Protein AF-A0A1T4QZP9-F1 (afdb_monomer_lite)

Structure (mmCIF, N/CA/C/O backbone):
data_AF-A0A1T4QZP9-F1
#
_entry.id   AF-A0A1T4QZP9-F1
#
loop_
_atom_site.group_PDB
_atom_site.id
_atom_site.type_symbol
_atom_site.label_atom_id
_atom_site.label_alt_id
_atom_site.label_comp_id
_atom_site.label_asym_id
_atom_site.label_entity_id
_atom_site.label_seq_id
_atom_site.pdbx_PDB_ins_code
_atom_site.Cartn_x
_atom_site.Cartn_y
_atom_site.Cartn_z
_atom_site.occupancy
_atom_site.B_iso_or_equiv
_atom_site.auth_seq_id
_atom_site.auth_comp_id
_atom_site.auth_asym_id
_atom_site.auth_atom_id
_atom_site.pdbx_PDB_model_num
ATOM 1 N N . MET A 1 1 ? 28.366 9.845 19.440 1.00 30.00 1 MET A N 1
ATOM 2 C CA . MET A 1 1 ? 28.923 10.412 20.700 1.00 30.00 1 MET A CA 1
ATOM 3 C C . MET A 1 1 ? 29.789 11.625 20.358 1.00 30.00 1 MET A C 1
ATOM 5 O O . MET A 1 1 ? 30.406 11.600 19.303 1.00 30.00 1 MET A O 1
ATOM 9 N N . LYS A 1 2 ? 29.820 12.690 21.176 1.00 25.25 2 LYS A N 1
ATOM 10 C CA . LYS A 1 2 ? 30.724 13.847 20.979 1.00 25.25 2 LYS A CA 1
ATOM 11 C C . LYS A 1 2 ? 31.938 13.694 21.901 1.00 25.25 2 LYS A C 1
ATOM 13 O O . LYS A 1 2 ? 31.745 13.529 23.100 1.00 25.25 2 LYS A O 1
ATOM 18 N N . PHE A 1 3 ? 33.148 13.769 21.352 1.00 37.59 3 PHE A N 1
ATOM 19 C CA . PHE A 1 3 ? 34.405 13.719 22.106 1.00 37.59 3 PHE A CA 1
ATOM 20 C C . PHE A 1 3 ? 35.144 15.056 21.985 1.00 37.59 3 PHE A C 1
ATOM 22 O O . PHE A 1 3 ? 35.124 15.668 20.915 1.00 37.59 3 PHE A O 1
ATOM 29 N N . THR A 1 4 ? 35.808 15.480 23.060 1.00 36.03 4 THR A N 1
ATOM 30 C CA . THR A 1 4 ? 36.657 16.679 23.091 1.00 36.03 4 THR A CA 1
ATOM 31 C C . THR A 1 4 ? 38.056 16.274 23.546 1.00 36.03 4 THR A C 1
ATOM 33 O O . THR A 1 4 ? 38.202 15.655 24.599 1.00 36.03 4 THR A O 1
ATOM 36 N N . PHE A 1 5 ? 39.081 16.622 22.766 1.00 43.81 5 PHE A N 1
ATOM 37 C CA . PHE A 1 5 ? 40.483 16.328 23.083 1.00 43.81 5 PHE A CA 1
ATOM 38 C C . PHE A 1 5 ? 41.294 17.615 23.193 1.00 43.81 5 PHE A C 1
ATOM 40 O O . PHE A 1 5 ? 41.140 18.512 22.360 1.00 43.81 5 PHE A O 1
ATOM 47 N N . ILE A 1 6 ? 42.195 17.675 24.178 1.00 41.03 6 ILE A N 1
ATOM 48 C CA . ILE A 1 6 ? 43.145 18.778 24.347 1.00 41.03 6 ILE A CA 1
ATOM 49 C C . ILE A 1 6 ? 44.561 18.254 24.090 1.00 41.03 6 ILE A C 1
ATOM 51 O O . ILE A 1 6 ? 45.059 17.392 24.820 1.00 41.03 6 ILE A O 1
ATOM 55 N N . LEU A 1 7 ? 45.221 18.785 23.056 1.00 44.62 7 LEU A N 1
ATOM 56 C CA . LEU A 1 7 ? 46.591 18.410 22.686 1.00 44.62 7 LEU A CA 1
ATOM 57 C C . LEU A 1 7 ? 47.590 19.503 23.072 1.00 44.62 7 LEU A C 1
ATOM 59 O O . LEU A 1 7 ? 47.402 20.684 22.763 1.00 44.62 7 LEU A O 1
ATOM 63 N N . LYS A 1 8 ? 48.679 19.091 23.727 1.00 43.25 8 LYS A N 1
ATOM 64 C CA . LYS A 1 8 ? 49.787 19.957 24.147 1.00 43.25 8 LYS A CA 1
ATOM 65 C C . LYS A 1 8 ? 51.042 19.651 23.328 1.00 43.25 8 LYS A C 1
ATOM 67 O O . LYS A 1 8 ? 51.515 18.516 23.353 1.00 43.25 8 LYS A O 1
ATOM 72 N N . TYR A 1 9 ? 51.615 20.662 22.669 1.00 52.97 9 TYR A N 1
ATOM 73 C CA . TYR A 1 9 ? 52.835 20.530 21.855 1.00 52.97 9 TYR A CA 1
ATOM 74 C C . TYR A 1 9 ? 53.938 21.506 22.276 1.00 52.97 9 TYR A C 1
ATOM 76 O O . TYR A 1 9 ? 53.657 22.619 22.720 1.00 52.97 9 TYR A O 1
ATOM 84 N N . ASN A 1 10 ? 55.195 21.112 22.039 1.00 39.41 10 ASN A N 1
ATOM 85 C CA . ASN A 1 10 ? 56.384 21.918 22.349 1.00 39.41 10 ASN A CA 1
ATOM 86 C C . ASN A 1 10 ? 57.017 22.642 21.133 1.00 39.41 10 ASN A C 1
ATOM 88 O O . ASN A 1 10 ? 57.978 23.384 21.331 1.00 39.41 10 ASN A O 1
ATOM 92 N N . ASN A 1 11 ? 56.552 22.448 19.884 1.00 43.94 11 ASN A N 1
ATOM 93 C CA . ASN A 1 11 ? 57.203 23.036 18.694 1.00 43.94 11 ASN A CA 1
ATOM 94 C C . ASN A 1 11 ? 56.241 23.289 17.503 1.00 43.94 11 ASN A C 1
ATOM 96 O O . ASN A 1 11 ? 55.438 22.423 17.163 1.00 43.94 11 ASN A O 1
ATOM 100 N N . GLU A 1 12 ? 56.353 24.446 16.832 1.00 44.28 12 GLU A N 1
ATOM 101 C CA . GLU A 1 12 ? 55.441 24.906 15.758 1.00 44.28 12 GLU A CA 1
ATOM 102 C C . GLU A 1 12 ? 55.559 24.117 14.438 1.00 44.28 12 GLU A C 1
ATOM 104 O O . GLU A 1 12 ? 54.608 24.078 13.657 1.00 44.28 12 GLU A O 1
ATOM 109 N N . LYS A 1 13 ? 56.678 23.416 14.204 1.00 40.84 13 LYS A N 1
ATOM 110 C CA . LYS A 1 13 ? 56.911 22.629 12.975 1.00 40.84 13 LYS A CA 1
ATOM 111 C C . LYS A 1 13 ? 55.920 21.463 12.799 1.00 40.84 13 LYS A C 1
ATOM 113 O O . LYS A 1 13 ? 55.527 21.150 11.683 1.00 40.84 13 LYS A O 1
ATOM 118 N N . MET A 1 14 ? 55.454 20.879 13.901 1.00 42.94 14 MET A N 1
ATOM 119 C CA . MET A 1 14 ? 54.585 19.694 13.900 1.00 42.94 14 MET A CA 1
ATOM 120 C C . MET A 1 14 ? 53.123 20.020 13.543 1.00 42.94 14 MET A C 1
ATOM 122 O O . MET A 1 14 ? 52.430 19.199 12.952 1.00 42.94 14 MET A O 1
ATOM 126 N N . LEU A 1 15 ? 52.668 21.244 13.843 1.00 44.72 15 LEU A N 1
ATOM 127 C CA . LEU A 1 15 ? 51.338 21.738 13.458 1.00 44.72 15 LEU A CA 1
ATOM 128 C C . LEU A 1 15 ? 51.234 21.924 11.932 1.00 44.72 15 LEU A C 1
ATOM 130 O O . LEU A 1 15 ? 50.183 21.705 11.337 1.00 44.72 15 LEU A O 1
ATOM 134 N N . SER A 1 16 ? 52.350 22.307 11.302 1.00 45.66 16 SER A N 1
ATOM 135 C CA . SER A 1 16 ? 52.508 22.366 9.845 1.00 45.66 16 SER A CA 1
ATOM 136 C C . SER A 1 16 ? 52.437 20.968 9.224 1.00 45.66 16 SER A C 1
ATOM 138 O O . SER A 1 16 ? 51.720 20.773 8.247 1.00 45.66 16 SER A O 1
ATOM 140 N N . ASP A 1 17 ? 53.117 19.984 9.815 1.00 44.75 17 ASP A N 1
ATOM 141 C CA . ASP A 1 17 ? 53.111 18.604 9.313 1.00 44.75 17 ASP A CA 1
ATOM 142 C C . ASP A 1 17 ? 51.717 17.955 9.440 1.00 44.75 17 ASP A C 1
ATOM 144 O O . ASP A 1 17 ? 51.280 17.260 8.524 1.00 44.75 17 ASP A O 1
ATOM 148 N N . PHE A 1 18 ? 50.965 18.269 10.505 1.00 45.31 18 PHE A N 1
ATOM 149 C CA . PHE A 1 18 ? 49.565 17.848 10.672 1.00 45.31 18 PHE A CA 1
ATOM 150 C C . PHE A 1 18 ? 48.606 18.490 9.657 1.00 45.31 18 PHE A C 1
ATOM 152 O O . PHE A 1 18 ? 47.695 17.821 9.180 1.00 45.31 18 PHE A O 1
ATOM 159 N N . ARG A 1 19 ? 48.814 19.765 9.296 1.00 45.56 19 ARG A N 1
ATOM 160 C CA . ARG A 1 19 ? 48.024 20.454 8.254 1.00 45.56 19 ARG A CA 1
ATOM 161 C C . ARG A 1 19 ? 48.354 19.979 6.835 1.00 45.56 19 ARG A C 1
ATOM 163 O O . ARG A 1 19 ? 47.490 20.033 5.969 1.00 45.56 19 ARG A O 1
ATOM 170 N N . ASN A 1 20 ? 49.590 19.536 6.597 1.00 38.97 20 ASN A N 1
ATOM 171 C CA . ASN A 1 20 ? 50.077 19.140 5.271 1.00 38.97 20 ASN A CA 1
ATOM 172 C C . ASN A 1 20 ? 49.918 17.639 4.966 1.00 38.97 20 ASN A C 1
ATOM 174 O O . ASN A 1 20 ? 50.031 17.234 3.807 1.00 38.97 20 ASN A O 1
ATOM 178 N N . ALA A 1 21 ? 49.658 16.798 5.969 1.00 38.16 21 ALA A N 1
ATOM 179 C CA . ALA A 1 21 ? 49.334 15.393 5.758 1.00 38.16 21 ALA A CA 1
ATOM 180 C C . ALA A 1 21 ? 47.937 15.270 5.111 1.00 38.16 21 ALA A C 1
ATOM 182 O O . ALA A 1 21 ? 46.921 15.482 5.764 1.00 38.16 21 ALA A O 1
ATOM 183 N N . ARG A 1 22 ? 47.897 14.933 3.812 1.00 39.53 22 ARG A N 1
ATOM 184 C CA . ARG A 1 22 ? 46.711 14.773 2.931 1.00 39.53 22 ARG A CA 1
ATOM 185 C C . ARG A 1 22 ? 45.705 13.665 3.350 1.00 39.53 22 ARG A C 1
ATOM 187 O O . ARG A 1 22 ? 45.201 12.951 2.492 1.00 39.53 22 ARG A O 1
ATOM 194 N N . ILE A 1 23 ? 45.444 13.459 4.642 1.00 39.28 23 ILE A N 1
ATOM 195 C CA . ILE A 1 23 ? 44.655 12.321 5.166 1.00 39.28 23 ILE A CA 1
ATOM 196 C C . ILE A 1 23 ? 43.405 12.778 5.951 1.00 39.28 23 ILE A C 1
ATOM 198 O O . ILE A 1 23 ? 42.608 11.950 6.372 1.00 39.28 23 ILE A O 1
ATOM 202 N N . PHE A 1 24 ? 43.174 14.082 6.127 1.00 46.53 24 PHE A N 1
ATOM 203 C CA . PHE A 1 24 ? 42.178 14.578 7.087 1.00 46.53 24 PHE A CA 1
ATOM 204 C C . PHE A 1 24 ? 41.057 15.409 6.435 1.00 46.53 24 PHE A C 1
ATOM 206 O O . PHE A 1 24 ? 41.025 16.630 6.569 1.00 46.53 24 PHE A O 1
ATOM 213 N N . GLU A 1 25 ? 40.122 14.749 5.745 1.00 35.91 25 GLU A N 1
ATOM 214 C CA . GLU A 1 25 ? 38.778 15.304 5.500 1.00 35.91 25 GLU A CA 1
ATOM 215 C C . GLU A 1 25 ? 37.919 15.094 6.771 1.00 35.91 25 GLU A C 1
ATOM 217 O O . GLU A 1 25 ? 37.977 14.025 7.372 1.00 35.91 25 GLU A O 1
ATOM 222 N N . GLY A 1 26 ? 37.161 16.109 7.219 1.00 39.47 26 GLY A N 1
ATOM 223 C CA . GLY A 1 26 ? 36.187 15.982 8.327 1.00 39.47 26 GLY A CA 1
ATOM 224 C C . GLY A 1 26 ? 36.623 16.445 9.732 1.00 39.47 26 GLY A C 1
ATOM 225 O O . GLY A 1 26 ? 35.900 16.214 10.700 1.00 39.47 26 GLY A O 1
ATOM 226 N N . VAL A 1 27 ? 37.774 17.112 9.884 1.00 37.97 27 VAL A N 1
ATOM 227 C CA . VAL A 1 27 ? 38.247 17.636 11.186 1.00 37.97 27 VAL A CA 1
ATOM 228 C C . VAL A 1 27 ? 38.077 19.160 11.261 1.00 37.97 27 VAL A C 1
ATOM 230 O O . VAL A 1 27 ? 38.725 19.890 10.512 1.00 37.97 27 VAL A O 1
ATOM 233 N N . GLU A 1 28 ? 37.255 19.658 12.193 1.00 37.22 28 GLU A N 1
ATOM 234 C CA . GLU A 1 28 ? 37.176 21.092 12.523 1.00 37.22 28 GLU A CA 1
ATOM 235 C C . GLU A 1 28 ? 38.193 21.455 13.619 1.00 37.22 28 GLU A C 1
ATOM 237 O O . GLU A 1 28 ? 38.141 20.947 14.742 1.00 37.22 28 GLU A O 1
ATOM 242 N N . PHE A 1 29 ? 39.106 22.383 13.315 1.00 41.03 29 PHE A N 1
ATOM 243 C CA . PHE A 1 29 ? 39.988 23.002 14.308 1.00 41.03 29 PHE A CA 1
ATOM 244 C C . PHE A 1 29 ? 39.337 24.285 14.834 1.00 41.03 29 PHE A C 1
ATOM 246 O O . PHE A 1 29 ? 39.237 25.269 14.100 1.00 41.03 29 PHE A O 1
ATOM 253 N N . LEU A 1 30 ? 38.924 24.303 16.103 1.00 37.25 30 LEU A N 1
ATOM 254 C CA . LEU A 1 30 ? 38.419 25.519 16.743 1.00 37.25 30 LEU A CA 1
ATOM 255 C C . LEU A 1 30 ? 39.582 26.328 17.364 1.00 37.25 30 LEU A C 1
ATOM 257 O O . LEU A 1 30 ? 40.586 25.790 17.826 1.00 37.25 30 LEU A O 1
ATOM 261 N N . ILE A 1 31 ? 39.450 27.651 17.271 1.00 38.72 31 ILE A N 1
ATOM 262 C CA . ILE A 1 31 ? 40.393 28.745 17.601 1.00 38.72 31 ILE A CA 1
ATOM 263 C C . ILE A 1 31 ? 40.988 28.631 19.037 1.00 38.72 31 ILE A C 1
ATOM 265 O O . ILE A 1 31 ? 40.370 27.995 19.888 1.00 38.72 31 ILE A O 1
ATOM 269 N N . PRO A 1 32 ? 42.168 29.232 19.354 1.00 37.06 32 PRO A N 1
ATOM 270 C CA . PRO A 1 32 ? 42.857 29.050 20.638 1.00 37.06 32 PRO A CA 1
ATOM 271 C C . PRO A 1 32 ? 42.007 29.471 21.839 1.00 37.06 32 PRO A C 1
ATOM 273 O O . PRO A 1 32 ? 41.399 30.542 21.827 1.00 37.06 32 PRO A O 1
ATOM 276 N N . CYS A 1 33 ? 42.024 28.655 22.894 1.00 32.62 33 CYS A N 1
ATOM 277 C CA . CYS A 1 33 ? 41.293 28.922 24.127 1.00 32.62 33 CYS A CA 1
ATOM 278 C C . CYS A 1 33 ? 41.774 30.240 24.765 1.00 32.62 33 CYS A C 1
ATOM 280 O O . CYS A 1 33 ? 42.958 30.408 25.074 1.00 32.62 33 CYS A O 1
ATOM 282 N N . ALA A 1 34 ? 40.857 31.193 24.925 1.00 33.62 34 ALA A N 1
ATOM 283 C CA . ALA A 1 34 ? 41.124 32.517 25.466 1.00 33.62 34 ALA A CA 1
ATOM 284 C C . ALA A 1 34 ? 41.190 32.491 27.003 1.00 33.62 34 ALA A C 1
ATOM 286 O O . ALA A 1 34 ? 40.300 32.999 27.672 1.00 33.62 34 ALA A O 1
ATOM 287 N N . GLU A 1 35 ? 42.268 31.947 27.568 1.00 31.62 35 GLU A N 1
ATOM 288 C CA . GLU A 1 35 ? 42.693 32.265 28.938 1.00 31.62 35 GLU A CA 1
ATOM 289 C C . GLU A 1 35 ? 44.207 32.507 28.992 1.00 31.62 35 GLU A C 1
ATOM 291 O O . GLU A 1 35 ? 45.012 31.697 29.451 1.00 31.62 35 GLU A O 1
ATOM 296 N N . GLU A 1 36 ? 44.614 33.696 28.545 1.00 39.34 36 GLU A N 1
ATOM 297 C CA . GLU A 1 36 ? 45.896 34.285 28.923 1.00 39.34 36 GLU A CA 1
ATOM 298 C C . GLU A 1 36 ? 45.878 34.670 30.409 1.00 39.34 36 GLU A C 1
ATOM 300 O O . GLU A 1 36 ? 45.674 35.835 30.752 1.00 39.34 36 GLU A O 1
ATOM 305 N N . LYS A 1 37 ? 46.155 33.732 31.322 1.00 26.25 37 LYS A N 1
ATOM 306 C CA . LYS A 1 37 ? 46.695 34.098 32.642 1.00 26.25 37 LYS A CA 1
ATOM 307 C C . LYS A 1 37 ? 47.835 33.180 33.091 1.00 26.25 37 LYS A C 1
ATOM 309 O O . LYS A 1 37 ? 47.636 32.150 33.715 1.00 26.25 37 LYS A O 1
ATOM 314 N N . ARG A 1 38 ? 49.039 33.739 32.898 1.00 28.62 38 ARG A N 1
ATOM 315 C CA . ARG A 1 38 ? 50.295 33.569 33.661 1.00 28.62 38 ARG A CA 1
ATOM 316 C C . ARG A 1 38 ? 51.180 32.351 33.335 1.00 28.62 38 ARG A C 1
ATOM 318 O O . ARG A 1 38 ? 51.063 31.287 33.919 1.00 28.62 38 ARG A O 1
ATOM 325 N N . ASN A 1 39 ? 52.201 32.635 32.515 1.00 38.09 39 ASN A N 1
ATOM 326 C CA . ASN A 1 39 ? 53.564 32.081 32.566 1.00 38.09 39 ASN A CA 1
ATOM 327 C C . ASN A 1 39 ? 53.725 30.548 32.632 1.00 38.09 39 ASN A C 1
ATOM 329 O O . ASN A 1 39 ? 54.263 30.048 33.611 1.00 38.09 39 ASN A O 1
ATOM 333 N N . VAL A 1 40 ? 53.438 29.823 31.539 1.00 31.83 40 VAL A N 1
ATOM 334 C CA . VAL A 1 40 ? 54.192 28.606 31.152 1.00 31.83 40 VAL A CA 1
ATOM 335 C C . VAL A 1 40 ? 54.164 28.438 29.618 1.00 31.83 40 VAL A C 1
ATOM 337 O O . VAL A 1 40 ? 53.142 28.660 28.985 1.00 31.83 40 VAL A O 1
ATOM 340 N N . LYS A 1 41 ? 55.297 28.026 29.034 1.00 34.56 41 LYS A N 1
ATOM 341 C CA . LYS A 1 41 ? 55.661 27.809 27.611 1.00 34.56 41 LYS A CA 1
ATOM 342 C C . LYS A 1 41 ? 54.760 26.900 26.722 1.00 34.56 41 LYS A C 1
ATOM 344 O O . LYS A 1 41 ? 55.257 26.387 25.727 1.00 34.56 41 LYS A O 1
ATOM 349 N N . ASN A 1 42 ? 53.475 26.684 27.011 1.00 37.19 42 ASN A N 1
ATOM 350 C CA . ASN A 1 42 ? 52.665 25.654 26.330 1.00 37.19 42 ASN A CA 1
ATOM 351 C C . ASN A 1 42 ? 51.395 26.229 25.664 1.00 37.19 42 ASN A C 1
ATOM 353 O O . ASN A 1 42 ? 50.656 26.961 26.315 1.00 37.19 42 ASN A O 1
ATOM 357 N N . LYS A 1 43 ? 51.126 25.872 24.395 1.00 41.59 43 LYS A N 1
ATOM 358 C CA . LYS A 1 43 ? 49.866 26.173 23.673 1.00 41.59 43 LYS A CA 1
ATOM 359 C C . LYS A 1 43 ? 48.952 24.932 23.683 1.00 41.59 43 LYS A C 1
ATOM 361 O O . LYS A 1 43 ? 49.454 23.821 23.510 1.00 41.59 43 LYS A O 1
ATOM 366 N N . PHE A 1 44 ? 47.643 25.130 23.855 1.00 41.75 44 PHE A N 1
ATOM 367 C CA . PHE A 1 44 ? 46.612 24.080 23.885 1.00 41.75 44 PHE A CA 1
ATOM 368 C C . PHE A 1 44 ? 45.610 24.288 22.737 1.00 41.75 44 PHE A C 1
ATOM 370 O O . PHE A 1 44 ? 45.231 25.430 22.474 1.00 41.75 44 PHE A O 1
ATOM 377 N N . TYR A 1 45 ? 45.180 23.210 22.073 1.00 43.16 45 TYR A N 1
ATOM 378 C CA . TYR A 1 45 ? 44.150 23.245 21.021 1.00 43.16 45 TYR A CA 1
ATOM 379 C C . TYR A 1 45 ? 43.042 22.228 21.306 1.00 43.16 45 TYR A C 1
ATOM 381 O O . TYR A 1 45 ? 43.341 21.106 21.720 1.00 43.16 45 TYR A O 1
ATOM 389 N N . GLU A 1 46 ? 41.791 22.630 21.064 1.00 42.19 46 GLU A N 1
ATOM 390 C CA . GLU A 1 46 ? 40.595 21.785 21.163 1.00 42.19 46 GLU A CA 1
ATOM 391 C C . GLU A 1 46 ? 40.266 21.195 19.783 1.00 42.19 46 GLU A C 1
ATOM 393 O O . GLU A 1 46 ? 40.174 21.929 18.796 1.00 42.19 46 GLU A O 1
ATOM 398 N N . ILE A 1 47 ? 40.094 19.873 19.703 1.00 43.66 47 ILE A N 1
ATOM 399 C CA . ILE A 1 47 ? 39.694 19.187 18.464 1.00 43.66 47 ILE A CA 1
ATOM 400 C C . ILE A 1 47 ? 38.299 18.590 18.641 1.00 43.66 47 ILE A C 1
ATOM 402 O O . ILE A 1 47 ? 38.071 17.825 19.583 1.00 43.66 47 ILE A O 1
ATOM 406 N N . LYS A 1 48 ? 37.391 18.902 17.704 1.00 41.34 48 LYS A N 1
ATOM 407 C CA . LYS A 1 48 ? 36.081 18.251 17.568 1.00 41.34 48 LYS A CA 1
ATOM 408 C C . LYS A 1 48 ? 36.086 17.291 16.385 1.00 41.34 48 LYS A C 1
ATOM 410 O O . LYS A 1 48 ? 36.534 17.634 15.295 1.00 41.34 48 LYS A O 1
ATOM 415 N N . TYR A 1 49 ? 35.568 16.090 16.617 1.00 41.81 49 TYR A N 1
ATOM 416 C CA . TYR A 1 49 ? 35.514 15.015 15.631 1.00 41.81 49 TYR A CA 1
ATOM 417 C C . TYR A 1 49 ? 34.081 14.787 15.134 1.00 41.81 49 TYR A C 1
ATOM 419 O O . TYR A 1 49 ? 33.153 14.757 15.949 1.00 41.81 49 TYR A O 1
ATOM 427 N N . VAL A 1 50 ? 33.906 14.635 13.815 1.00 38.84 50 VAL A N 1
ATOM 428 C CA . VAL A 1 50 ? 32.603 14.442 13.157 1.00 38.84 50 VAL A CA 1
ATOM 429 C C . VAL A 1 50 ? 32.733 13.434 12.000 1.00 38.84 50 VAL A C 1
ATOM 431 O O . VAL A 1 50 ? 32.744 13.842 10.851 1.00 38.84 50 VAL A O 1
ATOM 434 N N . GLU A 1 51 ? 32.873 12.131 12.287 1.00 35.28 51 GLU A N 1
ATOM 435 C CA . GLU A 1 51 ? 32.376 11.002 11.455 1.00 35.28 51 GLU A CA 1
ATOM 436 C C . GLU A 1 51 ? 32.682 9.637 12.110 1.00 35.28 51 GLU A C 1
ATOM 438 O O . GLU A 1 51 ? 33.603 9.528 12.901 1.00 35.28 51 GLU A O 1
ATOM 443 N N . GLU A 1 52 ? 31.906 8.582 11.838 1.00 40.75 52 GLU A N 1
ATOM 444 C CA . GLU A 1 52 ? 31.890 7.349 12.658 1.00 40.75 52 GLU A CA 1
ATOM 445 C C . GLU A 1 52 ? 32.928 6.259 12.300 1.00 40.75 52 GLU A C 1
ATOM 447 O O . GLU A 1 52 ? 32.967 5.239 12.981 1.00 40.75 52 GLU A O 1
ATOM 452 N N . ASN A 1 53 ? 33.804 6.442 11.301 1.00 38.69 53 ASN A N 1
ATOM 453 C CA . ASN A 1 53 ? 34.573 5.316 10.729 1.00 38.69 53 ASN A CA 1
ATOM 454 C C . ASN A 1 53 ? 36.115 5.401 10.765 1.00 38.69 53 ASN A C 1
ATOM 456 O O . ASN A 1 53 ? 36.781 4.608 10.102 1.00 38.69 53 ASN A O 1
ATOM 460 N N . LEU A 1 54 ? 36.723 6.281 11.567 1.00 39.53 54 LEU A N 1
ATOM 461 C CA . LEU A 1 54 ? 38.179 6.272 11.802 1.00 39.53 54 LEU A CA 1
ATOM 462 C C . LEU A 1 54 ? 38.483 6.295 13.307 1.00 39.53 54 LEU A C 1
ATOM 464 O O . LEU A 1 54 ? 38.087 7.211 14.025 1.00 39.53 54 LEU A O 1
ATOM 468 N N . SER A 1 55 ? 39.197 5.280 13.808 1.00 48.78 55 SER A N 1
ATOM 469 C CA . SER A 1 55 ? 39.553 5.219 15.230 1.00 48.78 55 SER A CA 1
ATOM 470 C C . SER A 1 55 ? 40.605 6.284 15.569 1.00 48.78 55 SER A C 1
ATOM 472 O O . SER A 1 55 ? 41.632 6.412 14.900 1.00 48.78 55 SER A O 1
ATOM 474 N N . LEU A 1 56 ? 40.389 7.023 16.664 1.00 45.38 56 LEU A N 1
ATOM 475 C CA . LEU A 1 56 ? 41.362 7.946 17.279 1.00 45.38 56 LEU A CA 1
ATOM 476 C C . LEU A 1 56 ? 42.762 7.303 17.440 1.00 45.38 56 LEU A C 1
ATOM 478 O O . LEU A 1 56 ? 43.795 7.972 17.426 1.00 45.38 56 LEU A O 1
ATOM 482 N N . LEU A 1 57 ? 42.779 5.976 17.558 1.00 48.75 57 LEU A N 1
ATOM 483 C CA . LEU A 1 57 ? 43.941 5.114 17.692 1.00 48.75 57 LEU A CA 1
ATOM 484 C C . LEU A 1 57 ? 44.870 5.149 16.466 1.00 48.75 57 LEU A C 1
ATOM 486 O O . LEU A 1 57 ? 46.091 5.211 16.627 1.00 48.75 57 LEU A O 1
ATOM 490 N N . GLU A 1 58 ? 44.326 5.164 15.243 1.00 48.50 58 GLU A N 1
ATOM 491 C CA . GLU A 1 58 ? 45.141 5.319 14.028 1.00 48.50 58 GLU A CA 1
ATOM 492 C C . GLU A 1 58 ? 45.778 6.711 13.934 1.00 48.50 58 GLU A C 1
ATOM 494 O O . GLU A 1 58 ? 46.887 6.863 13.411 1.00 48.50 58 GLU A O 1
ATOM 499 N N . LEU A 1 59 ? 45.086 7.715 14.476 1.00 47.88 59 LEU A N 1
ATOM 500 C CA . LEU A 1 59 ? 45.500 9.116 14.486 1.00 47.88 59 LEU A CA 1
ATOM 501 C C . LEU A 1 59 ? 46.713 9.331 15.408 1.00 47.88 59 LEU A C 1
ATOM 503 O O . LEU A 1 59 ? 47.668 10.019 15.043 1.00 47.88 59 LEU A O 1
ATOM 507 N N . LEU A 1 60 ? 46.722 8.670 16.571 1.00 49.03 60 LEU A N 1
ATOM 508 C CA . LEU A 1 60 ? 47.836 8.700 17.524 1.00 49.03 60 LEU A CA 1
ATOM 509 C C . LEU A 1 60 ? 49.041 7.878 17.031 1.00 49.03 60 LEU A C 1
ATOM 511 O O . LEU A 1 60 ? 50.171 8.370 17.098 1.00 49.03 60 LEU A O 1
ATOM 515 N N . LYS A 1 61 ? 48.811 6.685 16.452 1.00 48.53 61 LYS A N 1
ATOM 516 C CA . LYS A 1 61 ? 49.862 5.786 15.923 1.00 48.53 61 LYS A CA 1
ATOM 517 C C . LYS A 1 61 ? 50.690 6.413 14.779 1.00 48.53 61 LYS A C 1
ATOM 519 O O . LYS A 1 61 ? 51.863 6.076 14.638 1.00 48.53 61 LYS A O 1
ATOM 524 N N . LYS A 1 62 ? 50.126 7.333 13.981 1.00 44.22 62 LYS A N 1
ATOM 525 C CA . LYS A 1 62 ? 50.799 7.967 12.820 1.00 44.22 62 LYS A CA 1
ATOM 526 C C . LYS A 1 62 ? 51.516 9.293 13.136 1.00 44.22 62 LYS A C 1
ATOM 528 O O . LYS A 1 62 ? 52.161 9.859 12.256 1.00 44.22 62 LYS A O 1
ATOM 533 N N . SER A 1 63 ? 51.434 9.792 14.372 1.00 46.53 63 SER A N 1
ATOM 534 C CA . SER A 1 63 ? 52.016 11.084 14.762 1.00 46.53 63 SER A CA 1
ATOM 535 C C . SER A 1 63 ? 53.446 10.948 15.308 1.00 46.53 63 SER A C 1
ATOM 537 O O . SER A 1 63 ? 53.701 10.289 16.316 1.00 46.53 63 SER A O 1
ATOM 539 N N . THR A 1 64 ? 54.416 11.593 14.655 1.00 41.91 64 THR A N 1
ATOM 540 C CA . THR A 1 64 ? 55.826 11.584 15.081 1.00 41.91 64 THR A CA 1
ATOM 541 C C . THR A 1 64 ? 56.168 12.859 15.857 1.00 41.91 64 THR A C 1
ATOM 543 O O . THR A 1 64 ? 56.564 13.865 15.270 1.00 41.91 64 THR A O 1
ATOM 546 N N . GLY A 1 65 ? 56.009 12.823 17.186 1.00 45.47 65 GLY A N 1
ATOM 547 C CA . GLY A 1 65 ? 56.364 13.926 18.086 1.00 45.47 65 GLY A CA 1
ATOM 548 C C . GLY A 1 65 ? 56.127 13.653 19.579 1.00 45.47 65 GLY A C 1
ATOM 549 O O . GLY A 1 65 ? 55.516 12.645 19.941 1.00 45.47 65 GLY A O 1
ATOM 550 N N . ASP A 1 66 ? 56.625 14.547 20.442 1.00 43.84 66 ASP A N 1
ATOM 551 C CA . ASP A 1 66 ? 56.299 14.583 21.877 1.00 43.84 66 ASP A CA 1
ATOM 552 C C . ASP A 1 66 ? 55.067 15.466 22.096 1.00 43.84 66 ASP A C 1
ATOM 554 O O . ASP A 1 66 ? 55.109 16.682 21.877 1.00 43.84 66 ASP A O 1
ATOM 558 N N . TYR A 1 67 ? 53.971 14.842 22.514 1.00 45.28 67 TYR A N 1
ATOM 559 C CA . TYR A 1 67 ? 52.704 15.492 22.829 1.00 45.28 67 TYR A CA 1
ATOM 560 C C . TYR A 1 67 ? 52.109 14.890 24.101 1.00 45.28 67 TYR A C 1
ATOM 562 O O . TYR A 1 67 ? 52.433 13.765 24.477 1.00 45.28 67 TYR A O 1
ATOM 570 N N . THR A 1 68 ? 51.241 15.651 24.764 1.00 42.44 68 THR A N 1
ATOM 571 C CA . THR A 1 68 ? 50.457 15.181 25.914 1.00 42.44 68 THR A CA 1
ATOM 572 C C . THR A 1 68 ? 48.978 15.288 25.570 1.00 42.44 68 THR A C 1
ATOM 574 O O . THR A 1 68 ? 48.530 16.354 25.139 1.00 42.44 68 THR A O 1
ATOM 577 N N . VAL A 1 69 ? 48.243 14.191 25.752 1.00 43.78 69 VAL A N 1
ATOM 578 C CA . VAL A 1 69 ? 46.783 14.134 25.592 1.00 43.78 69 VAL A CA 1
ATOM 579 C C . VAL A 1 69 ? 46.145 14.343 26.962 1.00 43.78 69 VAL A C 1
ATOM 581 O O . VAL A 1 69 ? 46.463 13.603 27.890 1.00 43.78 69 VAL A O 1
ATOM 584 N N . ILE A 1 70 ? 45.272 15.343 27.090 1.00 43.56 70 ILE A N 1
ATOM 585 C CA . ILE A 1 70 ? 44.497 15.604 28.311 1.00 43.56 70 ILE A CA 1
ATOM 586 C C . ILE A 1 70 ? 43.026 15.282 28.019 1.00 43.56 70 ILE A C 1
ATOM 588 O O . ILE A 1 70 ? 42.475 15.763 27.026 1.00 43.56 70 ILE A O 1
ATOM 592 N N . ILE A 1 71 ? 42.413 14.457 28.873 1.00 42.59 71 ILE A N 1
ATOM 593 C CA . ILE A 1 71 ? 41.012 14.020 28.783 1.00 42.59 71 ILE A CA 1
ATOM 594 C C . ILE A 1 71 ? 40.257 14.652 29.956 1.00 42.59 71 ILE A C 1
ATOM 596 O O . ILE A 1 71 ? 40.622 14.420 31.104 1.00 42.59 71 ILE A O 1
ATOM 600 N N . ASP A 1 72 ? 39.238 15.462 29.667 1.00 34.34 72 ASP A N 1
ATOM 601 C CA . ASP A 1 72 ? 38.593 16.348 30.655 1.00 34.34 72 ASP A CA 1
ATOM 602 C C . ASP A 1 72 ? 37.261 15.797 31.217 1.00 34.34 72 ASP A C 1
ATOM 604 O O . ASP A 1 72 ? 36.501 16.520 31.849 1.00 34.34 72 ASP A O 1
ATOM 608 N N . ASN A 1 73 ? 36.947 14.512 30.992 1.00 35.34 73 ASN A N 1
ATOM 609 C CA . ASN A 1 73 ? 35.763 13.837 31.550 1.00 35.34 73 ASN A CA 1
ATOM 610 C C . ASN A 1 73 ? 36.075 12.382 31.955 1.00 35.34 73 ASN A C 1
ATOM 612 O O . ASN A 1 73 ? 36.952 11.772 31.340 1.00 35.34 73 ASN A O 1
ATOM 616 N N . PRO A 1 74 ? 35.355 11.797 32.937 1.00 33.22 74 PRO A N 1
ATOM 617 C CA . PRO A 1 74 ? 35.499 10.388 33.295 1.00 33.22 74 PRO A CA 1
ATOM 618 C C . PRO A 1 74 ? 35.042 9.505 32.126 1.00 33.22 74 PRO A C 1
ATOM 620 O O . PRO A 1 74 ? 33.897 9.575 31.681 1.00 33.22 74 PRO A O 1
ATOM 623 N N . VAL A 1 75 ? 35.956 8.693 31.597 1.00 36.00 75 VAL A N 1
ATOM 624 C CA . VAL A 1 75 ? 35.701 7.784 30.471 1.00 36.00 75 VAL A CA 1
ATOM 625 C C . VAL A 1 75 ? 35.628 6.353 30.998 1.00 36.00 75 VAL A C 1
ATOM 627 O O . VAL A 1 75 ? 36.553 5.901 31.666 1.00 36.00 75 VAL A O 1
ATOM 630 N N . ARG A 1 76 ? 34.561 5.615 30.664 1.00 32.91 76 ARG A N 1
ATOM 631 C CA . ARG A 1 76 ? 34.560 4.146 30.754 1.00 32.91 76 ARG A CA 1
ATOM 632 C C . ARG A 1 76 ? 35.285 3.586 29.532 1.00 32.91 76 ARG A C 1
ATOM 634 O O . ARG A 1 76 ? 34.845 3.818 28.407 1.00 32.91 76 ARG A O 1
ATOM 641 N N . PHE A 1 77 ? 36.383 2.871 29.750 1.00 36.66 77 PHE A N 1
ATOM 642 C CA . PHE A 1 77 ? 37.112 2.181 28.686 1.00 36.66 77 PHE A CA 1
ATOM 643 C C . PHE A 1 77 ? 36.448 0.828 28.378 1.00 36.66 77 PHE A C 1
ATOM 645 O O . PHE A 1 77 ? 36.014 0.131 29.293 1.00 36.66 77 PHE A O 1
ATOM 652 N N . THR A 1 78 ? 36.332 0.466 27.098 1.00 33.88 78 THR A N 1
ATOM 653 C CA . THR A 1 78 ? 35.895 -0.872 26.656 1.00 33.88 78 THR A CA 1
ATOM 654 C C . THR A 1 78 ? 37.071 -1.860 26.676 1.00 33.88 78 THR A C 1
ATOM 656 O O . THR A 1 78 ? 38.227 -1.433 26.647 1.00 33.88 78 THR A O 1
ATOM 659 N N . SER A 1 79 ? 36.789 -3.170 26.705 1.00 34.38 79 SER A N 1
ATOM 660 C CA . SER A 1 79 ? 37.782 -4.268 26.731 1.00 34.38 79 SER A CA 1
ATOM 661 C C . SER A 1 79 ? 38.900 -4.104 25.696 1.00 34.38 79 SER A C 1
ATOM 663 O O . SER A 1 79 ? 40.080 -4.208 26.021 1.00 34.38 79 SER A O 1
ATOM 665 N N . ASP A 1 80 ? 38.528 -3.722 24.475 1.00 36.03 80 ASP A N 1
ATOM 666 C CA . ASP A 1 80 ? 39.445 -3.604 23.336 1.00 36.03 80 ASP A CA 1
ATOM 667 C C . ASP A 1 80 ? 40.463 -2.459 23.512 1.00 36.03 80 ASP A C 1
ATOM 669 O O . ASP A 1 80 ? 41.535 -2.460 22.908 1.00 36.03 80 ASP A O 1
ATOM 673 N N . PHE A 1 81 ? 40.154 -1.473 24.365 1.00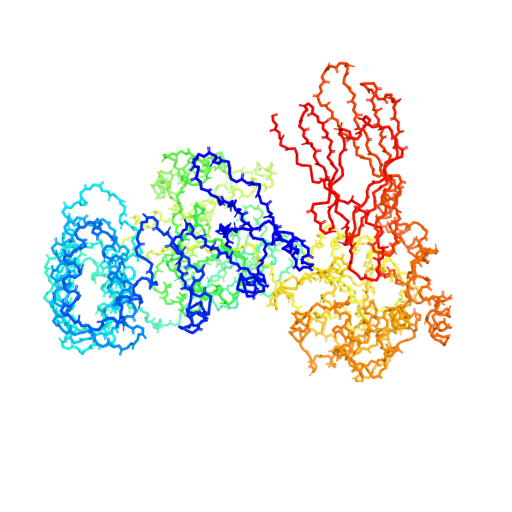 38.47 81 PHE A N 1
ATOM 674 C CA . PHE A 1 81 ? 41.038 -0.344 24.660 1.00 38.47 81 PHE A CA 1
ATOM 675 C C . PHE A 1 81 ? 42.140 -0.710 25.669 1.00 38.47 81 PHE A C 1
ATOM 677 O O . PHE A 1 81 ? 43.221 -0.123 25.639 1.00 38.47 81 PHE A O 1
ATOM 684 N N . VAL A 1 82 ? 41.882 -1.676 26.557 1.00 38.12 82 VAL A N 1
ATOM 685 C CA . VAL A 1 82 ? 42.808 -2.101 27.622 1.00 38.12 82 VAL A CA 1
ATOM 686 C C . VAL A 1 82 ? 43.824 -3.117 27.091 1.00 38.12 82 VAL A C 1
ATOM 688 O O . VAL A 1 82 ? 45.014 -3.000 27.389 1.00 38.12 82 VAL A O 1
ATOM 691 N N . ASP A 1 83 ? 43.394 -4.035 26.223 1.00 38.84 83 ASP A N 1
ATOM 692 C CA . ASP A 1 83 ? 44.268 -5.056 25.628 1.00 38.84 83 ASP A CA 1
ATOM 693 C C . ASP A 1 83 ? 45.340 -4.460 24.689 1.00 38.84 83 ASP A C 1
ATOM 695 O O . ASP A 1 83 ? 46.481 -4.936 24.645 1.00 38.84 83 ASP A O 1
ATOM 699 N N . GLU A 1 84 ? 45.034 -3.365 23.977 1.00 39.34 84 GLU A N 1
ATOM 700 C CA . GLU A 1 84 ? 45.987 -2.685 23.081 1.00 39.34 84 GLU A CA 1
ATOM 701 C C . GLU A 1 84 ? 46.978 -1.740 23.799 1.00 39.34 84 GLU A C 1
ATOM 703 O O . GLU A 1 84 ? 47.996 -1.355 23.213 1.00 39.34 84 GLU A O 1
ATOM 708 N N . PHE A 1 85 ? 46.753 -1.425 25.082 1.00 39.50 85 PHE A N 1
ATOM 709 C CA . PHE A 1 85 ? 47.690 -0.705 25.964 1.00 39.50 85 PHE A CA 1
ATOM 710 C C . PHE A 1 85 ? 48.471 -1.664 26.880 1.00 39.50 85 PHE A C 1
ATOM 712 O O . PHE A 1 85 ? 48.797 -1.358 28.026 1.00 39.50 85 PHE A O 1
ATOM 719 N N . SER A 1 86 ? 48.835 -2.826 26.336 1.00 39.34 86 SER A N 1
ATOM 720 C CA . SER A 1 86 ? 49.726 -3.792 26.978 1.00 39.34 86 SER A CA 1
ATOM 721 C C . SER A 1 86 ? 51.045 -3.143 27.475 1.00 39.34 86 SER A C 1
ATOM 723 O O . SER A 1 86 ? 51.560 -2.216 26.828 1.00 39.34 86 SER A O 1
ATOM 725 N N . PRO A 1 87 ? 51.642 -3.628 28.592 1.00 34.09 87 PRO A N 1
ATOM 726 C CA . PRO A 1 87 ? 52.721 -2.971 29.355 1.00 34.09 87 PRO A CA 1
ATOM 727 C C . PRO A 1 87 ? 54.028 -2.672 28.599 1.00 34.09 87 PRO A C 1
ATOM 729 O O . PRO A 1 87 ? 54.941 -2.064 29.159 1.00 34.09 87 PRO A O 1
ATOM 732 N N . SER A 1 88 ? 54.155 -3.112 27.346 1.00 38.00 88 SER A N 1
ATOM 733 C CA . SER A 1 88 ? 55.323 -2.896 26.489 1.00 38.00 88 SER A CA 1
ATOM 734 C C . SER A 1 88 ? 55.173 -1.755 25.472 1.00 38.00 88 SER A C 1
ATOM 736 O O . SER A 1 88 ? 56.117 -1.501 24.722 1.00 38.00 88 SER A O 1
ATOM 738 N N . SER A 1 89 ? 54.026 -1.067 25.391 1.00 41.38 89 SER A N 1
ATOM 739 C CA . SER A 1 89 ? 53.841 0.006 24.402 1.00 41.38 89 SER A CA 1
ATOM 740 C C . SER A 1 89 ? 54.498 1.326 24.846 1.00 41.38 89 SER A C 1
ATOM 742 O O . SER A 1 89 ? 54.275 1.830 25.945 1.00 41.38 89 SER A O 1
ATOM 744 N N . SER A 1 90 ? 55.279 1.957 23.962 1.00 42.34 90 SER A N 1
ATOM 745 C CA . SER A 1 90 ? 55.861 3.295 24.188 1.00 42.34 90 SER A CA 1
ATOM 746 C C . SER A 1 90 ? 54.819 4.426 24.209 1.00 42.34 90 SER A C 1
ATOM 748 O O . SER A 1 90 ? 55.184 5.597 24.301 1.00 42.34 90 SER A O 1
ATOM 750 N N . LEU A 1 91 ? 53.536 4.090 24.036 1.00 39.69 91 LEU A N 1
ATOM 751 C CA . LEU A 1 91 ? 52.408 5.018 24.011 1.00 39.69 91 LEU A CA 1
ATOM 752 C C . LEU A 1 91 ? 51.952 5.387 25.431 1.00 39.69 91 LEU A C 1
ATOM 754 O O . LEU A 1 91 ? 51.563 6.527 25.670 1.00 39.69 91 LEU A O 1
ATOM 758 N N . LEU A 1 92 ? 52.053 4.443 26.373 1.00 41.66 92 LEU A N 1
ATOM 759 C CA . LEU A 1 92 ? 51.565 4.577 27.751 1.00 41.66 92 LEU A CA 1
ATOM 760 C C . LEU A 1 92 ? 52.318 5.666 28.537 1.00 41.66 92 LEU A C 1
ATOM 762 O O . LEU A 1 92 ? 51.734 6.359 29.359 1.00 41.66 92 LEU A O 1
ATOM 766 N N . SER A 1 93 ? 53.595 5.901 28.213 1.00 43.31 93 SER A N 1
ATOM 767 C CA . SER A 1 93 ? 54.409 6.966 28.822 1.00 43.31 93 SER A CA 1
ATOM 768 C C . SER A 1 93 ? 54.084 8.380 28.321 1.00 43.31 93 SER A C 1
ATOM 770 O O . SER A 1 93 ? 54.569 9.353 28.899 1.00 43.31 93 SER A O 1
ATOM 772 N N . LYS A 1 94 ? 53.291 8.514 27.249 1.00 41.31 94 LYS A N 1
ATOM 773 C CA . LYS A 1 94 ? 52.921 9.805 26.640 1.00 41.31 94 LYS A CA 1
ATOM 774 C C . LYS A 1 94 ? 51.535 10.308 27.065 1.00 41.31 94 LYS A C 1
ATOM 776 O O . LYS A 1 94 ? 51.165 11.436 26.734 1.00 41.31 94 LYS A O 1
ATOM 781 N N . VAL A 1 95 ? 50.781 9.504 27.817 1.00 39.19 95 VAL A N 1
ATOM 782 C CA . VAL A 1 95 ? 49.462 9.854 28.358 1.00 39.19 95 VAL A CA 1
ATOM 783 C C . VAL A 1 95 ? 49.627 10.283 29.819 1.00 39.19 95 VAL A C 1
ATOM 785 O O . VAL A 1 95 ? 50.066 9.498 30.649 1.00 39.19 95 VAL A O 1
ATOM 788 N N . LEU A 1 96 ? 49.289 11.535 30.140 1.00 39.06 96 LEU A N 1
ATOM 789 C CA . LEU A 1 96 ? 49.184 12.018 31.521 1.00 39.06 96 LEU A CA 1
ATOM 790 C C . LEU A 1 96 ? 47.722 12.369 31.784 1.00 39.06 96 LEU A C 1
ATOM 792 O O . LEU A 1 96 ? 47.238 13.390 31.296 1.00 39.06 96 LEU A O 1
ATOM 796 N N . SER A 1 97 ? 47.024 11.551 32.571 1.00 40.41 97 SER A N 1
ATOM 797 C CA . SER A 1 97 ? 45.718 11.924 33.110 1.00 40.41 97 SER A CA 1
ATOM 798 C C . SER A 1 97 ? 45.917 12.777 34.358 1.00 40.41 97 SER A C 1
ATOM 800 O O . SER A 1 97 ? 46.036 12.269 35.467 1.00 40.41 97 SER A O 1
ATOM 802 N N . THR A 1 98 ? 45.939 14.098 34.208 1.00 34.34 98 THR A N 1
ATOM 803 C CA . THR A 1 98 ? 45.679 14.978 35.354 1.00 34.34 98 THR A CA 1
ATOM 804 C C . THR A 1 98 ? 44.172 15.136 35.502 1.00 34.34 98 THR A C 1
ATOM 806 O O . THR A 1 98 ? 43.614 16.168 35.136 1.00 34.34 98 THR A O 1
ATOM 809 N N . SER A 1 99 ? 43.514 14.098 36.016 1.00 33.59 99 SER A N 1
ATOM 810 C CA . SER A 1 99 ? 42.217 14.268 36.664 1.00 33.59 99 SER A CA 1
ATOM 811 C C . SER A 1 99 ? 42.469 15.118 37.908 1.00 33.59 99 SER A C 1
ATOM 813 O O . SER A 1 99 ? 43.246 14.741 38.781 1.00 33.59 99 SER A O 1
ATOM 815 N N . LYS A 1 100 ? 41.870 16.308 37.989 1.00 33.03 100 LYS A N 1
ATOM 816 C CA . LYS A 1 100 ? 41.972 17.147 39.194 1.00 33.03 100 LYS A CA 1
ATOM 817 C C . LYS A 1 100 ? 41.147 16.603 40.374 1.00 33.03 100 LYS A C 1
ATOM 819 O O . LYS A 1 100 ? 41.144 17.261 41.410 1.00 33.03 100 LYS A O 1
ATOM 824 N N . LYS A 1 101 ? 40.454 15.462 40.228 1.00 32.78 101 LYS A N 1
ATOM 825 C CA . LYS A 1 101 ? 39.558 14.866 41.236 1.00 32.78 101 LYS A CA 1
ATOM 826 C C . LYS A 1 101 ? 39.395 13.345 41.048 1.00 32.78 101 LYS A C 1
ATOM 828 O O . LYS A 1 101 ? 38.395 12.899 40.495 1.00 32.78 101 LYS A O 1
ATOM 833 N N . GLY A 1 102 ? 40.394 12.561 41.456 1.00 38.81 102 GLY A N 1
ATOM 834 C CA . GLY A 1 102 ? 40.285 11.096 41.559 1.00 38.81 102 GLY A CA 1
ATOM 835 C C . GLY A 1 102 ? 41.400 10.318 40.851 1.00 38.81 102 GLY A C 1
ATOM 836 O O . GLY A 1 102 ? 41.911 10.768 39.820 1.00 38.81 102 GLY A O 1
ATOM 837 N N . LEU A 1 103 ? 41.765 9.161 41.427 1.00 35.72 103 LEU A N 1
ATOM 838 C CA . LEU A 1 103 ? 42.708 8.194 40.846 1.00 35.72 103 LEU A CA 1
ATOM 839 C C . LEU A 1 103 ? 42.200 7.694 39.487 1.00 35.72 103 LEU A C 1
ATOM 841 O O . LEU A 1 103 ? 41.017 7.407 39.325 1.00 35.72 103 LEU A O 1
ATOM 845 N N . SER A 1 104 ? 43.107 7.534 38.523 1.00 44.25 104 SER A N 1
ATOM 846 C CA . SER A 1 104 ? 42.822 6.789 37.295 1.00 44.25 104 SER A CA 1
ATOM 847 C C . SER A 1 104 ? 43.143 5.300 37.486 1.00 44.25 104 SER A C 1
ATOM 849 O O . SER A 1 104 ? 44.033 4.952 38.259 1.00 44.25 104 SER A O 1
ATOM 851 N N . LEU A 1 105 ? 42.498 4.409 36.723 1.00 37.09 105 LEU A N 1
ATOM 852 C CA . LEU A 1 105 ? 42.815 2.966 36.667 1.00 37.09 105 LEU A CA 1
ATOM 853 C C . LEU A 1 105 ? 44.315 2.674 36.418 1.00 37.09 105 LEU A C 1
ATOM 855 O O . LEU A 1 105 ? 44.829 1.625 36.809 1.00 37.09 105 LEU A O 1
ATOM 859 N N . LEU A 1 106 ? 45.035 3.621 35.806 1.00 36.50 106 LEU A N 1
ATOM 860 C CA . LEU A 1 106 ? 46.480 3.565 35.577 1.00 36.50 106 LEU A CA 1
ATOM 861 C C . LEU A 1 106 ? 47.291 3.687 36.881 1.00 36.50 106 LEU A C 1
ATOM 863 O O . LEU A 1 106 ? 48.311 3.017 37.041 1.00 36.50 106 LEU A O 1
ATOM 867 N N . ASP A 1 107 ? 46.829 4.512 37.822 1.00 41.81 107 ASP A N 1
ATOM 868 C CA . ASP A 1 107 ? 47.458 4.715 39.131 1.00 41.81 107 ASP A CA 1
ATOM 869 C C . ASP A 1 107 ? 47.283 3.466 40.015 1.00 41.81 107 ASP A C 1
ATOM 871 O O . ASP A 1 107 ? 48.213 3.037 40.705 1.00 41.81 107 ASP A O 1
ATOM 875 N N . THR A 1 108 ? 46.126 2.805 39.900 1.00 43.09 108 THR A N 1
ATOM 876 C CA . THR A 1 108 ? 45.809 1.518 40.541 1.00 43.09 108 THR A CA 1
ATOM 877 C C . THR A 1 108 ? 46.705 0.385 40.020 1.00 43.09 108 THR A C 1
ATOM 879 O O . THR A 1 108 ? 47.197 -0.432 40.801 1.00 43.09 108 THR A O 1
ATOM 882 N N . ALA A 1 109 ? 47.012 0.378 38.717 1.00 39.91 109 ALA A N 1
ATOM 883 C CA . ALA A 1 109 ? 47.912 -0.597 38.097 1.00 39.91 109 ALA A CA 1
ATOM 884 C C . ALA A 1 109 ? 49.389 -0.417 38.514 1.00 39.91 109 ALA A C 1
ATOM 886 O O . ALA A 1 109 ? 50.122 -1.400 38.653 1.00 39.91 109 ALA A O 1
ATOM 887 N N . VAL A 1 110 ? 49.836 0.821 38.764 1.00 39.38 110 VAL A N 1
ATOM 888 C CA . VAL A 1 110 ? 51.188 1.113 39.283 1.00 39.38 110 VAL A CA 1
ATOM 889 C C . VAL A 1 110 ? 51.334 0.672 40.746 1.00 39.38 110 VAL A C 1
ATOM 891 O O . VAL A 1 110 ? 52.369 0.112 41.114 1.00 39.38 110 VAL A O 1
ATOM 894 N N . LEU A 1 111 ? 50.296 0.856 41.570 1.00 41.53 111 LEU A N 1
ATOM 895 C CA . LEU A 1 111 ? 50.275 0.456 42.986 1.00 41.53 111 LEU A CA 1
ATOM 896 C C . LEU A 1 111 ? 50.340 -1.068 43.196 1.00 41.53 111 LEU A C 1
ATOM 898 O O . LEU A 1 111 ? 50.865 -1.525 44.211 1.00 41.53 111 LEU A O 1
ATOM 902 N N . TRP A 1 112 ? 49.872 -1.856 42.226 1.00 41.78 112 TRP A N 1
ATOM 903 C CA . TRP A 1 112 ? 49.861 -3.324 42.261 1.00 41.78 112 TRP A CA 1
ATOM 904 C C . TRP A 1 112 ? 51.259 -3.967 42.144 1.00 41.78 112 TRP A C 1
ATOM 906 O O . TRP A 1 112 ? 51.461 -5.111 42.552 1.00 41.78 112 TRP A O 1
ATOM 916 N N . LYS A 1 113 ? 52.265 -3.234 41.640 1.00 39.47 113 LYS A N 1
ATOM 917 C CA . LYS A 1 113 ? 53.616 -3.771 41.385 1.00 39.47 113 LYS A CA 1
ATOM 918 C C . LYS A 1 113 ? 54.488 -3.942 42.643 1.00 39.47 113 LYS A C 1
ATOM 920 O O . LYS A 1 113 ? 55.410 -4.754 42.620 1.00 39.47 113 LYS A O 1
ATOM 925 N N . ASP A 1 114 ? 54.201 -3.234 43.739 1.00 37.81 114 ASP A N 1
ATOM 926 C CA . ASP A 1 114 ? 55.087 -3.176 44.923 1.00 37.81 114 ASP A CA 1
ATOM 927 C C . ASP A 1 114 ? 54.825 -4.262 45.994 1.00 37.81 114 ASP A C 1
ATOM 929 O O . ASP A 1 114 ? 55.468 -4.261 47.043 1.00 37.81 114 ASP A O 1
ATOM 933 N N . GLY A 1 115 ? 53.919 -5.211 45.728 1.00 42.66 115 GLY A N 1
ATOM 934 C CA . GLY A 1 115 ? 53.882 -6.551 46.335 1.00 42.66 115 GLY A CA 1
ATOM 935 C C . GLY A 1 115 ? 54.179 -6.671 47.840 1.00 42.66 115 GLY A C 1
ATOM 936 O O . GLY A 1 115 ? 55.209 -7.224 48.223 1.00 42.66 115 GLY A O 1
ATOM 937 N N . GLY A 1 116 ? 53.247 -6.252 48.704 1.00 34.53 116 GLY A N 1
ATOM 938 C CA . GLY A 1 116 ? 53.268 -6.605 50.130 1.00 34.53 116 GLY A CA 1
ATOM 939 C C . GLY A 1 116 ? 52.076 -6.054 50.916 1.00 34.53 116 GLY A C 1
ATOM 940 O O . GLY A 1 116 ? 51.902 -4.842 50.998 1.00 34.53 116 GLY A O 1
ATOM 941 N N . THR A 1 117 ? 51.279 -6.931 51.537 1.00 35.38 117 THR A N 1
ATOM 942 C CA . THR A 1 117 ? 50.072 -6.617 52.338 1.00 35.38 117 THR A CA 1
ATOM 943 C C . THR A 1 117 ? 50.308 -5.601 53.462 1.00 35.38 117 THR A C 1
ATOM 945 O O . THR A 1 117 ? 49.410 -4.831 53.792 1.00 35.38 117 THR A O 1
ATOM 948 N N . THR A 1 118 ? 51.519 -5.527 54.017 1.00 33.91 118 THR A N 1
ATOM 949 C CA . THR A 1 118 ? 51.878 -4.548 55.059 1.00 33.91 118 THR A CA 1
ATOM 950 C C . THR A 1 118 ? 52.071 -3.133 54.500 1.00 33.91 118 THR A C 1
ATOM 952 O O . THR A 1 118 ? 51.762 -2.160 55.177 1.00 33.91 118 THR A O 1
ATOM 955 N N . THR A 1 119 ? 52.514 -2.999 53.246 1.00 36.62 119 THR A N 1
ATOM 956 C CA . THR A 1 119 ? 52.713 -1.706 52.568 1.00 36.62 119 THR A CA 1
ATOM 957 C C . THR A 1 119 ? 51.380 -1.055 52.178 1.00 36.62 119 THR A C 1
ATOM 959 O O . THR A 1 119 ? 51.299 0.169 52.079 1.00 36.62 119 THR A O 1
ATOM 962 N N . TYR A 1 120 ? 50.328 -1.865 51.995 1.00 39.66 120 TYR A N 1
ATOM 963 C CA . TYR A 1 120 ? 48.969 -1.410 51.679 1.00 39.66 120 TYR A CA 1
ATOM 964 C C . TYR A 1 120 ? 48.312 -0.685 52.853 1.00 39.66 120 TYR A C 1
ATOM 966 O O . TYR A 1 120 ? 47.800 0.417 52.672 1.00 39.66 120 TYR A O 1
ATOM 974 N N . LYS A 1 121 ? 48.393 -1.251 54.063 1.00 36.44 121 LYS A N 1
ATOM 975 C CA . LYS A 1 121 ? 47.783 -0.654 55.259 1.00 36.44 121 LYS A CA 1
ATOM 976 C C . LYS A 1 121 ? 48.399 0.713 55.588 1.00 36.44 121 LYS A C 1
ATOM 978 O O . LYS A 1 121 ? 47.680 1.684 55.766 1.00 36.44 121 LYS A O 1
ATOM 983 N N . THR A 1 122 ? 49.728 0.823 55.515 1.00 35.16 122 THR A N 1
ATOM 984 C CA . THR A 1 122 ? 50.452 2.074 55.808 1.00 35.16 122 THR A CA 1
ATOM 985 C C . THR A 1 122 ? 50.298 3.146 54.720 1.00 35.16 122 THR A C 1
ATOM 987 O O . THR A 1 122 ? 50.480 4.326 55.005 1.00 35.16 122 THR A O 1
ATOM 990 N N . LYS A 1 123 ? 49.986 2.786 53.465 1.00 38.75 123 LYS A N 1
ATOM 991 C CA . LYS A 1 123 ? 49.693 3.780 52.413 1.00 38.75 123 LYS A CA 1
ATOM 992 C C . LYS A 1 123 ? 48.237 4.248 52.463 1.00 38.75 123 LYS A C 1
ATOM 994 O O . LYS A 1 123 ? 48.029 5.437 52.285 1.00 38.75 123 LYS A O 1
ATOM 999 N N . ILE A 1 124 ? 47.276 3.371 52.774 1.00 41.62 124 ILE A N 1
ATOM 1000 C CA . ILE A 1 124 ? 45.863 3.738 52.996 1.00 41.62 124 ILE A CA 1
ATOM 1001 C C . ILE A 1 124 ? 45.717 4.656 54.222 1.00 41.62 124 ILE A C 1
ATOM 1003 O O . ILE A 1 124 ? 45.056 5.682 54.128 1.00 41.62 124 ILE A O 1
ATOM 1007 N N . GLU A 1 125 ? 46.431 4.374 55.317 1.00 39.31 125 GLU A N 1
ATOM 1008 C CA . GLU A 1 125 ? 46.469 5.239 56.512 1.00 39.31 125 GLU A CA 1
ATOM 1009 C C . GLU A 1 125 ? 47.090 6.630 56.240 1.00 39.31 125 GLU A C 1
ATOM 1011 O O . GLU A 1 125 ? 46.816 7.577 56.964 1.00 39.31 125 GLU A O 1
ATOM 1016 N N . ASN A 1 126 ? 47.901 6.793 55.184 1.00 36.22 126 ASN A N 1
ATOM 1017 C CA . ASN A 1 126 ? 48.452 8.097 54.780 1.00 36.22 126 ASN A CA 1
ATOM 1018 C C . ASN A 1 126 ? 47.553 8.866 53.787 1.00 36.22 126 ASN A C 1
ATOM 1020 O O . ASN A 1 126 ? 47.930 9.954 53.355 1.00 36.22 126 ASN A O 1
ATOM 1024 N N . TYR A 1 127 ? 46.391 8.321 53.412 1.00 42.28 127 TYR A N 1
ATOM 1025 C CA . TYR A 1 127 ? 45.440 8.930 52.473 1.00 42.28 127 TYR A CA 1
ATOM 1026 C C . TYR A 1 127 ? 44.187 9.506 53.158 1.00 42.28 127 TYR A C 1
ATOM 1028 O O . TYR A 1 127 ? 43.168 9.705 52.502 1.00 42.28 127 TYR A O 1
ATOM 1036 N N . GLU A 1 128 ? 44.286 9.880 54.439 1.00 36.50 128 GLU A N 1
ATOM 1037 C CA . GLU A 1 128 ? 43.258 10.652 55.169 1.00 36.50 128 GLU A CA 1
ATOM 1038 C C . GLU A 1 128 ? 42.939 12.034 54.541 1.00 36.50 128 GLU A C 1
ATOM 1040 O O . GLU A 1 128 ? 42.016 12.713 54.984 1.00 36.50 128 GLU A O 1
ATOM 1045 N N . GLU A 1 129 ? 43.658 12.465 53.494 1.00 39.00 129 GLU A N 1
ATOM 1046 C CA . GLU A 1 129 ? 43.398 13.724 52.772 1.00 39.00 129 GLU A CA 1
ATOM 1047 C C . GLU A 1 129 ? 42.554 13.582 51.481 1.00 39.00 129 GLU A C 1
ATOM 1049 O O . GLU A 1 129 ? 42.203 14.603 50.886 1.00 39.00 129 GLU A O 1
ATOM 1054 N N . LEU A 1 130 ? 42.196 12.368 51.034 1.00 41.72 130 LEU A N 1
ATOM 1055 C CA . LEU A 1 130 ? 41.246 12.164 49.923 1.00 41.72 130 LEU A CA 1
ATOM 1056 C C . LEU A 1 130 ? 39.820 11.993 50.466 1.00 41.72 130 LEU A C 1
ATOM 1058 O O . LEU A 1 130 ? 39.608 11.331 51.480 1.00 41.72 130 LEU A O 1
ATOM 1062 N N . GLY A 1 131 ? 38.826 12.589 49.804 1.00 42.91 131 GLY A N 1
ATOM 1063 C CA . GLY A 1 131 ? 37.435 12.493 50.245 1.00 42.91 131 GLY A CA 1
ATOM 1064 C C . GLY A 1 131 ? 36.936 11.042 50.234 1.00 42.91 131 GLY A C 1
ATOM 1065 O O . GLY A 1 131 ? 37.247 10.279 49.321 1.00 42.91 131 GLY A O 1
ATOM 1066 N N . LYS A 1 132 ? 36.124 10.659 51.231 1.00 42.75 132 LYS A N 1
ATOM 1067 C CA . LYS A 1 132 ? 35.579 9.292 51.404 1.00 42.75 132 LYS A CA 1
ATOM 1068 C C . LYS A 1 132 ? 34.881 8.727 50.149 1.00 42.75 132 LYS A C 1
ATOM 1070 O O . LYS A 1 132 ? 34.907 7.523 49.922 1.00 42.75 132 LYS A O 1
ATOM 1075 N N . GLU A 1 133 ? 34.297 9.583 49.311 1.00 42.56 133 GLU A N 1
ATOM 1076 C CA . GLU A 1 133 ? 33.625 9.208 48.055 1.00 42.56 133 GLU A CA 1
ATOM 1077 C C . GLU A 1 133 ? 34.616 8.689 46.990 1.00 42.56 133 GLU A C 1
ATOM 1079 O O . GLU A 1 133 ? 34.349 7.720 46.280 1.00 42.56 133 GLU A O 1
ATOM 1084 N N . GLU A 1 134 ? 35.811 9.280 46.937 1.00 43.97 134 GLU A N 1
ATOM 1085 C CA . GLU A 1 134 ? 36.884 8.912 46.006 1.00 43.97 134 GLU A CA 1
ATOM 1086 C C . GLU A 1 134 ? 37.599 7.626 46.456 1.00 43.97 134 GLU A C 1
ATOM 1088 O O . GLU A 1 134 ? 38.043 6.838 45.619 1.00 43.97 134 GLU A O 1
ATOM 1093 N N . PHE A 1 135 ? 37.635 7.364 47.768 1.00 44.34 135 PHE A N 1
ATOM 1094 C CA . PHE A 1 135 ? 38.101 6.096 48.337 1.00 44.34 135 PHE A CA 1
ATOM 1095 C C . PHE A 1 135 ? 37.191 4.920 47.942 1.00 44.34 135 PHE A C 1
ATOM 1097 O O . PHE A 1 135 ? 37.675 3.856 47.557 1.00 44.34 135 PHE A O 1
ATOM 1104 N N . LEU A 1 136 ? 35.870 5.118 47.964 1.00 45.31 136 LEU A N 1
ATOM 1105 C CA . LEU A 1 136 ? 34.890 4.079 47.628 1.00 45.31 136 LEU A CA 1
ATOM 1106 C C . LEU A 1 136 ? 34.849 3.748 46.129 1.00 45.31 136 LEU A C 1
ATOM 1108 O O . LEU A 1 136 ? 34.720 2.578 45.770 1.00 45.31 136 LEU A O 1
ATOM 1112 N N . LEU A 1 137 ? 35.024 4.742 45.253 1.00 44.94 137 LEU A N 1
ATOM 1113 C CA . LEU A 1 137 ? 35.178 4.520 43.808 1.00 44.94 137 LEU A CA 1
ATOM 1114 C C . LEU A 1 137 ? 36.446 3.714 43.492 1.00 44.94 137 LEU A C 1
ATOM 1116 O O . LEU A 1 137 ? 36.385 2.744 42.738 1.00 44.94 137 LEU A O 1
ATOM 1120 N N . ALA A 1 138 ? 37.567 4.040 44.142 1.00 44.91 138 ALA A N 1
ATOM 1121 C CA . ALA A 1 138 ? 38.806 3.277 44.005 1.00 44.91 138 ALA A CA 1
ATOM 1122 C C . ALA A 1 138 ? 38.660 1.824 44.501 1.00 44.91 138 ALA A C 1
ATOM 1124 O O . ALA A 1 138 ? 39.235 0.909 43.909 1.00 44.91 138 ALA A O 1
ATOM 1125 N N . MET A 1 139 ? 37.863 1.597 45.551 1.00 46.66 139 MET A N 1
ATOM 1126 C CA . MET A 1 139 ? 37.547 0.257 46.052 1.00 46.66 139 MET A CA 1
ATOM 1127 C C . MET A 1 139 ? 36.636 -0.534 45.103 1.00 46.66 139 MET A C 1
ATOM 1129 O O . MET A 1 139 ? 36.895 -1.713 44.872 1.00 46.66 139 MET A O 1
ATOM 1133 N N . SER A 1 140 ? 35.618 0.101 44.514 1.00 44.22 140 SER A N 1
ATOM 1134 C CA . SER A 1 140 ? 34.742 -0.516 43.505 1.00 44.22 140 SER A CA 1
ATOM 1135 C C . SER A 1 140 ? 35.535 -0.978 42.279 1.00 44.22 140 SER A C 1
ATOM 1137 O O . SER A 1 140 ? 35.382 -2.116 41.837 1.00 44.22 140 SER A O 1
ATOM 1139 N N . ASP A 1 141 ? 36.428 -0.129 41.766 1.00 43.72 141 ASP A N 1
ATOM 1140 C CA . ASP A 1 141 ? 37.266 -0.464 40.611 1.00 43.72 141 ASP A CA 1
ATOM 1141 C C . ASP A 1 141 ? 38.292 -1.567 40.945 1.00 43.72 141 ASP A C 1
ATOM 1143 O O . ASP A 1 141 ? 38.612 -2.405 40.100 1.00 43.72 141 ASP A O 1
ATOM 1147 N N . PHE A 1 142 ? 38.774 -1.624 42.193 1.00 43.44 142 PHE A N 1
ATOM 1148 C CA . PHE A 1 142 ? 39.665 -2.683 42.682 1.00 43.44 142 PHE A CA 1
ATOM 1149 C C . PHE A 1 142 ? 38.976 -4.059 42.761 1.00 43.44 142 PHE A C 1
ATOM 1151 O O . PHE A 1 142 ? 39.595 -5.078 42.431 1.00 43.44 142 PHE A O 1
ATOM 1158 N N . PHE A 1 143 ? 37.703 -4.102 43.170 1.00 45.00 143 PHE A N 1
ATOM 1159 C CA . PHE A 1 143 ? 36.908 -5.334 43.207 1.00 45.00 143 PHE A CA 1
ATOM 1160 C C . PHE A 1 143 ? 36.568 -5.841 41.803 1.00 45.00 143 PHE A C 1
ATOM 1162 O O . PHE A 1 143 ? 36.836 -7.010 41.518 1.00 45.00 143 PHE A O 1
ATOM 1169 N N . ALA A 1 144 ? 36.116 -4.956 40.909 1.00 41.34 144 ALA A N 1
ATOM 1170 C CA . ALA A 1 144 ? 35.820 -5.299 39.516 1.00 41.34 144 ALA A CA 1
ATOM 1171 C C . ALA A 1 144 ? 37.059 -5.834 38.768 1.00 41.34 144 ALA A C 1
ATOM 1173 O O . ALA A 1 144 ? 36.983 -6.800 38.007 1.00 41.34 144 ALA A O 1
ATOM 1174 N N . PHE A 1 145 ? 38.242 -5.260 39.029 1.00 38.66 145 PHE A N 1
ATOM 1175 C CA . PHE A 1 145 ? 39.498 -5.728 38.432 1.00 38.66 145 PHE A CA 1
ATOM 1176 C C . PHE A 1 145 ? 39.976 -7.077 39.008 1.00 38.66 145 PHE A C 1
ATOM 1178 O O . PHE A 1 145 ? 40.533 -7.901 38.282 1.00 38.66 145 PHE A O 1
ATOM 1185 N N . SER A 1 146 ? 39.740 -7.337 40.300 1.00 40.06 146 SER A N 1
ATOM 1186 C CA . SER A 1 146 ? 40.107 -8.610 40.947 1.00 40.06 146 SER A CA 1
ATOM 1187 C C . SER A 1 146 ? 39.214 -9.780 40.509 1.00 40.06 146 SER A C 1
ATOM 1189 O O . SER A 1 146 ? 39.720 -10.894 40.353 1.00 40.06 146 SER A O 1
ATOM 1191 N N . ALA A 1 147 ? 37.924 -9.514 40.266 1.00 39.06 147 ALA A N 1
ATOM 1192 C CA . ALA A 1 147 ? 36.973 -10.458 39.674 1.00 39.06 147 ALA A CA 1
ATOM 1193 C C . ALA A 1 147 ? 37.387 -10.843 38.239 1.00 39.06 147 ALA A C 1
ATOM 1195 O O . ALA A 1 147 ? 37.473 -12.022 37.896 1.00 39.06 147 ALA A O 1
ATOM 1196 N N . TYR A 1 148 ? 37.801 -9.860 37.430 1.00 37.00 148 TYR A N 1
ATOM 1197 C CA . TYR A 1 148 ? 38.254 -10.085 36.052 1.00 37.00 148 TYR A CA 1
ATOM 1198 C C . TYR A 1 148 ? 39.532 -10.952 35.939 1.00 37.00 148 TYR A C 1
ATOM 1200 O O . TYR A 1 148 ? 39.647 -11.770 35.027 1.00 37.00 148 TYR A O 1
ATOM 1208 N N . GLU A 1 149 ? 40.487 -10.831 36.874 1.00 33.75 149 GLU A N 1
ATOM 1209 C CA . GLU A 1 149 ? 41.722 -11.649 36.919 1.00 33.75 149 GLU A CA 1
ATOM 1210 C C . GLU A 1 149 ? 41.548 -13.028 37.597 1.00 33.75 149 GLU A C 1
ATOM 1212 O O . GLU A 1 149 ? 42.511 -13.801 37.663 1.00 33.75 149 GLU A O 1
ATOM 1217 N N . ASN A 1 150 ? 40.348 -13.374 38.086 1.00 32.38 150 ASN A N 1
ATOM 1218 C CA . ASN A 1 150 ? 40.042 -14.668 38.716 1.00 32.38 150 ASN A CA 1
ATOM 1219 C C . ASN A 1 150 ? 40.951 -15.014 39.925 1.00 32.38 150 ASN A C 1
ATOM 1221 O O . ASN A 1 150 ? 41.341 -16.170 40.133 1.00 32.38 150 ASN A O 1
ATOM 1225 N N . LYS A 1 151 ? 41.338 -14.019 40.740 1.00 38.31 151 LYS A N 1
ATOM 1226 C CA . LYS A 1 151 ? 42.177 -14.231 41.938 1.00 38.31 151 LYS A CA 1
ATOM 1227 C C . LYS A 1 151 ? 41.429 -13.908 43.229 1.00 38.31 151 LYS A C 1
ATOM 1229 O O . LYS A 1 151 ? 40.938 -12.806 43.431 1.00 38.31 151 LYS A O 1
ATOM 1234 N N . ILE A 1 152 ? 41.429 -14.883 44.141 1.00 40.62 152 ILE A N 1
ATOM 1235 C CA . ILE A 1 152 ? 40.764 -14.830 45.449 1.00 40.62 152 ILE A CA 1
ATOM 1236 C C . ILE A 1 152 ? 41.380 -13.724 46.318 1.00 40.62 152 ILE A C 1
ATOM 1238 O O . ILE A 1 152 ? 42.547 -13.805 46.714 1.00 40.62 152 ILE A O 1
ATOM 1242 N N . ILE A 1 153 ? 40.574 -12.722 46.670 1.00 43.62 153 ILE A N 1
ATOM 1243 C CA . ILE A 1 153 ? 40.912 -11.746 47.709 1.00 43.62 153 ILE A CA 1
ATOM 1244 C C . ILE A 1 153 ? 40.970 -12.485 49.053 1.00 43.62 153 ILE A C 1
ATOM 1246 O O . ILE A 1 153 ? 40.043 -13.197 49.438 1.00 43.62 153 ILE A O 1
ATOM 1250 N N . GLY A 1 154 ? 42.080 -12.346 49.780 1.00 38.69 154 GLY A N 1
ATOM 1251 C CA . GLY A 1 154 ? 42.268 -13.012 51.070 1.00 38.69 154 GLY A CA 1
ATOM 1252 C C . GLY A 1 154 ? 41.207 -12.598 52.100 1.00 38.69 154 GLY A C 1
ATOM 1253 O O . GLY A 1 154 ? 40.929 -11.412 52.275 1.00 38.69 154 GLY A O 1
ATOM 1254 N N . LYS A 1 155 ? 40.659 -13.586 52.821 1.00 36.34 155 LYS A N 1
ATOM 1255 C CA . LYS A 1 155 ? 39.536 -13.465 53.776 1.00 36.34 155 LYS A CA 1
ATOM 1256 C C . LYS A 1 155 ? 39.717 -12.368 54.839 1.00 36.34 155 LYS A C 1
ATOM 1258 O O . LYS A 1 155 ? 38.736 -11.780 55.285 1.00 36.34 155 LYS A O 1
ATOM 1263 N N . ASP A 1 156 ? 40.959 -12.075 55.215 1.00 40.94 156 ASP A N 1
ATOM 1264 C CA . ASP A 1 156 ? 41.288 -11.064 56.225 1.00 40.94 156 ASP A CA 1
ATOM 1265 C C . ASP A 1 156 ? 41.275 -9.633 55.669 1.00 40.94 156 ASP A C 1
ATOM 1267 O O . ASP A 1 156 ? 40.893 -8.707 56.380 1.00 40.94 156 ASP A O 1
ATOM 1271 N N . LEU A 1 157 ? 41.622 -9.443 54.390 1.00 41.44 157 LEU A N 1
ATOM 1272 C CA . LEU A 1 157 ? 41.568 -8.132 53.738 1.00 41.44 157 LEU A CA 1
ATOM 1273 C C . LEU A 1 157 ? 40.110 -7.708 53.507 1.00 41.44 157 LEU A C 1
ATOM 1275 O O . LEU A 1 157 ? 39.754 -6.560 53.749 1.00 41.44 157 LEU A O 1
ATOM 1279 N N . LEU A 1 158 ? 39.252 -8.660 53.127 1.00 43.44 158 LEU A N 1
ATOM 1280 C CA . LEU A 1 158 ? 37.828 -8.419 52.885 1.00 43.44 158 LEU A CA 1
ATOM 1281 C C . LEU A 1 158 ? 37.068 -8.040 54.167 1.00 43.44 158 LEU A C 1
ATOM 1283 O O . LEU A 1 158 ? 36.226 -7.150 54.146 1.00 43.44 158 LEU A O 1
ATOM 1287 N N . LYS A 1 159 ? 37.400 -8.665 55.306 1.00 42.62 159 LYS A N 1
ATOM 1288 C CA . LYS A 1 159 ? 36.806 -8.325 56.611 1.00 42.62 159 LYS A CA 1
ATOM 1289 C C . LYS A 1 159 ? 37.152 -6.912 57.072 1.00 42.62 159 LYS A C 1
ATOM 1291 O O . LYS A 1 159 ? 36.291 -6.230 57.615 1.00 42.62 159 LYS A O 1
ATOM 1296 N N . VAL A 1 160 ? 38.392 -6.476 56.846 1.00 44.53 160 VAL A N 1
ATOM 1297 C CA . VAL A 1 160 ? 38.822 -5.105 57.161 1.00 44.53 160 VAL A CA 1
ATOM 1298 C C . VAL A 1 160 ? 38.081 -4.099 56.276 1.00 44.53 160 VAL A C 1
ATOM 1300 O O . VAL A 1 160 ? 37.574 -3.107 56.783 1.00 44.53 160 VAL A O 1
ATOM 1303 N N . LEU A 1 161 ? 37.933 -4.400 54.983 1.00 44.81 161 LEU A N 1
ATOM 1304 C CA . LEU A 1 161 ? 37.229 -3.540 54.028 1.00 44.81 161 LEU A CA 1
ATOM 1305 C C . LEU A 1 161 ? 35.728 -3.411 54.327 1.00 44.81 161 LEU A C 1
ATOM 1307 O O . LEU A 1 161 ? 35.196 -2.307 54.297 1.00 44.81 161 LEU A O 1
ATOM 1311 N N . ILE A 1 162 ? 35.052 -4.510 54.677 1.00 45.00 162 ILE A N 1
ATOM 1312 C CA . ILE A 1 162 ? 33.625 -4.493 55.042 1.00 45.00 162 ILE A CA 1
ATOM 1313 C C . ILE A 1 162 ? 33.403 -3.719 56.351 1.00 45.00 162 ILE A C 1
ATOM 1315 O O . ILE A 1 162 ? 32.449 -2.952 56.449 1.00 45.00 162 ILE A O 1
ATOM 1319 N N . SER A 1 163 ? 34.294 -3.863 57.337 1.00 44.34 163 SER A N 1
ATOM 1320 C CA . SER A 1 163 ? 34.225 -3.115 58.603 1.00 44.34 163 SER A CA 1
ATOM 1321 C C . SER A 1 163 ? 34.329 -1.599 58.387 1.00 44.34 163 SER A C 1
ATOM 1323 O O . SER A 1 163 ? 33.493 -0.855 58.887 1.00 44.34 163 SER A O 1
ATOM 1325 N N . GLU A 1 164 ? 35.309 -1.151 57.599 1.00 44.94 164 GLU A N 1
ATOM 1326 C CA . GLU A 1 164 ? 35.531 0.269 57.268 1.00 44.94 164 GLU A CA 1
ATOM 1327 C C . GLU A 1 164 ? 34.382 0.861 56.429 1.00 44.94 164 GLU A C 1
ATOM 1329 O O . GLU A 1 164 ? 33.967 2.003 56.635 1.00 44.94 164 GLU A O 1
ATOM 1334 N N . MET A 1 165 ? 33.812 0.071 55.508 1.00 43.28 165 MET A N 1
ATOM 1335 C CA . MET A 1 165 ? 32.633 0.476 54.734 1.00 43.28 165 MET A CA 1
ATOM 1336 C C . MET A 1 165 ? 31.396 0.624 55.619 1.00 43.28 165 MET A C 1
ATOM 1338 O O . MET A 1 165 ? 30.653 1.585 55.454 1.00 43.28 165 MET A O 1
ATOM 1342 N N . THR A 1 166 ? 31.188 -0.282 56.576 1.00 41.38 166 THR A N 1
ATOM 1343 C CA . THR A 1 166 ? 30.014 -0.249 57.465 1.00 41.38 166 THR A CA 1
ATOM 1344 C C . THR A 1 166 ? 30.034 0.979 58.384 1.00 41.38 166 THR A C 1
ATOM 1346 O O . THR A 1 166 ? 28.991 1.589 58.585 1.00 41.38 166 THR A O 1
ATOM 1349 N N . GLU A 1 167 ? 31.210 1.406 58.861 1.00 41.94 167 GLU A N 1
ATOM 1350 C CA . GLU A 1 167 ? 31.364 2.660 59.626 1.00 41.94 167 GLU A CA 1
ATOM 1351 C C . GLU A 1 167 ? 31.265 3.929 58.753 1.00 41.94 167 GLU A C 1
ATOM 1353 O O . GLU A 1 167 ? 30.951 5.005 59.255 1.00 41.94 167 GLU A O 1
ATOM 1358 N N . SER A 1 168 ? 31.496 3.825 57.440 1.00 40.34 168 SER A N 1
ATOM 1359 C CA . SER A 1 168 ? 31.463 4.966 56.507 1.00 40.34 168 SER A CA 1
ATOM 1360 C C . SER A 1 168 ? 30.112 5.172 55.805 1.00 40.34 168 SER A C 1
ATOM 1362 O O . SER A 1 168 ? 29.906 6.208 55.173 1.00 40.34 168 SER A O 1
ATOM 1364 N N . ILE A 1 169 ? 29.198 4.199 55.891 1.00 40.69 169 ILE A N 1
ATOM 1365 C CA . ILE A 1 169 ? 27.902 4.184 55.190 1.00 40.69 169 ILE A CA 1
ATOM 1366 C C . ILE A 1 169 ? 26.860 5.131 55.810 1.00 40.69 169 ILE A C 1
ATOM 1368 O O . ILE A 1 169 ? 25.940 5.539 55.103 1.00 40.69 169 ILE A O 1
ATOM 1372 N N . GLU A 1 170 ? 27.031 5.573 57.062 1.00 39.47 170 GLU A N 1
ATOM 1373 C CA . GLU A 1 170 ? 26.117 6.522 57.730 1.00 39.47 170 GLU A CA 1
ATOM 1374 C C . GLU A 1 170 ? 26.030 7.915 57.051 1.00 39.47 170 GLU A C 1
ATOM 1376 O O . GLU A 1 170 ? 25.217 8.737 57.462 1.00 39.47 170 GLU A O 1
ATOM 1381 N N . GLU A 1 171 ? 26.818 8.206 56.004 1.00 39.75 171 GLU A N 1
ATOM 1382 C CA . GLU A 1 171 ? 26.860 9.523 55.334 1.00 39.75 171 GLU A CA 1
ATOM 1383 C C . GLU A 1 171 ? 26.635 9.482 53.796 1.00 39.75 171 GLU A C 1
ATOM 1385 O O . GLU A 1 171 ? 26.812 10.499 53.123 1.00 39.75 171 GLU A O 1
ATOM 1390 N N . ILE A 1 172 ? 26.235 8.343 53.200 1.00 39.25 172 ILE A N 1
ATOM 1391 C CA . ILE A 1 172 ? 26.196 8.150 51.727 1.00 39.25 172 ILE A CA 1
ATOM 1392 C C . ILE A 1 172 ? 24.770 8.222 51.143 1.00 39.25 172 ILE A C 1
ATOM 1394 O O . ILE A 1 172 ? 23.884 7.462 51.525 1.00 39.25 172 ILE A O 1
ATOM 1398 N N . ASN A 1 173 ? 24.566 9.070 50.123 1.00 37.03 173 ASN A N 1
ATOM 1399 C CA . ASN A 1 173 ? 23.268 9.277 49.453 1.00 37.03 173 ASN A CA 1
ATOM 1400 C C . ASN A 1 173 ? 23.081 8.543 48.099 1.00 37.03 173 ASN A C 1
ATOM 1402 O O . ASN A 1 173 ? 21.967 8.547 47.568 1.00 37.03 173 ASN A O 1
ATOM 1406 N N . ASP A 1 174 ? 24.102 7.889 47.527 1.00 40.75 174 ASP A N 1
ATOM 1407 C CA . ASP A 1 174 ? 24.031 7.327 46.163 1.00 40.75 174 ASP A CA 1
ATOM 1408 C C . ASP A 1 174 ? 23.758 5.802 46.120 1.00 40.75 174 ASP A C 1
ATOM 1410 O O . ASP A 1 174 ? 24.531 4.986 46.620 1.00 40.75 174 ASP A O 1
ATOM 1414 N N . CYS A 1 175 ? 22.636 5.414 45.498 1.00 39.19 175 CYS A N 1
ATOM 1415 C CA . CYS A 1 175 ? 22.178 4.026 45.320 1.00 39.19 175 CYS A CA 1
ATOM 1416 C C . CYS A 1 175 ? 22.957 3.241 44.250 1.00 39.19 175 CYS A C 1
ATOM 1418 O O . CYS A 1 175 ? 22.905 2.010 44.245 1.00 39.19 175 CYS A O 1
ATOM 1420 N N . TYR A 1 176 ? 23.634 3.917 43.319 1.00 38.66 176 TYR A N 1
ATOM 1421 C CA . TYR A 1 176 ? 24.219 3.256 42.149 1.00 38.66 176 TYR A CA 1
ATOM 1422 C C . TYR A 1 176 ? 25.448 2.405 42.508 1.00 38.66 176 TYR A C 1
ATOM 1424 O O . TYR A 1 176 ? 25.565 1.260 42.068 1.00 38.66 176 TYR A O 1
ATOM 1432 N N . SER A 1 177 ? 26.319 2.926 43.374 1.00 40.03 177 SER A N 1
ATOM 1433 C CA . SER A 1 177 ? 27.555 2.256 43.805 1.00 40.03 177 SER A CA 1
ATOM 1434 C C . SER A 1 177 ? 27.289 1.029 44.687 1.00 40.03 177 SER A C 1
ATOM 1436 O O . SER A 1 177 ? 28.003 0.033 44.599 1.00 40.03 177 SER A O 1
ATOM 1438 N N . PHE A 1 178 ? 26.217 1.058 45.486 1.00 44.22 178 PHE A N 1
ATOM 1439 C CA . PHE A 1 178 ? 25.799 -0.076 46.316 1.00 44.22 178 PHE A CA 1
ATOM 1440 C C . PHE A 1 178 ? 25.229 -1.232 45.475 1.00 44.22 178 PHE A C 1
ATOM 1442 O O . PHE A 1 178 ? 25.554 -2.392 45.718 1.00 44.22 178 PHE A O 1
ATOM 1449 N N . ASN A 1 179 ? 24.448 -0.922 44.433 1.00 43.47 179 ASN A N 1
ATOM 1450 C CA . ASN A 1 179 ? 23.883 -1.926 43.523 1.00 43.47 179 ASN A CA 1
ATOM 1451 C C . ASN A 1 179 ? 24.946 -2.632 42.670 1.00 43.47 179 ASN A C 1
ATOM 1453 O O . ASN A 1 179 ? 24.815 -3.824 42.395 1.00 43.47 179 ASN A O 1
ATOM 1457 N N . LEU A 1 180 ? 26.004 -1.922 42.263 1.00 42.75 180 LEU A N 1
ATOM 1458 C CA . LEU A 1 180 ? 27.106 -2.525 41.509 1.00 42.75 180 LEU A CA 1
ATOM 1459 C C . LEU A 1 180 ? 27.905 -3.505 42.385 1.00 42.75 180 LEU A C 1
ATOM 1461 O O . LEU A 1 180 ? 28.196 -4.618 41.953 1.00 42.75 180 LEU A O 1
ATOM 1465 N N . LEU A 1 181 ? 28.153 -3.131 43.645 1.00 44.03 181 LEU A N 1
ATOM 1466 C CA . LEU A 1 181 ? 28.802 -3.988 44.638 1.00 44.03 181 LEU A CA 1
ATOM 1467 C C . LEU A 1 181 ? 27.965 -5.241 44.944 1.00 44.03 181 LEU A C 1
ATOM 1469 O O . LEU A 1 181 ? 28.516 -6.338 45.023 1.00 44.03 181 LEU A O 1
ATOM 1473 N N . LEU A 1 182 ? 26.639 -5.098 45.074 1.00 46.78 182 LEU A N 1
ATOM 1474 C CA . LEU A 1 182 ? 25.719 -6.220 45.291 1.00 46.78 182 LEU A CA 1
ATOM 1475 C C . LEU A 1 182 ? 25.785 -7.222 44.135 1.00 46.78 182 LEU A C 1
ATOM 1477 O O . LEU A 1 182 ? 25.915 -8.424 44.357 1.00 46.78 182 LEU A O 1
ATOM 1481 N N . LYS A 1 183 ? 25.727 -6.706 42.903 1.00 42.78 183 LYS A N 1
ATOM 1482 C CA . LYS A 1 183 ? 25.712 -7.505 41.679 1.00 42.78 183 LYS A CA 1
ATOM 1483 C C . LYS A 1 183 ? 27.001 -8.305 41.506 1.00 42.78 183 LYS A C 1
ATOM 1485 O O . LYS A 1 183 ? 26.929 -9.487 41.194 1.00 42.78 183 LYS A O 1
ATOM 1490 N N . GLU A 1 184 ? 28.162 -7.694 41.738 1.00 43.06 184 GLU A N 1
ATOM 1491 C CA . GLU A 1 184 ? 29.449 -8.378 41.545 1.00 43.06 184 GLU A CA 1
ATOM 1492 C C . GLU A 1 184 ? 29.841 -9.280 42.725 1.00 43.06 184 GLU A C 1
ATOM 1494 O O . GLU A 1 184 ? 30.453 -10.324 42.519 1.00 43.06 184 GLU A O 1
ATOM 1499 N N . THR A 1 185 ? 29.420 -8.964 43.956 1.00 44.94 185 THR A N 1
ATOM 1500 C CA . THR A 1 185 ? 29.756 -9.790 45.134 1.00 44.94 185 THR A CA 1
ATOM 1501 C C . THR A 1 185 ? 28.881 -11.046 45.244 1.00 44.94 185 THR A C 1
ATOM 1503 O O . THR A 1 185 ? 29.376 -12.101 45.644 1.00 44.94 185 THR A O 1
ATOM 1506 N N . LEU A 1 186 ? 27.593 -10.965 44.878 1.00 45.34 186 LEU A N 1
ATOM 1507 C CA . LEU A 1 186 ? 26.648 -12.090 44.977 1.00 45.34 186 LEU A CA 1
ATOM 1508 C C . LEU A 1 186 ? 26.844 -13.149 43.881 1.00 45.34 186 LEU A C 1
ATOM 1510 O O . LEU A 1 186 ? 26.529 -14.315 44.109 1.00 45.34 186 LEU A O 1
ATOM 1514 N N . LEU A 1 187 ? 27.371 -12.768 42.712 1.00 42.25 187 LEU A N 1
ATOM 1515 C CA . LEU A 1 187 ? 27.528 -13.679 41.572 1.00 42.25 187 LEU A CA 1
ATOM 1516 C C . LEU A 1 187 ? 28.768 -14.588 41.662 1.00 42.25 187 LEU A C 1
ATOM 1518 O O . LEU A 1 187 ? 28.787 -15.620 40.995 1.00 42.25 187 LEU A O 1
ATOM 1522 N N . GLU A 1 188 ? 29.779 -14.259 42.479 1.00 40.31 188 GLU A N 1
ATOM 1523 C CA . GLU A 1 188 ? 31.071 -14.973 42.455 1.00 40.31 188 GLU A CA 1
ATOM 1524 C C . GLU A 1 188 ? 31.446 -15.745 43.738 1.00 40.31 188 GLU A C 1
ATOM 1526 O O . GLU A 1 188 ? 32.432 -16.483 43.725 1.00 40.31 188 GLU A O 1
ATOM 1531 N N . ASN A 1 189 ? 30.690 -15.651 44.846 1.00 43.69 189 ASN A N 1
ATOM 1532 C CA . ASN A 1 189 ? 31.000 -16.393 46.086 1.00 43.69 189 ASN A CA 1
ATOM 1533 C C . ASN A 1 189 ? 29.754 -16.874 46.876 1.00 43.69 189 ASN A C 1
ATOM 1535 O O . ASN A 1 189 ? 29.369 -16.243 47.862 1.00 43.69 189 ASN A O 1
ATOM 1539 N N . PRO A 1 190 ? 29.171 -18.045 46.541 1.00 43.50 190 PRO A N 1
ATOM 1540 C CA . PRO A 1 190 ? 27.975 -18.584 47.208 1.00 43.50 190 PRO A CA 1
ATOM 1541 C C . PRO A 1 190 ? 28.187 -19.069 48.658 1.00 43.50 190 PRO A C 1
ATOM 1543 O O . PRO A 1 190 ? 27.227 -19.365 49.348 1.00 43.50 190 PRO A O 1
ATOM 1546 N N . SER A 1 191 ? 29.418 -19.135 49.182 1.00 40.62 191 SER A N 1
ATOM 1547 C CA . SER A 1 191 ? 29.706 -19.673 50.530 1.00 40.62 191 SER A CA 1
ATOM 1548 C C . SER A 1 191 ? 29.681 -18.647 51.684 1.00 40.62 191 SER A C 1
ATOM 1550 O O . SER A 1 191 ? 30.193 -18.930 52.770 1.00 40.62 191 SER A O 1
ATOM 1552 N N . PHE A 1 192 ? 29.167 -17.435 51.463 1.00 50.91 192 PHE A N 1
ATOM 1553 C CA . PHE A 1 192 ? 29.185 -16.317 52.424 1.00 50.91 192 PHE A CA 1
ATOM 1554 C C . PHE A 1 192 ? 27.755 -15.833 52.748 1.00 50.91 192 PHE A C 1
ATOM 1556 O O . PHE A 1 192 ? 27.377 -14.706 52.453 1.00 50.91 192 PHE A O 1
ATOM 1563 N N . GLU A 1 193 ? 26.935 -16.702 53.343 1.00 51.09 193 GLU A N 1
ATOM 1564 C CA . GLU A 1 193 ? 25.470 -16.607 53.204 1.00 51.09 193 GLU A CA 1
ATOM 1565 C C . GLU A 1 193 ? 24.701 -15.749 54.230 1.00 51.09 193 GLU A C 1
ATOM 1567 O O . GLU A 1 193 ? 23.570 -15.388 53.943 1.00 51.09 193 GLU A O 1
ATOM 1572 N N . ILE A 1 194 ? 25.227 -15.385 55.413 1.00 43.84 194 ILE A N 1
ATOM 1573 C CA . ILE A 1 194 ? 24.360 -14.803 56.478 1.00 43.84 194 ILE A CA 1
ATOM 1574 C C . ILE A 1 194 ? 24.838 -13.445 57.021 1.00 43.84 194 ILE A C 1
ATOM 1576 O O . ILE A 1 194 ? 24.027 -12.542 57.224 1.00 43.84 194 ILE A O 1
ATOM 1580 N N . GLU A 1 195 ? 26.138 -13.238 57.241 1.00 42.44 195 GLU A N 1
ATOM 1581 C CA . GLU A 1 195 ? 26.645 -11.948 57.757 1.00 42.44 195 GLU A CA 1
ATOM 1582 C C . GLU A 1 195 ? 26.595 -10.827 56.703 1.00 42.44 195 GLU A C 1
ATOM 1584 O O . GLU A 1 195 ? 26.306 -9.682 57.045 1.00 42.44 195 GLU A O 1
ATOM 1589 N N . PHE A 1 196 ? 26.796 -11.151 55.421 1.00 46.25 196 PHE A N 1
ATOM 1590 C CA . PHE A 1 196 ? 26.744 -10.178 54.324 1.00 46.25 196 PHE A CA 1
ATOM 1591 C C . PHE A 1 196 ? 25.312 -9.683 54.059 1.00 46.25 196 PHE A C 1
ATOM 1593 O O . PHE A 1 196 ? 25.083 -8.478 53.986 1.00 46.25 196 PHE A O 1
ATOM 1600 N N . LEU A 1 197 ? 24.331 -10.595 54.017 1.00 48.38 197 LEU A N 1
ATOM 1601 C CA . LEU A 1 197 ? 22.911 -10.250 53.867 1.00 48.38 197 LEU A CA 1
ATOM 1602 C C . LEU A 1 197 ? 22.392 -9.421 55.050 1.00 48.38 197 LEU A C 1
ATOM 1604 O O . LEU A 1 197 ? 21.671 -8.451 54.838 1.00 48.38 197 LEU A O 1
ATOM 1608 N N . ASN A 1 198 ? 22.822 -9.716 56.282 1.00 46.41 198 ASN A N 1
ATOM 1609 C CA . ASN A 1 198 ? 22.509 -8.865 57.435 1.00 46.41 198 ASN A CA 1
ATOM 1610 C C . ASN A 1 198 ? 23.066 -7.438 57.280 1.00 46.41 198 ASN A C 1
ATOM 1612 O O . ASN A 1 198 ? 22.378 -6.483 57.639 1.00 46.41 198 ASN A O 1
ATOM 1616 N N . GLY A 1 199 ? 24.255 -7.274 56.690 1.00 44.66 199 GLY A N 1
ATOM 1617 C CA . GLY A 1 199 ? 24.802 -5.964 56.322 1.00 44.66 199 GLY A CA 1
ATOM 1618 C C . GLY A 1 199 ? 23.956 -5.244 55.267 1.00 44.66 199 GLY A C 1
ATOM 1619 O O . GLY A 1 199 ? 23.603 -4.084 55.460 1.00 44.66 199 GLY A O 1
ATOM 1620 N N . VAL A 1 200 ? 23.543 -5.941 54.201 1.00 49.06 200 VAL A N 1
ATOM 1621 C CA . VAL A 1 200 ? 22.690 -5.376 53.136 1.00 49.06 200 VAL A CA 1
ATOM 1622 C C . VAL A 1 200 ? 21.334 -4.912 53.675 1.00 49.06 200 VAL A C 1
ATOM 1624 O O . VAL A 1 200 ? 20.892 -3.804 53.371 1.00 49.06 200 VAL A O 1
ATOM 1627 N N . PHE A 1 201 ? 20.688 -5.716 54.520 1.00 49.44 201 PHE A N 1
ATOM 1628 C CA . PHE A 1 201 ? 19.401 -5.354 55.115 1.00 49.44 201 PHE A CA 1
ATOM 1629 C C . PHE A 1 201 ? 19.515 -4.227 56.152 1.00 49.44 201 PHE A C 1
ATOM 1631 O O . PHE A 1 201 ? 18.597 -3.420 56.255 1.00 49.44 201 PHE A O 1
ATOM 1638 N N . SER A 1 202 ? 20.655 -4.092 56.840 1.00 44.06 202 SER A N 1
ATOM 1639 C CA . SER A 1 202 ? 20.907 -2.961 57.753 1.00 44.06 202 SER A CA 1
ATOM 1640 C C . SER A 1 202 ? 20.969 -1.615 57.010 1.00 44.06 202 SER A C 1
ATOM 1642 O O . SER A 1 202 ? 20.511 -0.597 57.525 1.00 44.06 202 SER A O 1
ATOM 1644 N N . VAL A 1 203 ? 21.465 -1.610 55.766 1.00 43.03 203 VAL A N 1
ATOM 1645 C CA . VAL A 1 203 ? 21.487 -0.423 54.887 1.00 43.03 203 VAL A CA 1
ATOM 1646 C C . VAL A 1 203 ? 20.081 -0.050 54.396 1.00 43.03 203 VAL A C 1
ATOM 1648 O O . VAL A 1 203 ? 19.749 1.132 54.286 1.00 43.03 203 VAL A O 1
ATOM 1651 N N . ILE A 1 204 ? 19.231 -1.051 54.141 1.00 45.84 204 ILE A N 1
ATOM 1652 C CA . ILE A 1 204 ? 17.822 -0.858 53.760 1.00 45.84 204 ILE A CA 1
ATOM 1653 C C . ILE A 1 204 ? 17.015 -0.286 54.939 1.00 45.84 204 ILE A C 1
ATOM 1655 O O . ILE A 1 204 ? 16.246 0.658 54.747 1.00 45.84 204 ILE A O 1
ATOM 1659 N N . ASP A 1 205 ? 17.239 -0.792 56.157 1.00 42.38 205 ASP A N 1
ATOM 1660 C CA . ASP A 1 205 ? 16.615 -0.277 57.385 1.00 42.38 205 ASP A CA 1
ATOM 1661 C C . ASP A 1 205 ? 17.040 1.176 57.690 1.00 42.38 205 ASP A C 1
ATOM 1663 O O . ASP A 1 205 ? 16.207 1.990 58.101 1.00 42.38 205 ASP A O 1
ATOM 1667 N N . TRP A 1 206 ? 18.302 1.542 57.423 1.00 40.25 206 TRP A N 1
ATOM 1668 C CA . TRP A 1 206 ? 18.821 2.904 57.617 1.00 40.25 206 TRP A CA 1
ATOM 1669 C C . TRP A 1 206 ? 18.167 3.939 56.683 1.00 40.25 206 TRP A C 1
ATOM 1671 O O . TRP A 1 206 ? 17.731 4.995 57.149 1.00 40.25 206 TRP A O 1
ATOM 1681 N N . LYS A 1 207 ? 17.971 3.628 55.389 1.00 42.88 207 LYS A N 1
ATOM 1682 C CA . LYS A 1 207 ? 17.329 4.561 54.434 1.00 42.88 207 LYS A CA 1
ATOM 1683 C C . LYS A 1 207 ? 15.900 4.960 54.819 1.00 42.88 207 LYS A C 1
ATOM 1685 O O . LYS A 1 207 ? 15.439 6.022 54.408 1.00 42.88 207 LYS A O 1
ATOM 1690 N N . LYS A 1 208 ? 15.193 4.169 55.630 1.00 43.66 208 LYS A N 1
ATOM 1691 C CA . LYS A 1 208 ? 13.824 4.489 56.064 1.00 43.66 208 LYS A CA 1
ATOM 1692 C C . LYS A 1 208 ? 13.768 5.553 57.169 1.00 43.66 208 LYS A C 1
ATOM 1694 O O . LYS A 1 208 ? 12.733 6.200 57.313 1.00 43.66 208 LYS A O 1
ATOM 1699 N N . GLN A 1 209 ? 14.853 5.773 57.921 1.00 43.12 209 GLN A N 1
ATOM 1700 C CA . GLN A 1 209 ? 14.884 6.825 58.948 1.00 43.12 209 GLN A CA 1
ATOM 1701 C C . GLN A 1 209 ? 15.039 8.239 58.359 1.00 43.12 209 GLN A C 1
ATOM 1703 O O . GLN A 1 209 ? 14.572 9.188 58.985 1.00 43.12 209 GLN A O 1
ATOM 1708 N N . ASP A 1 210 ? 15.591 8.383 57.147 1.00 37.38 210 ASP A N 1
ATOM 1709 C CA . ASP A 1 210 ? 15.826 9.691 56.498 1.00 37.38 210 ASP A CA 1
ATOM 1710 C C . ASP A 1 210 ? 14.764 10.057 55.425 1.00 37.38 210 ASP A C 1
ATOM 1712 O O . ASP A 1 210 ? 14.607 11.209 55.022 1.00 37.38 210 ASP A O 1
ATOM 1716 N N . LEU A 1 211 ? 13.950 9.092 54.976 1.00 42.38 211 LEU A N 1
ATOM 1717 C CA . LEU A 1 211 ? 13.003 9.238 53.853 1.00 42.38 211 LEU A CA 1
ATOM 1718 C C . LEU A 1 211 ? 11.540 9.492 54.264 1.00 42.38 211 LEU A C 1
ATOM 1720 O O . LEU A 1 211 ? 10.603 9.035 53.614 1.00 42.38 211 LEU A O 1
ATOM 1724 N N . LEU A 1 212 ? 11.326 10.320 55.288 1.00 35.41 212 LEU A N 1
ATOM 1725 C CA . LEU A 1 212 ? 10.022 10.954 55.554 1.00 35.41 212 LEU A CA 1
ATOM 1726 C C . LEU A 1 212 ? 9.739 12.170 54.637 1.00 35.41 212 LEU A C 1
ATOM 1728 O O . LEU A 1 212 ? 8.758 12.877 54.857 1.00 35.41 212 LEU A O 1
ATOM 1732 N N . LEU A 1 213 ? 10.577 12.441 53.620 1.00 34.41 213 LEU A N 1
ATOM 1733 C CA . LEU A 1 213 ? 10.581 13.730 52.907 1.00 34.41 213 LEU A CA 1
ATOM 1734 C C . LEU A 1 213 ? 10.501 13.724 51.366 1.00 34.41 213 LEU A C 1
ATOM 1736 O O . LEU A 1 213 ? 10.484 14.815 50.805 1.00 34.41 213 LEU A O 1
ATOM 1740 N N . THR A 1 214 ? 10.395 12.602 50.636 1.00 32.06 214 THR A N 1
ATOM 1741 C CA . THR A 1 214 ? 10.177 12.683 49.165 1.00 32.06 214 THR A CA 1
ATOM 1742 C C . THR A 1 214 ? 9.392 11.517 48.539 1.00 32.06 214 THR A C 1
ATOM 1744 O O . THR A 1 214 ? 9.792 10.361 48.613 1.00 32.06 214 THR A O 1
ATOM 1747 N N . GLU A 1 215 ? 8.319 11.856 47.811 1.00 34.81 215 GLU A N 1
ATOM 1748 C CA . GLU A 1 215 ? 7.419 10.998 47.005 1.00 34.81 215 GLU A CA 1
ATOM 1749 C C . GLU A 1 215 ? 8.069 10.397 45.729 1.00 34.81 215 GLU A C 1
ATOM 1751 O O . GLU A 1 215 ? 7.419 10.235 44.701 1.00 34.81 215 GLU A O 1
ATOM 1756 N N . ARG A 1 216 ? 9.373 10.087 45.723 1.00 37.28 216 ARG A N 1
ATOM 1757 C CA . ARG A 1 216 ? 10.107 9.683 44.497 1.00 37.28 216 ARG A CA 1
ATOM 1758 C C . ARG A 1 216 ? 10.587 8.230 44.457 1.00 37.28 216 ARG A C 1
ATOM 1760 O O . ARG A 1 216 ? 11.570 7.930 43.786 1.00 37.28 216 ARG A O 1
ATOM 1767 N N . LEU A 1 217 ? 9.893 7.315 45.130 1.00 40.28 217 LEU A N 1
ATOM 1768 C CA . LEU A 1 217 ? 10.202 5.876 45.069 1.00 40.28 217 LEU A CA 1
ATOM 1769 C C . LEU A 1 217 ? 9.112 5.012 44.417 1.00 40.28 217 LEU A C 1
ATOM 1771 O O . LEU A 1 217 ? 9.242 3.792 44.422 1.00 40.28 217 LEU A O 1
ATOM 1775 N N . GLU A 1 218 ? 8.094 5.604 43.784 1.00 42.38 218 GLU A N 1
ATOM 1776 C CA . GLU A 1 218 ? 7.094 4.824 43.031 1.00 42.38 218 GLU A CA 1
ATOM 1777 C C . GLU A 1 218 ? 7.634 4.231 41.711 1.00 42.38 218 GLU A C 1
ATOM 1779 O O . GLU A 1 218 ? 7.014 3.340 41.137 1.00 42.38 218 GLU A O 1
ATOM 1784 N N . GLU A 1 219 ? 8.834 4.618 41.261 1.00 50.34 219 GLU A N 1
ATOM 1785 C CA . GLU A 1 219 ? 9.451 4.104 40.028 1.00 50.34 219 GLU A CA 1
ATOM 1786 C C . GLU A 1 219 ? 10.943 3.781 40.223 1.00 50.34 219 GLU A C 1
ATOM 1788 O O . GLU A 1 219 ? 11.845 4.473 39.751 1.00 50.34 219 GLU A O 1
ATOM 1793 N N . GLY A 1 220 ? 11.234 2.714 40.964 1.00 41.50 220 GLY A N 1
ATOM 1794 C CA . GLY A 1 220 ? 12.603 2.290 41.241 1.00 41.50 220 GLY A CA 1
ATOM 1795 C C . GLY A 1 220 ? 13.087 1.156 40.341 1.00 41.50 220 GLY A C 1
ATOM 1796 O O . GLY A 1 220 ? 12.850 -0.006 40.654 1.00 41.50 220 GLY A O 1
ATOM 1797 N N . ARG A 1 221 ? 13.860 1.469 39.291 1.00 41.59 221 ARG A N 1
ATOM 1798 C CA . ARG A 1 221 ? 14.648 0.496 38.494 1.00 41.59 221 ARG A CA 1
ATOM 1799 C C . ARG A 1 221 ? 15.493 -0.448 39.381 1.00 41.59 221 ARG A C 1
ATOM 1801 O O . ARG A 1 221 ? 15.654 -1.615 39.056 1.00 41.59 221 ARG A O 1
ATOM 1808 N N . TRP A 1 222 ? 15.896 0.034 40.561 1.00 45.88 222 TRP A N 1
ATOM 1809 C CA . TRP A 1 222 ? 16.609 -0.727 41.591 1.00 45.88 222 TRP A CA 1
ATOM 1810 C C . TRP A 1 222 ? 15.857 -1.968 42.101 1.00 45.88 222 TRP A C 1
ATOM 1812 O O . TRP A 1 222 ? 16.502 -2.962 42.405 1.00 45.88 222 TRP A O 1
ATOM 1822 N N . PHE A 1 223 ? 14.521 -1.932 42.201 1.00 47.47 223 PHE A N 1
ATOM 1823 C CA . PHE A 1 223 ? 13.742 -3.073 42.695 1.00 47.47 223 PHE A CA 1
ATOM 1824 C C . PHE A 1 223 ? 13.740 -4.209 41.669 1.00 47.47 223 PHE A C 1
ATOM 1826 O O . PHE A 1 223 ? 13.882 -5.368 42.030 1.00 47.47 223 PHE A O 1
ATOM 1833 N N . TYR A 1 224 ? 13.653 -3.871 40.382 1.00 50.53 224 TYR A N 1
ATOM 1834 C CA . TYR A 1 224 ? 13.758 -4.844 39.296 1.00 50.53 224 TYR A CA 1
ATOM 1835 C C . TYR A 1 224 ? 15.163 -5.440 39.202 1.00 50.53 224 TYR A C 1
ATOM 1837 O O . TYR A 1 224 ? 15.294 -6.654 39.102 1.00 50.53 224 TYR A O 1
ATOM 1845 N N . ASP A 1 225 ? 16.201 -4.608 39.330 1.00 47.91 225 ASP A N 1
ATOM 1846 C CA . ASP A 1 225 ? 17.592 -5.076 39.363 1.00 47.91 225 ASP A CA 1
ATOM 1847 C C . ASP A 1 225 ? 17.866 -5.969 40.597 1.00 47.91 225 ASP A C 1
ATOM 1849 O O . ASP A 1 225 ? 18.651 -6.917 40.527 1.00 47.91 225 ASP A O 1
ATOM 1853 N N . PHE A 1 226 ? 17.203 -5.694 41.729 1.00 50.16 226 PHE A N 1
ATOM 1854 C CA . PHE A 1 226 ? 17.255 -6.509 42.946 1.00 50.16 226 PHE A CA 1
ATOM 1855 C C . PHE A 1 226 ? 16.572 -7.870 42.756 1.00 50.16 226 PHE A C 1
ATOM 1857 O O . PHE A 1 226 ? 17.173 -8.886 43.094 1.00 50.16 226 PHE A O 1
ATOM 1864 N N . ILE A 1 227 ? 15.371 -7.910 42.164 1.00 51.62 227 ILE A N 1
ATOM 1865 C CA . ILE A 1 227 ? 14.666 -9.163 41.845 1.00 51.62 227 ILE A CA 1
ATOM 1866 C C . ILE A 1 227 ? 15.471 -10.006 40.843 1.00 51.62 227 ILE A C 1
ATOM 1868 O O . ILE A 1 227 ? 15.705 -11.178 41.107 1.00 51.62 227 ILE A O 1
ATOM 1872 N N . GLU A 1 228 ? 16.006 -9.408 39.773 1.00 51.00 228 GLU A N 1
ATOM 1873 C CA . GLU A 1 228 ? 16.849 -10.118 38.793 1.00 51.00 228 GLU A CA 1
ATOM 1874 C C . GLU A 1 228 ? 18.133 -10.691 39.435 1.00 51.00 228 GLU A C 1
ATOM 1876 O O . GLU A 1 228 ? 18.656 -11.735 39.035 1.00 51.00 228 GLU A O 1
ATOM 1881 N N . SER A 1 229 ? 18.668 -10.006 40.450 1.00 51.06 229 SER A N 1
ATOM 1882 C CA . SER A 1 229 ? 19.835 -10.482 41.201 1.00 51.06 229 SER A CA 1
ATOM 1883 C C . SER A 1 229 ? 19.475 -11.621 42.161 1.00 51.06 229 SER A C 1
ATOM 1885 O O . SER A 1 229 ? 20.267 -12.550 42.311 1.00 51.06 229 SER A O 1
ATOM 1887 N N . LEU A 1 230 ? 18.282 -11.586 42.769 1.00 51.53 230 LEU A N 1
ATOM 1888 C CA . LEU A 1 230 ? 17.756 -12.687 43.579 1.00 51.53 230 LEU A CA 1
ATOM 1889 C C . LEU A 1 230 ? 17.474 -13.929 42.722 1.00 51.53 230 LEU A C 1
ATOM 1891 O O . LEU A 1 230 ? 17.881 -15.017 43.116 1.00 51.53 230 LEU A O 1
ATOM 1895 N N . GLU A 1 231 ? 16.886 -13.775 41.532 1.00 52.56 231 GLU A N 1
ATOM 1896 C CA . GLU A 1 231 ? 16.657 -14.869 40.570 1.00 52.56 231 GLU A CA 1
ATOM 1897 C C . GLU A 1 231 ? 17.952 -15.630 40.256 1.00 52.56 231 GLU A C 1
ATOM 1899 O O . GLU A 1 231 ? 18.009 -16.858 40.305 1.00 52.56 231 GLU A O 1
ATOM 1904 N N . LYS A 1 232 ? 19.038 -14.899 39.989 1.00 51.41 232 LYS A N 1
ATOM 1905 C CA . LYS A 1 232 ? 20.353 -15.499 39.716 1.00 51.41 232 LYS A CA 1
ATOM 1906 C C . LYS A 1 232 ? 20.996 -16.124 40.951 1.00 51.41 232 LYS A C 1
ATOM 1908 O O . LYS A 1 232 ? 21.779 -17.063 40.811 1.00 51.41 232 LYS A O 1
ATOM 1913 N N . PHE A 1 233 ? 20.707 -15.595 42.137 1.00 50.62 233 PHE A N 1
ATOM 1914 C CA . PHE A 1 233 ? 21.214 -16.127 43.395 1.00 50.62 233 PHE A CA 1
ATOM 1915 C C . PHE A 1 233 ? 20.552 -17.470 43.725 1.00 50.62 233 PHE A C 1
ATOM 1917 O O . PHE A 1 233 ? 21.266 -18.461 43.853 1.00 50.62 233 PHE A O 1
ATOM 1924 N N . PHE A 1 234 ? 19.217 -17.532 43.779 1.00 50.66 234 PHE A N 1
ATOM 1925 C CA . PHE A 1 234 ? 18.474 -18.745 44.154 1.00 50.66 234 PHE A CA 1
ATOM 1926 C C . PHE A 1 234 ? 18.652 -19.905 43.166 1.00 50.66 234 PHE A C 1
ATOM 1928 O O . PHE A 1 234 ? 18.746 -21.050 43.600 1.00 50.66 234 PHE A O 1
ATOM 1935 N N . ALA A 1 235 ? 18.893 -19.614 41.882 1.00 51.97 235 ALA A N 1
ATOM 1936 C CA . ALA A 1 235 ? 19.272 -20.620 40.888 1.00 51.97 235 ALA A CA 1
ATOM 1937 C C . ALA A 1 235 ? 20.559 -21.415 41.230 1.00 51.97 235 ALA A C 1
ATOM 1939 O O . ALA A 1 235 ? 20.837 -22.430 40.588 1.00 51.97 235 ALA A O 1
ATOM 1940 N N . ASN A 1 236 ? 21.364 -20.962 42.203 1.00 46.00 236 ASN A N 1
ATOM 1941 C CA . ASN A 1 236 ? 22.672 -21.527 42.548 1.00 46.00 236 ASN A CA 1
ATOM 1942 C C . ASN A 1 236 ? 22.802 -22.031 44.007 1.00 46.00 236 ASN A C 1
ATOM 1944 O O . ASN A 1 236 ? 23.905 -22.426 44.398 1.00 46.00 236 ASN A O 1
ATOM 1948 N N . VAL A 1 237 ? 21.728 -22.042 44.811 1.00 44.97 237 VAL A N 1
ATOM 1949 C CA . VAL A 1 237 ? 21.750 -22.448 46.240 1.00 44.97 237 VAL A CA 1
ATOM 1950 C C . VAL A 1 237 ? 20.844 -23.664 46.495 1.00 44.97 237 VAL A C 1
ATOM 1952 O O . VAL A 1 237 ? 19.931 -23.939 45.727 1.00 44.97 237 VAL A O 1
ATOM 1955 N N . THR A 1 238 ? 21.102 -24.437 47.556 1.00 48.25 238 THR A N 1
ATOM 1956 C CA . THR A 1 238 ? 20.330 -25.649 47.911 1.00 48.25 238 THR A CA 1
ATOM 1957 C C . THR A 1 238 ? 19.022 -25.341 48.660 1.00 48.25 238 THR A C 1
ATOM 1959 O O . THR A 1 238 ? 19.025 -24.483 49.542 1.00 48.25 238 THR A O 1
ATOM 1962 N N . ASP A 1 239 ? 17.969 -26.136 48.433 1.00 48.81 239 ASP A N 1
ATOM 1963 C CA . ASP A 1 239 ? 16.588 -25.982 48.950 1.00 48.81 239 ASP A CA 1
ATOM 1964 C C . ASP A 1 239 ? 16.436 -25.644 50.456 1.00 48.81 239 ASP A C 1
ATOM 1966 O O . ASP A 1 239 ? 15.568 -24.855 50.849 1.00 48.81 239 ASP A O 1
ATOM 1970 N N . GLU A 1 240 ? 17.283 -26.207 51.329 1.00 42.06 240 GLU A N 1
ATOM 1971 C CA . GLU A 1 240 ? 17.238 -25.956 52.784 1.00 42.06 240 GLU A CA 1
ATOM 1972 C C . GLU A 1 240 ? 17.686 -24.534 53.167 1.00 42.06 240 GLU A C 1
ATOM 1974 O O . GLU A 1 240 ? 17.150 -23.943 54.108 1.00 42.06 240 GLU A O 1
ATOM 1979 N N . VAL A 1 241 ? 18.637 -23.959 52.426 1.00 43.06 241 VAL A N 1
ATOM 1980 C CA . VAL A 1 241 ? 19.126 -22.583 52.623 1.00 43.06 241 VAL A CA 1
ATOM 1981 C C . VAL A 1 241 ? 18.123 -21.582 52.042 1.00 43.06 241 VAL A C 1
ATOM 1983 O O . VAL A 1 241 ? 17.834 -20.557 52.667 1.00 43.06 241 VAL A O 1
ATOM 1986 N N . SER A 1 242 ? 17.505 -21.928 50.908 1.00 50.41 242 SER A N 1
ATOM 1987 C CA . SER A 1 242 ? 16.497 -21.111 50.225 1.00 50.41 242 SER A CA 1
ATOM 1988 C C . SER A 1 242 ? 15.281 -20.825 51.114 1.00 50.41 242 SER A C 1
ATOM 1990 O O . SER A 1 242 ? 14.839 -19.683 51.222 1.00 50.41 242 SER A O 1
ATOM 1992 N N . SER A 1 243 ? 14.809 -21.829 51.858 1.00 46.91 243 SER A N 1
ATOM 1993 C CA . SER A 1 243 ? 13.626 -21.722 52.727 1.00 46.91 243 SER A CA 1
ATOM 1994 C C . SER A 1 243 ? 13.821 -20.780 53.929 1.00 46.91 243 SER A C 1
ATOM 1996 O O . SER A 1 243 ? 12.917 -20.028 54.302 1.00 46.91 243 SER A O 1
ATOM 1998 N N . GLY A 1 244 ? 15.011 -20.782 54.544 1.00 46.34 244 GLY A N 1
ATOM 1999 C CA . GLY A 1 244 ? 15.333 -19.899 55.673 1.00 46.34 244 GLY A CA 1
ATOM 2000 C C . GLY A 1 244 ? 15.482 -18.429 55.265 1.00 46.34 244 GLY A C 1
ATOM 2001 O O . GLY A 1 244 ? 15.066 -17.533 56.002 1.00 46.34 244 GLY A O 1
ATOM 2002 N N . ILE A 1 245 ? 16.029 -18.189 54.071 1.00 49.38 245 ILE A N 1
ATOM 2003 C CA . ILE A 1 245 ? 16.220 -16.855 53.490 1.00 49.38 245 ILE A CA 1
ATOM 2004 C C . ILE A 1 245 ? 14.878 -16.272 53.026 1.00 49.38 245 ILE A C 1
ATOM 2006 O O . ILE A 1 245 ? 14.575 -15.120 53.338 1.00 49.38 245 ILE A O 1
ATOM 2010 N N . VAL A 1 246 ? 14.041 -17.079 52.366 1.00 52.00 246 VAL A N 1
ATOM 2011 C CA . VAL A 1 246 ? 12.691 -16.701 51.915 1.00 52.00 246 VAL A CA 1
ATOM 2012 C C . VAL A 1 246 ? 11.802 -16.266 53.082 1.00 52.00 246 VAL A C 1
ATOM 2014 O O . VAL A 1 246 ? 11.171 -15.213 53.011 1.00 52.00 246 VAL A O 1
ATOM 2017 N N . ASN A 1 247 ? 11.803 -17.007 54.193 1.00 51.16 247 ASN A N 1
ATOM 2018 C CA . ASN A 1 247 ? 10.996 -16.650 55.364 1.00 51.16 247 ASN A CA 1
ATOM 2019 C C . ASN A 1 247 ? 11.444 -15.330 56.015 1.00 51.16 247 ASN A C 1
ATOM 2021 O O . ASN A 1 247 ? 10.603 -14.548 56.456 1.00 51.16 247 ASN A O 1
ATOM 2025 N N . GLN A 1 248 ? 12.749 -15.030 56.037 1.00 48.75 248 GLN A N 1
ATOM 2026 C CA . GLN A 1 248 ? 13.233 -13.724 56.505 1.00 48.75 248 GLN A CA 1
ATOM 2027 C C . GLN A 1 248 ? 12.900 -12.586 55.528 1.00 48.75 248 GLN A C 1
ATOM 2029 O O . GLN A 1 248 ? 12.585 -11.482 55.975 1.00 48.75 248 GLN A O 1
ATOM 2034 N N . LEU A 1 249 ? 12.931 -12.854 54.219 1.00 51.47 249 LEU A N 1
ATOM 2035 C CA . LEU A 1 249 ? 12.548 -11.908 53.166 1.00 51.47 249 LEU A CA 1
ATOM 2036 C C . LEU A 1 249 ? 11.065 -11.541 53.250 1.00 51.47 249 LEU A C 1
ATOM 2038 O O . LEU A 1 249 ? 10.739 -10.358 53.252 1.00 51.47 249 LEU A O 1
ATOM 2042 N N . LEU A 1 250 ? 10.179 -12.529 53.399 1.00 51.16 250 LEU A N 1
ATOM 2043 C CA . LEU A 1 250 ? 8.736 -12.311 53.538 1.00 51.16 250 LEU A CA 1
ATOM 2044 C C . LEU A 1 250 ? 8.382 -11.585 54.844 1.00 51.16 250 LEU A C 1
ATOM 2046 O O . LEU A 1 250 ? 7.595 -10.640 54.821 1.00 51.16 250 LEU A O 1
ATOM 2050 N N . TRP A 1 251 ? 9.013 -11.958 55.967 1.00 47.88 251 TRP A N 1
ATOM 2051 C CA . TRP A 1 251 ? 8.785 -11.310 57.266 1.00 47.88 251 TRP A CA 1
ATOM 2052 C C . TRP A 1 251 ? 9.197 -9.828 57.271 1.00 47.88 251 TRP A C 1
ATOM 2054 O O . TRP A 1 251 ? 8.552 -9.008 57.921 1.00 47.88 251 TRP A O 1
ATOM 2064 N N . ARG A 1 252 ? 10.252 -9.458 56.528 1.00 45.75 252 ARG A N 1
ATOM 2065 C CA . ARG A 1 252 ? 10.733 -8.066 56.426 1.00 45.75 252 ARG A CA 1
ATOM 2066 C C . ARG A 1 252 ? 10.091 -7.271 55.276 1.00 45.75 252 ARG A C 1
ATOM 2068 O O . ARG A 1 252 ? 10.011 -6.047 55.374 1.00 45.75 252 ARG A O 1
ATOM 2075 N N . ALA A 1 253 ? 9.589 -7.929 54.224 1.00 49.47 253 ALA A N 1
ATOM 2076 C CA . ALA A 1 253 ? 8.896 -7.295 53.094 1.00 49.47 253 ALA A CA 1
ATOM 2077 C C . ALA A 1 253 ? 7.548 -6.668 53.490 1.00 49.47 253 ALA A C 1
ATOM 2079 O O . ALA A 1 253 ? 7.247 -5.562 53.035 1.00 49.47 253 ALA A O 1
ATOM 2080 N N . ASP A 1 254 ? 6.800 -7.307 54.401 1.00 43.25 254 ASP A N 1
ATOM 2081 C CA . ASP A 1 254 ? 5.544 -6.788 54.985 1.00 43.25 254 ASP A CA 1
ATOM 2082 C C . ASP A 1 254 ? 5.737 -5.408 55.655 1.00 43.25 254 ASP A C 1
ATOM 2084 O O . ASP A 1 254 ? 4.826 -4.585 55.705 1.00 43.25 254 ASP A O 1
ATOM 2088 N N . TRP A 1 255 ? 6.962 -5.100 56.097 1.00 38.25 255 TRP A N 1
ATOM 2089 C CA . TRP A 1 255 ? 7.311 -3.832 56.740 1.00 38.25 255 TRP A CA 1
ATOM 2090 C C . TRP A 1 255 ? 7.914 -2.771 55.805 1.00 38.25 255 TRP A C 1
ATOM 2092 O O . TRP A 1 255 ? 8.001 -1.606 56.210 1.00 38.25 255 TRP A O 1
ATOM 2102 N N . ALA A 1 256 ? 8.351 -3.112 54.587 1.00 40.38 256 ALA A N 1
ATOM 2103 C CA . ALA A 1 256 ? 9.217 -2.242 53.773 1.00 40.38 256 ALA A CA 1
ATOM 2104 C C . ALA A 1 256 ? 8.791 -2.041 52.304 1.00 40.38 256 ALA A C 1
ATOM 2106 O O . ALA A 1 256 ? 9.370 -1.184 51.637 1.00 40.38 256 ALA A O 1
ATOM 2107 N N . MET A 1 257 ? 7.802 -2.782 51.793 1.00 50.78 257 MET A N 1
ATOM 2108 C CA . MET A 1 257 ? 7.438 -2.791 50.368 1.00 50.78 257 MET A CA 1
ATOM 2109 C C . MET A 1 257 ? 5.986 -2.355 50.114 1.00 50.78 257 MET A C 1
ATOM 2111 O O . MET A 1 257 ? 5.110 -2.521 50.959 1.00 50.78 257 MET A O 1
ATOM 2115 N N . THR A 1 258 ? 5.711 -1.788 48.933 1.00 50.50 258 THR A N 1
ATOM 2116 C CA . THR A 1 258 ? 4.334 -1.476 48.499 1.00 50.50 258 THR A CA 1
ATOM 2117 C C . THR A 1 258 ? 3.569 -2.755 48.122 1.00 50.50 258 THR A C 1
ATOM 2119 O O . THR A 1 258 ? 4.203 -3.734 47.722 1.00 50.50 258 THR A O 1
ATOM 2122 N N . PRO A 1 259 ? 2.219 -2.768 48.139 1.00 47.84 259 PRO A N 1
ATOM 2123 C CA . PRO A 1 259 ? 1.434 -3.952 47.762 1.00 47.84 259 PRO A CA 1
ATOM 2124 C C . PRO A 1 259 ? 1.809 -4.546 46.391 1.00 47.84 259 PRO A C 1
ATOM 2126 O O . PRO A 1 259 ? 1.881 -5.760 46.250 1.00 47.84 259 PRO A O 1
ATOM 2129 N N . LYS A 1 260 ? 2.149 -3.696 45.411 1.00 49.19 260 LYS A N 1
ATOM 2130 C CA . LYS A 1 260 ? 2.561 -4.091 44.050 1.00 49.19 260 LYS A CA 1
ATOM 2131 C C . LYS A 1 260 ? 3.970 -4.704 43.987 1.00 49.19 260 LYS A C 1
ATOM 2133 O O . LYS A 1 260 ? 4.262 -5.518 43.117 1.00 49.19 260 LYS A O 1
ATOM 2138 N N . GLN A 1 261 ? 4.865 -4.309 44.893 1.00 52.22 261 GLN A N 1
ATOM 2139 C CA . GLN A 1 261 ? 6.201 -4.908 45.031 1.00 52.22 261 GLN A CA 1
ATOM 2140 C C . GLN A 1 261 ? 6.134 -6.243 45.776 1.00 52.22 261 GLN A C 1
ATOM 2142 O O . GLN A 1 261 ? 6.822 -7.186 45.398 1.00 52.22 261 GLN A O 1
ATOM 2147 N N . ILE A 1 262 ? 5.259 -6.333 46.782 1.00 51.03 262 ILE A N 1
ATOM 2148 C CA . ILE A 1 262 ? 4.961 -7.576 47.498 1.00 51.03 262 ILE A CA 1
ATOM 2149 C C . ILE A 1 262 ? 4.346 -8.602 46.535 1.00 51.03 262 ILE A C 1
ATOM 2151 O O . ILE A 1 262 ? 4.782 -9.745 46.524 1.00 51.03 262 ILE A O 1
ATOM 2155 N N . GLU A 1 263 ? 3.417 -8.191 45.666 1.00 51.25 263 GLU A N 1
ATOM 2156 C CA . GLU A 1 263 ? 2.830 -9.044 44.620 1.00 51.25 263 GLU A CA 1
ATOM 2157 C C . GLU A 1 263 ? 3.901 -9.666 43.704 1.00 51.25 263 GLU A C 1
ATOM 2159 O O . GLU A 1 263 ? 3.897 -10.875 43.487 1.00 51.25 263 GLU A O 1
ATOM 2164 N N . LYS A 1 264 ? 4.882 -8.877 43.244 1.00 53.00 264 LYS A N 1
ATOM 2165 C CA . LYS A 1 264 ? 5.994 -9.381 42.414 1.00 53.00 264 LYS A CA 1
ATOM 2166 C C . LYS A 1 264 ? 6.957 -10.293 43.172 1.00 53.00 264 LYS A C 1
ATOM 2168 O O . LYS A 1 264 ? 7.416 -11.284 42.613 1.00 53.00 264 LYS A O 1
ATOM 2173 N N . LEU A 1 265 ? 7.253 -9.978 44.434 1.00 50.66 265 LEU A N 1
ATOM 2174 C CA . LEU A 1 265 ? 8.094 -10.825 45.281 1.00 50.66 265 LEU A CA 1
ATOM 2175 C C . LEU A 1 265 ? 7.413 -12.174 45.570 1.00 50.66 265 LEU A C 1
ATOM 2177 O O . LEU A 1 265 ? 8.077 -13.203 45.580 1.00 50.66 265 LEU A O 1
ATOM 2181 N N . LEU A 1 266 ? 6.093 -12.182 45.774 1.00 49.72 266 LEU A N 1
ATOM 2182 C CA . LEU A 1 266 ? 5.325 -13.394 46.064 1.00 49.72 266 LEU A CA 1
ATOM 2183 C C . LEU A 1 266 ? 5.231 -14.340 44.863 1.00 49.72 266 LEU A C 1
ATOM 2185 O O . LEU A 1 266 ? 5.337 -15.544 45.067 1.00 49.72 266 LEU A O 1
ATOM 2189 N N . VAL A 1 267 ? 5.093 -13.812 43.639 1.00 50.59 267 VAL A N 1
ATOM 2190 C CA . VAL A 1 267 ? 5.151 -14.613 42.398 1.00 50.59 267 VAL A CA 1
ATOM 2191 C C . VAL A 1 267 ? 6.497 -15.335 42.274 1.00 50.59 267 VAL A C 1
ATOM 2193 O O . VAL A 1 267 ? 6.530 -16.518 41.960 1.00 50.59 267 VAL A O 1
ATOM 2196 N N . PHE A 1 268 ? 7.598 -14.649 42.593 1.00 52.09 268 PHE A N 1
ATOM 2197 C CA . PHE A 1 268 ? 8.941 -15.236 42.584 1.00 52.09 268 PHE A CA 1
ATOM 2198 C C . PHE A 1 268 ? 9.115 -16.324 43.658 1.00 52.09 268 PHE A C 1
ATOM 2200 O O . PHE A 1 268 ? 9.647 -17.397 43.393 1.00 52.09 268 PHE A O 1
ATOM 2207 N N . VAL A 1 269 ? 8.631 -16.071 44.875 1.00 49.84 269 VAL A N 1
ATOM 2208 C CA . VAL A 1 269 ? 8.779 -17.003 46.002 1.00 49.84 269 VAL A CA 1
ATOM 2209 C C . VAL A 1 269 ? 7.912 -18.263 45.846 1.00 49.84 269 VAL A C 1
ATOM 2211 O O . VAL A 1 269 ? 8.321 -19.336 46.291 1.00 49.84 269 VAL A O 1
ATOM 2214 N N . SER A 1 270 ? 6.733 -18.165 45.218 1.00 46.59 270 SER A N 1
ATOM 2215 C CA . SER A 1 270 ? 5.816 -19.304 45.054 1.00 46.59 270 SER A CA 1
ATOM 2216 C C . SER A 1 270 ? 6.279 -20.359 44.048 1.00 46.59 270 SER A C 1
ATOM 2218 O O . SER A 1 270 ? 5.802 -21.491 44.120 1.00 46.59 270 SER A O 1
ATOM 2220 N N . ASP A 1 271 ? 7.190 -20.006 43.137 1.00 44.91 271 ASP A N 1
ATOM 2221 C CA . ASP A 1 271 ? 7.710 -20.928 42.121 1.00 44.91 271 ASP A CA 1
ATOM 2222 C C . ASP A 1 271 ? 8.876 -21.796 42.637 1.00 44.91 271 ASP A C 1
ATOM 2224 O O . ASP A 1 271 ? 9.117 -22.867 42.076 1.00 44.91 271 ASP A O 1
ATOM 2228 N N . GLU A 1 272 ? 9.566 -21.398 43.719 1.00 45.34 272 GLU A N 1
ATOM 2229 C CA . GLU A 1 272 ? 10.804 -22.068 44.162 1.00 45.34 272 GLU A CA 1
ATOM 2230 C C . GLU A 1 272 ? 10.767 -22.734 45.558 1.00 45.34 272 GLU A C 1
ATOM 2232 O O . GLU A 1 272 ? 11.640 -23.555 45.838 1.00 45.34 272 GLU A O 1
ATOM 2237 N N . VAL A 1 273 ? 9.784 -22.471 46.441 1.00 40.47 273 VAL A N 1
ATOM 2238 C CA . VAL A 1 273 ? 9.735 -23.085 47.796 1.00 40.47 273 VAL A CA 1
ATOM 2239 C C . VAL A 1 273 ? 8.298 -23.359 48.289 1.00 40.47 273 VAL A C 1
ATOM 2241 O O . VAL A 1 273 ? 7.413 -22.516 48.151 1.00 40.47 273 VAL A O 1
ATOM 2244 N N . GLU A 1 274 ? 8.056 -24.507 48.949 1.00 41.03 274 GLU A N 1
ATOM 2245 C CA . GLU A 1 274 ? 6.835 -24.743 49.748 1.00 41.03 274 GLU A CA 1
ATOM 2246 C C . GLU A 1 274 ? 6.762 -23.732 50.910 1.00 41.03 274 GLU A C 1
ATOM 2248 O O . GLU A 1 274 ? 7.454 -23.853 51.924 1.00 41.03 274 GLU A O 1
ATOM 2253 N N . VAL A 1 275 ? 5.913 -22.714 50.767 1.00 41.22 275 VAL A N 1
ATOM 2254 C CA . VAL A 1 275 ? 5.686 -21.701 51.804 1.00 41.22 275 VAL A CA 1
ATOM 2255 C C . VAL A 1 275 ? 4.953 -22.345 52.988 1.00 41.22 275 VAL A C 1
ATOM 2257 O O . VAL A 1 275 ? 3.771 -22.679 52.900 1.00 41.22 275 VAL A O 1
ATOM 2260 N N . ASN A 1 276 ? 5.645 -22.530 54.115 1.00 40.62 276 ASN A N 1
ATOM 2261 C CA . ASN A 1 276 ? 5.018 -22.986 55.356 1.00 40.62 276 ASN A CA 1
ATOM 2262 C C . ASN A 1 276 ? 4.123 -21.880 55.949 1.00 40.62 276 ASN A C 1
ATOM 2264 O O . ASN A 1 276 ? 4.508 -20.715 55.993 1.00 40.62 276 ASN A O 1
ATOM 2268 N N . ASN A 1 277 ? 2.940 -22.271 56.438 1.00 40.59 277 ASN A N 1
ATOM 2269 C CA . ASN A 1 277 ? 1.815 -21.423 56.884 1.00 40.59 277 ASN A CA 1
ATOM 2270 C C . ASN A 1 277 ? 2.059 -20.540 58.136 1.00 40.59 277 ASN A C 1
ATOM 2272 O O . ASN A 1 277 ? 1.116 -20.228 58.860 1.00 40.59 277 ASN A O 1
ATOM 2276 N N . GLU A 1 278 ? 3.287 -20.120 58.421 1.00 39.72 278 GLU A N 1
ATOM 2277 C CA . GLU A 1 278 ? 3.596 -19.191 59.517 1.00 39.72 278 GLU A CA 1
ATOM 2278 C C . GLU A 1 278 ? 3.909 -17.787 58.972 1.00 39.72 278 GLU A C 1
ATOM 2280 O O . GLU A 1 278 ? 4.982 -17.233 59.196 1.00 39.72 278 GLU A O 1
ATOM 2285 N N . ILE A 1 279 ? 2.960 -17.199 58.236 1.00 41.56 279 ILE A N 1
ATOM 2286 C CA . ILE A 1 279 ? 2.990 -15.773 57.870 1.00 41.56 279 ILE A CA 1
ATOM 2287 C C . ILE A 1 279 ? 2.127 -15.004 58.894 1.00 41.56 279 ILE A C 1
ATOM 2289 O O . ILE A 1 279 ? 1.042 -15.484 59.226 1.00 41.56 279 ILE A O 1
ATOM 2293 N N . PRO A 1 280 ? 2.566 -13.851 59.442 1.00 37.75 280 PRO A N 1
ATOM 2294 C CA . PRO A 1 280 ? 1.795 -13.116 60.449 1.00 37.75 280 PRO A CA 1
ATOM 2295 C C . PRO A 1 280 ? 0.464 -12.570 59.902 1.00 37.75 280 PRO A C 1
ATOM 2297 O O . PRO A 1 280 ? 0.424 -12.045 58.792 1.00 37.75 280 PRO A O 1
ATOM 2300 N N . ASP A 1 281 ? -0.597 -12.631 60.717 1.00 41.09 281 ASP A N 1
ATOM 2301 C CA . ASP A 1 281 ? -1.926 -12.042 60.463 1.00 41.09 281 ASP A CA 1
ATOM 2302 C C . ASP A 1 281 ? -1.821 -10.547 60.086 1.00 41.09 281 ASP A C 1
ATOM 2304 O O . ASP A 1 281 ? -1.685 -9.671 60.946 1.00 41.09 281 ASP A O 1
ATOM 2308 N N . SER A 1 282 ? -1.903 -10.243 58.790 1.00 43.84 282 SER A N 1
ATOM 2309 C CA . SER A 1 282 ? -1.869 -8.889 58.226 1.00 43.84 282 SER A CA 1
ATOM 2310 C C . SER A 1 282 ? -2.984 -8.749 57.177 1.00 43.84 282 SER A C 1
ATOM 2312 O O . SER A 1 282 ? -3.072 -9.515 56.218 1.00 43.84 282 SER A O 1
ATOM 2314 N N . GLN A 1 283 ? -3.869 -7.757 57.366 1.00 40.28 283 GLN A N 1
ATOM 2315 C CA . GLN A 1 283 ? -5.121 -7.552 56.606 1.00 40.28 283 GLN A CA 1
ATOM 2316 C C . GLN A 1 283 ? -4.951 -7.420 55.077 1.00 40.28 283 GLN A C 1
ATOM 2318 O O . GLN A 1 283 ? -5.922 -7.619 54.345 1.00 40.28 283 GLN A O 1
ATOM 2323 N N . ASN A 1 284 ? -3.753 -7.081 54.589 1.00 39.19 284 ASN A N 1
ATOM 2324 C CA . ASN A 1 284 ? -3.476 -6.874 53.163 1.00 39.19 284 ASN A CA 1
ATOM 2325 C C . ASN A 1 284 ? -3.083 -8.172 52.433 1.00 39.19 284 ASN A C 1
ATOM 2327 O O . ASN A 1 284 ? -3.341 -8.306 51.237 1.00 39.19 284 ASN A O 1
ATOM 2331 N N . VAL A 1 285 ? -2.514 -9.148 53.145 1.00 39.97 285 VAL A N 1
ATOM 2332 C CA . VAL A 1 285 ? -2.051 -10.422 52.569 1.00 39.97 285 VAL A CA 1
ATOM 2333 C C . VAL A 1 285 ? -3.235 -11.359 52.291 1.00 39.97 285 VAL A C 1
ATOM 2335 O O . VAL A 1 285 ? -3.289 -11.996 51.240 1.00 39.97 285 VAL A O 1
ATOM 2338 N N . ASP A 1 286 ? -4.267 -11.337 53.139 1.00 41.69 286 ASP A N 1
ATOM 2339 C CA . ASP A 1 286 ? -5.496 -12.129 52.959 1.00 41.69 286 ASP A CA 1
ATOM 2340 C C . ASP A 1 286 ? -6.331 -11.732 51.727 1.00 41.69 286 ASP A C 1
ATOM 2342 O O . ASP A 1 286 ? -7.049 -12.563 51.159 1.00 41.69 286 ASP A O 1
ATOM 2346 N N . GLN A 1 287 ? -6.275 -10.464 51.296 1.00 41.00 287 GLN A N 1
ATOM 2347 C CA . GLN A 1 287 ? -6.920 -10.025 50.050 1.00 41.00 287 GLN A CA 1
ATOM 2348 C C . GLN A 1 287 ? -6.123 -10.454 48.815 1.00 41.00 287 GLN A C 1
ATOM 2350 O O . GLN A 1 287 ? -6.731 -10.874 47.833 1.00 41.00 287 GLN A O 1
ATOM 2355 N N . LEU A 1 288 ? -4.790 -10.424 48.876 1.00 36.75 288 LEU A N 1
ATOM 2356 C CA . LEU A 1 288 ? -3.909 -10.869 47.791 1.00 36.75 288 LEU A CA 1
ATOM 2357 C C . LEU A 1 288 ? -3.973 -12.394 47.589 1.00 36.75 288 LEU A C 1
ATOM 2359 O O . LEU A 1 288 ? -4.104 -12.858 46.456 1.00 36.75 288 LEU A O 1
ATOM 2363 N N . ILE A 1 289 ? -4.027 -13.179 48.672 1.00 41.16 289 ILE A N 1
ATOM 2364 C CA . ILE A 1 289 ? -4.204 -14.645 48.625 1.00 41.16 289 ILE A CA 1
ATOM 2365 C C . ILE A 1 289 ? -5.539 -15.050 47.968 1.00 41.16 289 ILE A C 1
ATOM 2367 O O . ILE A 1 289 ? -5.629 -16.115 47.360 1.00 41.16 289 ILE A O 1
ATOM 2371 N N . LYS A 1 290 ? -6.577 -14.202 48.017 1.00 39.94 290 LYS A N 1
ATOM 2372 C CA . LYS A 1 290 ? -7.853 -14.457 47.317 1.00 39.94 290 LYS A CA 1
ATOM 2373 C C . LYS A 1 290 ? -7.781 -14.258 45.801 1.00 39.94 290 LYS A C 1
ATOM 2375 O O . LYS A 1 290 ? -8.613 -14.829 45.100 1.00 39.94 290 LYS A O 1
ATOM 2380 N N . ILE A 1 291 ? -6.828 -13.469 45.304 1.00 35.69 291 ILE A N 1
ATOM 2381 C CA . ILE A 1 291 ? -6.682 -13.124 43.878 1.00 35.69 291 ILE A CA 1
ATOM 2382 C C . ILE A 1 291 ? -5.651 -14.051 43.196 1.00 35.69 291 ILE A C 1
ATOM 2384 O O . ILE A 1 291 ? -5.811 -14.405 42.027 1.00 35.69 291 ILE A O 1
ATOM 2388 N N . LEU A 1 292 ? -4.657 -14.542 43.951 1.00 33.88 292 LEU A N 1
ATOM 2389 C CA . LEU A 1 292 ? -3.584 -15.440 43.491 1.00 33.88 292 LEU A CA 1
ATOM 2390 C C . LEU A 1 292 ? -4.039 -16.691 42.695 1.00 33.88 292 LEU A C 1
ATOM 2392 O O . LEU A 1 292 ? -3.423 -16.993 41.671 1.00 33.88 292 LEU A O 1
ATOM 2396 N N . PRO A 1 293 ? -5.098 -17.435 43.085 1.00 34.78 293 PRO A N 1
ATOM 2397 C CA . PRO A 1 293 ? -5.485 -18.666 42.388 1.00 34.78 293 PRO A CA 1
ATOM 2398 C C . PRO A 1 293 ? -6.003 -18.453 40.959 1.00 34.78 293 PRO A C 1
ATOM 2400 O O . PRO A 1 293 ? -5.999 -19.407 40.178 1.00 34.78 293 PRO A O 1
ATOM 2403 N N . ASN A 1 294 ? -6.451 -17.235 40.635 1.00 35.28 294 ASN A N 1
ATOM 2404 C CA . ASN A 1 294 ? -6.934 -16.867 39.303 1.00 35.28 294 ASN A CA 1
ATOM 2405 C C . ASN A 1 294 ? -5.799 -16.353 38.404 1.00 35.28 294 ASN A C 1
ATOM 2407 O O . ASN A 1 294 ? -5.871 -16.522 37.195 1.00 35.28 294 ASN A O 1
ATOM 2411 N N . TYR A 1 295 ? -4.733 -15.794 38.987 1.00 33.41 295 TYR A N 1
ATOM 2412 C CA . TYR A 1 295 ? -3.564 -15.295 38.251 1.00 33.41 295 TYR A CA 1
ATOM 2413 C C . TYR A 1 295 ? -2.554 -16.407 37.908 1.00 33.41 295 TYR A C 1
ATOM 2415 O O . TYR A 1 295 ? -1.919 -16.372 36.860 1.00 33.41 295 TYR A O 1
ATOM 2423 N N . LEU A 1 296 ? -2.435 -17.433 38.764 1.00 31.59 296 LEU A N 1
ATOM 2424 C CA . LEU A 1 296 ? -1.477 -18.544 38.616 1.00 31.59 296 LEU A CA 1
ATOM 2425 C C . LEU A 1 296 ? -2.014 -19.747 37.821 1.00 31.59 296 LEU A C 1
ATOM 2427 O O . LEU A 1 296 ? -1.332 -20.761 37.670 1.00 31.59 296 LEU A O 1
ATOM 2431 N N . LYS A 1 297 ? -3.238 -19.670 37.294 1.00 33.06 297 LYS A N 1
ATOM 2432 C CA . LYS A 1 297 ? -3.791 -20.706 36.418 1.00 33.06 297 LYS A CA 1
ATOM 2433 C C . LYS A 1 297 ? -3.913 -20.178 34.997 1.00 33.06 297 LYS A C 1
ATOM 2435 O O . LYS A 1 297 ? -5.013 -19.917 34.528 1.00 33.06 297 LYS A O 1
ATOM 2440 N N . ALA A 1 298 ? -2.807 -20.229 34.255 1.00 34.62 298 ALA A N 1
ATOM 2441 C CA . ALA A 1 298 ? -2.879 -20.615 32.847 1.00 34.62 298 ALA A CA 1
ATOM 2442 C C . ALA A 1 298 ? -3.371 -22.075 32.779 1.00 34.62 298 ALA A C 1
ATOM 2444 O O . ALA A 1 298 ? -2.631 -23.013 32.479 1.00 34.62 298 ALA A O 1
ATOM 2445 N N . LYS A 1 299 ? -4.630 -22.313 33.161 1.00 37.62 299 LYS A N 1
ATOM 2446 C CA . LYS A 1 299 ? -5.302 -23.544 32.783 1.00 37.62 299 LYS A CA 1
ATOM 2447 C C . LYS A 1 299 ? -5.467 -23.443 31.274 1.00 37.62 299 LYS A C 1
ATOM 2449 O O . LYS A 1 299 ? -6.047 -22.481 30.784 1.00 37.62 299 LYS A O 1
ATOM 2454 N N . LYS A 1 300 ? -5.018 -24.465 30.538 1.00 40.16 300 LYS A N 1
ATOM 2455 C CA . LYS A 1 300 ? -5.642 -24.746 29.241 1.00 40.16 300 LYS A CA 1
ATOM 2456 C C . LYS A 1 300 ? -7.152 -24.717 29.480 1.00 40.16 300 LYS A C 1
ATOM 2458 O O . LYS A 1 300 ? -7.581 -25.430 30.397 1.00 40.16 300 LYS A O 1
ATOM 2463 N N . PRO A 1 301 ? -7.920 -23.906 28.737 1.00 45.53 301 PRO A N 1
ATOM 2464 C CA . PRO A 1 301 ? -9.346 -23.798 28.981 1.00 45.53 301 PRO A CA 1
ATOM 2465 C C . PRO A 1 301 ? -9.933 -25.215 28.930 1.00 45.53 301 PRO A C 1
ATOM 2467 O O . PRO A 1 301 ? -9.597 -26.009 28.046 1.00 45.53 301 PRO A O 1
ATOM 2470 N N . GLU A 1 302 ? -10.725 -25.587 29.944 1.00 45.06 302 GLU A N 1
ATOM 2471 C CA . GLU A 1 302 ? -11.242 -26.962 30.103 1.00 45.06 302 GLU A CA 1
ATOM 2472 C C . GLU A 1 302 ? -12.143 -27.376 28.919 1.00 45.06 302 GLU A C 1
ATOM 2474 O O . GLU A 1 302 ? -12.402 -28.563 28.703 1.00 45.06 302 GLU A O 1
ATOM 2479 N N . LYS A 1 303 ? -12.571 -26.390 28.121 1.00 60.00 303 LYS A N 1
ATOM 2480 C CA . LYS A 1 303 ? -13.330 -26.497 26.878 1.00 60.00 303 LYS A CA 1
ATOM 2481 C C . LYS A 1 303 ? -12.761 -25.500 25.860 1.00 60.00 303 LYS A C 1
ATOM 2483 O O . LYS A 1 303 ? -12.269 -24.445 26.234 1.00 60.00 303 LYS A O 1
ATOM 2488 N N . GLU A 1 304 ? -12.843 -25.809 24.568 1.00 75.44 304 GLU A N 1
ATOM 2489 C CA . GLU A 1 304 ? -12.529 -24.824 23.527 1.00 75.44 304 GLU A CA 1
ATOM 2490 C C . GLU A 1 304 ? -13.491 -23.622 23.623 1.00 75.44 304 GLU A C 1
ATOM 2492 O O . GLU A 1 304 ? -14.709 -23.811 23.664 1.00 75.44 304 GLU A O 1
ATOM 2497 N N . LEU A 1 305 ? -12.933 -22.409 23.701 1.00 85.19 305 LEU A N 1
ATOM 2498 C CA . LEU A 1 305 ? -13.673 -21.156 23.861 1.00 85.19 305 LEU A CA 1
ATOM 2499 C C . LEU A 1 305 ? -14.400 -20.796 22.552 1.00 85.19 305 LEU A C 1
ATOM 2501 O O . LEU A 1 305 ? -13.753 -20.583 21.526 1.00 85.19 305 LEU A O 1
ATOM 2505 N N . ASP A 1 306 ? -15.734 -20.710 22.576 1.00 93.62 306 ASP A N 1
ATOM 2506 C CA . ASP A 1 306 ? -16.539 -20.254 21.431 1.00 93.62 306 ASP A CA 1
ATOM 2507 C C . ASP A 1 306 ? -16.594 -18.718 21.398 1.00 93.62 306 ASP A C 1
ATOM 2509 O O . ASP A 1 306 ? -17.555 -18.085 21.843 1.00 93.62 306 ASP A O 1
ATOM 2513 N N . LEU A 1 307 ? -15.496 -18.126 20.923 1.00 95.06 307 LEU A N 1
ATOM 2514 C CA . LEU A 1 307 ? -15.254 -16.687 20.868 1.00 95.06 307 LEU A CA 1
ATOM 2515 C C . LEU A 1 307 ? -15.257 -16.182 19.421 1.00 95.06 307 LEU A C 1
ATOM 2517 O O . LEU A 1 307 ? -14.519 -16.685 18.571 1.00 95.06 307 LEU A O 1
ATOM 2521 N N . LYS A 1 308 ? -16.023 -15.117 19.160 1.00 97.75 308 LYS A N 1
ATOM 2522 C CA . LYS A 1 308 ? -16.005 -14.400 17.877 1.00 97.75 308 LYS A CA 1
ATOM 2523 C C . LYS A 1 308 ? -15.751 -12.912 18.077 1.00 97.75 308 LYS A C 1
ATOM 2525 O O . LYS A 1 308 ? -16.616 -12.191 18.571 1.00 97.75 308 LYS A O 1
ATOM 2530 N N . ILE A 1 309 ? -14.577 -12.448 17.658 1.00 98.31 309 ILE A N 1
ATOM 2531 C CA . ILE A 1 309 ? -14.196 -11.034 17.656 1.00 98.31 309 ILE A CA 1
ATOM 2532 C C . ILE A 1 309 ? -14.308 -10.495 16.231 1.00 98.31 309 ILE A C 1
ATOM 2534 O O . ILE A 1 309 ? -13.530 -10.863 15.353 1.00 98.31 309 ILE A O 1
ATOM 2538 N N . TYR A 1 310 ? -15.255 -9.593 15.998 1.00 98.38 310 TYR A N 1
ATOM 2539 C CA . TYR A 1 310 ? -15.464 -8.959 14.703 1.00 98.38 310 TYR A CA 1
ATOM 2540 C C . TYR A 1 310 ? -14.556 -7.741 14.548 1.00 98.38 310 TYR A C 1
ATOM 2542 O O . TYR A 1 310 ? -14.628 -6.789 15.328 1.00 98.38 310 TYR A O 1
ATOM 2550 N N . VAL A 1 311 ? -13.711 -7.753 13.519 1.00 98.06 311 VAL A N 1
ATOM 2551 C CA . VAL A 1 311 ? -12.802 -6.646 13.198 1.00 98.06 311 VAL A CA 1
ATOM 2552 C C . VAL A 1 311 ? -13.446 -5.786 12.110 1.00 98.06 311 VAL A C 1
ATOM 2554 O O . VAL A 1 311 ? -13.486 -6.176 10.944 1.00 98.06 311 VAL A O 1
ATOM 2557 N N . SER A 1 312 ? -13.971 -4.620 12.494 1.00 97.31 312 SER A N 1
ATOM 2558 C CA . SER A 1 312 ? -14.763 -3.748 11.611 1.00 97.31 312 SER A CA 1
ATOM 2559 C C . SER A 1 312 ? -13.891 -2.957 10.630 1.00 97.31 312 SER A C 1
ATOM 2561 O O . SER A 1 312 ? -13.010 -2.197 11.049 1.00 97.31 312 SER A O 1
ATOM 2563 N N . MET A 1 313 ? -14.156 -3.103 9.326 1.00 95.38 313 MET A N 1
ATOM 2564 C CA . MET A 1 313 ? -13.348 -2.562 8.225 1.00 95.38 313 MET A CA 1
ATOM 2565 C C . MET A 1 313 ? -14.183 -1.717 7.252 1.00 95.38 313 MET A C 1
ATOM 2567 O O . MET A 1 313 ? -15.069 -2.232 6.576 1.00 95.38 313 MET A O 1
ATOM 2571 N N . HIS A 1 314 ? -13.858 -0.429 7.107 1.00 90.81 314 HIS A N 1
ATOM 2572 C CA . HIS A 1 314 ? -14.432 0.446 6.064 1.00 90.81 314 HIS A CA 1
ATOM 2573 C C . HIS A 1 314 ? -13.496 0.628 4.854 1.00 90.81 314 HIS A C 1
ATOM 2575 O O . HIS A 1 314 ? -13.863 1.241 3.855 1.00 90.81 314 HIS A O 1
ATOM 2581 N N . LYS A 1 315 ? -12.268 0.108 4.947 1.00 89.50 315 LYS A N 1
ATOM 2582 C CA . LYS A 1 315 ? -11.273 0.063 3.872 1.00 89.50 315 LYS A CA 1
ATOM 2583 C C . LYS A 1 315 ? -10.529 -1.277 3.916 1.00 89.50 315 LYS A C 1
ATOM 2585 O O . LYS A 1 315 ? -10.489 -1.887 4.988 1.00 89.50 315 LYS A O 1
ATOM 2590 N N . PRO A 1 316 ? -9.914 -1.734 2.809 1.00 89.12 316 PRO A N 1
ATOM 2591 C CA . PRO A 1 316 ? -9.079 -2.931 2.827 1.00 89.12 316 PRO A CA 1
ATOM 2592 C C . PRO A 1 316 ? -8.001 -2.811 3.905 1.00 89.12 316 PRO A C 1
ATOM 2594 O O . PRO A 1 316 ? -7.332 -1.782 4.015 1.00 89.12 316 PRO A O 1
ATOM 2597 N N . SER A 1 317 ? -7.866 -3.830 4.747 1.00 91.94 317 SER A N 1
ATOM 2598 C CA . SER A 1 317 ? -6.921 -3.835 5.863 1.00 91.94 317 SER A CA 1
ATOM 2599 C C . SER A 1 317 ? -6.440 -5.247 6.163 1.00 91.94 317 SER A C 1
ATOM 2601 O O . SER A 1 317 ? -7.180 -6.211 5.979 1.00 91.94 317 SER A O 1
ATOM 2603 N N . PHE A 1 318 ? -5.194 -5.364 6.602 1.00 91.50 318 PHE A N 1
ATOM 2604 C CA . PHE A 1 318 ? -4.626 -6.606 7.092 1.00 91.50 318 PHE A CA 1
ATOM 2605 C C . PHE A 1 318 ? -5.239 -6.955 8.449 1.00 91.50 318 PHE A C 1
ATOM 2607 O O . PHE A 1 318 ? -5.185 -6.157 9.385 1.00 91.50 318 PHE A O 1
ATOM 2614 N N . VAL A 1 319 ? -5.783 -8.164 8.548 1.00 93.44 319 VAL A N 1
ATOM 2615 C CA . VAL A 1 319 ? -6.193 -8.794 9.805 1.00 93.44 319 VAL A CA 1
ATOM 2616 C C . VAL A 1 319 ? -5.384 -10.085 9.917 1.00 93.44 319 VAL A C 1
ATOM 2618 O O . VAL A 1 319 ? -5.346 -10.841 8.943 1.00 93.44 319 VAL A O 1
ATOM 2621 N N . PRO A 1 320 ? -4.674 -10.319 11.034 1.00 92.06 320 PRO A N 1
ATOM 2622 C CA . PRO A 1 320 ? -3.824 -11.492 11.168 1.00 92.06 320 PRO A CA 1
ATOM 2623 C C . PRO A 1 320 ? -4.662 -12.770 11.213 1.00 92.06 320 PRO A C 1
ATOM 2625 O O . PRO A 1 320 ? -5.767 -12.775 11.756 1.00 92.06 320 PRO A O 1
ATOM 2628 N N . GLU A 1 321 ? -4.120 -13.858 10.664 1.00 91.75 321 GLU A N 1
ATOM 2629 C CA . GLU A 1 321 ? -4.743 -15.177 10.771 1.00 91.75 321 GLU A CA 1
ATOM 2630 C C . GLU A 1 321 ? -4.816 -15.592 12.244 1.00 91.75 321 GLU A C 1
ATOM 2632 O O . GLU A 1 321 ? -3.794 -15.765 12.910 1.00 91.75 321 GLU A O 1
ATOM 2637 N N . ASN A 1 322 ? -6.039 -15.687 12.756 1.00 94.00 322 ASN A N 1
ATOM 2638 C CA . ASN A 1 322 ? -6.359 -16.076 14.122 1.00 94.00 322 ASN A CA 1
ATOM 2639 C C . ASN A 1 322 ? -7.819 -16.543 14.135 1.00 94.00 322 ASN A C 1
ATOM 2641 O O . ASN A 1 322 ? -8.697 -15.815 13.670 1.00 94.00 322 ASN A O 1
ATOM 2645 N N . LYS A 1 323 ? -8.093 -17.738 14.664 1.00 94.88 323 LYS A N 1
ATOM 2646 C CA . LYS A 1 323 ? -9.430 -18.356 14.623 1.00 94.88 323 LYS A CA 1
ATOM 2647 C C . LYS A 1 323 ? -10.530 -17.564 15.343 1.00 94.88 323 LYS A C 1
ATOM 2649 O O . LYS A 1 323 ? -11.710 -17.808 15.092 1.00 94.88 323 LYS A O 1
ATOM 2654 N N . TYR A 1 324 ? -10.162 -16.635 16.226 1.00 96.44 324 TYR A N 1
ATOM 2655 C CA . TYR A 1 324 ? -11.102 -15.772 16.940 1.00 96.44 324 TYR A CA 1
ATOM 2656 C C . TYR A 1 324 ? -11.361 -14.438 16.233 1.00 96.44 324 TYR A C 1
ATOM 2658 O O . TYR A 1 324 ? -12.306 -13.748 16.609 1.00 96.44 324 TYR A O 1
ATOM 2666 N N . LEU A 1 325 ? -10.554 -14.054 15.234 1.00 97.38 325 LEU A N 1
ATOM 2667 C CA . LEU A 1 325 ? -10.680 -12.774 14.534 1.00 97.38 325 LEU A CA 1
ATOM 2668 C C . LEU A 1 325 ? -11.445 -12.936 13.218 1.00 97.38 325 LEU A C 1
ATOM 2670 O O . LEU A 1 325 ? -10.990 -13.587 12.280 1.00 97.38 325 LEU A O 1
ATOM 2674 N N . TYR A 1 326 ? -12.595 -12.275 13.130 1.00 97.75 326 TYR A N 1
ATOM 2675 C CA . TYR A 1 326 ? -13.497 -12.311 11.985 1.00 97.75 326 TYR A CA 1
ATOM 2676 C C . TYR A 1 326 ? -13.522 -10.932 11.313 1.00 97.75 326 TYR A C 1
ATOM 2678 O O . TYR A 1 326 ? -14.224 -10.032 11.785 1.00 97.75 326 TYR A O 1
ATOM 2686 N N . PRO A 1 327 ? -12.758 -10.709 10.227 1.00 97.56 327 PRO A N 1
ATOM 2687 C CA . PRO A 1 327 ? -12.825 -9.452 9.492 1.00 97.56 327 PRO A CA 1
ATOM 2688 C C . PRO A 1 327 ? -14.216 -9.270 8.875 1.00 97.56 327 PRO A C 1
ATOM 2690 O O . PRO A 1 327 ? -14.736 -10.183 8.229 1.00 97.56 327 PRO A O 1
ATOM 2693 N N . ILE A 1 328 ? -14.806 -8.087 9.046 1.00 98.06 328 ILE A N 1
ATOM 2694 C CA . ILE A 1 328 ? -16.122 -7.743 8.499 1.00 98.06 328 ILE A CA 1
ATOM 2695 C C . ILE A 1 328 ? -16.087 -6.373 7.822 1.00 98.06 328 ILE A C 1
ATOM 2697 O O . ILE A 1 328 ? -15.665 -5.374 8.410 1.00 98.06 328 ILE A O 1
ATOM 2701 N N . GLN A 1 329 ? -16.537 -6.326 6.570 1.00 97.81 329 GLN A N 1
ATOM 2702 C CA . GLN A 1 329 ? -16.754 -5.074 5.859 1.00 97.81 329 GLN A CA 1
ATOM 2703 C C . GLN A 1 329 ? -18.043 -4.421 6.362 1.00 97.81 329 GLN A C 1
ATOM 2705 O O . GLN A 1 329 ? -19.109 -5.039 6.343 1.00 97.81 329 GLN A O 1
ATOM 2710 N N . VAL A 1 330 ? -17.930 -3.166 6.795 1.00 97.19 330 VAL A N 1
ATOM 2711 C CA . VAL A 1 330 ? -19.068 -2.349 7.231 1.00 97.19 330 VAL A CA 1
ATOM 2712 C C . VAL A 1 330 ? -19.564 -1.461 6.092 1.00 97.19 330 VAL A C 1
ATOM 2714 O O . VAL A 1 330 ? -18.774 -1.026 5.253 1.00 97.19 330 VAL A O 1
ATOM 2717 N N . GLY A 1 331 ? -20.868 -1.189 6.050 1.00 97.00 331 GLY A N 1
ATOM 2718 C CA . GLY A 1 331 ? -21.487 -0.409 4.978 1.00 97.00 331 GLY A CA 1
ATOM 2719 C C . GLY A 1 331 ? -21.421 -1.091 3.617 1.00 97.00 331 GLY A C 1
ATOM 2720 O O . GLY A 1 331 ? -21.367 -0.412 2.592 1.00 97.00 331 GLY A O 1
ATOM 2721 N N . THR A 1 332 ? -21.407 -2.427 3.590 1.00 96.56 332 THR A N 1
ATOM 2722 C CA . THR A 1 332 ? -21.307 -3.208 2.352 1.00 96.56 332 THR A CA 1
ATOM 2723 C C . THR A 1 332 ? -22.432 -2.886 1.366 1.00 96.56 332 THR A C 1
ATOM 2725 O O . THR A 1 332 ? -22.194 -2.895 0.161 1.00 96.56 332 THR A O 1
ATOM 2728 N N . GLU A 1 333 ? -23.634 -2.558 1.850 1.00 97.44 333 GLU A N 1
ATOM 2729 C CA . GLU A 1 333 ? -24.790 -2.224 1.004 1.00 97.44 333 GLU A CA 1
ATOM 2730 C C . GLU A 1 333 ? -24.567 -0.971 0.144 1.00 97.44 333 GLU A C 1
ATOM 2732 O O . GLU A 1 333 ? -25.084 -0.866 -0.964 1.00 97.44 333 GLU A O 1
ATOM 2737 N N . ILE A 1 334 ? -23.764 -0.026 0.638 1.00 95.25 334 ILE A N 1
ATOM 2738 C CA . ILE A 1 334 ? -23.485 1.261 -0.017 1.00 95.25 334 ILE A CA 1
ATOM 2739 C C . ILE A 1 334 ? -22.052 1.357 -0.560 1.00 95.25 334 ILE A C 1
ATOM 2741 O O . ILE A 1 334 ? -21.644 2.419 -1.034 1.00 95.25 334 ILE A O 1
ATOM 2745 N N . ALA A 1 335 ? -21.273 0.277 -0.467 1.00 92.75 335 ALA A N 1
ATOM 2746 C CA . ALA A 1 335 ? -19.884 0.243 -0.902 1.00 92.75 335 ALA A CA 1
ATOM 2747 C C . ALA A 1 335 ? -19.772 0.022 -2.418 1.00 92.75 335 ALA A C 1
ATOM 2749 O O . ALA A 1 335 ? -20.438 -0.839 -2.988 1.00 92.75 335 ALA A O 1
ATOM 2750 N N . GLU A 1 336 ? -18.854 0.740 -3.073 1.00 86.69 336 GLU A N 1
ATOM 2751 C CA . GLU A 1 336 ? -18.570 0.547 -4.506 1.00 86.69 336 GLU A CA 1
ATOM 2752 C C . GLU A 1 336 ? -17.923 -0.818 -4.798 1.00 86.69 336 GLU A C 1
ATOM 2754 O O . GLU A 1 336 ? -18.084 -1.374 -5.885 1.00 86.69 336 GLU A O 1
ATOM 2759 N N . LYS A 1 337 ? -17.179 -1.369 -3.828 1.00 87.44 337 LYS A N 1
ATOM 2760 C CA . LYS A 1 337 ? -16.439 -2.626 -3.965 1.00 87.44 337 LYS A CA 1
ATOM 2761 C C . LYS A 1 337 ? -16.505 -3.457 -2.685 1.00 87.44 337 LYS A C 1
ATOM 2763 O O . LYS A 1 337 ? -16.349 -2.935 -1.581 1.00 87.44 337 LYS A O 1
ATOM 2768 N N . LYS A 1 338 ? -16.673 -4.770 -2.856 1.00 92.31 338 LYS A N 1
ATOM 2769 C CA . LYS A 1 338 ? -16.576 -5.760 -1.777 1.00 92.31 338 LYS A CA 1
ATOM 2770 C C . LYS A 1 338 ? -15.130 -6.212 -1.571 1.00 92.31 338 LYS A C 1
ATOM 2772 O O . LYS A 1 338 ? -14.395 -6.378 -2.545 1.00 92.31 338 LYS A O 1
ATOM 2777 N N . PHE A 1 339 ? -14.716 -6.387 -0.320 1.00 90.25 339 PHE A N 1
ATOM 2778 C CA . PHE A 1 339 ? -13.381 -6.879 0.022 1.00 90.25 339 PHE A CA 1
ATOM 2779 C C . PHE A 1 339 ? -13.338 -8.410 -0.033 1.00 90.25 339 PHE A C 1
ATOM 2781 O O . PHE A 1 339 ? -14.234 -9.085 0.459 1.00 90.25 339 PHE A O 1
ATOM 2788 N N . ASP A 1 340 ? -12.279 -8.979 -0.605 1.00 85.00 340 ASP A N 1
ATOM 2789 C CA . ASP A 1 340 ? -12.176 -10.432 -0.752 1.00 85.00 340 ASP A CA 1
ATOM 2790 C C . ASP A 1 340 ? -11.814 -11.130 0.565 1.00 85.00 340 ASP A C 1
ATOM 2792 O O . ASP A 1 340 ? -10.793 -10.810 1.182 1.00 85.00 340 ASP A O 1
ATOM 2796 N N . GLY A 1 341 ? -12.568 -12.177 0.914 1.00 86.56 341 GLY A N 1
ATOM 2797 C CA . GLY A 1 341 ? -12.259 -13.061 2.045 1.00 86.56 341 GLY A CA 1
ATOM 2798 C C . GLY A 1 341 ? -12.656 -12.511 3.416 1.00 86.56 341 GLY A C 1
ATOM 2799 O O . GLY A 1 341 ? -12.073 -12.924 4.412 1.00 86.56 341 GLY A O 1
ATOM 2800 N N . VAL A 1 342 ? -13.622 -11.590 3.469 1.00 94.25 342 VAL A N 1
ATOM 2801 C CA . VAL A 1 342 ? -14.178 -11.040 4.717 1.00 94.25 342 VAL A CA 1
ATOM 2802 C C . VAL A 1 342 ? -15.689 -11.274 4.792 1.00 94.25 342 VAL A C 1
ATOM 2804 O O . VAL A 1 342 ? -16.330 -11.575 3.782 1.00 94.25 342 VAL A O 1
ATOM 2807 N N . LEU A 1 343 ? -16.262 -11.136 5.988 1.00 97.00 343 LEU A N 1
ATOM 2808 C CA . LEU A 1 343 ? -17.711 -11.114 6.187 1.00 97.00 343 LEU A CA 1
ATOM 2809 C C . LEU A 1 343 ? -18.316 -9.800 5.677 1.00 97.00 343 LEU A C 1
ATOM 2811 O O . LEU A 1 343 ? -17.638 -8.775 5.604 1.00 97.00 343 LEU A O 1
ATOM 2815 N N . TYR A 1 344 ? -19.613 -9.823 5.373 1.00 97.81 344 TYR A N 1
ATOM 2816 C CA . TYR A 1 344 ? -20.357 -8.655 4.907 1.00 97.81 344 TYR A CA 1
ATOM 2817 C C . TYR A 1 344 ? -21.537 -8.370 5.825 1.00 97.81 344 TYR A C 1
ATOM 2819 O O . TYR A 1 344 ? -22.414 -9.222 6.003 1.00 97.81 344 TYR A O 1
ATOM 2827 N N . ASP A 1 345 ? -21.594 -7.143 6.332 1.00 97.88 345 ASP A N 1
ATOM 2828 C CA . ASP A 1 345 ? -22.671 -6.678 7.203 1.00 97.88 345 ASP A CA 1
ATOM 2829 C C . ASP A 1 345 ? -24.029 -6.523 6.497 1.00 97.88 345 ASP A C 1
ATOM 2831 O O . ASP A 1 345 ? -25.017 -6.271 7.170 1.00 97.88 345 ASP A O 1
ATOM 2835 N N . ASN A 1 346 ? -24.117 -6.688 5.169 1.00 97.75 346 ASN A N 1
ATOM 2836 C CA . ASN A 1 346 ? -25.363 -6.577 4.395 1.00 97.75 346 ASN A CA 1
ATOM 2837 C C . ASN A 1 346 ? -26.062 -7.920 4.112 1.00 97.75 346 ASN A C 1
ATOM 2839 O O . ASN A 1 346 ? -26.830 -8.058 3.158 1.00 97.75 346 ASN A O 1
ATOM 2843 N N . THR A 1 347 ? -25.769 -8.943 4.911 1.00 96.44 347 THR A N 1
ATOM 2844 C CA . THR A 1 347 ? -26.386 -10.273 4.794 1.00 96.44 347 THR A CA 1
ATOM 2845 C C . THR A 1 347 ? -27.341 -10.532 5.959 1.00 96.44 347 THR A C 1
ATOM 2847 O O . THR A 1 347 ? -27.187 -9.942 7.020 1.00 96.44 347 THR A O 1
ATOM 2850 N N . GLY A 1 348 ? -28.341 -11.403 5.785 1.00 97.06 348 GLY A N 1
ATOM 2851 C CA . GLY A 1 348 ? -29.312 -11.695 6.850 1.00 97.06 348 GLY A CA 1
ATOM 2852 C C . GLY A 1 348 ? -30.078 -10.452 7.331 1.00 97.06 348 GLY A C 1
ATOM 2853 O O . GLY A 1 348 ? -30.365 -9.554 6.538 1.00 97.06 348 GLY A O 1
ATOM 2854 N N . GLU A 1 349 ? -30.423 -10.399 8.619 1.00 98.06 349 GLU A N 1
ATOM 2855 C CA . GLU A 1 349 ? -31.026 -9.203 9.228 1.00 98.06 349 GLU A CA 1
ATOM 2856 C C . GLU A 1 349 ? -29.934 -8.166 9.507 1.00 98.06 349 GLU A C 1
ATOM 2858 O O . GLU A 1 349 ? -28.961 -8.452 10.205 1.00 98.06 349 GLU A O 1
ATOM 2863 N N . ASN A 1 350 ? -30.061 -6.969 8.934 1.00 98.38 350 ASN A N 1
ATOM 2864 C CA . ASN A 1 350 ? -28.991 -5.981 8.962 1.00 98.38 350 ASN A CA 1
ATOM 2865 C C . ASN A 1 350 ? -29.482 -4.532 8.860 1.00 98.38 350 ASN A C 1
ATOM 2867 O O . ASN A 1 350 ? -30.663 -4.282 8.635 1.00 98.38 350 ASN A O 1
ATOM 2871 N N . ILE A 1 351 ? -28.536 -3.608 9.045 1.00 98.12 351 ILE A N 1
ATOM 2872 C CA . ILE A 1 351 ? -28.692 -2.153 8.890 1.00 98.12 351 ILE A CA 1
ATOM 2873 C C . ILE A 1 351 ? -27.503 -1.557 8.110 1.00 98.12 351 ILE A C 1
ATOM 2875 O O . ILE A 1 351 ? -27.046 -0.449 8.401 1.00 98.12 351 ILE A O 1
ATOM 2879 N N . SER A 1 352 ? -26.928 -2.317 7.173 1.00 97.94 352 SER A N 1
ATOM 2880 C CA . SER A 1 352 ? -25.706 -1.932 6.446 1.00 97.94 352 SER A CA 1
ATOM 2881 C C . SER A 1 352 ? -25.878 -0.620 5.668 1.00 97.94 352 SER A C 1
ATOM 2883 O O . SER A 1 352 ? -24.978 0.221 5.621 1.00 97.94 352 SER A O 1
ATOM 2885 N N . GLU A 1 353 ? -27.080 -0.364 5.150 1.00 97.25 353 GLU A N 1
ATOM 2886 C CA . GLU A 1 353 ? -27.459 0.881 4.482 1.00 97.25 353 GLU A CA 1
ATOM 2887 C C . GLU A 1 353 ? -27.353 2.114 5.393 1.00 97.25 353 GLU A C 1
ATOM 2889 O O . GLU A 1 353 ? -27.143 3.233 4.916 1.00 97.25 353 GLU A O 1
ATOM 2894 N N . LYS A 1 354 ? -27.438 1.915 6.716 1.00 96.38 354 LYS A N 1
ATOM 2895 C CA . LYS A 1 354 ? -27.329 2.975 7.725 1.00 96.38 354 LYS A CA 1
ATOM 2896 C C . LYS A 1 354 ? -25.893 3.251 8.175 1.00 96.38 354 LYS A C 1
ATOM 2898 O O . LYS A 1 354 ? -25.689 4.087 9.058 1.00 96.38 354 LYS A O 1
ATOM 2903 N N . ASN A 1 355 ? -24.882 2.613 7.577 1.00 96.69 355 ASN A N 1
ATOM 2904 C CA . ASN A 1 355 ? -23.482 2.742 7.996 1.00 96.69 355 ASN A CA 1
ATOM 2905 C C . ASN A 1 355 ? -22.970 4.191 8.031 1.00 96.69 355 ASN A C 1
ATOM 2907 O O . ASN A 1 355 ? -22.239 4.546 8.946 1.00 96.69 355 ASN A O 1
ATOM 2911 N N . LYS A 1 356 ? -23.429 5.069 7.128 1.00 94.00 356 LYS A N 1
ATOM 2912 C CA . LYS A 1 356 ? -23.062 6.500 7.163 1.00 94.00 356 LYS A CA 1
ATOM 2913 C C . LYS A 1 356 ? -23.459 7.216 8.465 1.00 94.00 356 LYS A C 1
ATOM 2915 O O . LYS A 1 356 ? -22.892 8.264 8.757 1.00 94.00 356 LYS A O 1
ATOM 2920 N N . ARG A 1 357 ? -24.437 6.681 9.206 1.00 93.69 357 ARG A N 1
ATOM 2921 C CA . ARG A 1 357 ? -24.907 7.212 10.494 1.00 93.69 357 ARG A CA 1
ATOM 2922 C C . ARG A 1 357 ? -24.417 6.385 11.676 1.00 93.69 357 ARG A C 1
ATOM 2924 O O . ARG A 1 357 ? -24.004 6.958 12.675 1.00 93.69 357 ARG A O 1
ATOM 2931 N N . TYR A 1 358 ? -24.481 5.056 11.563 1.00 95.75 358 TYR A N 1
ATOM 2932 C CA . TYR A 1 358 ? -24.191 4.098 12.641 1.00 95.75 358 TYR A CA 1
ATOM 2933 C C . TYR A 1 358 ? -22.730 3.614 12.675 1.00 95.75 358 TYR A C 1
ATOM 2935 O O . TYR A 1 358 ? -22.328 2.956 13.632 1.00 95.75 358 TYR A O 1
ATOM 2943 N N . ASN A 1 359 ? -21.929 3.927 11.654 1.00 94.44 359 ASN A N 1
ATOM 2944 C CA . ASN A 1 359 ? -20.542 3.488 11.488 1.00 94.44 359 ASN A CA 1
ATOM 2945 C C . ASN A 1 359 ? -20.362 1.975 11.791 1.00 94.44 359 ASN A C 1
ATOM 2947 O O . ASN A 1 359 ? -21.152 1.137 11.341 1.00 94.44 359 ASN A O 1
ATOM 2951 N N . GLU A 1 360 ? -19.338 1.605 12.567 1.00 94.25 360 GLU A N 1
ATOM 2952 C CA . GLU A 1 360 ? -18.997 0.227 12.939 1.00 94.25 360 GLU A CA 1
ATOM 2953 C C . GLU A 1 360 ? -20.118 -0.523 13.684 1.00 94.25 360 GLU A C 1
ATOM 2955 O O . GLU A 1 360 ? -20.120 -1.753 13.693 1.00 94.25 360 GLU A O 1
ATOM 2960 N N . MET A 1 361 ? -21.127 0.167 14.234 1.00 96.06 361 MET A N 1
ATOM 2961 C CA . MET A 1 361 ? -22.266 -0.507 14.874 1.00 96.06 361 MET A CA 1
ATOM 2962 C C . MET A 1 361 ? -23.099 -1.347 13.903 1.00 96.06 361 MET A C 1
ATOM 2964 O O . MET A 1 361 ? -23.846 -2.219 14.331 1.00 96.06 361 MET A O 1
ATOM 2968 N N . THR A 1 362 ? -22.970 -1.123 12.597 1.00 97.94 362 THR A N 1
ATOM 2969 C CA . THR A 1 362 ? -23.602 -1.974 11.576 1.00 97.94 362 THR A CA 1
ATOM 2970 C C . THR A 1 362 ? -23.104 -3.424 11.634 1.00 97.94 362 THR A C 1
ATOM 2972 O O . THR A 1 362 ? -23.924 -4.342 11.605 1.00 97.94 362 THR A O 1
ATOM 2975 N N . ALA A 1 363 ? -21.801 -3.646 11.855 1.00 97.81 363 ALA A N 1
ATOM 2976 C CA . ALA A 1 363 ? -21.256 -4.979 12.131 1.00 97.81 363 ALA A CA 1
ATOM 2977 C C . ALA A 1 363 ? -21.765 -5.546 13.464 1.00 97.81 363 ALA A C 1
ATOM 2979 O O . ALA A 1 363 ? -22.089 -6.730 13.546 1.00 97.81 363 ALA A O 1
ATOM 2980 N N . GLN A 1 364 ? -21.874 -4.704 14.497 1.00 97.94 364 GLN A N 1
ATOM 2981 C CA . GLN A 1 364 ? -22.397 -5.107 15.806 1.00 97.94 364 GLN A CA 1
ATOM 2982 C C . GLN A 1 364 ? -23.851 -5.574 15.732 1.00 97.94 364 GLN A C 1
ATOM 2984 O O . GLN A 1 364 ? -24.184 -6.639 16.252 1.00 97.94 364 GLN A O 1
ATOM 2989 N N . TYR A 1 365 ? -24.700 -4.825 15.028 1.00 98.44 365 TYR A N 1
ATOM 2990 C CA . TYR A 1 365 ? -26.087 -5.204 14.782 1.00 98.44 365 TYR A CA 1
ATOM 2991 C C . TYR A 1 365 ? -26.172 -6.515 14.002 1.00 98.44 365 TYR A C 1
ATOM 2993 O O . TYR A 1 365 ? -26.923 -7.415 14.371 1.00 98.44 365 TYR A O 1
ATOM 3001 N N . TRP A 1 366 ? -25.375 -6.638 12.938 1.00 98.56 366 TRP A N 1
ATOM 3002 C CA . TRP A 1 366 ? -25.339 -7.841 12.119 1.00 98.56 366 TRP A CA 1
ATOM 3003 C C . TRP A 1 366 ? -24.967 -9.076 12.951 1.00 98.56 366 TRP A C 1
ATOM 3005 O O . TRP A 1 366 ? -25.681 -10.076 12.923 1.00 98.56 366 TRP A O 1
ATOM 3015 N N . ALA A 1 367 ? -23.912 -9.003 13.760 1.00 98.12 367 ALA A N 1
ATOM 3016 C CA . ALA A 1 367 ? -23.525 -10.105 14.636 1.00 98.12 367 ALA A CA 1
ATOM 3017 C C . ALA A 1 367 ? -24.612 -10.423 15.680 1.00 98.12 367 ALA A C 1
ATOM 3019 O O . ALA A 1 367 ? -24.913 -11.591 15.913 1.00 98.12 367 ALA A O 1
ATOM 3020 N N . TRP A 1 368 ? -25.257 -9.404 16.260 1.00 98.19 368 TRP A N 1
ATOM 3021 C CA . TRP A 1 368 ? -26.362 -9.591 17.208 1.00 98.19 368 TRP A CA 1
ATOM 3022 C C . TRP A 1 368 ? -27.534 -10.380 16.615 1.00 98.19 368 TRP A C 1
ATOM 3024 O O . TRP A 1 368 ? -28.126 -11.217 17.296 1.00 98.19 368 TRP A O 1
ATOM 3034 N N . LYS A 1 369 ? -27.868 -10.147 15.343 1.00 98.19 369 LYS A N 1
ATOM 3035 C CA . LYS A 1 369 ? -29.014 -10.800 14.698 1.00 98.19 369 LYS A CA 1
ATOM 3036 C C . LYS A 1 369 ? -28.692 -12.136 14.043 1.00 98.19 369 LYS A C 1
ATOM 3038 O O . LYS A 1 369 ? -29.571 -12.992 13.961 1.00 98.19 369 LYS A O 1
ATOM 3043 N N . ASN A 1 370 ? -27.462 -12.321 13.572 1.00 97.75 370 ASN A N 1
ATOM 3044 C CA . ASN A 1 370 ? -27.136 -13.434 12.681 1.00 97.75 370 ASN A CA 1
ATOM 3045 C C . ASN A 1 370 ? -26.208 -14.480 13.311 1.00 97.75 370 ASN A C 1
ATOM 3047 O O . ASN A 1 370 ? -26.209 -15.629 12.867 1.00 97.75 370 ASN A O 1
ATOM 3051 N N . GLU A 1 371 ? -25.448 -14.127 14.349 1.00 96.56 371 GLU A N 1
ATOM 3052 C CA . GLU A 1 371 ? -24.346 -14.955 14.837 1.00 96.56 371 GLU A CA 1
ATOM 3053 C C . GLU A 1 371 ? -24.613 -15.595 16.198 1.00 96.56 371 GLU A C 1
ATOM 3055 O O . GLU A 1 371 ? -25.313 -15.063 17.061 1.00 96.56 371 GLU A O 1
ATOM 3060 N N . LYS A 1 372 ? -24.020 -16.775 16.397 1.00 95.06 372 LYS A N 1
ATOM 3061 C CA . LYS A 1 372 ? -24.088 -17.546 17.645 1.00 95.06 372 LYS A CA 1
ATOM 3062 C C . LYS A 1 372 ? -22.671 -17.818 18.135 1.00 95.06 372 LYS A C 1
ATOM 3064 O O . LYS A 1 372 ? -21.898 -18.420 17.392 1.00 95.06 372 LYS A O 1
ATOM 3069 N N . ALA A 1 373 ? -22.377 -17.358 19.345 1.00 95.12 373 ALA A N 1
ATOM 3070 C CA . ALA A 1 373 ? -21.136 -17.586 20.075 1.00 95.12 373 ALA A CA 1
ATOM 3071 C C . ALA A 1 373 ? -21.421 -17.570 21.589 1.00 95.12 373 ALA A C 1
ATOM 3073 O O . ALA A 1 373 ? -22.478 -17.078 22.004 1.00 95.12 373 ALA A O 1
ATOM 3074 N N . ASP A 1 374 ? -20.492 -18.083 22.396 1.00 94.50 374 ASP A N 1
ATOM 3075 C CA . ASP A 1 374 ? -20.518 -17.924 23.857 1.00 94.50 374 ASP A CA 1
ATOM 3076 C C . ASP A 1 374 ? -19.959 -16.536 24.246 1.00 94.50 374 ASP A C 1
ATOM 3078 O O . ASP A 1 374 ? -20.502 -15.878 25.134 1.00 94.50 374 ASP A O 1
ATOM 3082 N N . TYR A 1 375 ? -18.962 -16.036 23.500 1.00 96.38 375 TYR A N 1
ATOM 3083 C CA . TYR A 1 375 ? -18.389 -14.694 23.649 1.00 96.38 375 TYR A CA 1
ATOM 3084 C C . TYR A 1 375 ? -18.393 -13.909 22.335 1.00 96.38 375 TYR A C 1
ATOM 3086 O O . TYR A 1 375 ? -18.016 -14.416 21.273 1.00 96.38 375 TYR A O 1
ATOM 3094 N N . TYR A 1 376 ? -18.743 -12.628 22.426 1.00 98.19 376 TYR A N 1
ATOM 3095 C CA . TYR A 1 376 ? -18.769 -11.689 21.307 1.00 98.19 376 TYR A CA 1
ATOM 3096 C C . TYR A 1 376 ? -17.807 -10.540 21.569 1.00 98.19 376 TYR A C 1
ATOM 3098 O O . TYR A 1 376 ? -17.871 -9.910 22.622 1.00 98.19 376 TYR A O 1
ATOM 3106 N N . GLY A 1 377 ? -16.953 -10.222 20.600 1.00 97.69 377 GLY A N 1
ATOM 3107 C CA . GLY A 1 377 ? -16.052 -9.078 20.676 1.00 97.69 377 GLY A CA 1
ATOM 3108 C C . GLY A 1 377 ? -16.089 -8.192 19.441 1.00 97.69 377 GLY A C 1
ATOM 3109 O O . GLY A 1 377 ? -16.426 -8.646 18.350 1.00 97.69 377 GLY A O 1
ATOM 3110 N N . PHE A 1 378 ? -15.720 -6.924 19.612 1.00 97.75 378 PHE A N 1
ATOM 3111 C CA . PHE A 1 378 ? -15.660 -5.940 18.528 1.00 97.75 378 PHE A CA 1
ATOM 3112 C C . PHE A 1 378 ? -14.371 -5.153 18.602 1.00 97.75 378 PHE A C 1
ATOM 3114 O O . PHE A 1 378 ? -14.113 -4.475 19.592 1.00 97.75 378 PHE A O 1
ATOM 3121 N N . TRP A 1 379 ? -13.571 -5.237 17.543 1.00 97.38 379 TRP A N 1
ATOM 3122 C CA . TRP A 1 379 ? -12.352 -4.457 17.363 1.00 97.38 379 TRP A CA 1
ATOM 3123 C C . TRP A 1 379 ? -12.485 -3.562 16.135 1.00 97.38 379 TRP A C 1
ATOM 3125 O O . TRP A 1 379 ? -13.230 -3.847 15.193 1.00 97.38 379 TRP A O 1
ATOM 3135 N N . HIS A 1 380 ? -11.703 -2.488 16.104 1.00 95.44 380 HIS A N 1
ATOM 3136 C CA . HIS A 1 380 ? -11.522 -1.724 14.876 1.00 95.44 380 HIS A CA 1
ATOM 3137 C C . HIS A 1 380 ? -10.386 -2.326 14.050 1.00 95.44 380 HIS A C 1
ATOM 3139 O O . HIS A 1 380 ? -9.406 -2.819 14.605 1.00 95.44 380 HIS A O 1
ATOM 3145 N N . TYR A 1 381 ? -10.424 -2.158 12.725 1.00 94.81 381 TYR A N 1
ATOM 3146 C CA . TYR A 1 381 ? -9.351 -2.614 11.826 1.00 94.81 381 TYR A CA 1
ATOM 3147 C C . TYR A 1 381 ? -7.933 -2.146 12.208 1.00 94.81 381 TYR A C 1
ATOM 3149 O O . TYR A 1 381 ? -6.957 -2.776 11.813 1.00 94.81 381 TYR A O 1
ATOM 3157 N N . ARG A 1 382 ? -7.809 -1.057 12.981 1.00 95.38 382 ARG A N 1
ATOM 3158 C CA . ARG A 1 382 ? -6.531 -0.487 13.433 1.00 95.38 382 ARG A CA 1
ATOM 3159 C C . ARG A 1 382 ? -6.348 -0.413 14.952 1.00 95.38 382 ARG A C 1
ATOM 3161 O O . ARG A 1 382 ? -5.392 0.226 15.377 1.00 95.38 382 ARG A O 1
ATOM 3168 N N . ARG A 1 383 ? -7.250 -0.977 15.767 1.00 95.94 383 ARG A N 1
ATOM 3169 C CA . ARG A 1 383 ? -7.156 -0.947 17.243 1.00 95.94 383 ARG A CA 1
ATOM 3170 C C . ARG A 1 383 ? -7.479 -2.307 17.844 1.00 95.94 383 ARG A C 1
ATOM 3172 O O . ARG A 1 383 ? -8.562 -2.825 17.598 1.00 95.94 383 ARG A O 1
ATOM 3179 N N . TYR A 1 384 ? -6.510 -2.890 18.542 1.00 96.62 384 TYR A N 1
ATOM 3180 C CA . TYR A 1 384 ? -6.542 -4.277 19.020 1.00 96.62 384 TYR A CA 1
ATOM 3181 C C . TYR A 1 384 ? -6.280 -4.280 20.531 1.00 96.62 384 TYR A C 1
ATOM 3183 O O . TYR A 1 384 ? -5.492 -3.456 21.004 1.00 96.62 384 TYR A O 1
ATOM 3191 N N . PHE A 1 385 ? -6.911 -5.188 21.281 1.00 95.81 385 PHE A N 1
ATOM 3192 C CA . PHE A 1 385 ? -6.544 -5.387 22.687 1.00 95.81 385 PHE A CA 1
ATOM 3193 C C . PHE A 1 385 ? -5.129 -5.954 22.800 1.00 95.81 385 PHE A C 1
ATOM 3195 O O . PHE A 1 385 ? -4.692 -6.743 21.962 1.00 95.81 385 PHE A O 1
ATOM 3202 N N . VAL A 1 386 ? -4.427 -5.539 23.849 1.00 93.25 386 VAL A N 1
ATOM 3203 C CA . VAL A 1 386 ? -3.115 -6.052 24.231 1.00 93.25 386 VAL A CA 1
ATOM 3204 C C . VAL A 1 386 ? -3.301 -6.960 25.438 1.00 93.25 386 VAL A C 1
ATOM 3206 O O . VAL A 1 386 ? -3.706 -6.491 26.494 1.00 93.25 386 VAL A O 1
ATOM 3209 N N . PHE A 1 387 ? -2.971 -8.240 25.285 1.00 88.50 387 PHE A N 1
ATOM 3210 C CA . PHE A 1 387 ? -3.089 -9.257 26.338 1.00 88.50 387 PHE A CA 1
ATOM 3211 C C . PHE A 1 387 ? -1.806 -9.373 27.181 1.00 88.50 387 PHE A C 1
ATOM 3213 O O . PHE A 1 387 ? -1.700 -10.209 28.067 1.00 88.50 387 PHE A O 1
ATOM 3220 N N . ASN A 1 388 ? -0.820 -8.509 26.925 1.00 80.06 388 ASN A N 1
ATOM 3221 C CA . ASN A 1 388 ? 0.352 -8.316 27.773 1.00 80.06 388 ASN A CA 1
ATOM 3222 C C . ASN A 1 388 ? 0.202 -7.010 28.580 1.00 80.06 388 ASN A C 1
ATOM 3224 O O . ASN A 1 388 ? 0.522 -5.923 28.085 1.00 80.06 388 ASN A O 1
ATOM 3228 N N . HIS A 1 389 ? -0.298 -7.128 29.813 1.00 61.12 389 HIS A N 1
ATOM 3229 C CA . HIS A 1 389 ? -0.701 -6.011 30.681 1.00 61.12 389 HIS A CA 1
ATOM 3230 C C . HIS A 1 389 ? 0.415 -5.016 31.053 1.00 61.12 389 HIS A C 1
ATOM 3232 O O . HIS A 1 389 ? 0.116 -3.914 31.505 1.00 61.12 389 HIS A O 1
ATOM 3238 N N . ASP A 1 390 ? 1.690 -5.352 30.848 1.00 61.59 390 ASP A N 1
ATOM 3239 C CA . ASP A 1 390 ? 2.818 -4.512 31.274 1.00 61.59 390 ASP A CA 1
ATOM 3240 C C . ASP A 1 390 ? 3.178 -3.383 30.288 1.00 61.59 390 ASP A C 1
ATOM 3242 O O . ASP A 1 390 ? 4.124 -2.626 30.526 1.00 61.59 390 ASP A O 1
ATOM 3246 N N . THR A 1 391 ? 2.460 -3.240 29.166 1.00 65.38 391 THR A N 1
ATOM 3247 C CA . THR A 1 391 ? 2.793 -2.210 28.168 1.00 65.38 391 THR A CA 1
ATOM 3248 C C . THR A 1 391 ? 2.118 -0.869 28.487 1.00 65.38 391 THR A C 1
ATOM 3250 O O . THR A 1 391 ? 0.900 -0.764 28.351 1.00 65.38 391 THR A O 1
ATOM 3253 N N . PRO A 1 392 ? 2.869 0.198 28.825 1.00 71.31 392 PRO A N 1
ATOM 3254 C CA . PRO A 1 392 ? 2.272 1.483 29.174 1.00 71.31 392 PRO A CA 1
ATOM 3255 C C . PRO A 1 392 ? 1.616 2.159 27.961 1.00 71.31 392 PRO A C 1
ATOM 3257 O O . PRO A 1 392 ? 2.215 2.271 26.887 1.00 71.31 392 PRO A O 1
ATOM 3260 N N . THR A 1 393 ? 0.396 2.668 28.144 1.00 78.88 393 THR A N 1
ATOM 3261 C CA . THR A 1 393 ? -0.302 3.493 27.148 1.00 78.88 393 THR A CA 1
ATOM 3262 C C . THR A 1 393 ? 0.259 4.915 27.092 1.00 78.88 393 THR A C 1
ATOM 3264 O O . THR A 1 393 ? 0.769 5.444 28.079 1.00 78.88 393 THR A O 1
ATOM 3267 N N . THR A 1 394 ? 0.107 5.586 25.950 1.00 82.12 394 THR A N 1
ATOM 3268 C CA . THR A 1 394 ? 0.407 7.024 25.836 1.00 82.12 394 THR A CA 1
ATOM 3269 C C . THR A 1 394 ? -0.645 7.890 26.537 1.00 82.12 394 THR A C 1
ATOM 3271 O O . THR A 1 394 ? -1.686 7.402 26.972 1.00 82.12 394 THR A O 1
ATOM 3274 N N . ILE A 1 395 ? -0.429 9.213 26.554 1.00 75.69 395 ILE A N 1
ATOM 3275 C CA . ILE A 1 395 ? -1.426 10.194 27.022 1.00 75.69 395 ILE A CA 1
ATOM 3276 C C . ILE A 1 395 ? -2.773 10.102 26.287 1.00 75.69 395 ILE A C 1
ATOM 3278 O O . ILE A 1 395 ? -3.755 10.637 26.777 1.00 75.69 395 ILE A O 1
ATOM 3282 N N . TRP A 1 396 ? -2.836 9.430 25.134 1.00 76.25 396 TRP A N 1
ATOM 3283 C CA . TRP A 1 396 ? -4.053 9.223 24.343 1.00 76.25 396 TRP A CA 1
ATOM 3284 C C . TRP A 1 396 ? -4.767 7.899 24.655 1.00 76.25 396 TRP A C 1
ATOM 3286 O O . TRP A 1 396 ? -5.679 7.520 23.929 1.00 76.25 396 TRP A O 1
ATOM 3296 N N . GLY A 1 397 ? -4.329 7.160 25.683 1.00 80.06 397 GLY A N 1
ATOM 3297 C CA . GLY A 1 397 ? -4.957 5.895 26.096 1.00 80.06 397 GLY A CA 1
ATOM 3298 C C . GLY A 1 397 ? -4.702 4.726 25.146 1.00 80.06 397 GLY A C 1
ATOM 3299 O O . GLY A 1 397 ? -5.358 3.696 25.240 1.00 80.06 397 GLY A O 1
ATOM 3300 N N . VAL A 1 398 ? -3.752 4.878 24.219 1.00 89.44 398 VAL A N 1
ATOM 3301 C CA . VAL A 1 398 ? -3.372 3.841 23.253 1.00 89.44 398 VAL A CA 1
ATOM 3302 C C . VAL A 1 398 ? -1.859 3.692 23.167 1.00 89.44 398 VAL A C 1
ATOM 3304 O O . VAL A 1 398 ? -1.105 4.626 23.461 1.00 89.44 398 VAL A O 1
ATOM 3307 N N . ILE A 1 399 ? -1.413 2.524 22.717 1.00 91.94 399 ILE A N 1
ATOM 3308 C CA . ILE A 1 399 ? -0.021 2.221 22.386 1.00 91.94 399 ILE A CA 1
ATOM 3309 C C . ILE A 1 399 ? 0.145 2.398 20.869 1.00 91.94 399 ILE A C 1
ATOM 3311 O O . ILE A 1 399 ? -0.424 1.612 20.115 1.00 91.94 399 ILE A O 1
ATOM 3315 N N . PRO A 1 400 ? 0.872 3.415 20.376 1.00 91.00 400 PRO A N 1
ATOM 3316 C CA . PRO A 1 400 ? 1.113 3.559 18.949 1.00 91.00 400 PRO A CA 1
ATOM 3317 C C . PRO A 1 400 ? 2.113 2.500 18.483 1.00 91.00 400 PRO A C 1
ATOM 3319 O O . PRO A 1 400 ? 3.198 2.364 19.049 1.00 91.00 400 PRO A O 1
ATOM 3322 N N . ASP A 1 401 ? 1.771 1.788 17.419 1.00 90.44 401 ASP A N 1
ATOM 3323 C CA . ASP A 1 401 ? 2.707 0.932 16.697 1.00 90.44 401 ASP A CA 1
ATOM 3324 C C . ASP A 1 401 ? 2.455 1.076 15.187 1.00 90.44 401 ASP A C 1
ATOM 3326 O O . ASP A 1 401 ? 1.427 1.594 14.743 1.00 90.44 401 ASP A O 1
ATOM 3330 N N . THR A 1 402 ? 3.438 0.709 14.373 1.00 84.06 402 THR A N 1
ATOM 3331 C CA . THR A 1 402 ? 3.403 1.013 12.942 1.00 84.06 402 THR A CA 1
ATOM 3332 C C . THR A 1 402 ? 2.587 -0.017 12.185 1.00 84.06 402 THR A C 1
ATOM 3334 O O . THR A 1 402 ? 1.655 0.348 11.480 1.00 84.06 402 THR A O 1
ATOM 3337 N N . LYS A 1 403 ? 2.915 -1.304 12.332 1.00 83.50 403 LYS A N 1
ATOM 3338 C CA . LYS A 1 403 ? 2.381 -2.359 11.468 1.00 83.50 403 LYS A CA 1
ATOM 3339 C C . LYS A 1 403 ? 2.155 -3.652 12.229 1.00 83.50 403 LYS A C 1
ATOM 3341 O O . LYS A 1 403 ? 2.968 -4.044 13.068 1.00 83.50 403 LYS A O 1
ATOM 3346 N N . ILE A 1 404 ? 1.090 -4.352 11.862 1.00 88.62 404 ILE A N 1
ATOM 3347 C CA . ILE A 1 404 ? 0.786 -5.680 12.385 1.00 88.62 404 ILE A CA 1
ATOM 3348 C C . ILE A 1 404 ? 1.789 -6.671 11.777 1.00 88.62 404 ILE A C 1
ATOM 3350 O O . ILE A 1 404 ? 1.773 -6.946 10.580 1.00 88.62 404 ILE A O 1
ATOM 3354 N N . THR A 1 405 ? 2.688 -7.197 12.606 1.00 83.19 405 THR A N 1
ATOM 3355 C CA . THR A 1 405 ? 3.679 -8.219 12.230 1.00 83.19 405 THR A CA 1
ATOM 3356 C C . THR A 1 405 ? 3.635 -9.364 13.231 1.00 83.19 405 THR A C 1
ATOM 3358 O O . THR A 1 405 ? 3.224 -9.158 14.370 1.00 83.19 405 THR A O 1
ATOM 3361 N N . GLN A 1 406 ? 4.135 -10.549 12.870 1.00 81.69 406 GLN A N 1
ATOM 3362 C CA . GLN A 1 406 ? 4.219 -11.677 13.812 1.00 81.69 406 GLN A CA 1
ATOM 3363 C C . GLN A 1 406 ? 5.010 -11.328 15.087 1.00 81.69 406 GLN A C 1
ATOM 3365 O O . GLN A 1 406 ? 4.632 -11.710 16.192 1.00 81.69 406 GLN A O 1
ATOM 3370 N N . LYS A 1 407 ? 6.069 -10.514 14.958 1.00 82.12 407 LYS A N 1
ATOM 3371 C CA . LYS A 1 407 ? 6.828 -9.992 16.104 1.00 82.12 407 LYS A CA 1
ATOM 3372 C C . LYS A 1 407 ? 5.969 -9.093 16.998 1.00 82.12 407 LYS A C 1
ATOM 3374 O O . LYS A 1 407 ? 6.068 -9.187 18.218 1.00 82.12 407 LYS A O 1
ATOM 3379 N N . ALA A 1 408 ? 5.151 -8.225 16.404 1.00 87.69 408 ALA A N 1
ATOM 3380 C CA . ALA A 1 408 ? 4.277 -7.326 17.148 1.00 87.69 408 ALA A CA 1
ATOM 3381 C C . ALA A 1 408 ? 3.115 -8.083 17.816 1.00 87.69 408 ALA A C 1
ATOM 3383 O O . ALA A 1 408 ? 2.840 -7.845 18.985 1.00 87.69 408 ALA A O 1
ATOM 3384 N N . LEU A 1 409 ? 2.500 -9.055 17.132 1.00 91.19 409 LEU A N 1
ATOM 3385 C CA . LEU A 1 409 ? 1.465 -9.917 17.716 1.00 91.19 409 LEU A CA 1
ATOM 3386 C C . LEU A 1 409 ? 1.988 -10.662 18.945 1.00 91.19 409 LEU A C 1
ATOM 3388 O O . LEU A 1 409 ? 1.350 -10.622 19.991 1.00 91.19 409 LEU A O 1
ATOM 3392 N N . LYS A 1 410 ? 3.196 -11.236 18.857 1.00 87.94 410 LYS A N 1
ATOM 3393 C CA . LYS A 1 410 ? 3.861 -11.880 19.996 1.00 87.94 410 LYS A CA 1
ATOM 3394 C C . LYS A 1 410 ? 4.183 -10.901 21.131 1.00 87.94 410 LYS A C 1
ATOM 3396 O O . LYS A 1 410 ? 3.996 -11.234 22.290 1.00 87.94 410 LYS A O 1
ATOM 3401 N N . LYS A 1 411 ? 4.664 -9.690 20.817 1.00 88.12 411 LYS A N 1
ATOM 3402 C CA . LYS A 1 411 ? 4.945 -8.635 21.815 1.00 88.12 411 LYS A CA 1
ATOM 3403 C C . LYS A 1 411 ? 3.704 -8.290 22.649 1.00 88.12 411 LYS A C 1
ATOM 3405 O O . LYS A 1 411 ? 3.834 -8.023 23.840 1.00 88.12 411 LYS A O 1
ATOM 3410 N N . TYR A 1 412 ? 2.533 -8.279 22.015 1.00 93.44 412 TYR A N 1
ATOM 3411 C CA . TYR A 1 412 ? 1.259 -7.895 22.624 1.00 93.44 412 TYR A CA 1
ATOM 3412 C C . TYR A 1 412 ? 0.401 -9.078 23.090 1.00 93.44 412 TYR A C 1
ATOM 3414 O O . TYR A 1 412 ? -0.748 -8.868 23.478 1.00 93.44 412 TYR A O 1
ATOM 3422 N N . SER A 1 413 ? 0.942 -10.296 23.033 1.00 92.44 413 SER A N 1
ATOM 3423 C CA . SER A 1 413 ? 0.244 -11.541 23.366 1.00 92.44 413 SER A CA 1
ATOM 3424 C C . SER A 1 413 ? -1.075 -11.750 22.605 1.00 92.44 413 SER A C 1
ATOM 3426 O O . SER A 1 413 ? -2.048 -12.300 23.113 1.00 92.44 413 SER A O 1
ATOM 3428 N N . ILE A 1 414 ? -1.129 -11.299 21.347 1.00 93.62 414 ILE A N 1
ATOM 3429 C CA . ILE A 1 414 ? -2.284 -11.475 20.454 1.00 93.62 414 ILE A CA 1
ATOM 3430 C C . ILE A 1 414 ? -2.121 -12.810 19.713 1.00 93.62 414 ILE A C 1
ATOM 3432 O O . ILE A 1 414 ? -1.949 -12.858 18.492 1.00 93.62 414 ILE A O 1
ATOM 3436 N N . THR A 1 415 ? -2.117 -13.905 20.470 1.00 90.62 415 THR A N 1
ATOM 3437 C CA . THR A 1 415 ? -2.104 -15.279 19.953 1.00 90.62 415 THR A CA 1
ATOM 3438 C C . THR A 1 415 ? -3.343 -16.029 20.427 1.00 90.62 415 THR A C 1
ATOM 3440 O O . THR A 1 415 ? -3.952 -15.665 21.428 1.00 90.62 415 THR A O 1
ATOM 3443 N N . GLU A 1 416 ? -3.746 -17.079 19.710 1.00 91.56 416 GLU A N 1
ATOM 3444 C CA . GLU A 1 416 ? -4.956 -17.836 20.055 1.00 91.56 416 GLU A CA 1
ATOM 3445 C C . GLU A 1 416 ? -4.911 -18.402 21.486 1.00 91.56 416 GLU A C 1
ATOM 3447 O O . GLU A 1 416 ? -5.912 -18.377 22.196 1.00 91.56 416 GLU A O 1
ATOM 3452 N N . GLU A 1 417 ? -3.755 -18.896 21.930 1.00 87.81 417 GLU A N 1
ATOM 3453 C CA . GLU A 1 417 ? -3.608 -19.491 23.262 1.00 87.81 417 GLU A CA 1
ATOM 3454 C C . GLU A 1 417 ? -3.672 -18.434 24.373 1.00 87.81 417 GLU A C 1
ATOM 3456 O O . GLU A 1 417 ? -4.445 -18.591 25.318 1.00 87.81 417 GLU A O 1
ATOM 3461 N N . GLU A 1 418 ? -2.930 -17.332 24.230 1.00 88.06 418 GLU A N 1
ATOM 3462 C CA . GLU A 1 418 ? -2.890 -16.247 25.222 1.00 88.06 418 GLU A CA 1
ATOM 3463 C C . GLU A 1 418 ? -4.233 -15.515 25.314 1.00 88.06 418 GLU A C 1
ATOM 3465 O O . GLU A 1 418 ? -4.729 -15.272 26.414 1.00 88.06 418 GLU A O 1
ATOM 3470 N N . MET A 1 419 ? -4.866 -15.235 24.168 1.00 91.75 419 MET A N 1
ATOM 3471 C CA . MET A 1 419 ? -6.200 -14.635 24.127 1.00 91.75 419 MET A CA 1
ATOM 3472 C C . MET A 1 419 ? -7.214 -15.525 24.842 1.00 91.75 419 MET A C 1
ATOM 3474 O O . MET A 1 419 ? -7.926 -15.052 25.720 1.00 91.75 419 MET A O 1
ATOM 3478 N N . ALA A 1 420 ? -7.275 -16.816 24.505 1.00 89.94 420 ALA A N 1
ATOM 3479 C CA . ALA A 1 420 ? -8.245 -17.719 25.117 1.00 89.94 420 ALA A CA 1
ATOM 3480 C C . ALA A 1 420 ? -8.023 -17.868 26.627 1.00 89.94 420 ALA A C 1
ATOM 3482 O O . ALA A 1 420 ? -8.986 -17.802 27.382 1.00 89.94 420 ALA A O 1
ATOM 3483 N N . SER A 1 421 ? -6.769 -18.022 27.065 1.00 84.56 421 SER A N 1
ATOM 3484 C CA . SER A 1 421 ? -6.436 -18.170 28.486 1.00 84.56 421 SER A CA 1
ATOM 3485 C C . SER A 1 421 ? -6.765 -16.929 29.312 1.00 84.56 421 SER A C 1
ATOM 3487 O O . SER A 1 421 ? -7.029 -17.068 30.501 1.00 84.56 421 SER A O 1
ATOM 3489 N N . MET A 1 422 ? -6.690 -15.735 28.722 1.00 85.62 422 MET A N 1
ATOM 3490 C CA . MET A 1 422 ? -6.979 -14.487 29.428 1.00 85.62 422 MET A CA 1
ATOM 3491 C C . MET A 1 422 ? -8.459 -14.107 29.373 1.00 85.62 422 MET A C 1
ATOM 3493 O O . MET A 1 422 ? -8.943 -13.450 30.284 1.00 85.62 422 MET A O 1
ATOM 3497 N N . ILE A 1 423 ? -9.172 -14.487 28.309 1.00 89.75 423 ILE A N 1
ATOM 3498 C CA . ILE A 1 423 ? -10.605 -14.195 28.160 1.00 89.75 423 ILE A CA 1
ATOM 3499 C C . ILE A 1 423 ? -11.451 -15.155 29.004 1.00 89.75 423 ILE A C 1
ATOM 3501 O O . ILE A 1 423 ? -12.464 -14.736 29.562 1.00 89.75 423 ILE A O 1
ATOM 3505 N N . ASP A 1 424 ? -11.042 -16.423 29.105 1.00 85.38 424 ASP A N 1
ATOM 3506 C CA . ASP A 1 424 ? -11.757 -17.435 29.886 1.00 85.38 424 ASP A CA 1
ATOM 3507 C C . ASP A 1 424 ? -11.888 -17.002 31.360 1.00 85.38 424 ASP A C 1
ATOM 3509 O O . ASP A 1 424 ? -10.897 -16.757 32.049 1.00 85.38 424 ASP A O 1
ATOM 3513 N N . GLY A 1 425 ? -13.130 -16.888 31.839 1.00 83.50 425 GLY A N 1
ATOM 3514 C CA . GLY A 1 425 ? -13.455 -16.483 33.210 1.00 83.50 425 GLY A CA 1
ATOM 3515 C C . GLY A 1 425 ? -13.808 -15.004 33.419 1.00 83.50 425 GLY A C 1
ATOM 3516 O O . GLY A 1 425 ? -14.150 -14.643 34.550 1.00 83.50 425 GLY A O 1
ATOM 3517 N N . PHE A 1 426 ? -13.772 -14.164 32.378 1.00 90.81 426 PHE A N 1
ATOM 3518 C CA . PHE A 1 426 ? -14.228 -12.770 32.446 1.00 90.81 426 PHE A CA 1
ATOM 3519 C C . PHE A 1 426 ? -15.536 -12.555 31.691 1.00 90.81 426 PHE A C 1
ATOM 3521 O O . PHE A 1 426 ? -15.610 -12.803 30.494 1.00 90.81 426 PHE A O 1
ATOM 3528 N N . ASP A 1 427 ? -16.542 -11.995 32.363 1.00 93.50 427 ASP A N 1
ATOM 3529 C CA . ASP A 1 427 ? -17.849 -11.721 31.759 1.00 93.50 427 ASP A CA 1
ATOM 3530 C C . ASP A 1 427 ? -17.797 -10.528 30.782 1.00 93.50 427 ASP A C 1
ATOM 3532 O O . ASP A 1 427 ? -18.538 -10.461 29.795 1.00 93.50 427 ASP A O 1
ATOM 3536 N N . LEU A 1 428 ? -16.930 -9.552 31.082 1.00 95.06 428 LEU A N 1
ATOM 3537 C CA . LEU A 1 428 ? -16.801 -8.291 30.356 1.00 95.06 428 LEU A CA 1
ATOM 3538 C C . LEU A 1 428 ? -15.337 -7.856 30.277 1.00 95.06 428 LEU A C 1
ATOM 3540 O O . LEU A 1 428 ? -14.667 -7.686 31.292 1.00 95.06 428 LEU A O 1
ATOM 3544 N N . ILE A 1 429 ? -14.865 -7.593 29.064 1.00 95.62 429 ILE A N 1
ATOM 3545 C CA . ILE A 1 429 ? -13.535 -7.052 28.795 1.00 95.62 429 ILE A CA 1
ATOM 3546 C C . ILE A 1 429 ? -13.679 -5.732 28.052 1.00 95.62 429 ILE A C 1
ATOM 3548 O O . ILE A 1 429 ? -14.372 -5.659 27.033 1.00 95.62 429 ILE A O 1
ATOM 3552 N N . LEU A 1 430 ? -13.013 -4.696 28.551 1.00 95.06 430 LEU A N 1
ATOM 3553 C CA . LEU A 1 430 ? -13.072 -3.337 28.026 1.00 95.06 430 LEU A CA 1
ATOM 3554 C C . LEU A 1 430 ? -11.673 -2.753 27.807 1.00 95.06 430 LEU A C 1
ATOM 3556 O O . LEU A 1 430 ? -10.688 -3.253 28.350 1.00 95.06 430 LEU A O 1
ATOM 3560 N N . PRO A 1 431 ? -11.562 -1.669 27.028 1.00 93.62 431 PRO A N 1
ATOM 3561 C CA . PRO A 1 431 ? -10.366 -0.846 27.005 1.00 93.62 431 PRO A CA 1
ATOM 3562 C C . PRO A 1 431 ? -10.066 -0.269 28.387 1.00 93.62 431 PRO A C 1
ATOM 3564 O O . PRO A 1 431 ? -10.976 0.057 29.153 1.00 93.62 431 PRO A O 1
ATOM 3567 N N . GLU A 1 432 ? -8.784 -0.083 28.688 1.00 90.50 432 GLU A N 1
ATOM 3568 C CA . GLU A 1 432 ? -8.380 0.727 29.831 1.00 90.50 432 GLU A CA 1
ATOM 3569 C C . GLU A 1 432 ? -9.040 2.108 29.798 1.00 90.50 432 GLU A C 1
ATOM 3571 O O . GLU A 1 432 ? -9.148 2.772 28.764 1.00 90.50 432 GLU A O 1
ATOM 3576 N N . TYR A 1 433 ? -9.482 2.543 30.975 1.00 88.50 433 TYR A N 1
ATOM 3577 C CA . TYR A 1 433 ? -10.179 3.805 31.143 1.00 88.50 433 TYR A CA 1
ATOM 3578 C C . TYR A 1 433 ? -9.214 4.960 30.902 1.00 88.50 433 TYR A C 1
ATOM 3580 O O . TYR A 1 433 ? -8.304 5.216 31.700 1.00 88.50 433 TYR A O 1
ATOM 3588 N N . TRP A 1 434 ? -9.449 5.700 29.826 1.00 87.12 434 TRP A N 1
ATOM 3589 C CA . TRP A 1 434 ? -8.650 6.867 29.507 1.00 87.12 434 TRP A CA 1
ATOM 3590 C C . TRP A 1 434 ? -9.094 8.067 30.335 1.00 87.12 434 TRP A C 1
ATOM 3592 O O . TRP A 1 434 ? -10.282 8.284 30.572 1.00 87.12 434 TRP A O 1
ATOM 3602 N N . ASN A 1 435 ? -8.121 8.860 30.780 1.00 85.94 435 ASN A N 1
ATOM 3603 C CA . ASN A 1 435 ? -8.384 10.064 31.551 1.00 85.94 435 ASN A CA 1
ATOM 3604 C C . ASN A 1 435 ? -8.567 11.269 30.622 1.00 85.94 435 ASN A C 1
ATOM 3606 O O . ASN A 1 435 ? -7.635 11.682 29.930 1.00 85.94 435 ASN A O 1
ATOM 3610 N N . ILE A 1 436 ? -9.757 11.862 30.685 1.00 83.06 436 ILE A N 1
ATOM 3611 C CA . ILE A 1 436 ? -10.205 12.942 29.803 1.00 83.06 436 ILE A CA 1
ATOM 3612 C C . ILE A 1 436 ? -9.361 14.207 29.912 1.00 83.06 436 ILE A C 1
ATOM 3614 O O . ILE A 1 436 ? -9.251 14.951 28.940 1.00 83.06 436 ILE A O 1
ATOM 3618 N N . LYS A 1 437 ? -8.668 14.424 31.037 1.00 75.44 437 LYS A N 1
ATOM 3619 C CA . LYS A 1 437 ? -7.763 15.575 31.207 1.00 75.44 437 LYS A CA 1
ATOM 3620 C C . LYS A 1 437 ? -6.654 15.649 30.146 1.00 75.44 437 LYS A C 1
ATOM 3622 O O . LYS A 1 437 ? -6.037 16.695 29.959 1.00 75.44 437 LYS A O 1
ATOM 3627 N N . TYR A 1 438 ? -6.364 14.535 29.470 1.00 72.31 438 TYR A N 1
ATOM 3628 C CA . TYR A 1 438 ? -5.378 14.467 28.392 1.00 72.31 438 TYR A CA 1
ATOM 3629 C C . TYR A 1 438 ? -5.979 14.713 26.994 1.00 72.31 438 TYR A C 1
ATOM 3631 O O . TYR A 1 438 ? -5.238 14.787 26.017 1.00 72.31 438 TYR A O 1
ATOM 3639 N N . GLY A 1 439 ? -7.300 14.886 26.895 1.00 59.81 439 GLY A N 1
ATOM 3640 C CA . GLY A 1 439 ? -8.091 14.950 25.663 1.00 59.81 439 GLY A CA 1
ATOM 3641 C C . GLY A 1 439 ? -8.131 16.259 24.899 1.00 59.81 439 GLY A C 1
ATOM 3642 O O . GLY A 1 439 ? -8.844 16.352 23.908 1.00 59.81 439 GLY A O 1
ATOM 3643 N N . GLY A 1 440 ? -7.376 17.267 25.329 1.00 53.69 440 GLY A N 1
ATOM 3644 C CA . GLY A 1 440 ? -7.371 18.596 24.707 1.00 53.69 440 GLY A CA 1
ATOM 3645 C C . GLY A 1 440 ? -8.104 19.657 25.527 1.00 53.69 440 GLY A C 1
ATOM 3646 O O . GLY A 1 440 ? -7.721 20.827 25.461 1.00 53.69 440 GLY A O 1
ATOM 3647 N N . ASP A 1 441 ? -9.031 19.251 26.395 1.00 52.88 441 ASP A N 1
ATOM 3648 C CA . ASP A 1 441 ? -9.618 20.108 27.423 1.00 52.88 441 ASP A CA 1
ATOM 3649 C C . ASP A 1 441 ? -8.632 20.221 28.593 1.00 52.88 441 ASP A C 1
ATOM 3651 O O . ASP A 1 441 ? -8.621 19.413 29.519 1.00 52.88 441 ASP A O 1
ATOM 3655 N N . LYS A 1 442 ? -7.719 21.199 28.518 1.00 52.66 442 LYS A N 1
ATOM 3656 C CA . LYS A 1 442 ? -6.678 21.467 29.532 1.00 52.66 442 LYS A CA 1
ATOM 3657 C C . LYS A 1 442 ? -7.267 22.038 30.834 1.00 52.66 442 LYS A C 1
ATOM 3659 O O . LYS A 1 442 ? -6.911 23.144 31.239 1.00 52.66 442 LYS A O 1
ATOM 3664 N N . VAL A 1 443 ? -8.176 21.311 31.475 1.00 56.91 443 VAL A N 1
ATOM 3665 C CA . VAL A 1 443 ? -8.810 21.690 32.741 1.00 56.91 443 VAL A CA 1
ATOM 3666 C C . VAL A 1 443 ? -8.648 20.531 33.724 1.00 56.91 443 VAL A C 1
ATOM 3668 O O . VAL A 1 443 ? -8.999 19.398 33.409 1.00 56.91 443 VAL A O 1
ATOM 3671 N N . GLU A 1 444 ? -8.100 20.803 34.914 1.00 54.44 444 GLU A N 1
ATOM 3672 C CA . GLU A 1 444 ? -7.816 19.781 35.943 1.00 54.44 444 GLU A CA 1
ATOM 3673 C C . GLU A 1 444 ? -9.076 19.051 36.454 1.00 54.44 444 GLU A C 1
ATOM 3675 O O . GLU A 1 444 ? -8.964 17.951 36.990 1.00 54.44 444 GLU A O 1
ATOM 3680 N N . GLU A 1 445 ? -10.265 19.622 36.228 1.00 59.28 445 GLU A N 1
ATOM 3681 C CA . GLU A 1 445 ? -11.573 19.109 36.666 1.00 59.28 445 GLU A CA 1
ATOM 3682 C C . GLU A 1 445 ? -12.497 18.690 35.499 1.00 59.28 445 GLU A C 1
ATOM 3684 O O . GLU A 1 445 ? -13.714 18.632 35.669 1.00 59.28 445 GLU A O 1
ATOM 3689 N N . ALA A 1 446 ? -11.956 18.425 34.301 1.00 74.31 446 ALA A N 1
ATOM 3690 C CA . ALA A 1 446 ? -12.778 18.095 33.133 1.00 74.31 446 ALA A CA 1
ATOM 3691 C C . ALA A 1 446 ? -13.598 16.800 33.325 1.00 74.31 446 ALA A C 1
ATOM 3693 O O . ALA A 1 446 ? -13.032 15.734 33.590 1.00 74.31 446 ALA A O 1
ATOM 3694 N N . THR A 1 447 ? -14.922 16.878 33.157 1.00 89.25 447 THR A N 1
ATOM 3695 C CA . THR A 1 447 ? -15.823 15.711 33.210 1.00 89.25 447 THR A CA 1
ATOM 3696 C C . THR A 1 447 ? -16.087 15.122 31.822 1.00 89.25 447 THR A C 1
ATOM 3698 O O . THR A 1 447 ? -15.949 15.804 30.803 1.00 89.25 447 THR A O 1
ATOM 3701 N N . VAL A 1 448 ? -16.535 13.863 31.773 1.00 89.94 448 VAL A N 1
ATOM 3702 C CA . VAL A 1 448 ? -17.032 13.203 30.550 1.00 89.94 448 VAL A CA 1
ATOM 3703 C C . VAL A 1 448 ? -18.091 14.059 29.855 1.00 89.94 448 VAL A C 1
ATOM 3705 O O . VAL A 1 448 ? -18.046 14.228 28.640 1.00 89.94 448 VAL A O 1
ATOM 3708 N N . GLU A 1 449 ? -19.010 14.671 30.606 1.00 91.25 449 GLU A N 1
ATOM 3709 C CA . GLU A 1 449 ? -20.027 15.558 30.035 1.00 91.25 449 GLU A CA 1
ATOM 3710 C C . GLU A 1 449 ? -19.431 16.770 29.310 1.00 91.25 449 GLU A C 1
ATOM 3712 O O . GLU A 1 449 ? -19.902 17.141 28.233 1.00 91.25 449 GLU A O 1
ATOM 3717 N N . GLN A 1 450 ? -18.406 17.402 29.881 1.00 88.56 450 GLN A N 1
ATOM 3718 C CA . GLN A 1 450 ? -17.745 18.547 29.252 1.00 88.56 450 GLN A CA 1
ATOM 3719 C C . GLN A 1 450 ? -17.020 18.121 27.977 1.00 88.56 450 GLN A C 1
ATOM 3721 O O . GLN A 1 450 ? -17.187 18.757 26.936 1.00 88.56 450 GLN A O 1
ATOM 3726 N N . HIS A 1 451 ? -16.307 16.998 28.041 1.00 87.75 451 HIS A N 1
ATOM 3727 C CA . HIS A 1 451 ? -15.623 16.420 26.892 1.00 87.75 451 HIS A CA 1
ATOM 3728 C C . HIS A 1 451 ? -16.593 16.064 25.758 1.00 87.75 451 HIS A C 1
ATOM 3730 O O . HIS A 1 451 ? -16.349 16.395 24.594 1.00 87.75 451 HIS A O 1
ATOM 3736 N N . TRP A 1 452 ? -17.731 15.445 26.078 1.00 90.19 452 TRP A N 1
ATOM 3737 C CA . TRP A 1 452 ? -18.757 15.126 25.088 1.00 90.19 452 TRP A CA 1
ATOM 3738 C C . TRP A 1 452 ? -19.387 16.387 24.495 1.00 90.19 452 TRP A C 1
ATOM 3740 O O . TRP A 1 452 ? -19.548 16.450 23.284 1.00 90.19 452 TRP A O 1
ATOM 3750 N N . ASN A 1 453 ? -19.680 17.418 25.292 1.00 88.62 453 ASN A N 1
ATOM 3751 C CA . ASN A 1 453 ? -20.206 18.690 24.777 1.00 88.62 453 ASN A CA 1
ATOM 3752 C C . ASN A 1 453 ? -19.222 19.437 23.862 1.00 88.62 453 ASN A C 1
ATOM 3754 O O . ASN A 1 453 ? -19.656 20.214 23.013 1.00 88.62 453 ASN A O 1
ATOM 3758 N N . HIS A 1 454 ? -17.912 19.235 24.035 1.00 85.62 454 HIS A N 1
ATOM 3759 C CA . HIS A 1 454 ? -16.898 19.836 23.168 1.00 85.62 454 HIS A CA 1
ATOM 3760 C C . HIS A 1 454 ? -16.785 19.122 21.813 1.00 85.62 454 HIS A C 1
ATOM 3762 O O . HIS A 1 454 ? -16.535 19.764 20.794 1.00 85.62 454 HIS A O 1
ATOM 3768 N N . ASN A 1 455 ? -16.968 17.798 21.799 1.00 85.00 455 ASN A N 1
ATOM 3769 C CA . ASN A 1 455 ? -16.664 16.953 20.639 1.00 85.00 455 ASN A CA 1
ATOM 3770 C C . ASN A 1 455 ? -17.901 16.411 19.908 1.00 85.00 455 ASN A C 1
ATOM 3772 O O . ASN A 1 455 ? -17.783 15.944 18.777 1.00 85.00 455 ASN A O 1
ATOM 3776 N N . LEU A 1 456 ? -19.079 16.464 20.528 1.00 87.50 456 LEU A N 1
ATOM 3777 C CA . LEU A 1 456 ? -20.356 16.049 19.950 1.00 87.50 456 LEU A CA 1
ATOM 3778 C C . LEU A 1 456 ? -21.268 17.260 19.753 1.00 87.50 456 LEU A C 1
ATOM 3780 O O . LEU A 1 456 ? -21.070 18.312 20.357 1.00 87.50 456 LEU A O 1
ATOM 3784 N N . ASN A 1 457 ? -22.302 17.104 18.927 1.00 88.62 457 ASN A N 1
ATOM 3785 C CA . ASN A 1 457 ? -23.346 18.111 18.803 1.00 88.62 457 ASN A CA 1
ATOM 3786 C C . ASN A 1 457 ? -24.154 18.154 20.116 1.00 88.62 457 ASN A C 1
ATOM 3788 O O . ASN A 1 457 ? -24.804 17.157 20.452 1.00 88.62 457 ASN A O 1
ATOM 3792 N N . PRO A 1 458 ? -24.160 19.279 20.859 1.00 89.62 458 PRO A N 1
ATOM 3793 C CA . PRO A 1 458 ? -24.826 19.343 22.159 1.00 89.62 458 PRO A CA 1
ATOM 3794 C C . PRO A 1 458 ? -26.331 19.059 22.086 1.00 89.62 458 PRO A C 1
ATOM 3796 O O . PRO A 1 458 ? -26.888 18.480 23.013 1.00 89.62 458 PRO A O 1
ATOM 3799 N N . ALA A 1 459 ? -26.996 19.418 20.981 1.00 91.69 459 ALA A N 1
ATOM 3800 C CA . ALA A 1 459 ? -28.426 19.155 20.811 1.00 91.69 459 ALA A CA 1
ATOM 3801 C C . ALA A 1 459 ? -28.730 17.647 20.762 1.00 91.69 459 ALA A C 1
ATOM 3803 O O . ALA A 1 459 ? -29.679 17.186 21.398 1.00 91.69 459 ALA A O 1
ATOM 3804 N N . ASP A 1 460 ? -27.890 16.875 20.073 1.00 94.12 460 ASP A N 1
ATOM 3805 C CA . ASP A 1 460 ? -28.041 15.422 19.940 1.00 94.12 460 ASP A CA 1
ATOM 3806 C C . ASP A 1 460 ? -27.774 14.723 21.276 1.00 94.12 460 ASP A C 1
ATOM 3808 O O . ASP A 1 460 ? -28.456 13.763 21.639 1.00 94.12 460 ASP A O 1
ATOM 3812 N N . LEU A 1 461 ? -26.811 15.239 22.044 1.00 94.00 461 LEU A N 1
ATOM 3813 C CA . LEU A 1 461 ? -26.516 14.743 23.383 1.00 94.00 461 LEU A CA 1
ATOM 3814 C C . LEU A 1 461 ? -27.681 14.993 24.354 1.00 94.00 461 LEU A C 1
ATOM 3816 O O . LEU A 1 461 ? -28.022 14.113 25.144 1.00 94.00 461 LEU A O 1
ATOM 3820 N N . GLU A 1 462 ? -28.334 16.154 24.286 1.00 96.06 462 GLU A N 1
ATOM 3821 C CA . GLU A 1 462 ? -29.535 16.422 25.086 1.00 96.06 462 GLU A CA 1
ATOM 3822 C C . GLU A 1 462 ? -30.703 15.506 24.694 1.00 96.06 462 GLU A C 1
ATOM 3824 O O . GLU A 1 462 ? -31.426 15.013 25.566 1.00 96.06 462 GLU A O 1
ATOM 3829 N N . ILE A 1 463 ? -30.853 15.195 23.400 1.00 97.00 463 ILE A N 1
ATOM 3830 C CA . ILE A 1 463 ? -31.809 14.181 22.934 1.00 97.00 463 ILE A CA 1
ATOM 3831 C C . ILE A 1 463 ? -31.474 12.815 23.544 1.00 97.00 463 ILE A C 1
ATOM 3833 O O . ILE A 1 463 ? -32.371 12.168 24.089 1.00 97.00 463 ILE A O 1
ATOM 3837 N N . LEU A 1 464 ? -30.205 12.389 23.518 1.00 97.62 464 LEU A N 1
ATOM 3838 C CA . LEU A 1 464 ? -29.766 11.130 24.126 1.00 97.62 464 LEU A CA 1
ATOM 3839 C C . LEU A 1 464 ? -30.118 11.068 25.620 1.00 97.62 464 LEU A C 1
ATOM 3841 O O . LEU A 1 464 ? -30.745 10.102 26.064 1.00 97.62 464 LEU A O 1
ATOM 3845 N N . LYS A 1 465 ? -29.750 12.101 26.391 1.00 97.81 465 LYS A N 1
ATOM 3846 C CA . LYS A 1 465 ? -30.035 12.176 27.834 1.00 97.81 465 LYS A CA 1
ATOM 3847 C C . LYS A 1 465 ? -31.530 12.050 28.102 1.00 97.81 465 LYS A C 1
ATOM 3849 O O . LYS A 1 465 ? -31.939 11.242 28.935 1.00 97.81 465 LYS A O 1
ATOM 3854 N N . LYS A 1 466 ? -32.347 12.797 27.354 1.00 97.94 466 LYS A N 1
ATOM 3855 C CA . LYS A 1 466 ? -33.805 12.770 27.478 1.00 97.94 466 LYS A CA 1
ATOM 3856 C C . LYS A 1 466 ? -34.384 11.394 27.148 1.00 97.94 466 LYS A C 1
ATOM 3858 O O . LYS A 1 466 ? -35.206 10.886 27.905 1.00 97.94 466 LYS A O 1
ATOM 3863 N N . VAL A 1 467 ? -33.940 10.769 26.055 1.00 98.44 467 VAL A N 1
ATOM 3864 C CA . VAL A 1 467 ? -34.381 9.421 25.662 1.00 98.44 467 VAL A CA 1
ATOM 3865 C C . VAL A 1 467 ? -34.078 8.411 26.768 1.00 98.44 467 VAL A C 1
ATOM 3867 O O . VAL A 1 467 ? -34.966 7.641 27.137 1.00 98.44 467 VAL A O 1
ATOM 3870 N N . ILE A 1 468 ? -32.869 8.431 27.336 1.00 98.31 468 ILE A N 1
ATOM 3871 C CA . ILE A 1 468 ? -32.502 7.523 28.429 1.00 98.31 468 ILE A CA 1
ATOM 3872 C C . ILE A 1 468 ? -33.368 7.789 29.667 1.00 98.31 468 ILE A C 1
ATOM 3874 O O . ILE A 1 468 ? -33.963 6.859 30.202 1.00 98.31 468 ILE A O 1
ATOM 3878 N N . GLN A 1 469 ? -33.506 9.045 30.092 1.00 97.62 469 GLN A N 1
ATOM 3879 C CA . GLN A 1 469 ? -34.264 9.399 31.297 1.00 97.62 469 GLN A CA 1
ATOM 3880 C C . GLN A 1 469 ? -35.761 9.066 31.191 1.00 97.62 469 GLN A C 1
ATOM 3882 O O . GLN A 1 469 ? -36.364 8.622 32.168 1.00 97.62 469 GLN A O 1
ATOM 3887 N N . GLU A 1 470 ? -36.370 9.268 30.020 1.00 97.56 470 GLU A N 1
ATOM 3888 C CA . GLU A 1 470 ? -37.811 9.070 29.824 1.00 97.56 470 GLU A CA 1
ATOM 3889 C C . GLU A 1 470 ? -38.175 7.623 29.467 1.00 97.56 470 GLU A C 1
ATOM 3891 O O . GLU A 1 470 ? -39.193 7.114 29.941 1.00 97.56 470 GLU A O 1
ATOM 3896 N N . LYS A 1 471 ? -37.376 6.958 28.622 1.00 97.75 471 LYS A N 1
ATOM 3897 C CA . LYS A 1 471 ? -37.710 5.634 28.064 1.00 97.75 471 LYS A CA 1
ATOM 3898 C C . LYS A 1 471 ? -36.917 4.486 28.674 1.00 97.75 471 LYS A C 1
ATOM 3900 O O . LYS A 1 471 ? -37.416 3.365 28.695 1.00 97.75 471 LYS A O 1
ATOM 3905 N N . TYR A 1 472 ? -35.732 4.764 29.212 1.00 97.44 472 TYR A N 1
ATOM 3906 C CA . TYR A 1 472 ? -34.845 3.774 29.828 1.00 97.44 472 TYR A CA 1
ATOM 3907 C C . TYR A 1 472 ? -34.450 4.190 31.258 1.00 97.44 472 TYR A C 1
ATOM 3909 O O . TYR A 1 472 ? -33.262 4.203 31.590 1.00 97.44 472 TYR A O 1
ATOM 3917 N N . PRO A 1 473 ? -35.414 4.520 32.147 1.00 96.81 473 PRO A N 1
ATOM 3918 C CA . PRO A 1 473 ? -35.133 5.183 33.422 1.00 96.81 473 PRO A CA 1
ATOM 3919 C C . PRO A 1 473 ? -34.197 4.391 34.347 1.00 96.81 473 PRO A C 1
ATOM 3921 O O . PRO A 1 473 ? -33.485 5.004 35.142 1.00 96.81 473 PRO A O 1
ATOM 3924 N N . ALA A 1 474 ? -34.141 3.059 34.209 1.00 96.19 474 ALA A N 1
ATOM 3925 C CA . ALA A 1 474 ? -33.202 2.188 34.923 1.00 96.19 474 ALA A CA 1
ATOM 3926 C C . ALA A 1 474 ? -31.719 2.541 34.674 1.00 96.19 474 ALA A C 1
ATOM 3928 O O . ALA A 1 474 ? -30.888 2.309 35.546 1.00 96.19 474 ALA A O 1
ATOM 3929 N N . PHE A 1 475 ? -31.395 3.156 33.532 1.00 97.44 475 PHE A N 1
ATOM 3930 C CA . PHE A 1 475 ? -30.042 3.581 33.162 1.00 97.44 475 PHE A CA 1
ATOM 3931 C C . PHE A 1 475 ? -29.731 5.030 33.567 1.00 97.44 475 PHE A C 1
ATOM 3933 O O . PHE A 1 475 ? -28.625 5.507 33.329 1.00 97.44 475 PHE A O 1
ATOM 3940 N N . SER A 1 476 ? -30.669 5.755 34.189 1.00 96.25 476 SER A N 1
ATOM 3941 C CA . SER A 1 476 ? -30.479 7.184 34.497 1.00 96.25 476 SER A CA 1
ATOM 3942 C C . SER A 1 476 ? -29.360 7.426 35.509 1.00 96.25 476 SER A C 1
ATOM 3944 O O . SER A 1 476 ? -28.628 8.408 35.397 1.00 96.25 476 SER A O 1
ATOM 3946 N N . LEU A 1 477 ? -29.214 6.534 36.495 1.00 95.94 477 LEU A N 1
ATOM 3947 C CA . LEU A 1 477 ? -28.124 6.612 37.468 1.00 95.94 477 LEU A CA 1
ATOM 3948 C C . LEU A 1 477 ? -26.772 6.396 36.778 1.00 95.94 477 LEU A C 1
ATOM 3950 O O . LEU A 1 477 ? -25.883 7.235 36.906 1.00 95.94 477 LEU A O 1
ATOM 3954 N N . ALA A 1 478 ? -26.672 5.344 35.965 1.00 96.81 478 ALA A N 1
ATOM 3955 C CA . ALA A 1 478 ? -25.483 5.023 35.188 1.00 96.81 478 ALA A CA 1
ATOM 3956 C C . ALA A 1 478 ? -25.095 6.133 34.193 1.00 96.81 478 ALA A C 1
ATOM 3958 O O . ALA A 1 478 ? -23.917 6.462 34.058 1.00 96.81 478 ALA A O 1
ATOM 3959 N N . LEU A 1 479 ? -26.077 6.772 33.543 1.00 97.06 479 LEU A N 1
ATOM 3960 C CA . LEU A 1 479 ? -25.862 7.950 32.699 1.00 97.06 479 LEU A CA 1
ATOM 3961 C C . LEU A 1 479 ? -25.219 9.091 33.501 1.00 97.06 479 LEU A C 1
ATOM 3963 O O . LEU A 1 479 ? -24.193 9.626 33.091 1.00 97.06 479 LEU A O 1
ATOM 3967 N N . ASN A 1 480 ? -25.783 9.440 34.659 1.00 96.12 480 ASN A N 1
ATOM 3968 C CA . ASN A 1 480 ? -25.264 10.527 35.496 1.00 96.12 480 ASN A CA 1
ATOM 3969 C C . ASN A 1 480 ? -23.866 10.221 36.062 1.00 96.12 480 ASN A C 1
ATOM 3971 O O . ASN A 1 480 ? -23.041 11.123 36.209 1.00 96.12 480 ASN A O 1
ATOM 3975 N N . GLN A 1 481 ? -23.578 8.955 36.364 1.00 95.31 481 GLN A N 1
ATOM 3976 C CA . GLN A 1 481 ? -22.242 8.521 36.778 1.00 95.31 481 GLN A CA 1
ATOM 3977 C C . GLN A 1 481 ? -21.231 8.618 35.645 1.00 95.31 481 GLN A C 1
ATOM 3979 O O . GLN A 1 481 ? -20.133 9.125 35.853 1.00 95.31 481 GLN A O 1
ATOM 3984 N N . THR A 1 482 ? -21.628 8.198 34.444 1.00 95.06 482 THR A N 1
ATOM 3985 C CA . THR A 1 482 ? -20.784 8.307 33.253 1.00 95.06 482 THR A CA 1
ATOM 3986 C C . THR A 1 482 ? -20.441 9.771 33.010 1.00 95.06 482 THR A C 1
ATOM 3988 O O . THR A 1 482 ? -19.273 10.125 32.979 1.00 95.06 482 THR A O 1
ATOM 3991 N N . LEU A 1 483 ? -21.450 10.645 32.951 1.00 94.00 483 LEU A N 1
ATOM 3992 C CA . LEU A 1 483 ? -21.289 12.076 32.682 1.00 94.00 483 LEU A CA 1
ATOM 3993 C C . LEU A 1 483 ? -20.450 12.819 33.735 1.00 94.00 483 LEU A C 1
ATOM 3995 O O . LEU A 1 483 ? -19.733 13.757 33.386 1.00 94.00 483 LEU A O 1
ATOM 3999 N N . SER A 1 484 ? -20.520 12.406 35.004 1.00 93.62 484 SER A N 1
ATOM 4000 C CA . SER A 1 484 ? -19.753 13.023 36.098 1.00 93.62 484 SER A CA 1
ATOM 4001 C C . SER A 1 484 ? -18.352 12.430 36.298 1.00 93.62 484 SER A C 1
ATOM 4003 O O . SER A 1 484 ? -17.554 12.993 37.047 1.00 93.62 484 SER A O 1
ATOM 4005 N N . SER A 1 485 ? -18.024 11.326 35.619 1.00 92.50 485 SER A N 1
ATOM 4006 C CA . SER A 1 485 ? -16.697 10.711 35.669 1.00 92.50 485 SER A CA 1
ATOM 4007 C C . SER A 1 485 ? -15.624 11.601 35.022 1.00 92.50 485 SER A C 1
ATOM 4009 O O . SER A 1 485 ? -15.908 12.473 34.203 1.00 92.50 485 SER A O 1
ATOM 4011 N N . THR A 1 486 ? -14.361 11.350 35.374 1.00 89.75 486 THR A N 1
ATOM 4012 C CA . THR A 1 486 ? -13.163 11.929 34.727 1.00 89.75 486 THR A CA 1
ATOM 4013 C C . THR A 1 486 ? -12.472 10.938 33.784 1.00 89.75 486 THR A C 1
ATOM 4015 O O . THR A 1 486 ? -11.447 11.246 33.169 1.00 89.75 486 THR A O 1
ATOM 4018 N N . LYS A 1 487 ? -13.015 9.720 33.687 1.00 88.50 487 LYS A N 1
ATOM 4019 C CA . LYS A 1 487 ? -12.501 8.646 32.844 1.00 88.50 487 LYS A CA 1
ATOM 4020 C C . LYS A 1 487 ? -13.632 7.895 32.157 1.00 88.50 487 LYS A C 1
ATOM 4022 O O . LYS A 1 487 ? -14.683 7.679 32.758 1.00 88.50 487 LYS A O 1
ATOM 4027 N N . GLU A 1 488 ? -13.376 7.418 30.951 1.00 87.69 488 GLU A N 1
ATOM 4028 C CA . GLU A 1 488 ? -14.295 6.557 30.204 1.00 87.69 488 GLU A CA 1
ATOM 4029 C C . GLU A 1 488 ? -13.501 5.503 29.410 1.00 87.69 488 GLU A C 1
ATOM 4031 O O . GLU A 1 488 ? -12.353 5.765 29.024 1.00 87.69 488 GLU A O 1
ATOM 4036 N N . PRO A 1 489 ? -14.066 4.305 29.179 1.00 87.31 489 PRO A N 1
ATOM 4037 C CA . PRO A 1 489 ? -13.522 3.388 28.192 1.00 87.31 489 PRO A CA 1
ATOM 4038 C C . PRO A 1 489 ? -13.798 3.988 26.809 1.00 87.31 489 PRO A C 1
ATOM 4040 O O . PRO A 1 489 ? -14.951 4.172 26.419 1.00 87.31 489 PRO A O 1
ATOM 4043 N N . PHE A 1 490 ? -12.742 4.353 26.084 1.00 76.50 490 PHE A N 1
ATOM 4044 C CA . PHE A 1 490 ? -12.890 4.844 24.714 1.00 76.50 490 PHE A CA 1
ATOM 4045 C C . PHE A 1 490 ? -13.125 3.693 23.751 1.00 76.50 490 PHE A C 1
ATOM 4047 O O . PHE A 1 490 ? -12.639 2.594 23.990 1.00 76.50 490 PHE A O 1
ATOM 4054 N N . PHE A 1 491 ? -13.761 4.006 22.617 1.00 85.19 491 PHE A N 1
ATOM 4055 C CA . PHE A 1 491 ? -14.085 3.085 21.523 1.00 85.19 491 PHE A CA 1
ATOM 4056 C C . PHE A 1 491 ? -15.314 2.206 21.801 1.00 85.19 491 PHE A C 1
ATOM 4058 O O . PHE A 1 491 ? -15.567 1.792 22.927 1.00 85.19 491 PHE A O 1
ATOM 4065 N N . ASN A 1 492 ? -16.050 1.831 20.751 1.00 88.69 492 ASN A N 1
ATOM 4066 C CA . ASN A 1 492 ? -17.033 0.741 20.806 1.00 88.69 492 ASN A CA 1
ATOM 4067 C C . ASN A 1 492 ? -16.336 -0.632 20.748 1.00 88.69 492 ASN A C 1
ATOM 4069 O O . ASN A 1 492 ? -16.722 -1.504 19.970 1.00 88.69 492 ASN A O 1
ATOM 4073 N N . MET A 1 493 ? -15.285 -0.806 21.555 1.00 95.75 493 MET A N 1
ATOM 4074 C CA . MET A 1 493 ? -14.537 -2.051 21.676 1.00 95.75 493 MET A CA 1
ATOM 4075 C C . MET A 1 493 ? -14.865 -2.744 22.990 1.00 95.75 493 MET A C 1
ATOM 4077 O O . MET A 1 493 ? -14.854 -2.119 24.045 1.00 95.75 493 MET A O 1
ATOM 4081 N N . PHE A 1 494 ? -15.130 -4.043 22.927 1.00 97.38 494 PHE A N 1
ATOM 4082 C CA . PHE A 1 494 ? -15.402 -4.881 24.091 1.00 97.38 494 PHE A CA 1
ATOM 4083 C C . PHE A 1 494 ? -15.260 -6.358 23.722 1.00 97.38 494 PHE A C 1
ATOM 4085 O O . PHE A 1 494 ? -15.242 -6.702 22.536 1.00 97.38 494 PHE A O 1
ATOM 4092 N N . ILE A 1 495 ? -15.191 -7.224 24.731 1.00 98.00 495 ILE A N 1
ATOM 4093 C CA . ILE A 1 495 ? -15.544 -8.646 24.637 1.00 98.00 495 ILE A CA 1
ATOM 4094 C C . ILE A 1 495 ? -16.562 -8.909 25.746 1.00 98.00 495 ILE A C 1
ATOM 4096 O O . ILE A 1 495 ? -16.342 -8.513 26.885 1.00 98.00 495 ILE A O 1
ATOM 4100 N N . MET A 1 496 ? -17.698 -9.506 25.410 1.00 97.31 496 MET A N 1
ATOM 4101 C CA . MET A 1 496 ? -18.799 -9.762 26.335 1.00 97.31 496 MET A CA 1
ATOM 4102 C C . MET A 1 496 ? -19.254 -11.208 26.215 1.00 97.31 496 MET A C 1
ATOM 4104 O O . MET A 1 496 ? -19.349 -11.741 25.104 1.00 97.31 496 MET A O 1
ATOM 4108 N N . GLU A 1 497 ? -19.625 -11.803 27.342 1.00 95.50 497 GLU A N 1
ATOM 4109 C CA . GLU A 1 497 ? -20.452 -13.006 27.334 1.00 95.50 497 GLU A CA 1
ATOM 4110 C C . GLU A 1 497 ? -21.785 -12.751 26.634 1.00 95.50 497 GLU A C 1
ATOM 4112 O O . GLU A 1 497 ? -22.333 -11.643 26.642 1.00 95.50 497 GLU A O 1
ATOM 4117 N N . LYS A 1 498 ? -22.324 -13.802 26.023 1.00 95.88 498 LYS A N 1
ATOM 4118 C CA . LYS A 1 498 ? -23.549 -13.776 25.226 1.00 95.88 498 LYS A CA 1
ATOM 4119 C C . LYS A 1 498 ? -24.716 -13.053 25.899 1.00 95.88 498 LYS A C 1
ATOM 4121 O O . LYS A 1 498 ? -25.409 -12.275 25.243 1.00 95.88 498 LYS A O 1
ATOM 4126 N N . GLU A 1 499 ? -24.981 -13.315 27.173 1.00 95.06 499 GLU A N 1
ATOM 4127 C CA . GLU A 1 499 ? -26.093 -12.710 27.907 1.00 95.06 499 GLU A CA 1
ATOM 4128 C C . GLU A 1 499 ? -25.904 -11.195 28.044 1.00 95.06 499 GLU A C 1
ATOM 4130 O O . GLU A 1 499 ? -26.835 -10.436 27.770 1.00 95.06 499 GLU A O 1
ATOM 4135 N N . LEU A 1 500 ? -24.690 -10.751 28.390 1.00 96.38 500 LEU A N 1
ATOM 4136 C CA . LEU A 1 500 ? -24.343 -9.330 28.472 1.00 96.38 500 LEU A CA 1
ATOM 4137 C C . LEU A 1 500 ? -24.372 -8.659 27.104 1.00 96.38 500 LEU A C 1
ATOM 4139 O O . LEU A 1 500 ? -24.900 -7.559 26.982 1.00 96.38 500 LEU A O 1
ATOM 4143 N N . PHE A 1 501 ? -23.862 -9.331 26.073 1.00 97.88 501 PHE A N 1
ATOM 4144 C CA . PHE A 1 501 ? -23.900 -8.833 24.705 1.00 97.88 501 PHE A CA 1
ATOM 4145 C C . PHE A 1 501 ? -25.341 -8.602 24.235 1.00 97.88 501 PHE A C 1
ATOM 4147 O O . PHE A 1 501 ? -25.649 -7.552 23.674 1.00 97.88 501 PHE A O 1
ATOM 4154 N N . ASN A 1 502 ? -26.250 -9.548 24.482 1.00 98.06 502 ASN A N 1
ATOM 4155 C CA . ASN A 1 502 ? -27.654 -9.394 24.098 1.00 98.06 502 ASN A CA 1
ATOM 4156 C C . ASN A 1 502 ? -28.331 -8.242 24.851 1.00 98.06 502 ASN A C 1
ATOM 4158 O O . ASN A 1 502 ? -28.966 -7.402 24.216 1.00 98.06 502 ASN A O 1
ATOM 4162 N N . GLU A 1 503 ? -28.143 -8.162 26.170 1.00 97.50 503 GLU A N 1
ATOM 4163 C CA . GLU A 1 503 ? -28.689 -7.081 27.000 1.00 97.50 503 GLU A CA 1
ATOM 4164 C C . GLU A 1 503 ? -28.147 -5.706 26.571 1.00 97.50 503 GLU A C 1
ATOM 4166 O O . GLU A 1 503 ? -28.907 -4.744 26.434 1.00 97.50 503 GLU A O 1
ATOM 4171 N N . TYR A 1 504 ? -26.844 -5.625 26.278 1.00 97.75 504 TYR A N 1
ATOM 4172 C CA . TYR A 1 504 ? -26.210 -4.413 25.772 1.00 97.75 504 TYR A CA 1
ATOM 4173 C C . TYR A 1 504 ? -26.811 -3.978 24.438 1.00 97.75 504 TYR A C 1
ATOM 4175 O O . TYR A 1 504 ? -27.135 -2.806 24.274 1.00 97.75 504 TYR A O 1
ATOM 4183 N N . ASN A 1 505 ? -26.990 -4.894 23.484 1.00 98.19 505 ASN A N 1
ATOM 4184 C CA . ASN A 1 505 ? -27.538 -4.546 22.173 1.00 98.19 505 ASN A CA 1
ATOM 4185 C C . ASN A 1 505 ? -29.015 -4.152 22.228 1.00 98.19 505 ASN A C 1
ATOM 4187 O O . ASN A 1 505 ? -29.417 -3.236 21.509 1.00 98.19 505 ASN A O 1
ATOM 4191 N N . GLU A 1 506 ? -29.815 -4.796 23.080 1.00 98.19 506 GLU A N 1
ATOM 4192 C CA . GLU A 1 506 ? -31.204 -4.391 23.319 1.00 98.19 506 GLU A CA 1
ATOM 4193 C C . GLU A 1 506 ? -31.275 -2.951 23.835 1.00 98.19 506 GLU A C 1
ATOM 4195 O O . GLU A 1 506 ? -32.038 -2.140 23.303 1.00 98.19 506 GLU A O 1
ATOM 4200 N N . PHE A 1 507 ? -30.430 -2.606 24.811 1.00 98.38 507 PHE A N 1
ATOM 4201 C CA . PHE A 1 507 ? -30.305 -1.240 25.312 1.00 98.38 507 PHE A CA 1
ATOM 4202 C C . PHE A 1 507 ? -29.782 -0.280 24.235 1.00 98.38 507 PHE A C 1
ATOM 4204 O O . PHE A 1 507 ? -30.427 0.723 23.929 1.00 98.38 507 PHE A O 1
ATOM 4211 N N . ALA A 1 508 ? -28.633 -0.584 23.632 1.00 97.94 508 ALA A N 1
ATOM 4212 C CA . ALA A 1 508 ? -27.925 0.325 22.745 1.00 97.94 508 ALA A CA 1
ATOM 4213 C C . ALA A 1 508 ? -28.731 0.636 21.479 1.00 97.94 508 ALA A C 1
ATOM 4215 O O . ALA A 1 508 ? -28.984 1.802 21.173 1.00 97.94 508 ALA A O 1
ATOM 4216 N N . PHE A 1 509 ? -29.204 -0.389 20.761 1.00 98.31 509 PHE A N 1
ATOM 4217 C CA . PHE A 1 509 ? -30.009 -0.173 19.557 1.00 98.31 509 PHE A CA 1
ATOM 4218 C C . PHE A 1 509 ? -31.417 0.330 19.876 1.00 98.31 509 PHE A C 1
ATOM 4220 O O . PHE A 1 509 ? -31.973 1.087 19.080 1.00 98.31 509 PHE A O 1
ATOM 4227 N N . GLY A 1 510 ? -31.975 -0.018 21.040 1.00 98.12 510 GLY A N 1
ATOM 4228 C CA . GLY A 1 510 ? -33.239 0.541 21.512 1.00 98.12 510 GLY A CA 1
ATOM 4229 C C . GLY A 1 510 ? -33.157 2.050 21.759 1.00 98.12 510 GLY A C 1
ATOM 4230 O O . GLY A 1 510 ? -34.039 2.798 21.329 1.00 98.12 510 GLY A O 1
ATOM 4231 N N . VAL A 1 511 ? -32.097 2.518 22.423 1.00 98.50 511 VAL A N 1
ATOM 4232 C CA . VAL A 1 511 ? -31.847 3.949 22.647 1.00 98.50 511 VAL A CA 1
ATOM 4233 C C . VAL A 1 511 ? -31.585 4.658 21.323 1.00 98.50 511 VAL A C 1
ATOM 4235 O O . VAL A 1 511 ? -32.233 5.662 21.034 1.00 98.50 511 VAL A O 1
ATOM 4238 N N . LEU A 1 512 ? -30.690 4.127 20.484 1.00 97.81 512 LEU A N 1
ATOM 4239 C CA . LEU A 1 512 ? -30.332 4.767 19.216 1.00 97.81 512 LEU A CA 1
ATOM 4240 C C . LEU A 1 512 ? -31.508 4.863 18.243 1.00 97.81 512 LEU A C 1
ATOM 4242 O O . LEU A 1 512 ? -31.611 5.862 17.543 1.00 97.81 512 LEU A O 1
ATOM 4246 N N . ALA A 1 513 ? -32.411 3.880 18.209 1.00 97.56 513 ALA A N 1
ATOM 4247 C CA . ALA A 1 513 ? -33.618 3.957 17.383 1.00 97.56 513 ALA A CA 1
ATOM 4248 C C . ALA A 1 513 ? -34.542 5.113 17.812 1.00 97.56 513 ALA A C 1
ATOM 4250 O O . ALA A 1 513 ? -35.164 5.769 16.977 1.00 97.56 513 ALA A O 1
ATOM 4251 N N . GLU A 1 514 ? -34.621 5.389 19.115 1.00 98.25 514 GLU A N 1
ATOM 4252 C CA . GLU A 1 514 ? -35.413 6.498 19.647 1.00 98.25 514 GLU A CA 1
ATOM 4253 C C . GLU A 1 514 ? -34.731 7.855 19.448 1.00 98.25 514 GLU A C 1
ATOM 4255 O O . GLU A 1 514 ? -35.414 8.840 19.163 1.00 98.25 514 GLU A O 1
ATOM 4260 N N . VAL A 1 515 ? -33.397 7.903 19.524 1.00 97.38 515 VAL A N 1
ATOM 4261 C CA . VAL A 1 515 ? -32.615 9.094 19.158 1.00 97.38 515 VAL A CA 1
ATOM 4262 C C . VAL A 1 515 ? -32.756 9.389 17.663 1.00 97.38 515 VAL A C 1
ATOM 4264 O O . VAL A 1 515 ? -33.104 10.510 17.311 1.00 97.38 515 VAL A O 1
ATOM 4267 N N . GLU A 1 516 ? -32.582 8.396 16.784 1.00 96.06 516 GLU A N 1
ATOM 4268 C CA . GLU A 1 516 ? -32.758 8.542 15.329 1.00 96.06 516 GLU A CA 1
ATOM 4269 C C . GLU A 1 516 ? -34.149 9.100 14.995 1.00 96.06 516 GLU A C 1
ATOM 4271 O O . GLU A 1 516 ? -34.287 10.043 14.217 1.00 96.06 516 GLU A O 1
ATOM 4276 N N . LYS A 1 517 ? -35.191 8.579 15.653 1.00 96.44 517 LYS A N 1
ATOM 4277 C CA . LYS A 1 517 ? -36.560 9.080 15.501 1.00 96.44 517 LYS A CA 1
ATOM 4278 C C . LYS A 1 517 ? -36.723 10.530 15.967 1.00 96.44 517 LYS A C 1
ATOM 4280 O O . LYS A 1 517 ? -37.506 11.266 15.371 1.00 96.44 517 LYS A O 1
ATOM 4285 N N . ALA A 1 518 ? -36.048 10.921 17.047 1.00 96.25 518 ALA A N 1
ATOM 4286 C CA . ALA A 1 518 ? -36.120 12.272 17.595 1.00 96.25 518 ALA A CA 1
ATOM 4287 C C . ALA A 1 518 ? -35.346 13.301 16.754 1.00 96.25 518 ALA A C 1
ATOM 4289 O O . ALA A 1 518 ? -35.770 14.453 16.704 1.00 96.25 518 ALA A O 1
ATOM 4290 N N . LEU A 1 519 ? -34.266 12.888 16.080 1.00 93.94 519 LEU A N 1
ATOM 4291 C CA . LEU A 1 519 ? -33.540 13.727 15.120 1.00 93.94 519 LEU A CA 1
ATOM 4292 C C . LEU A 1 519 ? -34.395 14.045 13.881 1.00 93.94 519 LEU A C 1
ATOM 4294 O O . LEU A 1 519 ? -34.345 15.161 13.371 1.00 93.94 519 LEU A O 1
ATOM 4298 N N . GLY A 1 520 ? -35.215 13.089 13.428 1.00 91.38 520 GLY A N 1
ATOM 4299 C CA . GLY A 1 520 ? -36.166 13.292 12.333 1.00 91.38 520 GLY A CA 1
ATOM 4300 C C . GLY A 1 520 ? -35.506 13.695 11.008 1.00 91.38 520 GLY A C 1
ATOM 4301 O O . GLY A 1 520 ? -34.353 13.359 10.741 1.00 91.38 520 GLY A O 1
ATOM 4302 N N . ASP A 1 521 ? -36.250 14.425 10.174 1.00 87.50 521 ASP A N 1
ATOM 4303 C CA . ASP A 1 521 ? -35.801 14.836 8.833 1.00 87.50 521 ASP A CA 1
ATOM 4304 C C . ASP A 1 521 ? -34.617 15.823 8.871 1.00 87.50 521 ASP A C 1
ATOM 4306 O O . ASP A 1 521 ? -33.865 15.926 7.901 1.00 87.50 521 ASP A O 1
ATOM 4310 N N . ASP A 1 522 ? -34.405 16.518 9.994 1.00 85.06 522 ASP A N 1
ATOM 4311 C CA . ASP A 1 522 ? -33.302 17.472 10.158 1.00 85.06 522 ASP A CA 1
ATOM 4312 C C . ASP A 1 522 ? -31.929 16.783 10.089 1.00 85.06 522 ASP A C 1
ATOM 4314 O O . ASP A 1 522 ? -30.943 17.416 9.703 1.00 85.06 522 ASP A O 1
ATOM 4318 N N . HIS A 1 523 ? -31.853 15.480 10.397 1.00 88.31 523 HIS A N 1
ATOM 4319 C CA . HIS A 1 523 ? -30.609 14.710 10.299 1.00 88.31 523 HIS A CA 1
ATOM 4320 C C . HIS A 1 523 ? -30.060 14.670 8.866 1.00 88.31 523 HIS A C 1
ATOM 4322 O O . HIS A 1 523 ? -28.847 14.666 8.676 1.00 88.31 523 HIS A O 1
ATOM 4328 N N . GLU A 1 524 ? -30.925 14.724 7.848 1.00 87.75 524 GLU A N 1
ATOM 4329 C CA . GLU A 1 524 ? -30.517 14.752 6.432 1.00 87.75 524 GLU A CA 1
ATOM 4330 C C . GLU A 1 524 ? -29.785 16.048 6.045 1.00 87.75 524 GLU A C 1
ATOM 4332 O O . GLU A 1 524 ? -29.108 16.104 5.018 1.00 87.75 524 GLU A O 1
ATOM 4337 N N . LEU A 1 525 ? -29.905 17.102 6.859 1.00 88.38 525 LEU A N 1
ATOM 4338 C CA . LEU A 1 525 ? -29.255 18.396 6.637 1.00 88.38 525 LEU A CA 1
ATOM 4339 C C . LEU A 1 525 ? -27.869 18.487 7.291 1.00 88.38 525 LEU A C 1
ATOM 4341 O O . LEU A 1 525 ? -27.212 19.528 7.205 1.00 88.38 525 LEU A O 1
ATOM 4345 N N . TYR A 1 526 ? -27.419 17.427 7.967 1.00 91.94 526 TYR A N 1
ATOM 4346 C CA . TYR A 1 526 ? -26.155 17.431 8.695 1.00 91.94 526 TYR A CA 1
ATOM 4347 C C . TYR A 1 526 ? -24.960 17.394 7.737 1.00 91.94 526 TYR A C 1
ATOM 4349 O O . TYR A 1 526 ? -25.013 16.847 6.634 1.00 91.94 526 TYR A O 1
ATOM 4357 N N . SER A 1 527 ? -23.835 17.968 8.175 1.00 90.12 527 SER A N 1
ATOM 4358 C CA . SER A 1 527 ? -22.562 17.776 7.475 1.00 90.12 527 SER A CA 1
ATOM 4359 C C . SER A 1 527 ? -22.161 16.298 7.507 1.00 90.12 527 SER A C 1
ATOM 4361 O O . SER A 1 527 ? -22.622 15.549 8.363 1.00 90.12 527 SER A O 1
ATOM 4363 N N . VAL A 1 528 ? -21.247 15.880 6.626 1.00 87.25 528 VAL A N 1
ATOM 4364 C CA . VAL A 1 528 ? -20.760 14.486 6.584 1.00 87.25 528 VAL A CA 1
ATOM 4365 C C . VAL A 1 528 ? -20.265 13.997 7.951 1.00 87.25 528 VAL A C 1
ATOM 4367 O O . VAL A 1 528 ? -20.494 12.842 8.293 1.00 87.25 528 VAL A O 1
ATOM 4370 N N . GLU A 1 529 ? -19.627 14.862 8.745 1.00 87.19 529 GLU A N 1
ATOM 4371 C CA . GLU A 1 529 ? -19.153 14.484 10.080 1.00 87.19 529 GLU A CA 1
ATOM 4372 C C . GLU A 1 529 ? -20.301 14.379 11.086 1.00 87.19 529 GLU A C 1
ATOM 4374 O O . GLU A 1 529 ? -20.421 13.373 11.780 1.00 87.19 529 GLU A O 1
ATOM 4379 N N . TRP A 1 530 ? -21.199 15.367 11.123 1.00 89.31 530 TRP A N 1
ATOM 4380 C CA . TRP A 1 530 ? -22.333 15.331 12.047 1.00 89.31 530 TRP A CA 1
ATOM 4381 C C . TRP A 1 530 ? -23.326 14.221 11.706 1.00 89.31 530 TRP A C 1
ATOM 4383 O O . TRP A 1 530 ? -23.953 13.655 12.596 1.00 89.31 530 TRP A O 1
ATOM 4393 N N . TYR A 1 531 ? -23.428 13.826 10.438 1.00 92.31 531 TYR A N 1
ATOM 4394 C CA . TYR A 1 531 ? -24.295 12.734 10.004 1.00 92.31 531 TYR A CA 1
ATOM 4395 C C . TYR A 1 531 ? -23.979 11.405 10.719 1.00 92.31 531 TYR A C 1
ATOM 4397 O O . TYR A 1 531 ? -24.871 10.581 10.909 1.00 92.31 531 TYR A O 1
ATOM 4405 N N . ARG A 1 532 ? -22.746 11.249 11.221 1.00 93.06 532 ARG A N 1
ATOM 4406 C CA . ARG A 1 532 ? -22.245 10.092 11.981 1.00 93.06 532 ARG A CA 1
ATOM 4407 C C . ARG A 1 532 ? -22.614 10.112 13.473 1.00 93.06 532 ARG A C 1
ATOM 4409 O O . ARG A 1 532 ? -22.156 9.246 14.217 1.00 93.06 532 ARG A O 1
ATOM 4416 N N . THR A 1 533 ? -23.421 11.083 13.918 1.00 93.69 533 THR A N 1
ATOM 4417 C CA . THR A 1 533 ? -23.781 11.302 15.334 1.00 93.69 533 THR A CA 1
ATOM 4418 C C . THR A 1 533 ? -24.285 10.032 16.028 1.00 93.69 533 THR A C 1
ATOM 4420 O O . THR A 1 533 ? -23.869 9.748 17.144 1.00 93.69 533 THR A O 1
ATOM 4423 N N . LEU A 1 534 ? -25.082 9.188 15.358 1.00 94.88 534 LEU A N 1
ATOM 4424 C CA . LEU A 1 534 ? -25.597 7.948 15.958 1.00 94.88 534 LEU A CA 1
ATOM 4425 C C . LEU A 1 534 ? -24.482 6.947 16.291 1.00 94.88 534 LEU A C 1
ATOM 4427 O O . LEU A 1 534 ? -24.514 6.345 17.360 1.00 94.88 534 LEU A O 1
ATOM 4431 N N . GLY A 1 535 ? -23.475 6.802 15.428 1.00 93.44 535 GLY A N 1
ATOM 4432 C CA . GLY A 1 535 ? -22.285 5.999 15.710 1.00 93.44 535 GLY A CA 1
ATOM 4433 C C . GLY A 1 535 ? -21.465 6.590 16.857 1.00 93.44 535 GLY A C 1
ATOM 4434 O O . GLY A 1 535 ? -21.072 5.862 17.765 1.00 93.44 535 GLY A O 1
ATOM 4435 N N . HIS A 1 536 ? -21.283 7.916 16.869 1.00 92.31 536 HIS A N 1
ATOM 4436 C CA . HIS A 1 536 ? -20.569 8.610 17.946 1.00 92.31 536 HIS A CA 1
ATOM 4437 C C . HIS A 1 536 ? -21.252 8.424 19.304 1.00 92.31 536 HIS A C 1
ATOM 4439 O O . HIS A 1 536 ? -20.583 8.069 20.269 1.00 92.31 536 HIS A O 1
ATOM 4445 N N . LEU A 1 537 ? -22.576 8.604 19.380 1.00 94.44 537 LEU A N 1
ATOM 4446 C CA . LEU A 1 537 ? -23.370 8.353 20.588 1.00 94.44 537 LEU A CA 1
ATOM 4447 C C . LEU A 1 537 ? -23.345 6.870 20.972 1.00 94.44 537 LEU A C 1
ATOM 4449 O O . LEU A 1 537 ? -23.231 6.546 22.150 1.00 94.44 537 LEU A O 1
ATOM 4453 N N . GLY A 1 538 ? -23.392 5.971 19.990 1.00 93.12 538 GLY A N 1
ATOM 4454 C CA . GLY A 1 538 ? -23.296 4.531 20.191 1.00 93.12 538 GLY A CA 1
ATOM 4455 C C . GLY A 1 538 ? -22.010 4.084 20.885 1.00 93.12 538 GLY A C 1
ATOM 4456 O O . GLY A 1 538 ? -22.072 3.278 21.810 1.00 93.12 538 GLY A O 1
ATOM 4457 N N . GLU A 1 539 ? -20.862 4.670 20.528 1.00 90.50 539 GLU A N 1
ATOM 4458 C CA . GLU A 1 539 ? -19.592 4.440 21.236 1.00 90.50 539 GLU A CA 1
ATOM 4459 C C . GLU A 1 539 ? -19.673 4.791 22.730 1.00 90.50 539 GLU A C 1
ATOM 4461 O O . GLU A 1 539 ? -18.982 4.178 23.533 1.00 90.50 539 GLU A O 1
ATOM 4466 N N . ARG A 1 540 ? -20.526 5.742 23.128 1.00 92.00 540 ARG A N 1
ATOM 4467 C CA . ARG A 1 540 ? -20.679 6.176 24.527 1.00 92.00 540 ARG A CA 1
ATOM 4468 C C . ARG A 1 540 ? -21.623 5.281 25.328 1.00 92.00 540 ARG A C 1
ATOM 4470 O O . ARG A 1 540 ? -21.528 5.219 26.555 1.00 92.00 540 ARG A O 1
ATOM 4477 N N . LEU A 1 541 ? -22.532 4.572 24.656 1.00 95.81 541 LEU A N 1
ATOM 4478 C CA . LEU A 1 541 ? -23.509 3.702 25.315 1.00 95.81 541 LEU A CA 1
ATOM 4479 C C . LEU A 1 541 ? -22.845 2.527 26.038 1.00 95.81 541 LEU A C 1
ATOM 4481 O O . LEU A 1 541 ? -23.398 2.063 27.033 1.00 95.81 541 LEU A O 1
ATOM 4485 N N . VAL A 1 542 ? -21.656 2.088 25.607 1.00 94.38 542 VAL A N 1
ATOM 4486 C CA . VAL A 1 542 ? -20.897 1.031 26.297 1.00 94.38 542 VAL A CA 1
ATOM 4487 C C . VAL A 1 542 ? -20.493 1.456 27.711 1.00 94.38 542 VAL A C 1
ATOM 4489 O O . VAL A 1 542 ? -20.625 0.668 28.646 1.00 94.38 542 VAL A O 1
ATOM 4492 N N . ALA A 1 543 ? -20.084 2.715 27.907 1.00 94.19 543 ALA A N 1
ATOM 4493 C CA . ALA A 1 543 ? -19.703 3.240 29.216 1.00 94.19 543 ALA A CA 1
ATOM 4494 C C . ALA A 1 543 ? -20.917 3.307 30.157 1.00 94.19 543 ALA A C 1
ATOM 4496 O O . ALA A 1 543 ? -20.854 2.837 31.294 1.00 94.19 543 ALA A O 1
ATOM 4497 N N . ILE A 1 544 ? -22.053 3.797 29.646 1.00 96.56 544 ILE A N 1
ATOM 4498 C CA . ILE A 1 544 ? -23.319 3.861 30.391 1.00 96.56 544 ILE A CA 1
ATOM 4499 C C . ILE A 1 544 ? -23.792 2.453 30.767 1.00 96.56 544 ILE A C 1
ATOM 4501 O O . ILE A 1 544 ? -24.161 2.205 31.914 1.00 96.56 544 ILE A O 1
ATOM 4505 N N . PHE A 1 545 ? -23.751 1.514 29.822 1.00 96.50 545 PHE A N 1
ATOM 4506 C CA . PHE A 1 545 ? -24.116 0.125 30.078 1.00 96.50 545 PHE A CA 1
ATOM 4507 C C . PHE A 1 545 ? -23.199 -0.519 31.126 1.00 96.50 545 PHE A C 1
ATOM 4509 O O . PHE A 1 545 ? -23.684 -1.196 32.028 1.00 96.50 545 PHE A O 1
ATOM 4516 N N . THR A 1 546 ? -21.894 -0.245 31.061 1.00 93.38 546 THR A N 1
ATOM 4517 C CA . THR A 1 546 ? -20.905 -0.749 32.025 1.00 93.38 546 THR A CA 1
ATOM 4518 C C . THR A 1 546 ? -21.213 -0.274 33.443 1.00 93.38 546 THR A C 1
ATOM 4520 O O . THR A 1 546 ? -21.271 -1.089 34.362 1.00 93.38 546 THR A O 1
ATOM 4523 N N . HIS A 1 547 ? -21.487 1.023 33.630 1.00 94.38 547 HIS A N 1
ATOM 4524 C CA . HIS A 1 547 ? -21.921 1.547 34.928 1.00 94.38 547 HIS A CA 1
ATOM 4525 C C . HIS A 1 547 ? -23.201 0.857 35.416 1.00 94.38 547 HIS A C 1
ATOM 4527 O O . HIS A 1 547 ? -23.263 0.415 36.561 1.00 94.38 547 HIS A O 1
ATOM 4533 N N . TYR A 1 548 ? -24.189 0.680 34.535 1.00 96.00 548 TYR A N 1
ATOM 4534 C CA . TYR A 1 548 ? -25.442 0.013 34.883 1.00 96.00 548 TYR A CA 1
ATOM 4535 C C . TYR A 1 548 ? -25.227 -1.425 35.371 1.00 96.00 548 TYR A C 1
ATOM 4537 O O . TYR A 1 548 ? -25.756 -1.801 36.421 1.00 96.00 548 TYR A O 1
ATOM 4545 N N . VAL A 1 549 ? -24.446 -2.238 34.654 1.00 94.44 549 VAL A N 1
ATOM 4546 C CA . VAL A 1 549 ? -24.247 -3.640 35.044 1.00 94.44 549 VAL A CA 1
ATOM 4547 C C . VAL A 1 549 ? -23.391 -3.775 36.302 1.00 94.44 549 VAL A C 1
ATOM 4549 O O . VAL A 1 549 ? -23.709 -4.620 37.133 1.00 94.44 549 VAL A O 1
ATOM 4552 N N . LEU A 1 550 ? -22.382 -2.920 36.505 1.00 90.69 550 LEU A N 1
ATOM 4553 C CA . LEU A 1 550 ? -21.552 -2.928 37.718 1.00 90.69 550 LEU A CA 1
ATOM 4554 C C . LEU A 1 550 ? -22.344 -2.570 38.982 1.00 90.69 550 LEU A C 1
ATOM 4556 O O . LEU A 1 550 ? -22.076 -3.107 40.055 1.00 90.69 550 LEU A O 1
ATOM 4560 N N . GLU A 1 551 ? -23.337 -1.688 38.872 1.00 88.88 551 GLU A N 1
ATOM 4561 C CA . GLU A 1 551 ? -24.207 -1.347 40.001 1.00 88.88 551 GLU A CA 1
ATOM 4562 C C . GLU A 1 551 ? -25.238 -2.437 40.315 1.00 88.88 551 GLU A C 1
ATOM 4564 O O . GLU A 1 551 ? -25.575 -2.670 41.480 1.00 88.88 551 GLU A O 1
ATOM 4569 N N . ASN A 1 552 ? -25.768 -3.095 39.281 1.00 88.56 552 ASN A N 1
ATOM 4570 C CA . ASN A 1 552 ? -26.931 -3.972 39.415 1.00 88.56 552 ASN A CA 1
ATOM 4571 C C . ASN A 1 552 ? -26.576 -5.466 39.482 1.00 88.56 552 ASN A C 1
ATOM 4573 O O . ASN A 1 552 ? -27.364 -6.254 40.014 1.00 88.56 552 ASN A O 1
ATOM 4577 N N . LYS A 1 553 ? -25.396 -5.876 39.002 1.00 85.19 553 LYS A N 1
ATOM 4578 C CA . LYS A 1 553 ? -24.932 -7.271 39.012 1.00 85.19 553 LYS A CA 1
ATOM 4579 C C . LYS A 1 553 ? -23.757 -7.431 39.981 1.00 85.19 553 LYS A C 1
ATOM 4581 O O . LYS A 1 553 ? -22.680 -6.888 39.787 1.00 85.19 553 LYS A O 1
ATOM 4586 N N . LYS A 1 554 ? -23.965 -8.207 41.051 1.00 67.06 554 LYS A N 1
ATOM 4587 C CA . LYS A 1 554 ? -23.018 -8.341 42.182 1.00 67.06 554 LYS A CA 1
ATOM 4588 C C . LYS A 1 554 ? -21.835 -9.294 41.945 1.00 67.06 554 LYS A C 1
ATOM 4590 O O . LYS A 1 554 ? -21.015 -9.446 42.845 1.00 67.06 554 LYS A O 1
ATOM 4595 N N . GLN A 1 555 ? -21.778 -9.977 40.805 1.00 79.62 555 GLN A N 1
ATOM 4596 C CA . GLN A 1 555 ? -20.758 -10.980 40.473 1.00 79.62 555 GLN A CA 1
ATOM 4597 C C . GLN A 1 555 ? -20.418 -10.865 38.983 1.00 79.62 555 GLN A C 1
ATOM 4599 O O . GLN A 1 555 ? -20.899 -11.660 38.189 1.00 79.62 555 GLN A O 1
ATOM 4604 N N . LEU A 1 556 ? -19.675 -9.820 38.616 1.00 87.06 556 LEU A N 1
ATOM 4605 C CA . LEU A 1 556 ? -19.095 -9.668 37.282 1.00 87.06 556 LEU A CA 1
ATOM 4606 C C . LEU A 1 556 ? -17.577 -9.609 37.410 1.00 87.06 556 LEU A C 1
ATOM 4608 O O . LEU A 1 556 ? -17.043 -8.763 38.130 1.00 87.06 556 LEU A O 1
ATOM 4612 N N . ASN A 1 557 ? -16.899 -10.485 36.689 1.00 89.00 557 ASN A N 1
ATOM 4613 C CA . ASN A 1 557 ? -15.470 -10.451 36.459 1.00 89.00 557 ASN A CA 1
ATOM 4614 C C . ASN A 1 557 ? -15.216 -9.530 35.265 1.00 89.00 557 ASN A C 1
ATOM 4616 O O . ASN A 1 557 ? -15.512 -9.874 34.120 1.00 89.00 557 ASN A O 1
ATOM 4620 N N . VAL A 1 558 ? -14.682 -8.340 35.542 1.00 90.38 558 VAL A N 1
ATOM 4621 C CA . VAL A 1 558 ? -14.365 -7.342 34.514 1.00 90.38 558 VAL A CA 1
ATOM 4622 C C . VAL A 1 558 ? -12.858 -7.233 34.335 1.00 90.38 558 VAL A C 1
ATOM 4624 O O . VAL A 1 558 ? -12.132 -7.071 35.318 1.00 90.38 558 VAL A O 1
ATOM 4627 N N . LEU A 1 559 ? -12.400 -7.274 33.085 1.00 90.69 559 LEU A N 1
ATOM 4628 C CA . LEU A 1 559 ? -11.007 -7.045 32.711 1.00 90.69 559 LEU A CA 1
ATOM 4629 C C . LEU A 1 559 ? -10.881 -5.768 31.882 1.00 90.69 559 LEU A C 1
ATOM 4631 O O . LEU A 1 559 ? -11.634 -5.557 30.937 1.00 90.69 559 LEU A O 1
ATOM 4635 N N . ASN A 1 560 ? -9.892 -4.937 32.196 1.00 90.94 560 ASN A N 1
ATOM 4636 C CA . ASN A 1 560 ? -9.543 -3.785 31.371 1.00 90.94 560 ASN A CA 1
ATOM 4637 C C . ASN A 1 560 ? -8.188 -4.035 30.706 1.00 90.94 560 ASN A C 1
ATOM 4639 O O . ASN A 1 560 ? -7.224 -4.364 31.398 1.00 90.94 560 ASN A O 1
ATOM 4643 N N . LEU A 1 561 ? -8.119 -3.882 29.383 1.00 91.44 561 LEU A N 1
ATOM 4644 C CA . LEU A 1 561 ? -6.916 -4.137 28.591 1.00 91.44 561 LEU A CA 1
ATOM 4645 C C . LEU A 1 561 ? -6.430 -2.877 27.865 1.00 91.44 561 LEU A C 1
ATOM 4647 O O . LEU A 1 561 ? -7.249 -2.131 27.313 1.00 91.44 561 LEU A O 1
ATOM 4651 N N . PRO A 1 562 ? -5.105 -2.649 27.788 1.00 92.44 562 PRO A N 1
ATOM 4652 C CA . PRO A 1 562 ? -4.551 -1.636 26.906 1.00 92.44 562 PRO A CA 1
ATOM 4653 C C . PRO A 1 562 ? -4.935 -1.903 25.446 1.00 92.44 562 PRO A C 1
ATOM 4655 O O . PRO A 1 562 ? -5.169 -3.040 25.027 1.00 92.44 562 PRO A O 1
ATOM 4658 N N . VAL A 1 563 ? -4.939 -0.844 24.638 1.00 94.19 563 VAL A N 1
ATOM 4659 C CA . VAL A 1 563 ? -5.232 -0.925 23.202 1.00 94.19 563 VAL A CA 1
ATOM 4660 C C . VAL A 1 563 ? -4.019 -0.473 22.398 1.00 94.19 563 VAL A C 1
ATOM 4662 O O . VAL A 1 563 ? -3.512 0.634 22.584 1.00 94.19 563 VAL A O 1
ATOM 4665 N N . VAL A 1 564 ? -3.569 -1.304 21.458 1.00 95.06 564 VAL A N 1
ATOM 4666 C CA . VAL A 1 564 ? -2.571 -0.912 20.453 1.00 95.06 564 VAL A CA 1
ATOM 4667 C C . VAL A 1 564 ? -3.269 -0.294 19.244 1.00 95.06 564 VAL A C 1
ATOM 4669 O O . VAL A 1 564 ? -4.257 -0.839 18.755 1.00 95.06 564 VAL A O 1
ATOM 4672 N N . GLN A 1 565 ? -2.766 0.845 18.759 1.00 95.62 565 GLN A N 1
ATOM 4673 C CA . GLN A 1 565 ? -3.241 1.520 17.552 1.00 95.62 565 GLN A CA 1
ATOM 4674 C C . GLN A 1 565 ? -2.189 1.450 16.440 1.00 95.62 565 GLN A C 1
ATOM 4676 O O . GLN A 1 565 ? -1.103 2.017 16.569 1.00 95.62 565 GLN A O 1
ATOM 4681 N N . TRP A 1 566 ? -2.558 0.826 15.322 1.00 93.75 566 TRP A N 1
ATOM 4682 C CA . TRP A 1 566 ? -1.709 0.649 14.143 1.00 93.75 566 TRP A CA 1
ATOM 4683 C C . TRP A 1 566 ? -1.840 1.833 13.175 1.00 93.75 566 TRP A C 1
ATOM 4685 O O . TRP A 1 566 ? -2.958 2.245 12.841 1.00 93.75 566 TRP A O 1
ATOM 4695 N N . SER A 1 567 ? -0.720 2.384 12.700 1.00 89.12 567 SER A N 1
ATOM 4696 C CA . SER A 1 567 ? -0.734 3.453 11.686 1.00 89.12 567 SER A CA 1
ATOM 4697 C C . SER A 1 567 ? -0.842 2.918 10.254 1.00 89.12 567 SER A C 1
ATOM 4699 O O . SER A 1 567 ? -1.545 3.515 9.437 1.00 89.12 567 SER A O 1
ATOM 4701 N N . ASP A 1 568 ? -0.224 1.770 9.973 1.00 83.75 568 ASP A N 1
ATOM 4702 C CA . ASP A 1 568 ? -0.282 1.045 8.707 1.00 83.75 568 ASP A CA 1
ATOM 4703 C C . ASP A 1 568 ? -1.008 -0.295 8.886 1.00 83.75 568 ASP A C 1
ATOM 4705 O O . ASP A 1 568 ? -0.563 -1.215 9.573 1.00 83.75 568 ASP A O 1
ATOM 4709 N N . THR A 1 569 ? -2.157 -0.389 8.228 1.00 90.12 569 THR A N 1
ATOM 4710 C CA . THR A 1 569 ? -2.995 -1.595 8.160 1.00 90.12 569 THR A CA 1
ATOM 4711 C C . THR A 1 569 ? -3.119 -2.081 6.724 1.00 90.12 569 THR A C 1
ATOM 4713 O O . THR A 1 569 ? -3.982 -2.897 6.433 1.00 90.12 569 THR A O 1
ATOM 4716 N N . THR A 1 570 ? -2.296 -1.576 5.805 1.00 84.50 570 THR A N 1
ATOM 4717 C CA . THR A 1 570 ? -2.382 -1.908 4.383 1.00 84.50 570 THR A CA 1
ATOM 4718 C C . THR A 1 570 ? -2.198 -3.416 4.203 1.00 84.50 570 THR A C 1
ATOM 4720 O O . THR A 1 570 ? -1.223 -3.974 4.717 1.00 84.50 570 THR A O 1
ATOM 4723 N N . PRO A 1 571 ? -3.130 -4.110 3.524 1.00 84.44 571 PRO A N 1
ATOM 4724 C CA . PRO A 1 571 ? -2.980 -5.530 3.264 1.00 84.44 571 PRO A CA 1
ATOM 4725 C C . PRO A 1 571 ? -1.848 -5.772 2.272 1.00 84.44 571 PRO A C 1
ATOM 4727 O O . PRO A 1 571 ? -1.568 -4.947 1.402 1.00 84.44 571 PRO A O 1
ATOM 4730 N N . GLU A 1 572 ? -1.220 -6.935 2.387 1.00 81.25 572 GLU A N 1
ATOM 4731 C CA . GLU A 1 572 ? -0.285 -7.402 1.375 1.00 81.25 572 GLU A CA 1
ATOM 4732 C C . GLU A 1 572 ? -1.001 -7.622 0.034 1.00 81.25 572 GLU A C 1
ATOM 4734 O O . GLU A 1 572 ? -2.128 -8.133 -0.006 1.00 81.25 572 GLU A O 1
ATOM 4739 N N . ALA A 1 573 ? -0.352 -7.250 -1.073 1.00 81.50 573 ALA A N 1
ATOM 4740 C CA . ALA A 1 573 ? -0.861 -7.568 -2.395 1.00 81.50 573 ALA A CA 1
ATOM 4741 C C . ALA A 1 573 ? -0.902 -9.089 -2.575 1.00 81.50 573 ALA A C 1
ATOM 4743 O O . ALA A 1 573 ? 0.102 -9.784 -2.404 1.00 81.50 573 ALA A O 1
ATOM 4744 N N . LYS A 1 574 ? -2.084 -9.597 -2.927 1.00 84.00 574 LYS A N 1
ATOM 4745 C CA . LYS A 1 574 ? -2.303 -11.012 -3.235 1.00 84.00 574 LYS A CA 1
ATOM 4746 C C . LYS A 1 574 ? -1.777 -11.343 -4.634 1.00 84.00 574 LYS A C 1
ATOM 4748 O O . LYS A 1 574 ? -1.583 -10.454 -5.464 1.00 84.00 574 LYS A O 1
ATOM 4753 N N . LYS A 1 575 ? -1.626 -12.643 -4.911 1.00 90.88 575 LYS A N 1
ATOM 4754 C CA . LYS A 1 575 ? -1.333 -13.128 -6.264 1.00 90.88 575 LYS A CA 1
ATOM 4755 C C . LYS A 1 575 ? -2.383 -12.642 -7.263 1.00 90.88 575 LYS A C 1
ATOM 4757 O O . LYS A 1 575 ? -3.587 -12.698 -7.006 1.00 90.88 575 LYS A O 1
ATOM 4762 N N . ILE A 1 576 ? -1.900 -12.187 -8.405 1.00 94.50 576 ILE A N 1
ATOM 4763 C CA . ILE A 1 576 ? -2.642 -11.512 -9.453 1.00 94.50 576 ILE A CA 1
ATOM 4764 C C . ILE A 1 576 ? -3.048 -12.555 -10.485 1.00 94.50 576 ILE A C 1
ATOM 4766 O O . ILE A 1 576 ? -2.209 -13.213 -11.094 1.00 94.50 576 ILE A O 1
ATOM 4770 N N . GLN A 1 577 ? -4.356 -12.712 -10.658 1.00 94.44 577 GLN A N 1
ATOM 4771 C CA . GLN A 1 577 ? -4.917 -13.533 -11.725 1.00 94.44 577 GLN A CA 1
ATOM 4772 C C . GLN A 1 577 ? -4.955 -12.736 -13.040 1.00 94.44 577 GLN A C 1
ATOM 4774 O O . GLN A 1 577 ? -5.142 -11.507 -12.980 1.00 94.44 577 GLN A O 1
ATOM 4779 N N . PRO A 1 578 ? -4.868 -13.414 -14.200 1.00 96.56 578 PRO A N 1
ATOM 4780 C CA . PRO A 1 578 ? -5.063 -12.785 -15.502 1.00 96.56 578 PRO A CA 1
ATOM 4781 C C . PRO A 1 578 ? -6.399 -12.044 -15.572 1.00 96.56 578 PRO A C 1
ATOM 4783 O O . PRO A 1 578 ? -7.436 -12.593 -15.186 1.00 96.56 578 PRO A O 1
ATOM 4786 N N . ALA A 1 579 ? -6.399 -10.813 -16.088 1.00 96.25 579 ALA A N 1
ATOM 4787 C CA . ALA A 1 579 ? -7.639 -10.073 -16.325 1.00 96.25 579 ALA A CA 1
ATOM 4788 C C . ALA A 1 579 ? -8.501 -10.728 -17.420 1.00 96.25 579 ALA A C 1
ATOM 4790 O O . ALA A 1 579 ? -9.731 -10.668 -17.365 1.00 96.25 579 ALA A O 1
ATOM 4791 N N . PHE A 1 580 ? -7.867 -11.398 -18.389 1.00 97.00 580 PHE A N 1
ATOM 4792 C CA . PHE A 1 580 ? -8.539 -12.039 -19.516 1.00 97.00 580 PHE A CA 1
ATOM 4793 C C . PHE A 1 580 ? -8.304 -13.552 -19.545 1.00 97.00 580 PHE A C 1
ATOM 4795 O O . PHE A 1 580 ? -7.211 -14.049 -19.289 1.00 97.00 580 PHE A O 1
ATOM 4802 N N . LYS A 1 581 ? -9.340 -14.313 -19.920 1.00 93.50 581 LYS A N 1
ATOM 4803 C CA . LYS A 1 581 ? -9.282 -15.788 -19.972 1.00 93.50 581 LYS A CA 1
ATOM 4804 C C . LYS A 1 581 ? -8.499 -16.339 -21.165 1.00 93.50 581 LYS A C 1
ATOM 4806 O O . LYS A 1 581 ? -8.067 -17.486 -21.134 1.00 93.50 581 LYS A O 1
ATOM 4811 N N . THR A 1 582 ? -8.379 -15.567 -22.241 1.00 92.69 582 THR A N 1
ATOM 4812 C CA . THR A 1 582 ? -7.773 -15.998 -23.508 1.00 92.69 582 THR A CA 1
ATOM 4813 C C . THR A 1 582 ? -6.904 -14.886 -24.069 1.00 92.69 582 THR A C 1
ATOM 4815 O O . THR A 1 582 ? -7.321 -13.729 -24.018 1.00 92.69 582 THR A O 1
ATOM 4818 N N . LYS A 1 583 ? -5.748 -15.237 -24.651 1.00 93.06 583 LYS A N 1
ATOM 4819 C CA . LYS A 1 583 ? -4.802 -14.286 -25.266 1.00 93.06 583 LYS A CA 1
ATOM 4820 C C . LYS A 1 583 ? -4.484 -13.078 -24.366 1.00 93.06 583 LYS A C 1
ATOM 4822 O O . LYS A 1 583 ? -4.521 -11.940 -24.818 1.00 93.06 583 LYS A O 1
ATOM 4827 N N . ASN A 1 584 ? -4.256 -13.343 -23.080 1.00 97.62 584 ASN A N 1
ATOM 4828 C CA . ASN A 1 584 ? -3.887 -12.338 -22.089 1.00 97.62 584 ASN A CA 1
ATOM 4829 C C . ASN A 1 584 ? -2.392 -12.031 -22.215 1.00 97.62 584 ASN A C 1
ATOM 4831 O O . ASN A 1 584 ? -1.576 -12.924 -21.997 1.00 97.62 584 ASN A O 1
ATOM 4835 N N . ILE A 1 585 ? -2.052 -10.789 -22.548 1.00 98.44 585 ILE A N 1
ATOM 4836 C CA . ILE A 1 585 ? -0.685 -10.277 -22.635 1.00 98.44 585 ILE A CA 1
ATOM 4837 C C . ILE A 1 585 ? -0.418 -9.435 -21.379 1.00 98.44 585 ILE A C 1
ATOM 4839 O O . ILE A 1 585 ? -0.833 -8.272 -21.334 1.00 98.44 585 ILE A O 1
ATOM 4843 N N . PRO A 1 586 ? 0.222 -9.998 -20.336 1.00 98.56 586 PRO A N 1
ATOM 4844 C CA . PRO A 1 586 ? 0.526 -9.259 -19.118 1.00 98.56 586 PRO A CA 1
ATOM 4845 C C . PRO A 1 586 ? 1.695 -8.291 -19.345 1.00 98.56 586 PRO A C 1
ATOM 4847 O O . PRO A 1 586 ? 2.799 -8.699 -19.724 1.00 98.56 586 PRO A O 1
ATOM 4850 N N . ILE A 1 587 ? 1.443 -7.007 -19.093 1.00 98.81 587 ILE A N 1
ATOM 4851 C CA . ILE A 1 587 ? 2.402 -5.904 -19.206 1.00 98.81 587 ILE A CA 1
ATOM 4852 C C . ILE A 1 587 ? 2.523 -5.242 -17.836 1.00 98.81 587 ILE A C 1
ATOM 4854 O O . ILE A 1 587 ? 1.555 -4.697 -17.315 1.00 98.81 587 ILE A O 1
ATOM 4858 N N . VAL A 1 588 ? 3.713 -5.263 -17.251 1.00 98.69 588 VAL A N 1
ATOM 4859 C CA . VAL A 1 588 ? 3.970 -4.720 -15.920 1.00 98.69 588 VAL A CA 1
ATOM 4860 C C . VAL A 1 588 ? 4.727 -3.402 -16.011 1.00 98.69 588 VAL A C 1
ATOM 4862 O O . VAL A 1 588 ? 5.744 -3.296 -16.696 1.00 98.69 588 VAL A O 1
ATOM 4865 N N . LEU A 1 589 ? 4.232 -2.416 -15.269 1.00 98.12 589 LEU A N 1
ATOM 4866 C CA . LEU A 1 589 ? 4.829 -1.101 -15.064 1.00 98.12 589 LEU A CA 1
ATOM 4867 C C . LEU A 1 589 ? 5.147 -0.925 -13.578 1.00 98.12 589 LEU A C 1
ATOM 4869 O O . LEU A 1 589 ? 4.427 -1.438 -12.721 1.00 98.12 589 LEU A O 1
ATOM 4873 N N . ALA A 1 590 ? 6.166 -0.132 -13.256 1.00 95.94 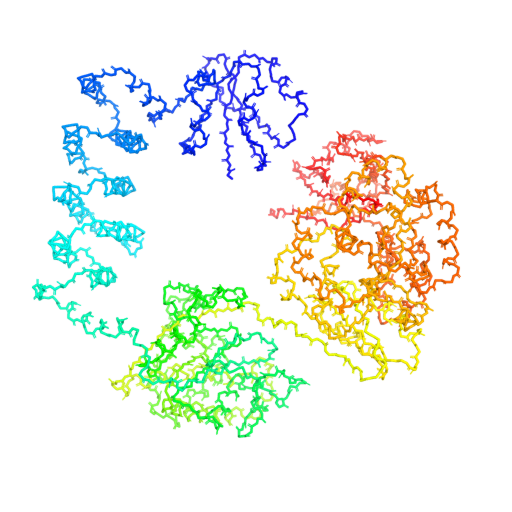590 ALA A N 1
ATOM 4874 C CA . ALA A 1 590 ? 6.392 0.329 -11.889 1.00 95.94 590 ALA A CA 1
ATOM 4875 C C . ALA A 1 590 ? 6.749 1.815 -11.885 1.00 95.94 590 ALA A C 1
ATOM 4877 O O . ALA A 1 590 ? 7.709 2.218 -12.541 1.00 95.94 590 ALA A O 1
ATOM 4878 N N . TYR A 1 591 ? 5.955 2.634 -11.190 1.00 94.50 591 TYR A N 1
ATOM 4879 C CA . TYR A 1 591 ? 6.193 4.075 -11.098 1.00 94.50 591 TYR A CA 1
ATOM 4880 C C . TYR A 1 591 ? 5.458 4.723 -9.915 1.00 94.50 591 TYR A C 1
ATOM 4882 O O . TYR A 1 591 ? 4.472 4.198 -9.395 1.00 94.50 591 TYR A O 1
ATOM 4890 N N . GLY A 1 592 ? 5.969 5.875 -9.475 1.00 91.81 592 GLY A N 1
ATOM 4891 C CA . GLY A 1 592 ? 5.388 6.682 -8.402 1.00 91.81 592 GLY A CA 1
ATOM 4892 C C . GLY A 1 592 ? 4.448 7.769 -8.924 1.00 91.81 592 GLY A C 1
ATOM 4893 O O . GLY A 1 592 ? 4.417 8.063 -10.119 1.00 91.81 592 GLY A O 1
ATOM 4894 N N . ASN A 1 593 ? 3.706 8.423 -8.027 1.00 93.19 593 ASN A N 1
ATOM 4895 C CA . ASN A 1 593 ? 2.680 9.410 -8.402 1.00 93.19 593 ASN A CA 1
ATOM 4896 C C . ASN A 1 593 ? 3.184 10.510 -9.358 1.00 93.19 593 ASN A C 1
ATOM 4898 O O . ASN A 1 593 ? 2.496 10.853 -10.319 1.00 93.19 593 ASN A O 1
ATOM 4902 N N . GLU A 1 594 ? 4.403 11.010 -9.148 1.00 89.44 594 GLU A N 1
ATOM 4903 C CA . GLU A 1 594 ? 5.021 12.071 -9.961 1.00 89.44 594 GLU A CA 1
ATOM 4904 C C . GLU A 1 594 ? 5.266 11.671 -11.426 1.00 89.44 594 GLU A C 1
ATOM 4906 O O . GLU A 1 594 ? 5.327 12.529 -12.311 1.00 89.44 594 GLU A O 1
ATOM 4911 N N . TYR A 1 595 ? 5.385 10.367 -11.692 1.00 92.81 595 TYR A N 1
ATOM 4912 C CA . TYR A 1 595 ? 5.607 9.813 -13.027 1.00 92.81 595 TYR A CA 1
ATOM 4913 C C . TYR A 1 595 ? 4.307 9.517 -13.789 1.00 92.81 595 TYR A C 1
ATOM 4915 O O . TYR A 1 595 ? 4.362 9.187 -14.974 1.00 92.81 595 TYR A O 1
ATOM 4923 N N . THR A 1 596 ? 3.133 9.700 -13.168 1.00 96.19 596 THR A N 1
ATOM 4924 C CA . THR A 1 596 ? 1.819 9.388 -13.769 1.00 96.19 596 THR A CA 1
ATOM 4925 C C . THR A 1 596 ? 1.625 10.031 -15.142 1.00 96.19 596 THR A C 1
ATOM 4927 O O . THR A 1 596 ? 1.177 9.372 -16.075 1.00 96.19 596 THR A O 1
ATOM 4930 N N . LYS A 1 597 ? 2.007 11.301 -15.304 1.00 95.38 597 LYS A N 1
ATOM 4931 C CA . LYS A 1 597 ? 1.864 12.033 -16.573 1.00 95.38 597 LYS A CA 1
ATOM 4932 C C . LYS A 1 597 ? 2.756 11.504 -17.698 1.00 95.38 597 LYS A C 1
ATOM 4934 O O . LYS A 1 597 ? 2.388 11.643 -18.859 1.00 95.38 597 LYS A O 1
ATOM 4939 N N . TYR A 1 598 ? 3.900 10.900 -17.376 1.00 95.62 598 TYR A N 1
ATOM 4940 C CA . TYR A 1 598 ? 4.787 10.282 -18.367 1.00 95.62 598 TYR A CA 1
ATOM 4941 C C . TYR A 1 598 ? 4.306 8.867 -18.693 1.00 95.62 598 TYR A C 1
ATOM 4943 O O . TYR A 1 598 ? 4.166 8.528 -19.866 1.00 95.62 598 TYR A O 1
ATOM 4951 N N . ALA A 1 599 ? 3.905 8.106 -17.669 1.00 97.62 599 ALA A N 1
ATOM 4952 C CA . ALA A 1 599 ? 3.246 6.817 -17.841 1.00 97.62 599 ALA A CA 1
ATOM 4953 C C . ALA A 1 599 ? 1.964 6.936 -18.687 1.00 97.62 599 ALA A C 1
ATOM 4955 O O . ALA A 1 599 ? 1.689 6.064 -19.499 1.00 97.62 599 ALA A O 1
ATOM 4956 N N . ALA A 1 600 ? 1.213 8.039 -18.585 1.00 98.44 600 ALA A N 1
ATOM 4957 C CA . ALA A 1 600 ? 0.067 8.311 -19.456 1.00 98.44 600 ALA A CA 1
ATOM 4958 C C . ALA A 1 600 ? 0.453 8.370 -20.947 1.00 98.44 600 ALA A C 1
ATOM 4960 O O . ALA A 1 600 ? -0.319 7.944 -21.804 1.00 98.44 600 ALA A O 1
ATOM 4961 N N . VAL A 1 601 ? 1.647 8.878 -21.275 1.00 98.50 601 VAL A N 1
ATOM 4962 C CA . VAL A 1 601 ? 2.160 8.909 -22.655 1.00 98.50 601 VAL A CA 1
ATOM 4963 C C . VAL A 1 601 ? 2.484 7.498 -23.137 1.00 98.50 601 VAL A C 1
ATOM 4965 O O . VAL A 1 601 ? 2.069 7.130 -24.239 1.00 98.50 601 VAL A O 1
ATOM 4968 N N . LEU A 1 602 ? 3.140 6.694 -22.295 1.00 98.69 602 LEU A N 1
ATOM 4969 C CA . LEU A 1 602 ? 3.374 5.274 -22.554 1.00 98.69 602 LEU A CA 1
ATOM 4970 C C . LEU A 1 602 ? 2.054 4.524 -22.774 1.00 98.69 602 LEU A C 1
ATOM 4972 O O . LEU A 1 602 ? 1.880 3.889 -23.811 1.00 98.69 602 LEU A O 1
ATOM 4976 N N . LEU A 1 603 ? 1.098 4.639 -21.852 1.00 98.69 603 LEU A N 1
ATOM 4977 C CA . LEU A 1 603 ? -0.201 3.967 -21.936 1.00 98.69 603 LEU A CA 1
ATOM 4978 C C . LEU A 1 603 ? -0.960 4.362 -23.201 1.00 98.69 603 LEU A C 1
ATOM 4980 O O . LEU A 1 603 ? -1.464 3.492 -23.905 1.00 98.69 603 LEU A O 1
ATOM 4984 N N . ASN A 1 604 ? -0.970 5.648 -23.557 1.00 98.69 604 ASN A N 1
ATOM 4985 C CA . ASN A 1 604 ? -1.564 6.092 -24.813 1.00 98.69 604 ASN A CA 1
ATOM 4986 C C . ASN A 1 604 ? -0.871 5.456 -26.029 1.00 98.69 604 ASN A C 1
ATOM 4988 O O . ASN A 1 604 ? -1.534 5.040 -26.976 1.00 98.69 604 ASN A O 1
ATOM 4992 N N . SER A 1 605 ? 0.459 5.352 -26.010 1.00 98.75 605 SER A N 1
ATOM 4993 C CA . SER A 1 605 ? 1.210 4.704 -27.089 1.00 98.75 605 SER A CA 1
ATOM 4994 C C . SER A 1 605 ? 0.925 3.198 -27.187 1.00 98.75 605 SER A C 1
ATOM 4996 O O . SER A 1 605 ? 0.730 2.696 -28.291 1.00 98.75 605 SER A O 1
ATOM 4998 N N . ILE A 1 606 ? 0.767 2.497 -26.058 1.00 98.69 606 ILE A N 1
ATOM 4999 C CA . ILE A 1 606 ? 0.337 1.091 -26.025 1.00 98.69 606 ILE A CA 1
ATOM 5000 C C . ILE A 1 606 ? -1.062 0.969 -26.628 1.00 98.69 606 ILE A C 1
ATOM 5002 O O . ILE A 1 606 ? -1.257 0.222 -27.583 1.00 98.69 606 ILE A O 1
ATOM 5006 N N . VAL A 1 607 ? -2.021 1.755 -26.136 1.00 98.19 607 VAL A N 1
ATOM 5007 C CA . VAL A 1 607 ? -3.415 1.739 -26.598 1.00 98.19 607 VAL A CA 1
ATOM 5008 C C . VAL A 1 607 ? -3.521 1.981 -28.106 1.00 98.19 607 VAL A C 1
ATOM 5010 O O . VAL A 1 607 ? -4.318 1.339 -28.783 1.00 98.19 607 VAL A O 1
ATOM 5013 N N . LYS A 1 608 ? -2.725 2.903 -28.661 1.00 98.19 608 LYS A N 1
ATOM 5014 C CA . LYS A 1 608 ? -2.774 3.243 -30.092 1.00 98.19 608 LYS A CA 1
ATOM 5015 C C . LYS A 1 608 ? -2.146 2.202 -31.012 1.00 98.19 608 LYS A C 1
ATOM 5017 O O . LYS A 1 608 ? -2.501 2.194 -32.188 1.00 98.19 608 LYS A O 1
ATOM 5022 N N . ASN A 1 609 ? -1.242 1.370 -30.503 1.00 98.25 609 ASN A N 1
ATOM 5023 C CA . ASN A 1 609 ? -0.508 0.386 -31.303 1.00 98.25 609 ASN A CA 1
ATOM 5024 C C . ASN A 1 609 ? -0.874 -1.069 -30.967 1.00 98.25 609 ASN A C 1
ATOM 5026 O O . ASN A 1 609 ? -0.328 -1.985 -31.573 1.00 98.25 609 ASN A O 1
ATOM 5030 N N . SER A 1 610 ? -1.803 -1.286 -30.034 1.00 98.06 610 SER A N 1
ATOM 5031 C CA . SER A 1 610 ? -2.315 -2.609 -29.670 1.00 98.06 610 SER A CA 1
ATOM 5032 C C . SER A 1 610 ? -3.320 -3.128 -30.703 1.00 98.06 610 SER A C 1
ATOM 5034 O O . SER A 1 610 ? -4.209 -2.397 -31.146 1.00 98.06 610 SER A O 1
ATOM 5036 N N . SER A 1 611 ? -3.207 -4.404 -31.073 1.00 96.88 611 SER A N 1
ATOM 5037 C CA . SER A 1 611 ? -4.172 -5.083 -31.937 1.00 96.88 611 SER A CA 1
ATOM 5038 C C . SER A 1 611 ? -5.464 -5.408 -31.191 1.00 96.88 611 SER A C 1
ATOM 5040 O O . SER A 1 611 ? -5.456 -5.833 -30.041 1.00 96.88 611 SER A O 1
ATOM 5042 N N . VAL A 1 612 ? -6.603 -5.315 -31.875 1.00 95.44 612 VAL A N 1
ATOM 5043 C CA . VAL A 1 612 ? -7.899 -5.755 -31.327 1.00 95.44 612 VAL A CA 1
ATOM 5044 C C . VAL A 1 612 ? -8.018 -7.281 -31.194 1.00 95.44 612 VAL A C 1
ATOM 5046 O O . VAL A 1 612 ? -8.977 -7.771 -30.606 1.00 95.44 612 VAL A O 1
ATOM 5049 N N . GLU A 1 613 ? -7.076 -8.054 -31.750 1.00 96.06 613 GLU A N 1
ATOM 5050 C CA . GLU A 1 613 ? -7.103 -9.525 -31.706 1.00 96.06 613 GLU A CA 1
ATOM 5051 C C . GLU A 1 613 ? -6.509 -10.140 -30.428 1.00 96.06 613 GLU A C 1
ATOM 5053 O O . GLU A 1 613 ? -6.632 -11.357 -30.225 1.00 96.06 613 GLU A O 1
ATOM 5058 N N . ASN A 1 614 ? -5.862 -9.320 -29.597 1.00 97.88 614 ASN A N 1
ATOM 5059 C CA . ASN A 1 614 ? -5.228 -9.699 -28.337 1.00 97.88 614 ASN A CA 1
ATOM 5060 C C . ASN A 1 614 ? -5.837 -8.905 -27.177 1.00 97.88 614 ASN A C 1
ATOM 5062 O O . ASN A 1 614 ? -6.421 -7.838 -27.385 1.00 97.88 614 ASN A O 1
ATOM 5066 N N . ASN A 1 615 ? -5.676 -9.422 -25.958 1.00 98.56 615 ASN A N 1
ATOM 5067 C CA . ASN A 1 615 ? -6.093 -8.735 -24.743 1.00 98.56 615 ASN A CA 1
ATOM 5068 C C . ASN A 1 615 ? -4.869 -8.336 -23.915 1.00 98.56 615 ASN A C 1
ATOM 5070 O O . ASN A 1 615 ? -3.999 -9.167 -23.666 1.00 98.56 615 ASN A O 1
ATOM 5074 N N . TYR A 1 616 ? -4.814 -7.090 -23.457 1.00 98.75 616 TYR A N 1
ATOM 5075 C CA . TYR A 1 616 ? -3.655 -6.506 -22.784 1.00 98.75 616 TYR A CA 1
ATOM 5076 C C . TYR A 1 616 ? -3.989 -6.232 -21.327 1.00 98.75 616 TYR A C 1
ATOM 5078 O O . TYR A 1 616 ? -4.890 -5.453 -21.016 1.00 98.75 616 TYR A O 1
ATOM 5086 N N . ASP A 1 617 ? -3.260 -6.876 -20.428 1.00 98.56 617 ASP A N 1
ATOM 5087 C CA . ASP A 1 617 ? -3.444 -6.749 -18.989 1.00 98.56 617 ASP A CA 1
ATOM 5088 C C . ASP A 1 617 ? -2.290 -5.943 -18.405 1.00 98.56 617 ASP A C 1
ATOM 5090 O O . ASP A 1 617 ? -1.198 -6.458 -18.169 1.00 98.56 617 ASP A O 1
ATOM 5094 N N . ILE A 1 618 ? -2.528 -4.646 -18.239 1.00 98.81 618 ILE A N 1
ATOM 5095 C CA . ILE A 1 618 ? -1.544 -3.689 -17.756 1.00 98.81 618 ILE A CA 1
ATOM 5096 C C . ILE A 1 618 ? -1.629 -3.617 -16.231 1.00 98.81 618 ILE A C 1
ATOM 5098 O O . ILE A 1 618 ? -2.639 -3.203 -15.659 1.00 98.81 618 ILE A O 1
ATOM 5102 N N . ILE A 1 619 ? -0.542 -3.994 -15.567 1.00 98.62 619 ILE A N 1
ATOM 5103 C CA . ILE A 1 619 ? -0.440 -4.093 -14.113 1.00 98.62 619 ILE A CA 1
ATOM 5104 C C . ILE A 1 619 ? 0.584 -3.066 -13.634 1.00 98.62 619 ILE A C 1
ATOM 5106 O O . ILE A 1 619 ? 1.754 -3.124 -14.002 1.00 98.62 619 ILE A O 1
ATOM 5110 N N . VAL A 1 620 ? 0.152 -2.119 -12.807 1.00 98.31 620 VAL A N 1
ATOM 5111 C CA . VAL A 1 620 ? 1.006 -1.045 -12.291 1.00 98.31 620 VAL A CA 1
ATOM 5112 C C . VAL A 1 620 ? 1.341 -1.292 -10.828 1.00 98.31 620 VAL A C 1
ATOM 5114 O O . VAL A 1 620 ? 0.474 -1.175 -9.961 1.00 98.31 620 VAL A O 1
ATOM 5117 N N . PHE A 1 621 ? 2.609 -1.572 -10.541 1.00 97.38 621 PHE A N 1
ATOM 5118 C CA . PHE A 1 621 ? 3.131 -1.631 -9.179 1.00 97.38 621 PHE A CA 1
ATOM 5119 C C . PHE A 1 621 ? 3.458 -0.229 -8.672 1.00 97.38 621 PHE A C 1
ATOM 5121 O O . PHE A 1 621 ? 4.204 0.520 -9.307 1.00 97.38 621 PHE A O 1
ATOM 5128 N N . HIS A 1 622 ? 2.909 0.128 -7.513 1.00 93.81 622 HIS A N 1
ATOM 5129 C CA . HIS A 1 622 ? 3.125 1.439 -6.913 1.00 93.81 622 HIS A CA 1
ATOM 5130 C C . HIS A 1 622 ? 3.085 1.401 -5.386 1.00 93.81 622 HIS A C 1
ATOM 5132 O O . HIS A 1 622 ? 2.682 0.417 -4.778 1.00 93.81 622 HIS A O 1
ATOM 5138 N N . THR A 1 623 ? 3.459 2.519 -4.772 1.00 88.12 623 THR A N 1
ATOM 5139 C CA . THR A 1 623 ? 3.264 2.780 -3.335 1.00 88.12 623 THR A CA 1
ATOM 5140 C C . THR A 1 623 ? 2.620 4.143 -3.080 1.00 88.12 623 THR A C 1
ATOM 5142 O O . THR A 1 623 ? 2.000 4.347 -2.046 1.00 88.12 623 THR A O 1
ATOM 5145 N N . THR A 1 624 ? 2.686 5.069 -4.048 1.00 89.25 624 THR A N 1
ATOM 5146 C CA . THR A 1 624 ? 2.336 6.486 -3.829 1.00 89.25 624 THR A CA 1
ATOM 5147 C C . THR A 1 624 ? 1.236 7.050 -4.733 1.00 89.25 624 THR A C 1
ATOM 5149 O O . THR A 1 624 ? 0.770 8.158 -4.482 1.00 89.25 624 THR A O 1
ATOM 5152 N N . ILE A 1 625 ? 0.812 6.343 -5.790 1.00 93.38 625 ILE A N 1
ATOM 5153 C CA . ILE A 1 625 ? -0.168 6.869 -6.762 1.00 93.38 625 ILE A CA 1
ATOM 5154 C C . ILE A 1 625 ? -1.541 7.071 -6.108 1.00 93.38 625 ILE A C 1
ATOM 5156 O O . ILE A 1 625 ? -2.118 6.131 -5.560 1.00 93.38 625 ILE A O 1
ATOM 5160 N N . THR A 1 626 ? -2.085 8.284 -6.225 1.00 92.31 626 THR A N 1
ATOM 5161 C CA . THR A 1 626 ? -3.384 8.658 -5.645 1.00 92.31 626 THR A CA 1
ATOM 5162 C C . THR A 1 626 ? -4.561 8.001 -6.369 1.00 92.31 626 THR A C 1
ATOM 5164 O O . THR A 1 626 ? -4.524 7.813 -7.584 1.00 92.31 626 THR A O 1
ATOM 5167 N N . GLU A 1 627 ? -5.657 7.720 -5.656 1.00 88.94 627 GLU A N 1
ATOM 5168 C CA . GLU A 1 627 ? -6.888 7.170 -6.256 1.00 88.94 627 GLU A CA 1
ATOM 5169 C C . GLU A 1 627 ? -7.465 8.063 -7.367 1.00 88.94 627 GLU A C 1
ATOM 5171 O O . GLU A 1 627 ? -8.066 7.576 -8.322 1.00 88.94 627 GLU A O 1
ATOM 5176 N N . GLU A 1 628 ? -7.280 9.382 -7.268 1.00 92.44 628 GLU A N 1
ATOM 5177 C CA . GLU A 1 628 ? -7.658 10.328 -8.320 1.00 92.44 628 GLU A CA 1
ATOM 5178 C C . GLU A 1 628 ? -6.891 10.060 -9.620 1.00 92.44 628 GLU A C 1
ATOM 5180 O O . GLU A 1 628 ? -7.507 9.891 -10.673 1.00 92.44 628 GLU A O 1
ATOM 5185 N N . ASN A 1 629 ? -5.562 9.954 -9.543 1.00 94.94 629 ASN A N 1
ATOM 5186 C CA . ASN A 1 629 ? -4.722 9.671 -10.702 1.00 94.94 629 ASN A CA 1
ATOM 5187 C C . ASN A 1 629 ? -4.972 8.268 -11.262 1.00 94.94 629 ASN A C 1
ATOM 5189 O O . ASN A 1 629 ? -5.042 8.109 -12.480 1.00 94.94 629 ASN A O 1
ATOM 5193 N N . GLN A 1 630 ? -5.182 7.272 -10.395 1.00 96.12 630 GLN A N 1
ATOM 5194 C CA . GLN A 1 630 ? -5.567 5.927 -10.824 1.00 96.12 630 GLN A CA 1
ATOM 5195 C C . GLN A 1 630 ? -6.878 5.956 -11.617 1.00 96.12 630 GLN A C 1
ATOM 5197 O O . GLN A 1 630 ? -6.925 5.449 -12.735 1.00 96.12 630 GLN A O 1
ATOM 5202 N N . ARG A 1 631 ? -7.929 6.611 -11.094 1.00 94.38 631 ARG A N 1
ATOM 5203 C CA . ARG A 1 631 ? -9.217 6.749 -11.796 1.00 94.38 631 ARG A CA 1
ATOM 5204 C C . ARG A 1 631 ? -9.079 7.513 -13.107 1.00 94.38 631 ARG A C 1
ATOM 5206 O O . ARG A 1 631 ? -9.663 7.096 -14.100 1.00 94.38 631 ARG A O 1
ATOM 5213 N N . ARG A 1 632 ? -8.300 8.599 -13.136 1.00 94.94 632 ARG A N 1
ATOM 5214 C CA . ARG A 1 632 ? -8.043 9.380 -14.357 1.00 94.94 632 ARG A CA 1
ATOM 5215 C C . ARG A 1 632 ? -7.428 8.507 -15.453 1.00 94.94 632 ARG A C 1
ATOM 5217 O O . ARG A 1 632 ? -7.952 8.493 -16.559 1.00 94.94 632 ARG A O 1
ATOM 5224 N N . ILE A 1 633 ? -6.393 7.730 -15.126 1.00 97.88 633 ILE A N 1
ATOM 5225 C CA . ILE A 1 633 ? -5.742 6.803 -16.064 1.00 97.88 633 ILE A CA 1
ATOM 5226 C C . ILE A 1 633 ? -6.687 5.680 -16.503 1.00 97.88 633 ILE A C 1
ATOM 5228 O O . ILE A 1 633 ? -6.833 5.439 -17.700 1.00 97.88 633 ILE A O 1
ATOM 5232 N N . VAL A 1 634 ? -7.343 5.004 -15.554 1.00 97.38 634 VAL A N 1
ATOM 5233 C CA . VAL A 1 634 ? -8.248 3.882 -15.848 1.00 97.38 634 VAL A CA 1
ATOM 5234 C C . VAL A 1 634 ? -9.382 4.334 -16.764 1.00 97.38 634 VAL A C 1
ATOM 5236 O O . VAL A 1 634 ? -9.638 3.669 -17.766 1.00 97.38 634 VAL A O 1
ATOM 5239 N N . ASN A 1 635 ? -10.010 5.476 -16.47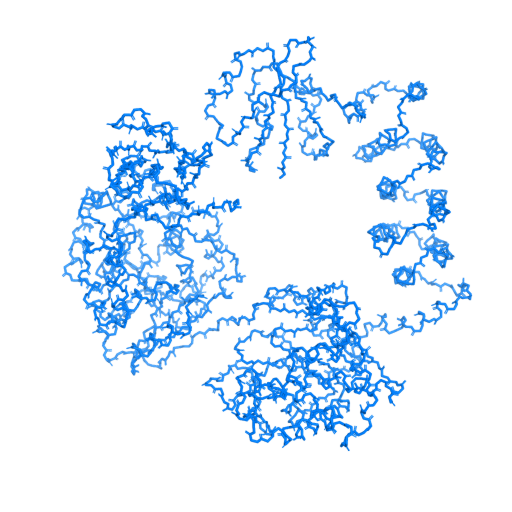2 1.00 96.38 635 ASN A N 1
ATOM 5240 C CA . ASN A 1 635 ? -11.108 6.017 -17.273 1.00 96.38 635 ASN A CA 1
ATOM 5241 C C . ASN A 1 635 ? -10.669 6.453 -18.677 1.00 96.38 635 ASN A C 1
ATOM 5243 O O . ASN A 1 635 ? -11.472 6.411 -19.605 1.00 96.38 635 ASN A O 1
ATOM 5247 N N . GLU A 1 636 ? -9.428 6.914 -18.834 1.00 97.12 636 GLU A N 1
ATOM 5248 C CA . GLU A 1 636 ? -8.923 7.431 -20.107 1.00 97.12 636 GLU A CA 1
ATOM 5249 C C . GLU A 1 636 ? -8.439 6.320 -21.050 1.00 97.12 636 GLU A C 1
ATOM 5251 O O . GLU A 1 636 ? -8.622 6.428 -22.263 1.00 97.12 636 GLU A O 1
ATOM 5256 N N . PHE A 1 637 ? -7.832 5.256 -20.511 1.00 97.81 637 PHE A N 1
ATOM 5257 C CA . PHE A 1 637 ? -7.081 4.285 -21.315 1.00 97.81 637 PHE A CA 1
ATOM 5258 C C . PHE A 1 637 ? -7.609 2.845 -21.275 1.00 97.81 637 PHE A C 1
ATOM 5260 O O . PHE A 1 637 ? -7.210 2.057 -22.134 1.00 97.81 637 PHE A O 1
ATOM 5267 N N . SER A 1 638 ? -8.494 2.480 -20.341 1.00 96.75 638 SER A N 1
ATOM 5268 C CA . SER A 1 638 ? -9.081 1.128 -20.336 1.00 96.75 638 SER A CA 1
ATOM 5269 C C . SER A 1 638 ? -10.064 0.947 -21.495 1.00 96.75 638 SER A C 1
ATOM 5271 O O . SER A 1 638 ? -10.812 1.863 -21.840 1.00 96.75 638 SER A O 1
ATOM 5273 N N . GLN A 1 639 ? -10.071 -0.243 -22.092 1.00 95.81 639 GLN A N 1
ATOM 5274 C CA . GLN A 1 639 ? -10.937 -0.633 -23.212 1.00 95.81 639 GLN A CA 1
ATOM 5275 C C . GLN A 1 639 ? -11.391 -2.087 -23.044 1.00 95.81 639 GLN A C 1
ATOM 5277 O O . GLN A 1 639 ? -10.884 -2.797 -22.179 1.00 95.81 639 GLN A O 1
ATOM 5282 N N . ASP A 1 640 ? -12.296 -2.567 -23.902 1.00 95.94 640 ASP A N 1
ATOM 5283 C CA . ASP A 1 640 ? -12.797 -3.950 -23.843 1.00 95.94 640 ASP A CA 1
ATOM 5284 C C . ASP A 1 640 ? -11.674 -5.002 -23.881 1.00 95.94 640 ASP A C 1
ATOM 5286 O O . ASP A 1 640 ? -11.775 -6.035 -23.222 1.00 95.94 640 ASP A O 1
ATOM 5290 N N . ASN A 1 641 ? -10.593 -4.733 -24.620 1.00 97.81 641 ASN A N 1
ATOM 5291 C CA . ASN A 1 641 ? -9.419 -5.599 -24.723 1.00 97.81 641 ASN A CA 1
ATOM 5292 C C . ASN A 1 641 ? -8.183 -5.056 -23.976 1.00 97.81 641 ASN A C 1
ATOM 5294 O O . ASN A 1 641 ? -7.094 -5.598 -24.150 1.00 97.81 641 ASN A O 1
ATOM 5298 N N . ILE A 1 642 ? -8.312 -3.995 -23.166 1.00 98.50 642 ILE A N 1
ATOM 5299 C CA . ILE A 1 642 ? -7.200 -3.392 -22.407 1.00 98.50 642 ILE A CA 1
ATOM 5300 C C . ILE A 1 642 ? -7.643 -3.126 -20.965 1.00 98.50 642 ILE A C 1
ATOM 5302 O O . ILE A 1 642 ? -8.430 -2.219 -20.699 1.00 98.50 642 ILE A O 1
ATOM 5306 N N . SER A 1 643 ? -7.094 -3.891 -20.025 1.00 98.31 643 SER A N 1
ATOM 5307 C CA . SER A 1 643 ? -7.320 -3.733 -18.585 1.00 98.31 643 SER A CA 1
ATOM 5308 C C . SER A 1 643 ? -6.141 -3.001 -17.950 1.00 98.31 643 SER A C 1
ATOM 5310 O O . SER A 1 643 ? -4.997 -3.356 -18.216 1.00 98.31 643 SER A O 1
ATOM 5312 N N . ILE A 1 644 ? -6.402 -2.017 -17.083 1.00 98.50 644 ILE A N 1
ATOM 5313 C CA . ILE A 1 644 ? -5.370 -1.324 -16.297 1.00 98.50 644 ILE A CA 1
ATOM 5314 C C . ILE A 1 644 ? -5.671 -1.510 -14.813 1.00 98.50 644 ILE A C 1
ATOM 5316 O O . ILE A 1 644 ? -6.736 -1.121 -14.333 1.00 98.50 644 ILE A O 1
ATOM 5320 N N . ARG A 1 645 ? -4.734 -2.111 -14.074 1.00 96.56 645 ARG A N 1
ATOM 5321 C CA . ARG A 1 645 ? -4.902 -2.461 -12.658 1.00 96.56 645 ARG A CA 1
ATOM 5322 C C . ARG A 1 645 ? -3.743 -1.923 -11.835 1.00 96.56 645 ARG A C 1
ATOM 5324 O O . ARG A 1 645 ? -2.585 -2.216 -12.114 1.00 96.56 645 ARG A O 1
ATOM 5331 N N . TYR A 1 646 ? -4.066 -1.166 -10.796 1.00 95.75 646 TYR A N 1
ATOM 5332 C CA . TYR A 1 646 ? -3.093 -0.662 -9.834 1.00 95.75 646 TYR A CA 1
ATOM 5333 C C . TYR A 1 646 ? -2.953 -1.624 -8.660 1.00 95.75 646 TYR A C 1
ATOM 5335 O O . TYR A 1 646 ? -3.949 -2.097 -8.109 1.00 95.75 646 TYR A O 1
ATOM 5343 N N . VAL A 1 647 ? -1.709 -1.910 -8.28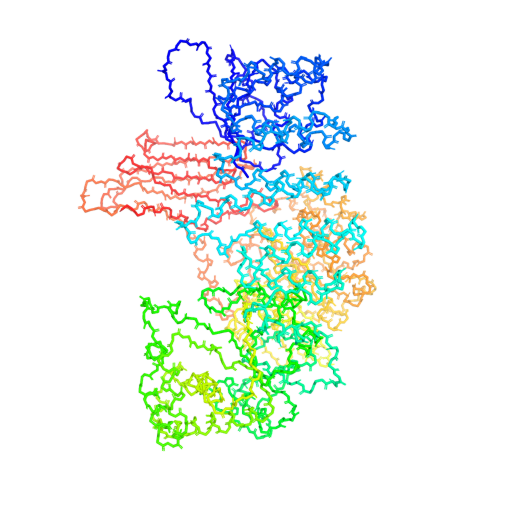6 1.00 94.19 647 VAL A N 1
ATOM 5344 C CA . VAL A 1 647 ? -1.364 -2.796 -7.176 1.00 94.19 647 VAL A CA 1
ATOM 5345 C C . VAL A 1 647 ? -0.406 -2.059 -6.254 1.00 94.19 647 VAL A C 1
ATOM 5347 O O . VAL A 1 647 ? 0.731 -1.762 -6.629 1.00 94.19 647 VAL A O 1
ATOM 5350 N N . ASN A 1 648 ? -0.872 -1.770 -5.039 1.00 90.94 648 ASN A N 1
ATOM 5351 C CA . ASN A 1 648 ? -0.005 -1.231 -4.004 1.00 90.94 648 ASN A CA 1
ATOM 5352 C C . ASN A 1 648 ? 0.892 -2.355 -3.466 1.00 90.94 648 ASN A C 1
ATOM 5354 O O . ASN A 1 648 ? 0.393 -3.311 -2.878 1.00 90.94 648 ASN A O 1
ATOM 5358 N N . VAL A 1 649 ? 2.201 -2.234 -3.676 1.00 90.06 649 VAL A N 1
ATOM 5359 C CA . VAL A 1 649 ? 3.204 -3.246 -3.308 1.00 90.06 649 VAL A CA 1
ATOM 5360 C C . VAL A 1 649 ? 4.054 -2.851 -2.097 1.00 90.06 649 VAL A C 1
ATOM 5362 O O . VAL A 1 649 ? 5.072 -3.484 -1.817 1.00 90.06 649 VAL A O 1
ATOM 5365 N N . GLU A 1 650 ? 3.656 -1.813 -1.355 1.00 84.31 650 GLU A N 1
ATOM 5366 C CA . GLU A 1 650 ? 4.410 -1.292 -0.207 1.00 84.31 650 GLU A CA 1
ATOM 5367 C C . GLU A 1 650 ? 4.701 -2.382 0.825 1.00 84.31 650 GLU A C 1
ATOM 5369 O O . GLU A 1 650 ? 5.835 -2.549 1.274 1.00 84.31 650 GLU A O 1
ATOM 5374 N N . VAL A 1 651 ? 3.690 -3.175 1.177 1.00 78.94 651 VAL A N 1
ATOM 5375 C CA . VAL A 1 651 ? 3.835 -4.268 2.146 1.00 78.94 651 VAL A CA 1
ATOM 5376 C C . VAL A 1 651 ? 4.737 -5.369 1.587 1.00 78.94 651 VAL A C 1
ATOM 5378 O O . VAL A 1 651 ? 5.633 -5.835 2.289 1.00 78.94 651 VAL A O 1
ATOM 5381 N N . ASN A 1 652 ? 4.540 -5.744 0.321 1.00 85.69 652 ASN A N 1
ATOM 5382 C CA . ASN A 1 652 ? 5.292 -6.814 -0.327 1.00 85.69 652 ASN A CA 1
ATOM 5383 C C . ASN A 1 652 ? 6.782 -6.495 -0.443 1.00 85.69 652 ASN A C 1
ATOM 5385 O O . ASN A 1 652 ? 7.584 -7.412 -0.350 1.00 85.69 652 ASN A O 1
ATOM 5389 N N . ILE A 1 653 ? 7.165 -5.226 -0.619 1.00 79.44 653 ILE A N 1
ATOM 5390 C CA . ILE A 1 653 ? 8.580 -4.847 -0.686 1.00 79.44 653 ILE A CA 1
ATOM 5391 C C . ILE A 1 653 ? 9.183 -4.649 0.711 1.00 79.44 653 ILE A C 1
ATOM 5393 O O . ILE A 1 653 ? 10.271 -5.145 0.994 1.00 79.44 653 ILE A O 1
ATOM 5397 N N . THR A 1 654 ? 8.466 -3.977 1.619 1.00 72.25 654 THR A N 1
ATOM 5398 C CA . THR A 1 654 ? 8.998 -3.613 2.945 1.00 72.25 654 THR A CA 1
ATOM 5399 C C . THR A 1 654 ? 9.176 -4.810 3.874 1.00 72.25 654 THR A C 1
ATOM 5401 O O . THR A 1 654 ? 10.045 -4.767 4.747 1.00 72.25 654 THR A O 1
ATOM 5404 N N . LYS A 1 655 ? 8.415 -5.899 3.676 1.00 71.31 655 LYS A N 1
ATOM 5405 C CA . LYS A 1 655 ? 8.543 -7.130 4.479 1.00 71.31 655 LYS A CA 1
ATOM 5406 C C . LYS A 1 655 ? 9.925 -7.797 4.359 1.00 71.31 655 LYS A C 1
ATOM 5408 O O . LYS A 1 655 ? 10.321 -8.510 5.275 1.00 71.31 655 LYS A O 1
ATOM 5413 N N . HIS A 1 656 ? 10.670 -7.525 3.284 1.00 69.12 656 HIS A N 1
ATOM 5414 C CA . HIS A 1 656 ? 11.993 -8.107 3.019 1.00 69.12 656 HIS A CA 1
ATOM 5415 C C . HIS A 1 656 ? 13.175 -7.205 3.413 1.00 69.12 656 HIS A C 1
ATOM 5417 O O . HIS A 1 656 ? 14.331 -7.604 3.283 1.00 69.12 656 HIS A O 1
ATOM 5423 N N . GLY A 1 657 ? 12.911 -5.991 3.902 1.00 59.12 657 GLY A N 1
ATOM 5424 C CA . GLY A 1 657 ? 13.936 -5.017 4.276 1.00 59.12 657 GLY A CA 1
ATOM 5425 C C . GLY A 1 657 ? 13.743 -3.661 3.601 1.00 59.12 657 GLY A C 1
ATOM 5426 O O . GLY A 1 657 ? 12.910 -3.484 2.713 1.00 59.12 657 GLY A O 1
ATOM 5427 N N . ARG A 1 658 ? 14.514 -2.666 4.051 1.00 57.97 658 ARG A N 1
ATOM 5428 C CA . ARG A 1 658 ? 14.467 -1.311 3.496 1.00 57.97 658 ARG A CA 1
ATOM 5429 C C . ARG A 1 658 ? 15.462 -1.210 2.344 1.00 57.97 658 ARG A C 1
ATOM 5431 O O . ARG A 1 658 ? 16.658 -1.088 2.576 1.00 57.97 658 ARG A O 1
ATOM 5438 N N . LEU A 1 659 ? 14.962 -1.287 1.114 1.00 63.06 659 LEU A N 1
ATOM 5439 C CA . LEU A 1 659 ? 15.730 -0.877 -0.060 1.00 63.06 659 LEU A CA 1
ATOM 5440 C C . LEU A 1 659 ? 15.869 0.654 -0.029 1.00 63.06 659 LEU A C 1
ATOM 5442 O O . LEU A 1 659 ? 14.929 1.353 0.352 1.00 63.06 659 LEU A O 1
ATOM 5446 N N . GLU A 1 660 ? 17.036 1.170 -0.396 1.00 50.84 660 GLU A N 1
ATOM 5447 C CA . GLU A 1 660 ? 17.256 2.601 -0.600 1.00 50.84 660 GLU A CA 1
ATOM 5448 C C . GLU A 1 660 ? 17.450 2.857 -2.102 1.00 50.84 660 GLU A C 1
ATOM 5450 O O . GLU A 1 660 ? 18.129 2.103 -2.806 1.00 50.84 660 GLU A O 1
ATOM 5455 N N . GLY A 1 661 ? 16.779 3.884 -2.625 1.00 46.84 661 GLY A N 1
ATOM 5456 C CA . GLY A 1 661 ? 16.969 4.349 -3.999 1.00 46.84 661 GLY A CA 1
ATOM 5457 C C . GLY A 1 661 ? 18.171 5.289 -4.084 1.00 46.84 661 GLY A C 1
ATOM 5458 O O . GLY A 1 661 ? 18.413 6.065 -3.162 1.00 46.84 661 GLY A O 1
ATOM 5459 N N . ASN A 1 662 ? 18.890 5.266 -5.208 1.00 41.94 662 ASN A N 1
ATOM 5460 C CA . ASN A 1 662 ? 19.959 6.230 -5.504 1.00 41.94 662 ASN A CA 1
ATOM 5461 C C . ASN A 1 662 ? 19.415 7.391 -6.362 1.00 41.94 662 ASN A C 1
ATOM 5463 O O . ASN A 1 662 ? 18.338 7.294 -6.941 1.00 41.94 662 ASN A O 1
ATOM 5467 N N . ALA A 1 663 ? 20.162 8.496 -6.485 1.00 34.84 663 ALA A N 1
ATOM 5468 C CA . ALA A 1 663 ? 19.685 9.778 -7.042 1.00 34.84 663 ALA A CA 1
ATOM 5469 C C . ALA A 1 663 ? 19.035 9.735 -8.451 1.00 34.84 663 ALA A C 1
ATOM 5471 O O . ALA A 1 663 ? 18.311 10.664 -8.806 1.00 34.84 663 ALA A O 1
ATOM 5472 N N . HIS A 1 664 ? 19.275 8.685 -9.247 1.00 35.28 664 HIS A N 1
ATOM 5473 C CA . HIS A 1 664 ? 18.721 8.512 -10.600 1.00 35.28 664 HIS A CA 1
ATOM 5474 C C . HIS A 1 664 ? 17.786 7.303 -10.761 1.00 35.28 664 HIS A C 1
ATOM 5476 O O . HIS A 1 664 ? 17.208 7.133 -11.831 1.00 35.28 664 HIS A O 1
ATOM 5482 N N . ILE A 1 665 ? 17.647 6.464 -9.731 1.00 50.72 665 ILE A N 1
ATOM 5483 C CA . ILE A 1 665 ? 16.889 5.211 -9.784 1.00 50.72 665 ILE A CA 1
ATOM 5484 C C . ILE A 1 665 ? 15.920 5.224 -8.615 1.00 50.72 665 ILE A C 1
ATOM 5486 O O . ILE A 1 665 ? 16.310 5.149 -7.447 1.00 50.72 665 ILE A O 1
ATOM 5490 N N . SER A 1 666 ? 14.647 5.377 -8.954 1.00 62.88 666 SER A N 1
ATOM 5491 C CA . SER A 1 666 ? 13.590 5.481 -7.969 1.00 62.88 666 SER A CA 1
ATOM 5492 C C . SER A 1 666 ? 13.338 4.114 -7.327 1.00 62.88 666 SER A C 1
ATOM 5494 O O . SER A 1 666 ? 13.636 3.068 -7.913 1.00 62.88 666 SER A O 1
ATOM 5496 N N . MET A 1 667 ? 12.789 4.118 -6.112 1.00 74.81 667 MET A N 1
ATOM 5497 C CA . MET A 1 667 ? 12.452 2.896 -5.371 1.00 74.81 667 MET A CA 1
ATOM 5498 C C . MET A 1 667 ? 11.562 1.941 -6.172 1.00 74.81 667 MET A C 1
ATOM 5500 O O . MET A 1 667 ? 11.638 0.726 -6.001 1.00 74.81 667 MET A O 1
ATOM 5504 N N . GLU A 1 668 ? 10.749 2.493 -7.067 1.00 82.31 668 GLU A N 1
ATOM 5505 C CA . GLU A 1 668 ? 9.839 1.765 -7.939 1.00 82.31 668 GLU A CA 1
ATOM 5506 C C . GLU A 1 668 ? 10.559 0.842 -8.924 1.00 82.31 668 GLU A C 1
ATOM 5508 O O . GLU A 1 668 ? 10.008 -0.187 -9.310 1.00 82.31 668 GLU A O 1
ATOM 5513 N N . THR A 1 669 ? 11.815 1.134 -9.264 1.00 81.88 669 THR A N 1
ATOM 5514 C CA . THR A 1 669 ? 12.624 0.283 -10.149 1.00 81.88 669 THR A CA 1
ATOM 5515 C C . THR A 1 669 ? 12.780 -1.121 -9.559 1.00 81.88 669 THR A C 1
ATOM 5517 O O . THR A 1 669 ? 12.620 -2.110 -10.272 1.00 81.88 669 THR A O 1
ATOM 5520 N N . TYR A 1 670 ? 12.952 -1.228 -8.236 1.00 86.56 670 TYR A N 1
ATOM 5521 C CA . TYR A 1 670 ? 13.059 -2.511 -7.536 1.00 86.56 670 TYR A CA 1
ATOM 5522 C C . TYR A 1 670 ? 11.745 -3.300 -7.483 1.00 86.56 670 TYR A C 1
ATOM 5524 O O . TYR A 1 670 ? 11.768 -4.504 -7.229 1.00 86.56 670 TYR A O 1
ATOM 5532 N N . TYR A 1 671 ? 10.590 -2.675 -7.748 1.00 91.75 671 TYR A N 1
ATOM 5533 C CA . TYR A 1 671 ? 9.302 -3.378 -7.689 1.00 91.75 671 TYR A CA 1
ATOM 5534 C C . TYR A 1 671 ? 9.195 -4.461 -8.768 1.00 91.75 671 TYR A C 1
ATOM 5536 O O . TYR A 1 671 ? 8.424 -5.403 -8.607 1.00 91.75 671 TYR A O 1
ATOM 5544 N N . ARG A 1 672 ? 10.020 -4.411 -9.824 1.00 93.50 672 ARG A N 1
ATOM 5545 C CA . ARG A 1 672 ? 10.090 -5.482 -10.831 1.00 93.50 672 ARG A CA 1
ATOM 5546 C C . ARG A 1 672 ? 10.523 -6.840 -10.259 1.00 93.50 672 ARG A C 1
ATOM 5548 O O . ARG A 1 672 ? 10.184 -7.871 -10.834 1.00 93.50 672 ARG A O 1
ATOM 5555 N N . TYR A 1 673 ? 11.204 -6.874 -9.110 1.00 93.69 673 TYR A N 1
ATOM 5556 C CA . TYR A 1 673 ? 11.537 -8.131 -8.424 1.00 93.69 673 TYR A CA 1
ATOM 5557 C C . TYR A 1 673 ? 10.306 -8.889 -7.921 1.00 93.69 673 TYR A C 1
ATOM 5559 O O . TYR A 1 673 ? 10.370 -10.102 -7.747 1.00 93.69 673 TYR A O 1
ATOM 5567 N N . LEU A 1 674 ? 9.181 -8.197 -7.725 1.00 94.31 674 LEU A N 1
ATOM 5568 C CA . LEU A 1 674 ? 7.928 -8.796 -7.266 1.00 94.31 674 LEU A CA 1
ATOM 5569 C C . LEU A 1 674 ? 7.156 -9.506 -8.382 1.00 94.31 674 LEU A C 1
ATOM 5571 O O . LEU A 1 674 ? 6.225 -10.252 -8.090 1.00 94.31 674 LEU A O 1
ATOM 5575 N N . ILE A 1 675 ? 7.509 -9.288 -9.655 1.00 97.19 675 ILE A N 1
ATOM 5576 C CA . ILE A 1 675 ? 6.743 -9.809 -10.798 1.00 97.19 675 ILE A CA 1
ATOM 5577 C C . ILE A 1 675 ? 6.599 -11.338 -10.738 1.00 97.19 675 ILE A C 1
ATOM 5579 O O . ILE A 1 675 ? 5.466 -11.811 -10.839 1.00 97.19 675 ILE A O 1
ATOM 5583 N N . PRO A 1 676 ? 7.670 -12.131 -10.520 1.00 96.25 676 PRO A N 1
ATOM 5584 C CA . PRO A 1 676 ? 7.549 -13.588 -10.475 1.00 96.25 676 PRO A CA 1
ATOM 5585 C C . PRO A 1 676 ? 6.735 -14.096 -9.278 1.00 96.25 676 PRO A C 1
ATOM 5587 O O . PRO A 1 676 ? 6.130 -15.162 -9.378 1.00 96.25 676 PRO A O 1
ATOM 5590 N N . GLU A 1 677 ? 6.714 -13.359 -8.161 1.00 93.44 677 GLU A N 1
ATOM 5591 C CA . GLU A 1 677 ? 5.963 -13.710 -6.946 1.00 93.44 677 GLU A CA 1
ATOM 5592 C C . GLU A 1 677 ? 4.469 -13.396 -7.083 1.00 93.44 677 GLU A C 1
ATOM 5594 O O . GLU A 1 677 ? 3.625 -14.206 -6.686 1.00 93.44 677 GLU A O 1
ATOM 5599 N N . LEU A 1 678 ? 4.150 -12.225 -7.643 1.00 95.62 678 LEU A N 1
ATOM 5600 C CA . LEU A 1 678 ? 2.791 -11.702 -7.691 1.00 95.62 678 LEU A CA 1
ATOM 5601 C C . LEU A 1 678 ? 1.990 -12.203 -8.891 1.00 95.62 678 LEU A C 1
ATOM 5603 O O . LEU A 1 678 ? 0.800 -12.445 -8.727 1.00 95.62 678 LEU A O 1
ATOM 5607 N N . LEU A 1 679 ? 2.580 -12.370 -10.075 1.00 97.44 679 LEU A N 1
ATOM 5608 C CA . LEU A 1 679 ? 1.831 -12.801 -11.263 1.00 97.44 679 LEU A CA 1
ATOM 5609 C C . LEU A 1 679 ? 1.679 -14.327 -11.301 1.00 97.44 679 LEU A C 1
ATOM 5611 O O . LEU A 1 679 ? 2.641 -15.070 -11.092 1.00 97.44 679 LEU A O 1
ATOM 5615 N N . MET A 1 680 ? 0.467 -14.798 -11.598 1.00 95.75 680 MET A N 1
ATOM 5616 C CA . MET A 1 680 ? 0.167 -16.227 -11.764 1.00 95.75 680 MET A CA 1
ATOM 5617 C C . MET A 1 680 ? 0.587 -16.765 -13.136 1.00 95.75 680 MET A C 1
ATOM 5619 O O . MET A 1 680 ? 0.676 -17.975 -13.324 1.00 95.75 680 MET A O 1
ATOM 5623 N N . GLU A 1 681 ? 0.831 -15.875 -14.090 1.00 96.38 681 GLU A N 1
ATOM 5624 C CA . GLU A 1 681 ? 1.259 -16.167 -15.447 1.00 96.38 681 GLU A CA 1
ATOM 5625 C C . GLU A 1 681 ? 2.697 -16.700 -15.489 1.00 96.38 681 GLU A C 1
ATOM 5627 O O . GLU A 1 681 ? 3.522 -16.411 -14.619 1.00 96.38 681 GLU A O 1
ATOM 5632 N N . ASP A 1 682 ? 3.020 -17.463 -16.533 1.00 96.62 682 ASP A N 1
ATOM 5633 C CA . ASP A 1 682 ? 4.364 -18.024 -16.739 1.00 96.62 682 ASP A CA 1
ATOM 5634 C C . ASP A 1 682 ? 5.302 -17.081 -17.496 1.00 96.62 682 ASP A C 1
ATOM 5636 O O . ASP A 1 682 ? 6.517 -17.248 -17.448 1.00 96.62 682 ASP A O 1
ATOM 5640 N N . LYS A 1 683 ? 4.763 -16.067 -18.178 1.00 97.94 683 LYS A N 1
ATOM 5641 C CA . LYS A 1 683 ? 5.536 -15.100 -18.963 1.00 97.94 683 LYS A CA 1
ATOM 5642 C C . LYS A 1 683 ? 4.897 -13.720 -18.885 1.00 97.94 683 LYS A C 1
ATOM 5644 O O . LYS A 1 683 ? 3.672 -13.632 -18.974 1.00 97.94 683 LYS A O 1
ATOM 5649 N N . ALA A 1 684 ? 5.707 -12.667 -18.772 1.00 98.62 684 ALA A N 1
ATOM 5650 C CA . ALA A 1 684 ? 5.238 -11.279 -18.753 1.00 98.62 684 ALA A CA 1
ATOM 5651 C C . ALA A 1 684 ? 6.220 -10.295 -19.390 1.00 98.62 684 ALA A C 1
ATOM 5653 O O . ALA A 1 684 ? 7.424 -10.538 -19.411 1.00 98.62 684 ALA A O 1
ATOM 5654 N N . ILE A 1 685 ? 5.699 -9.175 -19.891 1.00 98.88 685 ILE A N 1
ATOM 5655 C CA . ILE A 1 685 ? 6.510 -8.042 -20.345 1.00 98.88 685 ILE A CA 1
ATOM 5656 C C . ILE A 1 685 ? 6.643 -7.059 -19.188 1.00 98.88 685 ILE A C 1
ATOM 5658 O O . ILE A 1 685 ? 5.645 -6.689 -18.583 1.00 98.88 685 ILE A O 1
ATOM 5662 N N . TYR A 1 686 ? 7.855 -6.603 -18.902 1.00 98.75 686 TYR A N 1
ATOM 5663 C CA . TYR A 1 686 ? 8.101 -5.423 -18.082 1.00 98.75 686 TYR A CA 1
ATOM 5664 C C . TYR A 1 686 ? 8.562 -4.272 -18.974 1.00 98.75 686 TYR A C 1
ATOM 5666 O O . TYR A 1 686 ? 9.367 -4.492 -19.883 1.00 98.75 686 TYR A O 1
ATOM 5674 N N . ILE A 1 687 ? 8.072 -3.060 -18.714 1.00 98.50 687 ILE A N 1
ATOM 5675 C CA . ILE A 1 687 ? 8.447 -1.865 -19.473 1.00 98.50 687 ILE A CA 1
ATOM 5676 C C . ILE A 1 687 ? 8.523 -0.624 -18.567 1.00 98.50 687 ILE A C 1
ATOM 5678 O O . ILE A 1 687 ? 7.635 -0.383 -17.748 1.00 98.50 687 ILE A O 1
ATOM 5682 N N . ASP A 1 688 ? 9.599 0.157 -18.692 1.00 96.38 688 ASP A N 1
ATOM 5683 C CA . ASP A 1 688 ? 9.798 1.388 -17.920 1.00 96.38 688 ASP A CA 1
ATOM 5684 C C . ASP A 1 688 ? 8.798 2.477 -18.353 1.00 96.38 688 ASP A C 1
ATOM 5686 O O . ASP A 1 688 ? 8.408 2.586 -19.518 1.00 96.38 688 ASP A O 1
ATOM 5690 N N . SER A 1 689 ? 8.385 3.320 -17.402 1.00 95.00 689 SER A N 1
ATOM 5691 C CA . SER A 1 689 ? 7.355 4.355 -17.612 1.00 95.00 689 SER A CA 1
ATOM 5692 C C . SER A 1 689 ? 7.801 5.553 -18.466 1.00 95.00 689 SER A C 1
ATOM 5694 O O . SER A 1 689 ? 6.971 6.367 -18.869 1.00 95.00 689 SER A O 1
ATOM 5696 N N . ASP A 1 690 ? 9.093 5.659 -18.770 1.00 94.19 690 ASP A N 1
ATOM 5697 C CA . ASP A 1 690 ? 9.721 6.665 -19.632 1.00 94.19 690 ASP A CA 1
ATOM 5698 C C . ASP A 1 690 ? 10.006 6.136 -21.049 1.00 94.19 690 ASP A C 1
ATOM 5700 O O . ASP A 1 690 ? 10.972 6.530 -21.714 1.00 94.19 690 ASP A O 1
ATOM 5704 N N . THR A 1 691 ? 9.125 5.265 -21.533 1.00 97.94 691 THR A N 1
ATOM 5705 C CA . THR A 1 691 ? 9.169 4.688 -22.877 1.00 97.94 691 THR A CA 1
ATOM 5706 C C . THR A 1 691 ? 7.971 5.118 -23.728 1.00 97.94 691 THR A C 1
ATOM 5708 O O . THR A 1 691 ? 6.974 5.654 -23.241 1.00 97.94 691 THR A O 1
ATOM 5711 N N . VAL A 1 692 ? 8.077 4.897 -25.037 1.00 98.44 692 VAL A N 1
ATOM 5712 C CA . VAL A 1 692 ? 6.998 5.043 -26.018 1.00 98.44 692 VAL A CA 1
ATOM 5713 C C . VAL A 1 692 ? 6.981 3.813 -26.913 1.00 98.44 692 VAL A C 1
ATOM 5715 O O . VAL A 1 692 ? 8.013 3.429 -27.458 1.00 98.44 692 VAL A O 1
ATOM 5718 N N . VAL A 1 693 ? 5.802 3.229 -27.094 1.00 98.69 693 VAL A N 1
ATOM 5719 C CA . VAL A 1 693 ? 5.561 2.037 -27.910 1.00 98.69 693 VAL A CA 1
ATOM 5720 C C . VAL A 1 693 ? 5.037 2.447 -29.289 1.00 98.69 693 VAL A C 1
ATOM 5722 O O . VAL A 1 693 ? 4.069 3.193 -29.398 1.00 98.69 693 VAL A O 1
ATOM 5725 N N . GLU A 1 694 ? 5.673 1.949 -30.347 1.00 98.56 694 GLU A N 1
ATOM 5726 C CA . GLU A 1 694 ? 5.336 2.202 -31.758 1.00 98.56 694 GLU A CA 1
ATOM 5727 C C . GLU A 1 694 ? 4.856 0.938 -32.499 1.00 98.56 694 GLU A C 1
ATOM 5729 O O . GLU A 1 694 ? 4.398 1.039 -33.635 1.00 98.56 694 GLU A O 1
ATOM 5734 N N . GLN A 1 695 ? 4.969 -0.248 -31.891 1.00 98.25 695 GLN A N 1
ATOM 5735 C CA . GLN A 1 695 ? 4.512 -1.531 -32.450 1.00 98.25 695 GLN A CA 1
ATOM 5736 C C . GLN A 1 695 ? 3.803 -2.364 -31.376 1.00 98.25 695 GLN A C 1
ATOM 5738 O O . GLN A 1 695 ? 3.993 -2.133 -30.184 1.00 98.25 695 GLN A O 1
ATOM 5743 N N . ASP A 1 696 ? 2.983 -3.327 -31.793 1.00 98.62 696 ASP A N 1
ATOM 5744 C CA . ASP A 1 696 ? 2.175 -4.143 -30.886 1.00 98.62 696 ASP A CA 1
ATOM 5745 C C . ASP A 1 696 ? 3.055 -4.981 -29.938 1.00 98.62 696 ASP A C 1
ATOM 5747 O O . ASP A 1 696 ? 3.823 -5.838 -30.375 1.00 98.62 696 ASP A O 1
ATOM 5751 N N . LEU A 1 697 ? 2.916 -4.775 -28.622 1.00 98.69 697 LEU A N 1
ATOM 5752 C CA . LEU A 1 697 ? 3.656 -5.529 -27.602 1.00 98.69 697 LEU A CA 1
ATOM 5753 C C . LEU A 1 697 ? 3.327 -7.029 -27.598 1.00 98.69 697 LEU A C 1
ATOM 5755 O O . LEU A 1 697 ? 4.121 -7.814 -27.080 1.00 98.69 697 LEU A O 1
ATOM 5759 N N . ALA A 1 698 ? 2.215 -7.456 -28.200 1.00 98.44 698 ALA A N 1
ATOM 5760 C CA . ALA A 1 698 ? 1.949 -8.876 -28.403 1.00 98.44 698 ALA A CA 1
ATOM 5761 C C . ALA A 1 698 ? 3.028 -9.539 -29.281 1.00 98.44 698 ALA A C 1
ATOM 5763 O O . ALA A 1 698 ? 3.405 -10.675 -29.015 1.00 98.44 698 ALA A O 1
ATOM 5764 N N . GLU A 1 699 ? 3.609 -8.829 -30.260 1.00 98.44 699 GLU A N 1
ATOM 5765 C CA . GLU A 1 699 ? 4.717 -9.368 -31.065 1.00 98.44 699 GLU A CA 1
ATOM 5766 C C . GLU A 1 699 ? 5.962 -9.649 -30.213 1.00 98.44 699 GLU A C 1
ATOM 5768 O O . GLU A 1 699 ? 6.660 -10.635 -30.445 1.00 98.44 699 GLU A O 1
ATOM 5773 N N . LEU A 1 700 ? 6.239 -8.800 -29.215 1.00 98.62 700 LEU A N 1
ATOM 5774 C CA . LEU A 1 700 ? 7.304 -9.048 -28.244 1.00 98.62 700 LEU A CA 1
ATOM 5775 C C . LEU A 1 700 ? 6.954 -10.245 -27.360 1.00 98.62 700 LEU A C 1
ATOM 5777 O O . LEU A 1 700 ? 7.809 -11.092 -27.116 1.00 98.62 700 LEU A O 1
ATOM 5781 N N . TYR A 1 701 ? 5.705 -10.332 -26.900 1.00 98.50 701 TYR A N 1
ATOM 5782 C CA . TYR A 1 701 ? 5.256 -11.426 -26.045 1.00 98.50 701 TYR A CA 1
ATOM 5783 C C . TYR A 1 701 ? 5.426 -12.793 -26.712 1.00 98.50 701 TYR A C 1
ATOM 5785 O O . TYR A 1 701 ? 5.830 -13.743 -26.046 1.00 98.50 701 TYR A O 1
ATOM 5793 N N . GLU A 1 702 ? 5.170 -12.901 -28.015 1.00 97.38 702 GLU A N 1
ATOM 5794 C CA . GLU A 1 702 ? 5.272 -14.152 -28.778 1.00 97.38 702 GLU A CA 1
ATOM 5795 C C . GLU A 1 702 ? 6.714 -14.616 -29.048 1.00 97.38 702 GLU A C 1
ATOM 5797 O O . GLU A 1 702 ? 6.917 -15.735 -29.517 1.00 97.38 702 GLU A O 1
ATOM 5802 N N . VAL A 1 703 ? 7.736 -13.814 -28.724 1.00 98.12 703 VAL A N 1
ATOM 5803 C CA . VAL A 1 703 ? 9.132 -14.250 -28.865 1.00 98.12 703 VAL A CA 1
ATOM 5804 C C . VAL A 1 703 ? 9.390 -15.485 -27.991 1.00 98.12 703 VAL A C 1
ATOM 5806 O O . VAL A 1 703 ? 9.148 -15.493 -26.779 1.00 98.12 703 VAL A O 1
ATOM 5809 N N . GLU A 1 704 ? 9.911 -16.546 -28.610 1.00 96.88 704 GLU A N 1
ATOM 5810 C CA . GLU A 1 704 ? 10.310 -17.764 -27.909 1.00 96.88 704 GLU A CA 1
ATOM 5811 C C . GLU A 1 704 ? 11.595 -17.525 -27.110 1.00 96.88 704 GLU A C 1
ATOM 5813 O O . GLU A 1 704 ? 12.654 -17.247 -27.675 1.00 96.88 704 GLU A O 1
ATOM 5818 N N . ILE A 1 705 ? 11.510 -17.667 -25.785 1.00 96.25 705 ILE A N 1
ATOM 5819 C CA . ILE A 1 705 ? 12.671 -17.550 -24.889 1.00 96.25 705 ILE A CA 1
ATOM 5820 C C . ILE A 1 705 ? 13.106 -18.880 -24.260 1.00 96.25 705 ILE A C 1
ATOM 5822 O O . ILE A 1 705 ? 14.181 -18.945 -23.665 1.00 96.25 705 ILE A O 1
ATOM 5826 N N . GLY A 1 706 ? 12.343 -19.964 -24.450 1.00 94.56 706 GLY A N 1
ATOM 5827 C CA . GLY A 1 706 ? 12.659 -21.298 -23.917 1.00 94.56 706 GLY A CA 1
ATOM 5828 C C . GLY A 1 706 ? 12.908 -21.282 -22.403 1.00 94.56 706 GLY A C 1
ATOM 5829 O O . GLY A 1 706 ? 12.260 -20.533 -21.679 1.00 94.56 706 GLY A O 1
ATOM 5830 N N . ASP A 1 707 ? 13.901 -22.043 -21.938 1.00 95.31 707 ASP A N 1
ATOM 5831 C CA . ASP A 1 707 ? 14.296 -22.125 -20.516 1.00 95.31 707 ASP A CA 1
ATOM 5832 C C . ASP A 1 707 ? 15.216 -20.970 -20.060 1.00 95.31 707 ASP A C 1
ATOM 5834 O O . ASP A 1 707 ? 15.968 -21.103 -19.083 1.00 95.31 707 ASP A O 1
ATOM 5838 N N . ASN A 1 708 ? 15.261 -19.868 -20.815 1.00 98.25 708 ASN A N 1
ATOM 5839 C CA . ASN A 1 708 ? 15.964 -18.652 -20.410 1.00 98.25 708 ASN A CA 1
ATOM 5840 C C . ASN A 1 708 ? 15.080 -17.833 -19.472 1.00 98.25 708 ASN A C 1
ATOM 5842 O O . ASN A 1 708 ? 13.858 -17.831 -19.607 1.00 98.25 708 ASN A O 1
ATOM 5846 N N . PHE A 1 709 ? 15.700 -17.111 -18.540 1.00 98.38 709 PHE A N 1
ATOM 5847 C CA . PHE A 1 709 ? 14.968 -16.294 -17.574 1.00 98.38 709 PHE A CA 1
ATOM 5848 C C . PHE A 1 709 ? 14.395 -15.034 -18.215 1.00 98.38 709 PHE A C 1
ATOM 5850 O O . PHE A 1 709 ? 13.347 -14.549 -17.789 1.00 98.38 709 PHE A O 1
ATOM 5857 N N . VAL A 1 710 ? 15.074 -14.497 -19.231 1.00 98.56 710 VAL A N 1
ATOM 5858 C CA . VAL A 1 710 ? 14.708 -13.205 -19.801 1.00 98.56 710 VAL A CA 1
ATOM 5859 C C . VAL A 1 710 ? 15.032 -13.094 -21.289 1.00 98.56 710 VAL A C 1
ATOM 5861 O O . VAL A 1 710 ? 16.071 -13.558 -21.757 1.00 98.56 710 VAL A O 1
ATOM 5864 N N . GLY A 1 711 ? 14.147 -12.437 -22.033 1.00 98.69 711 GLY A N 1
ATOM 5865 C CA . GLY A 1 711 ? 14.447 -11.783 -23.298 1.00 98.69 711 GLY A CA 1
ATOM 5866 C C . GLY A 1 711 ? 14.724 -10.299 -23.057 1.00 98.69 711 GLY A C 1
ATOM 5867 O O . GLY A 1 711 ? 13.866 -9.608 -22.512 1.00 98.69 711 GLY A O 1
ATOM 5868 N N . ALA A 1 712 ? 15.897 -9.798 -23.442 1.00 98.50 712 ALA A N 1
ATOM 5869 C CA . ALA A 1 712 ? 16.277 -8.394 -23.249 1.00 98.50 712 ALA A CA 1
ATOM 5870 C C . ALA A 1 712 ? 17.155 -7.871 -24.395 1.00 98.50 712 ALA A C 1
ATOM 5872 O O . ALA A 1 712 ? 17.786 -8.641 -25.116 1.00 98.50 712 ALA A O 1
ATOM 5873 N N . VAL A 1 713 ? 17.218 -6.553 -24.578 1.00 98.25 713 VAL A N 1
ATOM 5874 C CA . VAL A 1 713 ? 18.103 -5.922 -25.575 1.00 98.25 713 VAL A CA 1
ATOM 5875 C C . VAL A 1 713 ? 19.456 -5.602 -24.935 1.00 98.25 713 VAL A C 1
ATOM 5877 O O . VAL A 1 713 ? 19.513 -5.184 -23.779 1.00 98.25 713 VAL A O 1
ATOM 5880 N N . ARG A 1 714 ? 20.556 -5.775 -25.684 1.00 96.06 714 ARG A N 1
ATOM 5881 C CA . ARG A 1 714 ? 21.895 -5.340 -25.241 1.00 96.06 714 ARG A CA 1
ATOM 5882 C C . ARG A 1 714 ? 21.911 -3.841 -24.956 1.00 96.06 714 ARG A C 1
ATOM 5884 O O . ARG A 1 714 ? 21.393 -3.051 -25.742 1.00 96.06 714 ARG A O 1
ATOM 5891 N N . ASP A 1 715 ? 22.559 -3.442 -23.872 1.00 94.12 715 ASP A N 1
ATOM 5892 C CA . ASP A 1 715 ? 22.703 -2.034 -23.528 1.00 94.12 715 ASP A CA 1
ATOM 5893 C C . ASP A 1 715 ? 23.843 -1.409 -24.351 1.00 94.12 715 ASP A C 1
ATOM 5895 O O . ASP A 1 715 ? 25.035 -1.559 -24.057 1.00 94.12 715 ASP A O 1
ATOM 5899 N N . TYR A 1 716 ? 23.477 -0.723 -25.435 1.00 92.56 716 TYR A N 1
ATOM 5900 C CA . TYR A 1 716 ? 24.437 -0.064 -26.323 1.00 92.56 716 TYR A CA 1
ATOM 5901 C C . TYR A 1 716 ? 25.171 1.094 -25.641 1.00 92.56 716 TYR A C 1
ATOM 5903 O O . TYR A 1 716 ? 26.339 1.339 -25.947 1.00 92.56 716 TYR A O 1
ATOM 5911 N N . ASP A 1 717 ? 24.520 1.798 -24.713 1.00 88.19 717 ASP A N 1
ATOM 5912 C CA . ASP A 1 717 ? 25.154 2.901 -23.988 1.00 88.19 717 ASP A CA 1
ATOM 5913 C C . ASP A 1 717 ? 26.205 2.361 -23.018 1.00 88.19 717 ASP A C 1
ATOM 5915 O O . ASP A 1 717 ? 27.340 2.840 -22.984 1.00 88.19 717 ASP A O 1
ATOM 5919 N N . PHE A 1 718 ? 25.879 1.272 -22.318 1.00 88.81 718 PHE A N 1
ATOM 5920 C CA . PHE A 1 718 ? 26.852 0.533 -21.525 1.00 88.81 718 PHE A CA 1
ATOM 5921 C C . PHE A 1 718 ? 28.020 0.034 -22.381 1.00 88.81 718 PHE A C 1
ATOM 5923 O O . PHE A 1 718 ? 29.175 0.285 -22.036 1.00 88.81 718 PHE A O 1
ATOM 5930 N N . SER A 1 719 ? 27.724 -0.593 -23.521 1.00 90.75 719 SER A N 1
ATOM 5931 C CA . SER A 1 719 ? 28.715 -1.186 -24.431 1.00 90.75 719 SER A CA 1
ATOM 5932 C C . SER A 1 719 ? 29.742 -0.170 -24.935 1.00 90.75 719 SER A C 1
ATOM 5934 O O . SER A 1 719 ? 30.948 -0.419 -24.893 1.00 90.75 719 SER A O 1
ATOM 5936 N N . ALA A 1 720 ? 29.289 1.013 -25.362 1.00 88.88 720 ALA A N 1
ATOM 5937 C CA . ALA A 1 720 ? 30.191 2.084 -25.788 1.00 88.88 720 ALA A CA 1
ATOM 5938 C C . ALA A 1 720 ? 31.118 2.545 -24.660 1.00 88.88 720 ALA A C 1
ATOM 5940 O O . ALA A 1 720 ? 32.264 2.935 -24.866 1.00 88.88 720 ALA A O 1
ATOM 5941 N N . SER A 1 721 ? 30.598 2.496 -23.448 1.00 85.31 721 SER A N 1
ATOM 5942 C CA . SER A 1 721 ? 31.180 3.126 -22.288 1.00 85.31 721 SER A CA 1
ATOM 5943 C C . SER A 1 721 ? 32.103 2.157 -21.519 1.00 85.31 721 SER A C 1
ATOM 5945 O O . SER A 1 721 ? 33.008 2.606 -20.819 1.00 85.31 721 SER A O 1
ATOM 5947 N N . VAL A 1 722 ? 31.973 0.842 -21.748 1.00 85.38 722 VAL A N 1
ATOM 5948 C CA . VAL A 1 722 ? 33.009 -0.184 -21.496 1.00 85.38 722 VAL A CA 1
ATOM 5949 C C . VAL A 1 722 ? 34.194 -0.019 -22.454 1.00 85.38 722 VAL A C 1
ATOM 5951 O O . VAL A 1 722 ? 35.352 -0.149 -22.059 1.00 85.38 722 VAL A O 1
ATOM 5954 N N . CYS A 1 723 ? 33.920 0.335 -23.712 1.00 85.94 723 CYS A N 1
ATOM 5955 C CA . CYS A 1 723 ? 34.940 0.546 -24.743 1.00 85.94 723 CYS A CA 1
ATOM 5956 C C . CYS A 1 723 ? 35.660 1.909 -24.639 1.00 85.94 723 CYS A C 1
ATOM 5958 O O . CYS A 1 723 ? 36.547 2.203 -25.448 1.00 85.94 723 CYS A O 1
ATOM 5960 N N . PHE A 1 724 ? 35.302 2.751 -23.664 1.00 85.19 724 PHE A N 1
ATOM 5961 C CA . PHE A 1 724 ? 35.931 4.050 -23.434 1.00 85.19 724 PHE A CA 1
ATOM 5962 C C . PHE A 1 724 ? 37.205 3.902 -22.576 1.00 85.19 724 PHE A C 1
ATOM 5964 O O . PHE A 1 724 ? 37.092 3.548 -21.399 1.00 85.19 724 PHE A O 1
ATOM 5971 N N . PRO A 1 725 ? 38.415 4.192 -23.102 1.00 80.12 725 PRO A N 1
ATOM 5972 C CA . PRO A 1 725 ? 39.677 3.851 -22.435 1.00 80.12 725 PRO A CA 1
ATOM 5973 C C . PRO A 1 725 ? 39.828 4.393 -21.010 1.00 80.12 725 PRO A C 1
ATOM 5975 O O . PRO A 1 725 ? 40.284 3.668 -20.134 1.00 80.12 725 PRO A O 1
ATOM 5978 N N . GLU A 1 726 ? 39.399 5.632 -20.757 1.00 77.12 726 GLU A N 1
ATOM 5979 C CA . GLU A 1 726 ? 39.537 6.286 -19.444 1.00 77.12 726 GLU A CA 1
ATOM 5980 C C . GLU A 1 726 ? 38.630 5.681 -18.365 1.00 77.12 726 GLU A C 1
ATOM 5982 O O . GLU A 1 726 ? 38.862 5.882 -17.176 1.00 77.12 726 GLU A O 1
ATOM 5987 N N . LYS A 1 727 ? 37.589 4.940 -18.763 1.00 68.81 727 LYS A N 1
ATOM 5988 C CA . LYS A 1 727 ? 36.668 4.275 -17.833 1.00 68.81 727 LYS A CA 1
ATOM 5989 C C . LYS A 1 727 ? 36.756 2.755 -17.876 1.00 68.81 727 LYS A C 1
ATOM 5991 O O . LYS A 1 727 ? 36.171 2.108 -17.013 1.00 68.81 727 LYS A O 1
ATOM 5996 N N . LYS A 1 728 ? 37.485 2.183 -18.833 1.00 76.75 728 LYS A N 1
ATOM 5997 C CA . LYS A 1 728 ? 37.559 0.736 -19.049 1.00 76.75 728 LYS A CA 1
ATOM 5998 C C . LYS A 1 728 ? 37.965 -0.024 -17.784 1.00 76.75 728 LYS A C 1
ATOM 6000 O O . LYS A 1 728 ? 37.264 -0.950 -17.399 1.00 76.75 728 LYS A O 1
ATOM 6005 N N . GLU A 1 729 ? 39.008 0.426 -17.087 1.00 76.62 729 GLU A N 1
ATOM 6006 C CA . GLU A 1 729 ? 39.465 -0.201 -15.837 1.00 76.62 729 GLU A CA 1
ATOM 6007 C C . GLU A 1 729 ? 38.393 -0.151 -14.734 1.00 76.62 729 GLU A C 1
ATOM 6009 O O . GLU A 1 729 ? 38.201 -1.123 -14.007 1.00 76.62 729 GLU A O 1
ATOM 6014 N N . ILE A 1 730 ? 37.635 0.950 -14.651 1.00 77.25 730 ILE A N 1
ATOM 6015 C CA . ILE A 1 730 ? 36.521 1.093 -13.705 1.00 77.25 730 ILE A CA 1
ATOM 6016 C C . ILE A 1 730 ? 35.411 0.090 -14.043 1.00 77.25 730 ILE A C 1
ATOM 6018 O O . ILE A 1 730 ? 34.912 -0.574 -13.145 1.00 77.25 730 ILE A O 1
ATOM 6022 N N . TYR A 1 731 ? 35.041 -0.069 -15.318 1.00 78.75 731 TYR A N 1
ATOM 6023 C CA . TYR A 1 731 ? 34.000 -1.025 -15.727 1.00 78.75 731 TYR A CA 1
ATOM 6024 C C . TYR A 1 731 ? 34.430 -2.481 -15.567 1.00 78.75 731 TYR A C 1
ATOM 6026 O O . TYR A 1 731 ? 33.652 -3.299 -15.074 1.00 78.75 731 TYR A O 1
ATOM 6034 N N . GLU A 1 732 ? 35.671 -2.800 -15.928 1.00 75.88 732 GLU A N 1
ATOM 6035 C CA . GLU A 1 732 ? 36.248 -4.129 -15.740 1.00 75.88 732 GLU A CA 1
ATOM 6036 C C . GLU A 1 732 ? 36.278 -4.520 -14.262 1.00 75.88 732 GLU A C 1
ATOM 6038 O O . GLU A 1 732 ? 35.827 -5.609 -13.904 1.00 75.88 732 GLU A O 1
ATOM 6043 N N . LYS A 1 733 ? 36.743 -3.616 -13.395 1.00 77.88 733 LYS A N 1
ATOM 6044 C CA . LYS A 1 733 ? 36.869 -3.868 -11.959 1.00 77.88 733 LYS A CA 1
ATOM 6045 C C . LYS A 1 733 ? 35.533 -3.821 -11.213 1.00 77.88 733 LYS A C 1
ATOM 6047 O O . LYS A 1 733 ? 35.239 -4.727 -10.441 1.00 77.88 733 LYS A O 1
ATOM 6052 N N . GLU A 1 734 ? 34.734 -2.773 -11.408 1.00 72.94 734 GLU A N 1
ATOM 6053 C CA . GLU A 1 734 ? 33.552 -2.495 -10.575 1.00 72.94 734 GLU A CA 1
ATOM 6054 C C . GLU A 1 734 ? 32.268 -3.160 -11.067 1.00 72.94 734 GLU A C 1
ATOM 6056 O O . GLU A 1 734 ? 31.314 -3.261 -10.300 1.00 72.94 734 GLU A O 1
ATOM 6061 N N . ILE A 1 735 ? 32.221 -3.639 -12.313 1.00 77.12 735 ILE A N 1
ATOM 6062 C CA . ILE A 1 735 ? 31.022 -4.285 -12.861 1.00 77.12 735 ILE A CA 1
ATOM 6063 C C . ILE A 1 735 ? 31.353 -5.668 -13.399 1.00 77.12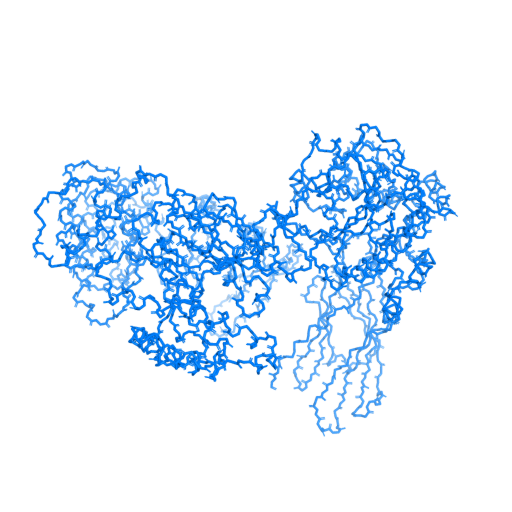 735 ILE A C 1
ATOM 6065 O O . ILE A 1 735 ? 30.830 -6.660 -12.899 1.00 77.12 735 ILE A O 1
ATOM 6069 N N . LEU A 1 736 ? 32.248 -5.779 -14.379 1.00 77.00 736 LEU A N 1
ATOM 6070 C CA . LEU A 1 736 ? 32.439 -7.041 -15.098 1.00 77.00 736 LEU A CA 1
ATOM 6071 C C . LEU A 1 736 ? 32.990 -8.156 -14.205 1.00 77.00 736 LEU A C 1
ATOM 6073 O O . LEU A 1 736 ? 32.523 -9.287 -14.316 1.00 77.00 736 LEU A O 1
ATOM 6077 N N . GLN A 1 737 ? 33.899 -7.854 -13.273 1.00 80.94 737 GLN A N 1
ATOM 6078 C CA . GLN A 1 737 ? 34.370 -8.838 -12.289 1.00 80.94 737 GLN A CA 1
ATOM 6079 C C . GLN A 1 737 ? 33.263 -9.310 -11.334 1.00 80.94 737 GLN A C 1
ATOM 6081 O O . GLN A 1 737 ? 33.233 -10.485 -10.972 1.00 80.94 737 GLN A O 1
ATOM 6086 N N . TYR A 1 738 ? 32.330 -8.434 -10.946 1.00 84.00 738 TYR A N 1
ATOM 6087 C CA . TYR A 1 738 ? 31.240 -8.807 -10.039 1.00 84.00 738 TYR A CA 1
ATOM 6088 C C . TYR A 1 738 ? 30.113 -9.554 -10.744 1.00 84.00 738 TYR A C 1
ATOM 6090 O O . TYR A 1 738 ? 29.605 -10.537 -10.203 1.00 84.00 738 TYR A O 1
ATOM 6098 N N . LEU A 1 739 ? 29.728 -9.109 -11.942 1.00 87.00 739 LEU A N 1
ATOM 6099 C CA . LEU A 1 739 ? 28.720 -9.778 -12.763 1.00 87.00 739 LEU A CA 1
ATOM 6100 C C . LEU A 1 739 ? 29.262 -11.102 -13.315 1.00 87.00 739 LEU A C 1
ATOM 6102 O O . LEU A 1 739 ? 28.541 -12.104 -13.376 1.00 87.00 739 LEU A O 1
ATOM 6106 N N . ASN A 1 740 ? 30.559 -11.128 -13.637 1.00 86.31 740 ASN A N 1
ATOM 6107 C CA . ASN A 1 740 ? 31.269 -12.237 -14.263 1.00 86.31 740 ASN A CA 1
ATOM 6108 C C . ASN A 1 740 ? 30.520 -12.715 -15.517 1.00 86.31 740 ASN A C 1
ATOM 6110 O O . ASN A 1 740 ? 30.103 -13.876 -15.601 1.00 86.31 740 ASN A O 1
ATOM 6114 N N . LEU A 1 741 ? 30.291 -11.773 -16.436 1.00 86.88 741 LEU A N 1
ATOM 6115 C CA . LEU A 1 741 ? 29.755 -12.038 -17.769 1.00 86.88 741 LEU A CA 1
ATOM 6116 C C . LEU A 1 741 ? 30.836 -12.699 -18.631 1.00 86.88 741 LEU A C 1
ATOM 6118 O O . LEU A 1 741 ? 32.012 -12.363 -18.515 1.00 86.88 741 LEU A O 1
ATOM 6122 N N . GLU A 1 742 ? 30.441 -13.622 -19.508 1.00 83.69 742 GLU A N 1
ATOM 6123 C CA . GLU A 1 742 ? 31.373 -14.269 -20.448 1.00 83.69 742 GLU A CA 1
ATOM 6124 C C . GLU A 1 742 ? 31.908 -13.289 -21.502 1.00 83.69 742 GLU A C 1
ATOM 6126 O O . GLU A 1 742 ? 33.026 -13.438 -21.993 1.00 83.69 742 GLU A O 1
ATOM 6131 N N . ASN A 1 743 ? 31.111 -12.269 -21.816 1.00 87.00 743 ASN A N 1
ATOM 6132 C CA . ASN A 1 743 ? 31.423 -11.199 -22.747 1.00 87.00 743 ASN A CA 1
ATOM 6133 C C . ASN A 1 743 ? 30.954 -9.870 -22.143 1.00 87.00 743 ASN A C 1
ATOM 6135 O O . ASN A 1 743 ? 29.826 -9.746 -21.665 1.00 87.00 743 ASN A O 1
ATOM 6139 N N . ASP A 1 744 ? 31.824 -8.869 -22.154 1.00 84.00 744 ASP A N 1
ATOM 6140 C CA . ASP A 1 744 ? 31.577 -7.548 -21.580 1.00 84.00 744 ASP A CA 1
ATOM 6141 C C . ASP A 1 744 ? 30.527 -6.732 -22.347 1.00 84.00 744 ASP A C 1
ATOM 6143 O O . ASP A 1 744 ? 29.901 -5.832 -21.782 1.00 84.00 744 ASP A O 1
ATOM 6147 N N . LEU A 1 745 ? 30.282 -7.089 -23.609 1.00 88.75 745 LEU A N 1
ATOM 6148 C CA . LEU A 1 745 ? 29.270 -6.479 -24.476 1.00 88.75 745 LEU A CA 1
ATOM 6149 C C . LEU A 1 745 ? 27.886 -7.141 -24.375 1.00 88.75 745 LEU A C 1
ATOM 6151 O O . LEU A 1 745 ? 26.952 -6.726 -25.062 1.00 88.75 745 LEU A O 1
ATOM 6155 N N . ASP A 1 746 ? 27.743 -8.173 -23.543 1.00 90.94 746 ASP A N 1
ATOM 6156 C CA . ASP A 1 746 ? 26.499 -8.931 -23.372 1.00 90.94 746 ASP A CA 1
ATOM 6157 C C . ASP A 1 746 ? 25.628 -8.416 -22.207 1.00 90.94 746 ASP A C 1
ATOM 6159 O O . ASP A 1 746 ? 24.572 -8.972 -21.909 1.00 90.94 746 ASP A O 1
ATOM 6163 N N . TYR A 1 747 ? 26.006 -7.300 -21.586 1.00 94.06 747 TYR A N 1
ATOM 6164 C CA . TYR A 1 747 ? 25.174 -6.620 -20.596 1.00 94.06 747 TYR A CA 1
ATOM 6165 C C . TYR A 1 747 ? 23.858 -6.120 -21.225 1.00 94.06 747 TYR A C 1
ATOM 6167 O O . TYR A 1 747 ? 23.870 -5.402 -22.231 1.00 94.06 747 TYR A O 1
ATOM 6175 N N . PHE A 1 748 ? 22.712 -6.506 -20.657 1.00 96.69 748 PHE A N 1
ATOM 6176 C CA . PHE A 1 748 ? 21.388 -6.126 -21.163 1.00 96.69 748 PHE A CA 1
ATOM 6177 C C . PHE A 1 748 ? 20.783 -4.943 -20.403 1.00 96.69 748 PHE A C 1
ATOM 6179 O O . PHE A 1 748 ? 21.052 -4.740 -19.217 1.00 96.69 748 PHE A O 1
ATOM 6186 N N . GLN A 1 749 ? 19.925 -4.186 -21.091 1.00 96.31 749 GLN A N 1
ATOM 6187 C CA . GLN A 1 749 ? 19.195 -3.060 -20.515 1.00 96.31 749 GLN A CA 1
ATOM 6188 C C . GLN A 1 749 ? 17.862 -3.527 -19.920 1.00 96.31 749 GLN A C 1
ATOM 6190 O O . GLN A 1 749 ? 17.147 -4.312 -20.543 1.00 96.31 749 GLN A O 1
ATOM 6195 N N . ALA A 1 750 ? 17.524 -3.056 -18.718 1.00 96.06 750 ALA A N 1
ATOM 6196 C CA . ALA A 1 750 ? 16.390 -3.581 -17.957 1.00 96.06 750 ALA A CA 1
ATOM 6197 C C . ALA A 1 750 ? 15.050 -2.864 -18.193 1.00 96.06 750 ALA A C 1
ATOM 6199 O O . ALA A 1 750 ? 14.036 -3.276 -17.647 1.00 96.06 750 ALA A O 1
ATOM 6200 N N . GLY A 1 751 ? 14.995 -1.814 -19.000 1.00 95.69 751 GLY A N 1
ATOM 6201 C CA . GLY A 1 751 ? 13.781 -1.024 -19.204 1.00 95.69 751 GLY A CA 1
ATOM 6202 C C . GLY A 1 751 ? 12.749 -1.632 -20.138 1.00 95.69 751 GLY A C 1
ATOM 6203 O O . GLY A 1 751 ? 11.622 -1.156 -20.175 1.00 95.69 751 GLY A O 1
ATOM 6204 N N . VAL A 1 752 ? 13.098 -2.698 -20.862 1.00 98.50 752 VAL A N 1
ATOM 6205 C CA . VAL A 1 752 ? 12.133 -3.557 -21.558 1.00 98.50 752 VAL A CA 1
ATOM 6206 C C . VAL A 1 752 ? 12.601 -4.999 -21.422 1.00 98.50 752 VAL A C 1
ATOM 6208 O O . VAL A 1 752 ? 13.667 -5.349 -21.932 1.00 98.50 752 VAL A O 1
ATOM 6211 N N . LEU A 1 753 ? 11.815 -5.830 -20.737 1.00 98.75 753 LEU A N 1
ATOM 6212 C CA . LEU A 1 753 ? 12.138 -7.231 -20.461 1.00 98.75 753 LEU A CA 1
ATOM 6213 C C . LEU A 1 753 ? 10.961 -8.131 -20.829 1.00 98.75 753 LEU A C 1
ATOM 6215 O O . LEU A 1 753 ? 9.824 -7.842 -20.473 1.00 98.75 753 LEU A O 1
ATOM 6219 N N . LEU A 1 754 ? 11.241 -9.265 -21.463 1.00 98.81 754 LEU A N 1
ATOM 6220 C CA . LEU A 1 754 ? 10.312 -10.385 -21.580 1.00 98.81 754 LEU A CA 1
ATOM 6221 C C . LEU A 1 754 ? 10.724 -11.454 -20.566 1.00 98.81 754 LEU A C 1
ATOM 6223 O O . LEU A 1 754 ? 11.708 -12.157 -20.768 1.00 98.81 754 LEU A O 1
ATOM 6227 N N . LEU A 1 755 ? 10.012 -11.552 -19.453 1.00 98.75 755 LEU A N 1
ATOM 6228 C CA . LEU A 1 755 ? 10.376 -12.394 -18.317 1.00 98.75 755 LEU A CA 1
ATOM 6229 C C . LEU A 1 755 ? 9.714 -13.768 -18.417 1.00 98.75 755 LEU A C 1
ATOM 6231 O O . LEU A 1 755 ? 8.497 -13.851 -18.572 1.00 98.75 755 LEU A O 1
ATOM 6235 N N . ASN A 1 756 ? 10.500 -14.833 -18.251 1.00 98.56 756 ASN A N 1
ATOM 6236 C CA . ASN A 1 756 ? 10.002 -16.187 -18.015 1.00 98.56 756 ASN A CA 1
ATOM 6237 C C . ASN A 1 756 ? 9.796 -16.388 -16.507 1.00 98.56 756 ASN A C 1
ATOM 6239 O O . ASN A 1 756 ? 10.719 -16.740 -15.769 1.00 98.56 756 ASN A O 1
ATOM 6243 N N . LEU A 1 757 ? 8.582 -16.122 -16.039 1.00 98.31 757 LEU A N 1
ATOM 6244 C CA . LEU A 1 757 ? 8.242 -16.145 -14.623 1.00 98.31 757 LEU A CA 1
ATOM 6245 C C . LEU A 1 757 ? 8.277 -17.559 -14.043 1.00 98.31 757 LEU A C 1
ATOM 6247 O O . LEU A 1 757 ? 8.703 -17.713 -12.900 1.00 98.31 757 LEU A O 1
ATOM 6251 N N . SER A 1 758 ? 7.893 -18.589 -14.805 1.00 97.06 758 SER A N 1
ATOM 6252 C CA . SER A 1 758 ? 7.976 -19.975 -14.327 1.00 97.06 758 SER A CA 1
ATOM 6253 C C . SER A 1 758 ? 9.428 -20.391 -14.086 1.00 97.06 758 SER A C 1
ATOM 6255 O O . SER A 1 758 ? 9.749 -20.846 -12.989 1.00 97.06 758 SER A O 1
ATOM 6257 N N . ALA A 1 759 ? 10.325 -20.134 -15.043 1.00 97.75 759 ALA A N 1
ATOM 6258 C CA . ALA A 1 759 ? 11.746 -20.452 -14.896 1.00 97.75 759 ALA A CA 1
ATOM 6259 C C . ALA A 1 759 ? 12.408 -19.657 -13.757 1.00 97.75 759 ALA A C 1
ATOM 6261 O O . ALA A 1 759 ? 13.232 -20.199 -13.021 1.00 97.75 759 ALA A O 1
ATOM 6262 N N . ILE A 1 760 ? 12.043 -18.380 -13.577 1.00 98.19 760 ILE A N 1
ATOM 6263 C CA . ILE A 1 760 ? 12.562 -17.570 -12.466 1.00 98.19 760 ILE A CA 1
ATOM 6264 C C . ILE A 1 760 ? 12.094 -18.140 -11.119 1.00 98.19 760 ILE A C 1
ATOM 6266 O O . ILE A 1 760 ? 12.930 -18.343 -10.237 1.00 98.19 760 ILE A O 1
ATOM 6270 N N . ARG A 1 761 ? 10.797 -18.457 -10.969 1.00 96.94 761 ARG A N 1
ATOM 6271 C CA . ARG A 1 761 ? 10.220 -19.023 -9.732 1.00 96.94 761 ARG A CA 1
ATOM 6272 C C . ARG A 1 761 ? 10.841 -20.358 -9.325 1.00 96.94 761 ARG A C 1
ATOM 6274 O O . ARG A 1 761 ? 10.919 -20.649 -8.137 1.00 96.94 761 ARG A O 1
ATOM 6281 N N . GLU A 1 762 ? 11.273 -21.173 -10.286 1.00 96.62 762 GLU A N 1
ATOM 6282 C CA . GLU A 1 762 ? 11.946 -22.447 -10.002 1.00 96.62 762 GLU A CA 1
ATOM 6283 C C . GLU A 1 762 ? 13.332 -22.265 -9.369 1.00 96.62 762 GLU A C 1
ATOM 6285 O O . GLU A 1 762 ? 13.826 -23.173 -8.696 1.00 96.62 762 GLU A O 1
ATOM 6290 N N . ARG A 1 763 ? 13.979 -21.111 -9.584 1.00 96.62 763 ARG A N 1
ATOM 6291 C CA . ARG A 1 763 ? 15.388 -20.915 -9.229 1.00 96.62 763 ARG A CA 1
ATOM 6292 C C . ARG A 1 763 ? 15.642 -19.853 -8.166 1.00 96.62 763 ARG A C 1
ATOM 6294 O O . ARG A 1 763 ? 16.623 -20.011 -7.429 1.00 96.62 763 ARG A O 1
ATOM 6301 N N . TYR A 1 764 ? 14.834 -18.798 -8.123 1.00 96.19 764 TYR A N 1
ATOM 6302 C CA . TYR A 1 764 ? 15.077 -17.608 -7.311 1.00 96.19 764 TYR A CA 1
ATOM 6303 C C . TYR A 1 764 ? 13.817 -17.133 -6.595 1.00 96.19 764 TYR A C 1
ATOM 6305 O O . TYR A 1 764 ? 12.701 -17.260 -7.103 1.00 96.19 764 TYR A O 1
ATOM 6313 N N . THR A 1 765 ? 14.016 -16.526 -5.430 1.00 91.81 765 THR A N 1
ATOM 6314 C CA . THR A 1 765 ? 12.982 -15.789 -4.698 1.00 91.81 765 THR A CA 1
ATOM 6315 C C . THR A 1 765 ? 13.272 -14.290 -4.721 1.00 91.81 765 THR A C 1
ATOM 6317 O O . THR A 1 765 ? 14.362 -13.849 -5.088 1.00 91.81 765 THR A O 1
ATOM 6320 N N . ILE A 1 766 ? 12.306 -13.479 -4.289 1.00 88.25 766 ILE A N 1
ATOM 6321 C CA . ILE A 1 766 ? 12.538 -12.045 -4.091 1.00 88.25 766 ILE A CA 1
ATOM 6322 C C . ILE A 1 766 ? 13.662 -11.761 -3.081 1.00 88.25 766 ILE A C 1
ATOM 6324 O O . ILE A 1 766 ? 14.447 -10.833 -3.285 1.00 88.25 766 ILE A O 1
ATOM 6328 N N . ASP A 1 767 ? 13.788 -12.585 -2.035 1.00 86.81 767 ASP A N 1
ATOM 6329 C CA . ASP A 1 767 ? 14.837 -12.447 -1.022 1.00 86.81 767 ASP A CA 1
ATOM 6330 C C . ASP A 1 767 ? 16.232 -12.569 -1.634 1.00 86.81 767 ASP A C 1
ATOM 6332 O O . ASP A 1 767 ? 17.148 -11.863 -1.212 1.00 86.81 767 ASP A O 1
ATOM 6336 N N . ASP A 1 768 ? 16.404 -13.415 -2.655 1.00 92.38 768 ASP A N 1
ATOM 6337 C CA . ASP A 1 768 ? 17.679 -13.541 -3.359 1.00 92.38 768 ASP A CA 1
ATOM 6338 C C . ASP A 1 768 ? 18.073 -12.218 -4.031 1.00 92.38 768 ASP A C 1
ATOM 6340 O O . ASP A 1 768 ? 19.210 -11.753 -3.876 1.00 92.38 768 ASP A O 1
ATOM 6344 N N . PHE A 1 769 ? 17.127 -11.586 -4.736 1.00 92.06 769 PHE A N 1
ATOM 6345 C CA . PHE A 1 769 ? 17.352 -10.302 -5.399 1.00 92.06 769 PHE A CA 1
ATOM 6346 C C . PHE A 1 769 ? 17.618 -9.191 -4.380 1.00 92.06 769 PHE A C 1
ATOM 6348 O O . PHE A 1 769 ? 18.618 -8.483 -4.498 1.00 92.06 769 PHE A O 1
ATOM 6355 N N . ILE A 1 770 ? 16.787 -9.078 -3.339 1.00 87.19 770 ILE A N 1
ATOM 6356 C CA . ILE A 1 770 ? 16.906 -8.034 -2.311 1.00 87.19 770 ILE A CA 1
ATOM 6357 C C . ILE A 1 770 ? 18.207 -8.175 -1.527 1.00 87.19 770 ILE A C 1
ATOM 6359 O O . ILE A 1 770 ? 18.956 -7.206 -1.395 1.00 87.19 770 ILE A O 1
ATOM 6363 N N . LYS A 1 771 ? 18.537 -9.384 -1.062 1.00 88.19 771 LYS A N 1
ATOM 6364 C CA . LYS A 1 771 ? 19.790 -9.645 -0.344 1.00 88.19 771 LYS A CA 1
ATOM 6365 C C . LYS A 1 771 ? 21.002 -9.286 -1.195 1.00 88.19 771 LYS A C 1
ATOM 6367 O O . LYS A 1 771 ? 21.988 -8.770 -0.669 1.00 88.19 771 LYS A O 1
ATOM 6372 N N . LYS A 1 772 ? 20.954 -9.545 -2.506 1.00 90.94 772 LYS A N 1
ATOM 6373 C CA . LYS A 1 772 ? 22.046 -9.166 -3.403 1.00 90.94 772 LYS A CA 1
ATOM 6374 C C . LYS A 1 772 ? 22.100 -7.659 -3.632 1.00 90.94 772 LYS A C 1
ATOM 6376 O O . LYS A 1 772 ? 23.195 -7.100 -3.558 1.00 90.94 772 LYS A O 1
ATOM 6381 N N . THR A 1 773 ? 20.964 -7.001 -3.848 1.00 88.38 773 THR A N 1
ATOM 6382 C CA . THR A 1 773 ? 20.887 -5.539 -3.953 1.00 88.38 773 THR A CA 1
ATOM 6383 C C . THR A 1 773 ? 21.488 -4.869 -2.718 1.00 88.38 773 THR A C 1
ATOM 6385 O O . THR A 1 773 ? 22.336 -4.004 -2.871 1.00 88.38 773 THR A O 1
ATOM 6388 N N . LEU A 1 774 ? 21.169 -5.341 -1.510 1.00 84.38 774 LEU A N 1
ATOM 6389 C CA . LEU A 1 774 ? 21.687 -4.788 -0.251 1.00 84.38 774 LEU A CA 1
ATOM 6390 C C . LEU A 1 774 ? 23.146 -5.165 0.060 1.00 84.38 774 LEU A C 1
ATOM 6392 O O . LEU A 1 774 ? 23.724 -4.657 1.016 1.00 84.38 774 LEU A O 1
ATOM 6396 N N . SER A 1 775 ? 23.755 -6.076 -0.705 1.00 86.25 775 SER A N 1
ATOM 6397 C CA . SER A 1 775 ? 25.113 -6.559 -0.410 1.00 86.25 775 SER A CA 1
ATOM 6398 C C . SER A 1 775 ? 26.224 -5.570 -0.767 1.00 86.25 775 SER A C 1
ATOM 6400 O O . SER A 1 775 ? 27.356 -5.757 -0.320 1.00 86.25 775 SER A O 1
ATOM 6402 N N . ARG A 1 776 ? 25.931 -4.567 -1.603 1.00 83.75 776 ARG A N 1
ATOM 6403 C CA . ARG A 1 776 ? 26.865 -3.515 -2.019 1.00 83.75 776 ARG A CA 1
ATOM 6404 C C . ARG A 1 776 ? 26.133 -2.391 -2.746 1.00 83.75 776 ARG A C 1
ATOM 6406 O O . ARG A 1 776 ? 25.036 -2.601 -3.255 1.00 83.75 776 ARG A O 1
ATOM 6413 N N . ASP A 1 777 ? 26.831 -1.282 -2.942 1.00 78.94 777 ASP A N 1
ATOM 6414 C CA . ASP A 1 777 ? 26.424 -0.267 -3.907 1.00 78.94 777 ASP A CA 1
ATOM 6415 C C . ASP A 1 777 ? 26.701 -0.766 -5.333 1.00 78.94 777 ASP A C 1
ATOM 6417 O O . ASP A 1 777 ? 27.849 -0.999 -5.733 1.00 78.94 777 ASP A O 1
ATOM 6421 N N . TRP A 1 778 ? 25.628 -0.986 -6.087 1.00 82.31 778 TRP A N 1
ATOM 6422 C CA . TRP A 1 778 ? 25.665 -1.372 -7.497 1.00 82.31 778 TRP A CA 1
ATOM 6423 C C . TRP A 1 778 ? 25.642 -0.124 -8.376 1.00 82.31 778 TRP A C 1
ATOM 6425 O O . TRP A 1 778 ? 24.933 0.835 -8.075 1.00 82.31 778 TRP A O 1
ATOM 6435 N N . MET A 1 779 ? 26.389 -0.121 -9.481 1.00 81.69 779 MET A N 1
ATOM 6436 C CA . MET A 1 779 ? 26.472 1.065 -10.340 1.00 81.69 779 MET A CA 1
ATOM 6437 C C . MET A 1 779 ? 25.148 1.335 -11.068 1.00 81.69 779 MET A C 1
ATOM 6439 O O . MET A 1 779 ? 24.771 2.491 -11.251 1.00 81.69 779 MET A O 1
ATOM 6443 N N . TYR A 1 780 ? 24.446 0.272 -11.459 1.00 80.94 780 TYR A N 1
ATOM 6444 C CA . TYR A 1 780 ? 23.138 0.309 -12.114 1.00 80.94 780 TYR A CA 1
ATOM 6445 C C . TYR A 1 780 ? 22.054 -0.404 -11.304 1.00 80.94 780 TYR A C 1
ATOM 6447 O O . TYR A 1 780 ? 21.067 -0.863 -11.874 1.00 80.94 780 TYR A O 1
ATOM 6455 N N . ASN A 1 781 ? 22.227 -0.484 -9.979 1.00 86.06 781 ASN A N 1
ATOM 6456 C CA . ASN A 1 781 ? 21.236 -1.008 -9.037 1.00 86.06 781 ASN A CA 1
ATOM 6457 C C . ASN A 1 781 ? 20.647 -2.362 -9.464 1.00 86.06 781 ASN A C 1
ATOM 6459 O O . ASN A 1 781 ? 21.357 -3.366 -9.529 1.00 86.06 781 ASN A O 1
ATOM 6463 N N . ASP A 1 782 ? 19.346 -2.405 -9.732 1.00 89.31 782 ASP A N 1
ATOM 6464 C CA . ASP A 1 782 ? 18.627 -3.615 -10.098 1.00 89.31 782 ASP A CA 1
ATOM 6465 C C . ASP A 1 782 ? 19.067 -4.184 -11.447 1.00 89.31 782 ASP A C 1
ATOM 6467 O O . ASP A 1 782 ? 19.134 -5.402 -11.584 1.00 89.31 782 ASP A O 1
ATOM 6471 N N . GLN A 1 783 ? 19.445 -3.347 -12.419 1.00 92.81 783 GLN A N 1
ATOM 6472 C CA . GLN A 1 783 ? 19.904 -3.830 -13.723 1.00 92.81 783 GLN A CA 1
ATOM 6473 C C . GLN A 1 783 ? 21.197 -4.650 -13.592 1.00 92.81 783 GLN A C 1
ATOM 6475 O O . GLN A 1 783 ? 21.319 -5.692 -14.241 1.00 92.81 783 GLN A O 1
ATOM 6480 N N . ASP A 1 784 ? 22.126 -4.241 -12.719 1.00 92.69 784 ASP A N 1
ATOM 6481 C CA . ASP A 1 784 ? 23.338 -5.018 -12.424 1.00 92.69 784 ASP A CA 1
ATOM 6482 C C . ASP A 1 784 ? 22.977 -6.359 -11.772 1.00 92.69 784 ASP A C 1
ATOM 6484 O O . ASP A 1 784 ? 23.461 -7.415 -12.182 1.00 92.69 784 ASP A O 1
ATOM 6488 N N . VAL A 1 785 ? 22.090 -6.336 -10.774 1.00 93.94 785 VAL A N 1
ATOM 6489 C CA . VAL A 1 785 ? 21.652 -7.549 -10.074 1.00 93.94 785 VAL A CA 1
ATOM 6490 C C . VAL A 1 785 ? 20.955 -8.508 -11.041 1.00 93.94 785 VAL A C 1
ATOM 6492 O O . VAL A 1 785 ? 21.294 -9.689 -11.073 1.00 93.94 785 VAL A O 1
ATOM 6495 N N . LEU A 1 786 ? 20.060 -8.025 -11.901 1.00 96.00 786 LEU A N 1
ATOM 6496 C CA . LEU A 1 786 ? 19.416 -8.850 -12.921 1.00 96.00 786 LEU A CA 1
ATOM 6497 C C . LEU A 1 786 ? 20.433 -9.433 -13.910 1.00 96.00 786 LEU A C 1
ATOM 6499 O O . LEU A 1 786 ? 20.362 -10.623 -14.210 1.00 96.00 786 LEU A O 1
ATOM 6503 N N . ASN A 1 787 ? 21.419 -8.654 -14.366 1.00 96.31 787 ASN A N 1
ATOM 6504 C CA . ASN A 1 787 ? 22.488 -9.171 -15.227 1.00 96.31 787 ASN A CA 1
ATOM 6505 C C . ASN A 1 787 ? 23.339 -10.239 -14.518 1.00 96.31 787 ASN A C 1
ATOM 6507 O O . ASN A 1 787 ? 23.729 -11.221 -15.145 1.00 96.31 787 ASN A O 1
ATOM 6511 N N . LEU A 1 788 ? 23.590 -10.105 -13.212 1.00 95.19 788 LEU A N 1
ATOM 6512 C CA . LEU A 1 788 ? 24.298 -11.120 -12.428 1.00 95.19 788 LEU A CA 1
ATOM 6513 C C . LEU A 1 788 ? 23.499 -12.424 -12.308 1.00 95.19 788 LEU A C 1
ATOM 6515 O O . LEU A 1 788 ? 24.071 -13.506 -12.450 1.00 95.19 788 LEU A O 1
ATOM 6519 N N . PHE A 1 789 ? 22.209 -12.327 -11.987 1.00 95.75 789 PHE A N 1
ATOM 6520 C CA . PHE A 1 789 ? 21.352 -13.492 -11.760 1.00 95.75 789 PHE A CA 1
ATOM 6521 C C . PHE A 1 789 ? 20.974 -14.193 -13.063 1.00 95.75 789 PHE A C 1
ATOM 6523 O O . PHE A 1 789 ? 20.894 -15.420 -13.094 1.00 95.75 789 PHE A O 1
ATOM 6530 N N . PHE A 1 790 ? 20.757 -13.433 -14.137 1.00 96.31 790 PHE A N 1
ATOM 6531 C CA . PHE A 1 790 ? 20.271 -13.969 -15.406 1.00 96.31 790 PHE A CA 1
ATOM 6532 C C . PHE A 1 790 ? 21.365 -14.245 -16.430 1.00 96.31 790 PHE A C 1
ATOM 6534 O O . PHE A 1 790 ? 21.057 -14.724 -17.523 1.00 96.31 790 PHE A O 1
ATOM 6541 N N . LYS A 1 791 ? 22.639 -14.004 -16.094 1.00 91.75 791 LYS A N 1
ATOM 6542 C CA . LYS A 1 791 ? 23.762 -14.341 -16.975 1.00 91.75 791 LYS A CA 1
ATOM 6543 C C . LYS A 1 791 ? 23.654 -15.770 -17.504 1.00 91.75 791 LYS A C 1
ATOM 6545 O O . LYS A 1 791 ? 23.256 -16.691 -16.791 1.00 91.75 791 LYS A O 1
ATOM 6550 N N . ASN A 1 792 ? 24.012 -15.942 -18.772 1.00 90.12 792 ASN A N 1
ATOM 6551 C CA . ASN A 1 792 ? 23.951 -17.206 -19.517 1.00 90.12 792 ASN A CA 1
ATOM 6552 C C . ASN A 1 792 ? 22.530 -17.768 -19.733 1.00 90.12 792 ASN A C 1
ATOM 6554 O O . ASN A 1 792 ? 22.378 -18.855 -20.288 1.00 90.12 792 ASN A O 1
ATOM 6558 N N . LYS A 1 793 ? 21.489 -17.036 -19.317 1.00 96.56 793 LYS A N 1
ATOM 6559 C CA . LYS A 1 793 ? 20.071 -17.380 -19.467 1.00 96.56 793 LYS A CA 1
ATOM 6560 C C . LYS A 1 793 ? 19.283 -16.198 -20.043 1.00 96.56 793 LYS A C 1
ATOM 6562 O O . LYS A 1 793 ? 18.207 -15.856 -19.550 1.00 96.56 793 LYS A O 1
ATOM 6567 N N . VAL A 1 794 ? 19.844 -15.582 -21.088 1.00 97.50 794 VAL A N 1
ATOM 6568 C CA . VAL A 1 794 ? 19.310 -14.396 -21.775 1.00 97.50 794 VAL A CA 1
ATOM 6569 C C . VAL A 1 794 ? 19.101 -14.694 -23.258 1.00 97.50 794 VAL A C 1
ATOM 6571 O O . VAL A 1 794 ? 20.017 -15.153 -23.939 1.00 97.50 794 VAL A O 1
ATOM 6574 N N . VAL A 1 795 ? 17.919 -14.369 -23.780 1.00 98.25 795 VAL A N 1
ATOM 6575 C CA . VAL A 1 795 ? 17.687 -14.237 -25.223 1.00 98.25 795 VAL A CA 1
ATOM 6576 C C . VAL A 1 795 ? 17.840 -12.771 -25.609 1.00 98.25 795 VAL A C 1
ATOM 6578 O O . VAL A 1 795 ? 17.081 -11.918 -25.156 1.00 98.25 795 VAL A O 1
ATOM 6581 N N . TYR A 1 796 ? 18.822 -12.460 -26.455 1.00 97.38 796 TYR A N 1
ATOM 6582 C CA . TYR A 1 796 ? 19.007 -11.088 -26.923 1.00 97.38 796 TYR A CA 1
ATOM 6583 C C . TYR A 1 796 ? 17.985 -10.739 -28.003 1.00 97.38 796 TYR A C 1
ATOM 6585 O O . TYR A 1 796 ? 18.038 -11.269 -29.113 1.00 97.38 796 TYR A O 1
ATOM 6593 N N . LEU A 1 797 ? 17.065 -9.841 -27.660 1.00 98.25 797 LEU A N 1
ATOM 6594 C CA . LEU A 1 797 ? 15.985 -9.387 -28.529 1.00 98.25 797 LEU A CA 1
ATOM 6595 C C . LEU A 1 797 ? 16.500 -8.475 -29.652 1.00 98.25 797 LEU A C 1
ATOM 6597 O O . LEU A 1 797 ? 17.571 -7.866 -29.552 1.00 98.25 797 LEU A O 1
ATOM 6601 N N . ASP A 1 798 ? 15.692 -8.331 -30.708 1.00 97.94 798 ASP A N 1
ATOM 6602 C CA . ASP A 1 798 ? 15.912 -7.298 -31.723 1.00 97.94 798 ASP A CA 1
ATOM 6603 C C . ASP A 1 798 ? 15.971 -5.917 -31.053 1.00 97.94 798 ASP A C 1
ATOM 6605 O O . ASP A 1 798 ? 15.126 -5.559 -30.230 1.00 97.94 798 ASP A O 1
ATOM 6609 N N . SER A 1 799 ? 16.976 -5.125 -31.422 1.00 97.31 799 SER A N 1
ATOM 6610 C CA . SER A 1 799 ? 17.243 -3.822 -30.814 1.00 97.31 799 SER A CA 1
ATOM 6611 C C . SER A 1 799 ? 16.142 -2.789 -31.045 1.00 97.31 799 SER A C 1
ATOM 6613 O O . SER A 1 799 ? 16.130 -1.777 -30.350 1.00 97.31 799 SER A O 1
ATOM 6615 N N . LYS A 1 800 ? 15.198 -3.031 -31.968 1.00 98.00 800 LYS A N 1
ATOM 6616 C CA . LYS A 1 800 ? 13.992 -2.200 -32.113 1.00 98.00 800 LYS A CA 1
ATOM 6617 C C . LYS A 1 800 ? 13.120 -2.196 -30.852 1.00 98.00 800 LYS A C 1
ATOM 6619 O O . LYS A 1 800 ? 12.401 -1.225 -30.641 1.00 98.00 800 LYS A O 1
ATOM 6624 N N . TRP A 1 801 ? 13.173 -3.251 -30.033 1.00 98.56 801 TRP A N 1
ATOM 6625 C CA . TRP A 1 801 ? 12.342 -3.408 -28.833 1.00 98.56 801 TRP A CA 1
ATOM 6626 C C . TRP A 1 801 ? 12.804 -2.580 -27.635 1.00 98.56 801 TRP A C 1
ATOM 6628 O O . TRP A 1 801 ? 12.104 -2.550 -26.631 1.00 98.56 801 TRP A O 1
ATOM 6638 N N . ASN A 1 802 ? 13.961 -1.919 -27.717 1.00 98.31 802 ASN A N 1
ATOM 6639 C CA . ASN A 1 802 ? 14.448 -1.015 -26.678 1.00 98.31 802 ASN A CA 1
ATOM 6640 C C . ASN A 1 802 ? 15.498 -0.059 -27.269 1.00 98.31 802 ASN A C 1
ATOM 6642 O O . ASN A 1 802 ? 16.709 -0.271 -27.158 1.00 98.31 802 ASN A O 1
ATOM 6646 N N . VAL A 1 803 ? 15.030 0.971 -27.975 1.00 97.25 803 VAL A N 1
ATOM 6647 C CA . VAL A 1 803 ? 15.894 1.978 -28.598 1.00 97.25 803 VAL A CA 1
ATOM 6648 C C . VAL A 1 803 ? 16.162 3.097 -27.597 1.00 97.25 803 VAL A C 1
ATOM 6650 O O . VAL A 1 803 ? 15.346 3.999 -27.427 1.00 97.25 803 VAL A O 1
ATOM 6653 N N . ILE A 1 804 ? 17.324 3.043 -26.945 1.00 92.62 804 ILE A N 1
ATOM 6654 C CA . ILE A 1 804 ? 17.762 4.072 -25.994 1.00 92.62 804 ILE A CA 1
ATOM 6655 C C . ILE A 1 804 ? 18.053 5.384 -26.733 1.00 92.62 804 ILE A C 1
ATOM 6657 O O . ILE A 1 804 ? 18.884 5.420 -27.651 1.00 92.62 804 ILE A O 1
ATOM 6661 N N . CYS A 1 805 ? 17.412 6.468 -26.302 1.00 89.12 805 CYS A N 1
ATOM 6662 C CA . CYS A 1 805 ? 17.698 7.822 -26.768 1.00 89.12 805 CYS A CA 1
ATOM 6663 C C . CYS A 1 805 ? 19.054 8.308 -26.238 1.00 89.12 805 CYS A C 1
ATOM 6665 O O . CYS A 1 805 ? 19.401 8.096 -25.072 1.00 89.12 805 CYS A O 1
ATOM 6667 N N . LEU A 1 806 ? 19.825 8.999 -27.079 1.00 77.75 806 LEU A N 1
ATOM 6668 C CA . LEU A 1 806 ? 21.077 9.626 -26.652 1.00 77.75 806 LEU A CA 1
ATOM 6669 C C . LEU A 1 806 ? 20.804 11.012 -26.051 1.00 77.75 806 LEU A C 1
ATOM 6671 O O . LEU A 1 806 ? 19.811 11.663 -26.360 1.00 77.75 806 LEU A O 1
ATOM 6675 N N . ALA A 1 807 ? 21.704 11.490 -25.193 1.00 64.56 807 ALA A N 1
ATOM 6676 C CA . ALA A 1 807 ? 21.618 12.848 -24.649 1.00 64.56 807 ALA A CA 1
ATOM 6677 C C . ALA A 1 807 ? 21.855 13.927 -25.741 1.00 64.56 807 ALA A C 1
ATOM 6679 O O . ALA A 1 807 ? 22.002 13.614 -26.928 1.00 64.56 807 ALA A O 1
ATOM 6680 N N . GLU A 1 808 ? 21.887 15.205 -25.343 1.00 63.69 808 GLU A N 1
ATOM 6681 C CA . GLU A 1 808 ? 21.992 16.384 -26.222 1.00 63.69 808 GLU A CA 1
ATOM 6682 C C . GLU A 1 808 ? 22.945 16.231 -27.422 1.00 63.69 808 GLU A C 1
ATOM 6684 O O . GLU A 1 808 ? 23.994 15.572 -27.308 1.00 63.69 808 GLU A O 1
ATOM 6689 N N . PRO A 1 809 ? 22.652 16.894 -28.563 1.00 56.72 809 PRO A N 1
ATOM 6690 C CA . PRO A 1 809 ? 23.660 17.162 -29.582 1.00 56.72 809 PRO A CA 1
ATOM 6691 C C . PRO A 1 809 ? 24.813 17.916 -28.900 1.00 56.72 809 PRO A C 1
ATOM 6693 O O . PRO A 1 809 ? 24.618 19.049 -28.480 1.00 56.72 809 PRO A O 1
ATOM 6696 N N . ASN A 1 810 ? 25.983 17.277 -28.770 1.00 61.84 810 ASN A N 1
ATOM 6697 C CA . ASN A 1 810 ? 27.191 17.729 -28.041 1.00 61.84 810 ASN A CA 1
ATOM 6698 C C . ASN A 1 810 ? 27.334 17.287 -26.571 1.00 61.84 810 ASN A C 1
ATOM 6700 O O . ASN A 1 810 ? 28.260 17.726 -25.894 1.00 61.84 810 ASN A O 1
ATOM 6704 N N . SER A 1 811 ? 26.497 16.377 -26.070 1.00 67.00 811 SER A N 1
ATOM 6705 C CA . SER A 1 811 ? 26.736 15.766 -24.755 1.00 67.00 811 SER A CA 1
ATOM 6706 C C . SER A 1 811 ? 27.929 14.800 -24.769 1.00 67.00 811 SER A C 1
ATOM 6708 O O . SER A 1 811 ? 28.118 14.032 -25.716 1.00 67.00 811 SER A O 1
ATOM 6710 N N . MET A 1 812 ? 28.676 14.752 -23.660 1.00 68.50 812 MET A N 1
ATOM 6711 C CA . MET A 1 812 ? 29.768 13.787 -23.458 1.00 68.50 812 MET A CA 1
ATOM 6712 C C . MET A 1 812 ? 29.287 12.335 -23.611 1.00 68.50 812 MET A C 1
ATOM 6714 O O . MET A 1 812 ? 29.990 11.511 -24.185 1.00 68.50 812 MET A O 1
ATOM 6718 N N . ARG A 1 813 ? 28.066 12.013 -23.156 1.00 75.12 813 ARG A N 1
ATOM 6719 C CA . ARG A 1 813 ? 27.451 10.685 -23.343 1.00 75.12 813 ARG A CA 1
ATOM 6720 C C . ARG A 1 813 ? 27.354 10.327 -24.827 1.00 75.12 813 ARG A C 1
ATOM 6722 O O . ARG A 1 813 ? 27.798 9.257 -25.228 1.00 75.12 813 ARG A O 1
ATOM 6729 N N . ARG A 1 814 ? 26.833 11.241 -25.653 1.00 77.06 814 ARG A N 1
ATOM 6730 C CA . ARG A 1 814 ? 26.704 11.045 -27.104 1.00 77.06 814 ARG A CA 1
ATOM 6731 C C . ARG A 1 814 ? 28.061 10.993 -27.802 1.00 77.06 814 ARG A C 1
ATOM 6733 O O . ARG A 1 814 ? 28.226 10.232 -28.751 1.00 77.06 814 ARG A O 1
ATOM 6740 N N . GLU A 1 815 ? 29.032 11.771 -27.337 1.00 80.56 815 GLU A N 1
ATOM 6741 C CA . GLU A 1 815 ? 30.404 11.714 -27.840 1.00 80.56 815 GLU A CA 1
ATOM 6742 C C . GLU A 1 815 ? 31.056 10.357 -27.555 1.00 80.56 815 GLU A C 1
ATOM 6744 O O . GLU A 1 815 ? 31.581 9.733 -28.479 1.00 80.56 815 GLU A O 1
ATOM 6749 N N . ILE A 1 816 ? 30.962 9.872 -26.311 1.00 80.88 816 ILE A N 1
ATOM 6750 C CA . ILE A 1 816 ? 31.467 8.554 -25.918 1.00 80.88 816 ILE A CA 1
ATOM 6751 C C . ILE A 1 816 ? 30.796 7.472 -26.765 1.00 80.88 816 ILE A C 1
ATOM 6753 O O . ILE A 1 816 ? 31.482 6.648 -27.369 1.00 80.88 816 ILE A O 1
ATOM 6757 N N . PHE A 1 817 ? 29.468 7.523 -26.873 1.00 85.19 817 PHE A N 1
ATOM 6758 C CA . PHE A 1 817 ? 28.688 6.590 -27.677 1.00 85.19 817 PHE A CA 1
ATOM 6759 C C . PHE A 1 817 ? 29.177 6.534 -29.130 1.00 85.19 817 PHE A C 1
ATOM 6761 O O . PHE A 1 817 ? 29.501 5.468 -29.652 1.00 85.19 817 PHE A O 1
ATOM 6768 N N . ASN A 1 818 ? 29.301 7.694 -29.776 1.00 85.06 818 ASN A N 1
ATOM 6769 C CA . ASN A 1 818 ? 29.693 7.784 -31.180 1.00 85.06 818 ASN A CA 1
ATOM 6770 C C . ASN A 1 818 ? 31.144 7.355 -31.434 1.00 85.06 818 ASN A C 1
ATOM 6772 O O . ASN A 1 818 ? 31.429 6.801 -32.495 1.00 85.06 818 ASN A O 1
ATOM 6776 N N . LYS A 1 819 ? 32.063 7.635 -30.500 1.00 87.56 819 LYS A N 1
ATOM 6777 C CA . LYS A 1 819 ? 33.496 7.346 -30.662 1.00 87.56 819 LYS A CA 1
ATOM 6778 C C . LYS A 1 819 ? 33.878 5.919 -30.276 1.00 87.56 819 LYS A C 1
ATOM 6780 O O . LYS A 1 819 ? 34.837 5.395 -30.838 1.00 87.56 819 LYS A O 1
ATOM 6785 N N . HIS A 1 820 ? 33.165 5.313 -29.327 1.00 90.00 820 HIS A N 1
ATOM 6786 C CA . HIS A 1 820 ? 33.610 4.077 -28.678 1.00 90.00 820 HIS A CA 1
ATOM 6787 C C . HIS A 1 820 ? 32.673 2.884 -28.865 1.00 90.00 820 HIS A C 1
ATOM 6789 O O . HIS A 1 820 ? 33.105 1.761 -28.615 1.00 90.00 820 HIS A O 1
ATOM 6795 N N . LEU A 1 821 ? 31.438 3.060 -29.352 1.00 91.94 821 LEU A N 1
ATOM 6796 C CA . LEU A 1 821 ? 30.592 1.908 -29.665 1.00 91.94 821 LEU A CA 1
ATOM 6797 C C . LEU A 1 821 ? 31.189 1.094 -30.833 1.00 91.94 821 LEU A C 1
ATOM 6799 O O . LEU A 1 821 ? 31.425 1.669 -31.902 1.00 91.94 821 LEU A O 1
ATOM 6803 N N . PRO A 1 822 ? 31.388 -0.235 -30.692 1.00 93.19 822 PRO A N 1
ATOM 6804 C CA . PRO A 1 822 ? 31.921 -1.068 -31.765 1.00 93.19 822 PRO A CA 1
ATOM 6805 C C . PRO A 1 822 ? 31.122 -0.937 -33.066 1.00 93.19 822 PRO A C 1
ATOM 6807 O O . PRO A 1 822 ? 29.894 -0.885 -33.051 1.00 93.19 822 PRO A O 1
ATOM 6810 N N . HIS A 1 823 ? 31.813 -0.930 -34.210 1.00 92.06 823 HIS A N 1
ATOM 6811 C CA . HIS A 1 823 ? 31.208 -0.637 -35.517 1.00 92.06 823 HIS A CA 1
ATOM 6812 C C . HIS A 1 823 ? 29.981 -1.507 -35.848 1.00 92.06 823 HIS A C 1
ATOM 6814 O O . HIS A 1 823 ? 28.979 -1.005 -36.356 1.00 92.06 823 HIS A O 1
ATOM 6820 N N . THR A 1 824 ? 30.040 -2.804 -35.540 1.00 91.69 824 THR A N 1
ATOM 6821 C CA . THR A 1 824 ? 28.932 -3.744 -35.767 1.00 91.69 824 THR A CA 1
ATOM 6822 C C . THR A 1 824 ? 27.713 -3.400 -34.913 1.00 91.69 824 THR A C 1
ATOM 6824 O O . THR A 1 824 ? 26.608 -3.326 -35.443 1.00 91.69 824 THR A O 1
ATOM 6827 N N . MET A 1 825 ? 27.910 -3.113 -33.625 1.00 94.19 825 MET A N 1
ATOM 6828 C CA . MET A 1 825 ? 26.849 -2.689 -32.705 1.00 94.19 825 MET A CA 1
ATOM 6829 C C . MET A 1 825 ? 26.277 -1.323 -33.084 1.00 94.19 825 MET A C 1
ATOM 6831 O O . MET A 1 825 ? 25.066 -1.139 -33.082 1.00 94.19 825 MET A O 1
ATOM 6835 N N . ASN A 1 826 ? 27.136 -0.384 -33.485 1.00 93.19 826 ASN A N 1
ATOM 6836 C CA . ASN A 1 826 ? 26.740 0.943 -33.945 1.00 93.19 826 ASN A CA 1
ATOM 6837 C C . ASN A 1 826 ? 25.831 0.866 -35.182 1.00 93.19 826 ASN A C 1
ATOM 6839 O O . ASN A 1 826 ? 24.822 1.567 -35.254 1.00 93.19 826 ASN A O 1
ATOM 6843 N N . LYS A 1 827 ? 26.132 -0.037 -36.125 1.00 94.00 827 LYS A N 1
ATOM 6844 C CA . LYS A 1 827 ? 25.259 -0.295 -37.274 1.00 94.00 827 LYS A CA 1
ATOM 6845 C C . LYS A 1 827 ? 23.888 -0.822 -36.839 1.00 94.00 827 LYS A C 1
ATOM 6847 O O . LYS A 1 827 ? 22.885 -0.264 -37.267 1.00 94.00 827 LYS A O 1
ATOM 6852 N N . VAL A 1 828 ? 23.847 -1.839 -35.973 1.00 95.31 828 VAL A N 1
ATOM 6853 C CA . VAL A 1 828 ? 22.584 -2.425 -35.477 1.00 95.31 828 VAL A CA 1
ATOM 6854 C C . VAL A 1 828 ? 21.746 -1.384 -34.730 1.00 95.31 828 VAL A C 1
ATOM 6856 O O . VAL A 1 828 ? 20.556 -1.252 -34.997 1.00 95.31 828 VAL A O 1
ATOM 6859 N N . TYR A 1 829 ? 22.373 -0.591 -33.862 1.00 94.69 829 TYR A N 1
ATOM 6860 C CA . TYR A 1 829 ? 21.721 0.503 -33.149 1.00 94.69 829 TYR A CA 1
ATOM 6861 C C . TYR A 1 829 ? 21.159 1.575 -34.099 1.00 94.69 829 TYR A C 1
ATOM 6863 O O . TYR A 1 829 ? 20.018 2.005 -33.970 1.00 94.69 829 TYR A O 1
ATOM 6871 N N . ASN A 1 830 ? 21.927 2.007 -35.101 1.00 92.94 830 ASN A N 1
ATOM 6872 C CA . ASN A 1 830 ? 21.436 2.990 -36.070 1.00 92.94 830 ASN A CA 1
ATOM 6873 C C . ASN A 1 830 ? 20.329 2.439 -36.975 1.00 92.94 830 ASN A C 1
ATOM 6875 O O . ASN A 1 830 ? 19.469 3.202 -37.416 1.00 92.94 830 ASN A O 1
ATOM 6879 N N . ASP A 1 831 ? 20.343 1.139 -37.265 1.00 95.44 831 ASP A N 1
ATOM 6880 C CA . ASP A 1 831 ? 19.271 0.485 -38.008 1.00 95.44 831 ASP A CA 1
ATOM 6881 C C . ASP A 1 831 ? 17.988 0.389 -37.164 1.00 95.44 831 ASP A C 1
ATOM 6883 O O . ASP A 1 831 ? 16.915 0.702 -37.686 1.00 95.44 831 ASP A O 1
ATOM 6887 N N . SER A 1 832 ? 18.079 0.087 -35.860 1.00 95.88 832 SER A N 1
ATOM 6888 C CA . SER A 1 832 ? 16.902 0.039 -34.975 1.00 95.88 832 SER A CA 1
ATOM 6889 C C . SER A 1 832 ? 16.220 1.401 -34.810 1.00 95.88 832 SER A C 1
ATOM 6891 O O . SER A 1 832 ? 14.994 1.476 -34.743 1.00 95.88 832 SER A O 1
ATOM 6893 N N . ARG A 1 833 ? 16.984 2.500 -34.852 1.00 95.00 833 ARG A N 1
ATOM 6894 C CA . ARG A 1 833 ? 16.455 3.876 -34.799 1.00 95.00 833 ARG A CA 1
ATOM 6895 C C . ARG A 1 833 ? 15.586 4.278 -35.991 1.00 95.00 833 ARG A C 1
ATOM 6897 O O . ARG A 1 833 ? 14.839 5.247 -35.886 1.00 95.00 833 ARG A O 1
ATOM 6904 N N . LYS A 1 834 ? 15.694 3.594 -37.135 1.00 95.69 834 LYS A N 1
ATOM 6905 C CA . LYS A 1 834 ? 14.911 3.929 -38.341 1.00 95.69 834 LYS A CA 1
ATOM 6906 C C . LYS A 1 834 ? 13.452 3.494 -38.228 1.00 95.69 834 LYS A C 1
ATOM 6908 O O . LYS A 1 834 ? 12.598 4.103 -38.862 1.00 95.69 834 LYS A O 1
ATOM 6913 N N . ASN A 1 835 ? 13.192 2.430 -37.470 1.00 96.12 835 ASN A N 1
ATOM 6914 C CA . ASN A 1 835 ? 11.860 1.880 -37.241 1.00 96.12 835 ASN A CA 1
ATOM 6915 C C . ASN A 1 835 ? 11.787 1.271 -35.826 1.00 96.12 835 ASN A C 1
ATOM 6917 O O . ASN A 1 835 ? 11.778 0.041 -35.693 1.00 96.12 835 ASN A O 1
ATOM 6921 N N . PRO A 1 836 ? 11.817 2.110 -34.774 1.00 97.75 836 PRO A N 1
ATOM 6922 C CA . PRO A 1 836 ? 11.776 1.627 -33.400 1.00 97.75 836 PRO A CA 1
ATOM 6923 C C . PRO A 1 836 ? 10.421 0.964 -33.112 1.00 97.75 836 PRO A C 1
ATOM 6925 O O . PRO A 1 836 ? 9.388 1.439 -33.574 1.00 97.75 836 PRO A O 1
ATOM 6928 N N . ALA A 1 837 ? 10.422 -0.124 -32.341 1.00 98.62 837 ALA A N 1
ATOM 6929 C CA . ALA A 1 837 ? 9.209 -0.693 -31.747 1.00 98.62 837 ALA A CA 1
ATOM 6930 C C . ALA A 1 837 ? 8.952 -0.094 -30.358 1.00 98.62 837 ALA A C 1
ATOM 6932 O O . ALA A 1 837 ? 7.806 0.168 -30.005 1.00 98.62 837 ALA A O 1
ATOM 6933 N N . VAL A 1 838 ? 10.020 0.175 -29.600 1.00 98.75 838 VAL A N 1
ATOM 6934 C CA . VAL A 1 838 ? 9.976 0.926 -28.341 1.00 98.75 838 VAL A CA 1
ATOM 6935 C C . VAL A 1 838 ? 11.113 1.942 -28.325 1.00 98.75 838 VAL A C 1
ATOM 6937 O O . VAL A 1 838 ? 12.274 1.594 -28.548 1.00 98.75 838 VAL A O 1
ATOM 6940 N N . VAL A 1 839 ? 10.776 3.198 -28.051 1.00 98.31 839 VAL A N 1
ATOM 6941 C CA . VAL A 1 839 ? 11.718 4.300 -27.828 1.00 98.31 839 VAL A CA 1
ATOM 6942 C C . VAL A 1 839 ? 11.834 4.519 -26.327 1.00 98.31 839 VAL A C 1
ATOM 6944 O O . VAL A 1 839 ? 10.823 4.710 -25.657 1.00 98.31 839 VAL A O 1
ATOM 6947 N N . HIS A 1 840 ? 13.050 4.493 -25.792 1.00 96.88 840 HIS A N 1
ATOM 6948 C CA . HIS A 1 840 ? 13.300 4.571 -24.358 1.00 96.88 840 HIS A CA 1
ATOM 6949 C C . HIS A 1 840 ? 14.105 5.829 -24.023 1.00 96.88 840 HIS A C 1
ATOM 6951 O O . HIS A 1 840 ? 15.284 5.949 -24.369 1.00 96.88 840 HIS A O 1
ATOM 6957 N N . PHE A 1 841 ? 13.484 6.765 -23.303 1.00 92.88 841 PHE A N 1
ATOM 6958 C CA . PHE A 1 841 ? 14.102 8.024 -22.882 1.00 92.88 841 PHE A CA 1
ATOM 6959 C C . PHE A 1 841 ? 14.992 7.847 -21.640 1.00 92.88 841 PHE A C 1
ATOM 6961 O O . PHE A 1 841 ? 14.910 8.628 -20.696 1.00 92.88 841 PHE A O 1
ATOM 6968 N N . ALA A 1 842 ? 15.853 6.825 -21.627 1.00 86.00 842 ALA A N 1
ATOM 6969 C CA . ALA A 1 842 ? 16.660 6.447 -20.469 1.00 86.00 842 ALA A CA 1
ATOM 6970 C C . ALA A 1 842 ? 17.688 7.526 -20.062 1.00 86.00 842 ALA A C 1
ATOM 6972 O O . ALA A 1 842 ? 18.374 8.132 -20.897 1.00 86.00 842 ALA A O 1
ATOM 6973 N N . GLY A 1 843 ? 17.877 7.692 -18.751 1.00 75.88 843 GLY A N 1
ATOM 6974 C CA . GLY A 1 843 ? 18.810 8.662 -18.163 1.00 75.88 843 GLY A CA 1
ATOM 6975 C C . GLY A 1 843 ? 18.197 10.047 -17.932 1.00 75.88 843 GLY A C 1
ATOM 6976 O O . GLY A 1 843 ? 16.995 10.241 -18.069 1.00 75.88 843 GLY A O 1
ATOM 6977 N N . GLY A 1 844 ? 19.019 11.023 -17.545 1.00 68.31 844 GLY A N 1
ATOM 6978 C CA . GLY A 1 844 ? 18.543 12.329 -17.063 1.00 68.31 844 GLY A CA 1
ATOM 6979 C C . GLY A 1 844 ? 18.166 13.363 -18.128 1.00 68.31 844 GLY A C 1
ATOM 6980 O O . GLY A 1 844 ? 18.048 14.530 -17.785 1.00 68.31 844 GLY A O 1
ATOM 6981 N N . TYR A 1 845 ? 18.035 12.986 -19.404 1.00 75.12 845 TYR A N 1
ATOM 6982 C CA . TYR A 1 845 ? 17.670 13.923 -20.471 1.00 75.12 845 TYR A CA 1
ATOM 6983 C C . TYR A 1 845 ? 16.308 13.555 -21.052 1.00 75.12 845 TYR A C 1
ATOM 6985 O O . TYR A 1 845 ? 16.204 12.625 -21.852 1.00 75.12 845 TYR A O 1
ATOM 6993 N N . LYS A 1 846 ? 15.258 14.251 -20.603 1.00 84.69 846 LYS A N 1
ATOM 6994 C CA . LYS A 1 846 ? 13.868 13.845 -20.837 1.00 84.69 846 LYS A CA 1
ATOM 6995 C C . LYS A 1 846 ? 13.084 14.833 -21.716 1.00 84.69 846 LYS A C 1
ATOM 6997 O O . LYS A 1 846 ? 13.254 16.047 -21.571 1.00 84.69 846 LYS A O 1
ATOM 7002 N N . PRO A 1 847 ? 12.138 14.354 -22.548 1.00 88.69 847 PRO A N 1
ATOM 7003 C CA . PRO A 1 847 ? 11.339 15.209 -23.436 1.00 88.69 847 PRO A CA 1
ATOM 7004 C C . PRO A 1 847 ? 10.394 16.176 -22.724 1.00 88.69 847 PRO A C 1
ATOM 7006 O O . PRO A 1 847 ? 10.033 17.201 -23.295 1.00 88.69 847 PRO A O 1
ATOM 7009 N N . TRP A 1 848 ? 10.022 15.889 -21.478 1.00 87.81 848 TRP A N 1
ATOM 7010 C CA . TRP A 1 848 ? 9.215 16.775 -20.631 1.00 87.81 848 TRP A CA 1
ATOM 7011 C C . TRP A 1 848 ? 10.039 17.795 -19.833 1.00 87.81 848 TRP A C 1
ATOM 7013 O O . TRP A 1 848 ? 9.471 18.647 -19.150 1.00 87.81 848 TRP A O 1
ATOM 7023 N N . GLU A 1 849 ? 11.367 17.714 -19.895 1.00 82.38 849 GLU A N 1
ATOM 7024 C CA . GLU A 1 849 ? 12.273 18.686 -19.280 1.00 82.38 849 GLU A CA 1
ATOM 7025 C C . GLU A 1 849 ? 12.840 19.636 -20.330 1.00 82.38 849 GLU A C 1
ATOM 7027 O O . GLU A 1 849 ? 12.933 20.834 -20.068 1.00 82.38 849 GLU A O 1
ATOM 7032 N N . GLN A 1 850 ? 13.170 19.127 -21.525 1.00 75.69 850 GLN A N 1
ATOM 7033 C CA . GLN A 1 850 ? 13.775 19.910 -22.603 1.00 75.69 850 GLN A CA 1
ATOM 7034 C C . GLN A 1 850 ? 13.246 19.497 -23.988 1.00 75.69 850 GLN A C 1
ATOM 7036 O O . GLN A 1 850 ? 13.102 18.314 -24.301 1.00 75.69 850 GLN A O 1
ATOM 7041 N N . LEU A 1 851 ? 12.979 20.489 -24.847 1.00 76.50 851 LEU A N 1
ATOM 7042 C CA . LEU A 1 851 ? 12.377 20.291 -26.177 1.00 76.50 851 LEU A CA 1
ATOM 7043 C C . LEU A 1 851 ? 13.357 19.782 -27.249 1.00 76.50 851 LEU A C 1
ATOM 7045 O O . LEU A 1 851 ? 12.931 19.332 -28.306 1.00 76.50 851 LEU A O 1
ATOM 7049 N N . ASN A 1 852 ? 14.663 19.868 -27.009 1.00 75.94 852 ASN A N 1
ATOM 7050 C CA . ASN A 1 852 ? 15.733 19.511 -27.947 1.00 75.94 852 ASN A CA 1
ATOM 7051 C C . ASN A 1 852 ? 16.357 18.130 -27.667 1.00 75.94 852 ASN A C 1
ATOM 7053 O O . ASN A 1 852 ? 17.495 17.881 -28.074 1.00 75.94 852 ASN A O 1
ATOM 7057 N N . CYS A 1 853 ? 15.641 17.232 -26.982 1.00 79.75 853 CYS A N 1
ATOM 7058 C CA . CYS A 1 853 ? 16.131 15.874 -26.750 1.00 79.75 853 CYS A CA 1
ATOM 7059 C C . CYS A 1 853 ? 15.994 14.951 -27.964 1.00 79.75 853 CYS A C 1
ATOM 7061 O O . CYS A 1 853 ? 15.202 15.174 -28.882 1.00 79.75 853 CYS A O 1
ATOM 7063 N N . ASP A 1 854 ? 16.847 13.928 -27.988 1.00 87.44 854 ASP A N 1
ATOM 7064 C CA . ASP A 1 854 ? 16.881 12.935 -29.054 1.00 87.44 854 ASP A CA 1
ATOM 7065 C C . ASP A 1 854 ? 15.560 12.159 -29.103 1.00 87.44 854 ASP A C 1
ATOM 7067 O O . ASP A 1 854 ? 15.056 11.717 -28.071 1.00 87.44 854 ASP A O 1
ATOM 7071 N N . MET A 1 855 ? 15.003 12.002 -30.306 1.00 92.38 855 MET A N 1
ATOM 7072 C CA . MET A 1 855 ? 13.745 11.284 -30.560 1.00 92.38 855 MET A CA 1
ATOM 7073 C C . MET A 1 855 ? 12.520 11.826 -29.786 1.00 92.38 855 MET A C 1
ATOM 7075 O O . MET A 1 855 ? 11.517 11.127 -29.627 1.00 92.38 855 MET A O 1
ATOM 7079 N N . GLN A 1 856 ? 12.561 13.079 -29.318 1.00 92.25 856 GLN A N 1
ATOM 7080 C CA . GLN A 1 856 ? 11.477 13.732 -28.565 1.00 92.25 856 GLN A CA 1
ATOM 7081 C C . GLN A 1 856 ? 10.127 13.724 -29.289 1.00 92.25 856 GLN A C 1
ATOM 7083 O O . GLN A 1 856 ? 9.072 13.691 -28.654 1.00 92.25 856 GLN A O 1
ATOM 7088 N N . GLU A 1 857 ? 10.145 13.713 -30.621 1.00 94.06 857 GLU A N 1
ATOM 7089 C CA . GLU A 1 857 ? 8.954 13.687 -31.458 1.00 94.06 857 GLU A CA 1
ATOM 7090 C C . GLU A 1 857 ? 8.051 12.484 -31.162 1.00 94.06 857 GLU A C 1
ATOM 7092 O O . GLU A 1 857 ? 6.830 12.622 -31.233 1.00 94.06 857 GLU A O 1
ATOM 7097 N N . TYR A 1 858 ? 8.621 11.341 -30.760 1.00 96.56 858 TYR A N 1
ATOM 7098 C CA . TYR A 1 858 ? 7.857 10.151 -30.383 1.00 96.56 858 TYR A CA 1
ATOM 7099 C C . TYR A 1 858 ? 7.084 10.369 -29.080 1.00 96.56 858 TYR A C 1
ATOM 7101 O O . TYR A 1 858 ? 5.912 10.011 -28.998 1.00 96.56 858 TYR A O 1
ATOM 7109 N N . PHE A 1 859 ? 7.686 11.031 -28.089 1.00 96.69 859 PHE A N 1
ATOM 7110 C CA . PHE A 1 859 ? 6.998 11.380 -26.844 1.00 96.69 859 PHE A CA 1
ATOM 7111 C C . PHE A 1 859 ? 5.853 12.361 -27.100 1.00 96.69 859 PHE A C 1
ATOM 7113 O O . PHE A 1 859 ? 4.697 12.100 -26.756 1.00 96.69 859 PHE A O 1
ATOM 7120 N N . TRP A 1 860 ? 6.142 13.477 -27.773 1.00 95.88 860 TRP A N 1
ATOM 7121 C CA . TRP A 1 860 ? 5.151 14.532 -27.993 1.00 95.88 860 TRP A CA 1
ATOM 7122 C C . TRP A 1 860 ? 4.028 14.124 -28.961 1.00 95.88 860 TRP A C 1
ATOM 7124 O O . TRP A 1 860 ? 2.907 14.631 -28.847 1.00 95.88 860 TRP A O 1
ATOM 7134 N N . LYS A 1 861 ? 4.278 13.156 -29.858 1.00 96.81 861 LYS A N 1
ATOM 7135 C CA . LYS A 1 861 ? 3.257 12.515 -30.706 1.00 96.81 861 LYS A CA 1
ATOM 7136 C C . LYS A 1 861 ? 2.104 11.938 -29.882 1.00 96.81 861 LYS A C 1
ATOM 7138 O O . LYS A 1 861 ? 0.953 12.116 -30.291 1.00 96.81 861 LYS A O 1
ATOM 7143 N N . TYR A 1 862 ? 2.386 11.292 -28.748 1.00 98.25 862 TYR A N 1
ATOM 7144 C CA . TYR A 1 862 ? 1.359 10.710 -27.872 1.00 98.25 862 TYR A CA 1
ATOM 7145 C C . TYR A 1 862 ? 0.948 11.636 -26.733 1.00 98.25 862 TYR A C 1
ATOM 7147 O O . TYR A 1 862 ? -0.228 11.641 -26.371 1.00 98.25 862 TYR A O 1
ATOM 7155 N N . ALA A 1 863 ? 1.857 12.470 -26.219 1.00 97.31 863 ALA A N 1
ATOM 7156 C CA . ALA A 1 863 ? 1.557 13.392 -25.125 1.00 97.31 863 ALA A CA 1
ATOM 7157 C C . ALA A 1 863 ? 0.390 14.337 -25.447 1.00 97.31 863 ALA A C 1
ATOM 7159 O O . ALA A 1 863 ? -0.431 14.609 -24.581 1.00 97.31 863 ALA A O 1
ATOM 7160 N N . LYS A 1 864 ? 0.261 14.791 -26.703 1.00 95.62 864 LYS A N 1
ATOM 7161 C CA . LYS A 1 864 ? -0.821 15.697 -27.142 1.00 95.62 864 LYS A CA 1
ATOM 7162 C C . LYS A 1 864 ? -2.241 15.145 -26.991 1.00 95.62 864 LYS A C 1
ATOM 7164 O O . LYS A 1 864 ? -3.194 15.911 -27.057 1.00 95.62 864 LYS A O 1
ATOM 7169 N N . ASN A 1 865 ? -2.373 13.828 -26.851 1.00 93.88 865 ASN A N 1
ATOM 7170 C CA . ASN A 1 865 ? -3.650 13.130 -26.750 1.00 93.88 865 ASN A CA 1
ATOM 7171 C C . ASN A 1 865 ? -3.860 12.547 -25.347 1.00 93.88 865 ASN A C 1
ATOM 7173 O O . ASN A 1 865 ? -4.590 11.570 -25.220 1.00 93.88 865 ASN A O 1
ATOM 7177 N N . THR A 1 866 ? -3.190 13.093 -24.328 1.00 96.38 866 THR A N 1
ATOM 7178 C CA . THR A 1 866 ? -3.426 12.718 -22.933 1.00 96.38 866 THR A CA 1
ATOM 7179 C C . THR A 1 866 ? -4.085 13.865 -22.181 1.00 96.38 866 THR A C 1
ATOM 7181 O O . THR A 1 866 ? -3.833 15.043 -22.465 1.00 96.38 866 THR A O 1
ATOM 7184 N N . SER A 1 867 ? -4.877 13.547 -21.160 1.00 94.75 867 SER A N 1
ATOM 7185 C CA . SER A 1 867 ? -5.435 14.560 -20.262 1.00 94.75 867 SER A CA 1
ATOM 7186 C C . SER A 1 867 ? -4.350 15.371 -19.538 1.00 94.75 867 SER A C 1
ATOM 7188 O O . SER A 1 867 ? -4.640 16.459 -19.046 1.00 94.75 867 SER A O 1
ATOM 7190 N N . PHE A 1 868 ? -3.102 14.889 -19.494 1.00 95.50 868 PHE A N 1
ATOM 7191 C CA . PHE A 1 868 ? -1.947 15.539 -18.864 1.00 95.50 868 PHE A CA 1
ATOM 7192 C C . PHE A 1 868 ? -1.180 16.494 -19.794 1.00 95.50 868 PHE A C 1
ATOM 7194 O O . PHE A 1 868 ? -0.196 17.102 -19.370 1.00 95.50 868 PHE A O 1
ATOM 7201 N N . TYR A 1 869 ? -1.599 16.661 -21.053 1.00 95.81 869 TYR A N 1
ATOM 7202 C CA . TYR A 1 869 ? -0.851 17.450 -22.036 1.00 95.81 869 TYR A CA 1
ATOM 7203 C C . TYR A 1 869 ? -0.549 18.884 -21.575 1.00 95.81 869 TYR A C 1
ATOM 7205 O O . TYR A 1 869 ? 0.586 19.345 -21.686 1.00 95.81 869 TYR A O 1
ATOM 7213 N N . ALA A 1 870 ? -1.541 19.587 -21.019 1.00 92.94 870 ALA A N 1
ATOM 7214 C CA . ALA A 1 870 ? -1.359 20.959 -20.545 1.00 92.94 870 ALA A CA 1
ATOM 7215 C C . ALA A 1 870 ? -0.327 21.051 -19.405 1.00 92.94 870 ALA A C 1
ATOM 7217 O O . ALA A 1 870 ? 0.472 21.987 -19.367 1.00 92.94 870 ALA A O 1
ATOM 7218 N N . GLU A 1 871 ? -0.304 20.057 -18.512 1.00 92.44 871 GLU A N 1
ATOM 7219 C CA . GLU A 1 871 ? 0.662 19.966 -17.413 1.00 92.44 871 GLU A CA 1
ATOM 7220 C C . GLU A 1 871 ? 2.083 19.737 -17.949 1.00 92.44 871 GLU A C 1
ATOM 7222 O O . GLU A 1 871 ? 3.020 20.409 -17.517 1.00 92.44 871 GLU A O 1
ATOM 7227 N N . LEU A 1 872 ? 2.234 18.846 -18.937 1.00 92.69 872 LEU A N 1
ATOM 7228 C CA . LEU A 1 872 ? 3.510 18.560 -19.603 1.00 92.69 872 LEU A CA 1
ATOM 7229 C C . LEU A 1 872 ? 4.055 19.783 -20.356 1.00 92.69 872 LEU A C 1
ATOM 7231 O O . LEU A 1 872 ? 5.238 20.102 -20.240 1.00 92.69 872 LEU A O 1
ATOM 7235 N N . VAL A 1 873 ? 3.198 20.504 -21.088 1.00 90.19 873 VAL A N 1
ATOM 7236 C CA . VAL A 1 873 ? 3.581 21.736 -21.801 1.00 90.19 873 VAL A CA 1
ATOM 7237 C C . VAL A 1 873 ? 4.004 22.833 -20.823 1.00 90.19 873 VAL A C 1
ATOM 7239 O O . VAL A 1 873 ? 5.027 23.483 -21.031 1.00 90.19 873 VAL A O 1
ATOM 7242 N N . ASN A 1 874 ? 3.254 23.032 -19.738 1.00 85.44 874 ASN A N 1
ATOM 7243 C CA . ASN A 1 874 ? 3.617 24.010 -18.715 1.00 85.44 874 ASN A CA 1
ATOM 7244 C C . ASN A 1 874 ? 4.951 23.644 -18.040 1.00 85.44 874 ASN A C 1
ATOM 7246 O O . ASN A 1 874 ? 5.801 24.509 -17.839 1.00 85.44 874 ASN A O 1
ATOM 7250 N N . GLN A 1 875 ? 5.174 22.362 -17.741 1.00 83.81 875 GLN A N 1
ATOM 7251 C CA . GLN A 1 875 ? 6.419 21.900 -17.132 1.00 83.81 875 GLN A CA 1
ATOM 7252 C C . GLN A 1 875 ? 7.639 22.181 -18.015 1.00 83.81 875 GLN A C 1
ATOM 7254 O O . GLN A 1 875 ? 8.607 22.769 -17.533 1.00 83.81 875 GLN A O 1
ATOM 7259 N N . VAL A 1 876 ? 7.604 21.802 -19.295 1.00 79.62 876 VAL A N 1
ATOM 7260 C CA . VAL A 1 876 ? 8.760 22.006 -20.180 1.00 79.62 876 VAL A CA 1
ATOM 7261 C C . VAL A 1 876 ? 9.061 23.501 -20.377 1.00 79.62 876 VAL A C 1
ATOM 7263 O O . VAL A 1 876 ? 10.224 23.893 -20.416 1.00 79.62 876 VAL A O 1
ATOM 7266 N N . GLN A 1 877 ? 8.034 24.364 -20.383 1.00 66.81 877 GLN A N 1
ATOM 7267 C CA . GLN A 1 877 ? 8.195 25.825 -20.444 1.00 66.81 877 GLN A CA 1
ATOM 7268 C C . GLN A 1 877 ? 8.797 26.429 -19.165 1.00 66.81 877 GLN A C 1
ATOM 7270 O O . GLN A 1 877 ? 9.573 27.387 -19.229 1.00 66.81 877 GLN A O 1
ATOM 7275 N N . GLN A 1 878 ? 8.451 25.897 -17.991 1.00 56.47 878 GLN A N 1
ATOM 7276 C CA . GLN A 1 878 ? 9.015 26.362 -16.721 1.00 56.47 878 GLN A CA 1
ATOM 7277 C C . GLN A 1 878 ? 10.482 25.962 -16.567 1.00 56.47 878 GLN A C 1
ATOM 7279 O O . GLN A 1 878 ? 11.280 26.781 -16.119 1.00 56.47 878 GLN A O 1
ATOM 7284 N N . THR A 1 879 ? 10.857 24.755 -16.995 1.00 51.72 879 THR A N 1
ATOM 7285 C CA . THR A 1 879 ? 12.254 24.288 -16.963 1.00 51.72 879 THR A CA 1
ATOM 7286 C C . THR A 1 879 ? 13.167 25.155 -17.840 1.00 51.72 879 THR A C 1
ATOM 7288 O O . THR A 1 879 ? 14.330 25.358 -17.507 1.00 51.72 879 THR A O 1
ATOM 7291 N N . THR A 1 880 ? 12.634 25.755 -18.912 1.00 42.72 880 THR A N 1
ATOM 7292 C CA . THR A 1 880 ? 13.378 26.685 -19.779 1.00 42.72 880 THR A CA 1
ATOM 7293 C C . THR A 1 880 ? 13.540 28.114 -19.228 1.00 42.72 880 THR A C 1
ATOM 7295 O O . THR A 1 880 ? 14.232 28.919 -19.848 1.00 42.72 880 THR A O 1
ATOM 7298 N N . ASN A 1 881 ? 12.942 28.461 -18.077 1.00 33.50 881 ASN A N 1
ATOM 7299 C CA . ASN A 1 881 ? 13.003 29.810 -17.498 1.00 33.50 881 ASN A CA 1
ATOM 7300 C C . ASN A 1 881 ? 13.954 29.896 -16.281 1.00 33.50 881 ASN A C 1
ATOM 7302 O O . ASN A 1 881 ? 13.742 29.271 -15.248 1.00 33.50 881 ASN A O 1
ATOM 7306 N N . ILE A 1 882 ? 14.980 30.742 -16.419 1.00 38.50 882 ILE A N 1
ATOM 7307 C CA . ILE A 1 882 ? 16.023 31.146 -15.453 1.00 38.50 882 ILE A CA 1
ATOM 7308 C C . ILE A 1 882 ? 15.518 31.256 -13.998 1.00 38.50 882 ILE A C 1
ATOM 7310 O O . ILE A 1 882 ? 14.580 32.008 -13.718 1.00 38.50 882 ILE A O 1
ATOM 7314 N N . GLN A 1 883 ? 16.209 30.609 -13.049 1.00 41.84 883 GLN A N 1
ATOM 7315 C CA . GLN A 1 883 ? 15.968 30.799 -11.614 1.00 41.84 883 GLN A CA 1
ATOM 7316 C C . GLN A 1 883 ? 16.574 32.116 -11.108 1.00 41.84 883 GLN A C 1
ATOM 7318 O O . GLN A 1 883 ? 17.759 32.394 -11.295 1.00 41.84 883 GLN A O 1
ATOM 7323 N N . LYS A 1 884 ? 15.746 32.942 -10.460 1.00 45.12 884 LYS A N 1
ATOM 7324 C CA . LYS A 1 884 ? 16.100 34.279 -9.958 1.00 45.12 884 LYS A CA 1
ATOM 7325 C C . LYS A 1 884 ? 16.093 34.276 -8.428 1.00 45.12 884 LYS A C 1
ATOM 7327 O O . LYS A 1 884 ? 15.082 33.893 -7.844 1.00 45.12 884 LYS A O 1
ATOM 7332 N N . ILE A 1 885 ? 17.169 34.741 -7.785 1.00 48.84 885 ILE A N 1
ATOM 7333 C CA . ILE A 1 885 ? 17.246 34.891 -6.321 1.00 48.84 885 ILE A CA 1
ATOM 7334 C C . ILE A 1 885 ? 17.285 36.388 -5.989 1.00 48.84 885 ILE A C 1
ATOM 7336 O O . ILE A 1 885 ? 18.254 37.091 -6.276 1.00 48.84 885 ILE A O 1
ATOM 7340 N N . ILE A 1 886 ? 16.199 36.892 -5.398 1.00 47.66 886 ILE A N 1
ATOM 7341 C CA . ILE A 1 886 ? 16.074 38.289 -4.965 1.00 47.66 886 ILE A CA 1
ATOM 7342 C C . ILE A 1 886 ? 16.212 38.338 -3.444 1.00 47.66 886 ILE A C 1
ATOM 7344 O O . ILE A 1 886 ? 15.417 37.729 -2.733 1.00 47.66 886 ILE A O 1
ATOM 7348 N N . PHE A 1 887 ? 17.178 39.101 -2.935 1.00 51.12 887 PHE A N 1
ATOM 7349 C CA . PHE A 1 887 ? 17.336 39.345 -1.501 1.00 51.12 887 PHE A CA 1
ATOM 7350 C C . PHE A 1 887 ? 16.477 40.556 -1.105 1.00 51.12 887 PHE A C 1
ATOM 7352 O O . PHE A 1 887 ? 16.948 41.686 -1.139 1.00 51.12 887 PHE A O 1
ATOM 7359 N N . SER A 1 888 ? 15.192 40.377 -0.788 1.00 39.78 888 SER A N 1
ATOM 7360 C CA . SER A 1 888 ? 14.336 41.516 -0.412 1.00 39.78 888 SER A CA 1
ATOM 7361 C C . SER A 1 888 ? 14.558 41.957 1.037 1.00 39.78 888 SER A C 1
ATOM 7363 O O . SER A 1 888 ? 14.561 41.130 1.945 1.00 39.78 888 SER A O 1
ATOM 7365 N N . THR A 1 889 ? 14.636 43.266 1.272 1.00 39.81 889 THR A N 1
ATOM 7366 C CA . THR A 1 889 ? 14.536 43.869 2.607 1.00 39.81 889 THR A CA 1
ATOM 7367 C C . THR A 1 889 ? 13.090 44.300 2.868 1.00 39.81 889 THR A C 1
ATOM 7369 O O . THR A 1 889 ? 12.566 45.112 2.107 1.00 39.81 889 THR A O 1
ATOM 7372 N N . GLU A 1 890 ? 12.446 43.857 3.950 1.00 40.59 890 GLU A N 1
ATOM 7373 C CA . GLU A 1 890 ? 11.299 44.604 4.486 1.00 40.59 890 GLU A CA 1
ATOM 7374 C C . GLU A 1 890 ? 11.842 45.853 5.191 1.00 40.59 890 GLU A C 1
ATOM 7376 O O . GLU A 1 890 ? 12.275 45.785 6.338 1.00 40.59 890 GLU A O 1
ATOM 7381 N N . CYS A 1 891 ? 11.897 47.001 4.509 1.00 35.16 891 CYS A N 1
ATOM 7382 C CA . CYS A 1 891 ? 12.151 48.267 5.196 1.00 35.16 891 CYS A CA 1
ATOM 7383 C C . CYS A 1 891 ? 11.641 49.475 4.403 1.00 35.16 891 CYS A C 1
ATOM 7385 O O . CYS A 1 891 ? 11.846 49.577 3.197 1.00 35.16 891 CYS A O 1
ATOM 7387 N N . LYS A 1 892 ? 10.977 50.399 5.105 1.00 38.97 892 LYS A N 1
ATOM 7388 C CA . LYS A 1 892 ? 10.309 51.600 4.571 1.00 38.97 892 LYS A CA 1
ATOM 7389 C C . LYS A 1 892 ? 11.251 52.798 4.339 1.00 38.97 892 LYS A C 1
ATOM 7391 O O . LYS A 1 892 ? 10.762 53.896 4.091 1.00 38.97 892 LYS A O 1
ATOM 7396 N N . ASP A 1 893 ? 12.569 52.602 4.386 1.00 40.94 893 ASP A N 1
ATOM 7397 C CA . ASP A 1 893 ? 13.557 53.676 4.221 1.00 40.94 893 ASP A CA 1
ATOM 7398 C C . ASP A 1 893 ? 14.181 53.696 2.817 1.00 40.94 893 ASP A C 1
ATOM 7400 O O . ASP A 1 893 ? 14.731 52.709 2.328 1.00 40.94 893 ASP A O 1
ATOM 7404 N N . VAL A 1 894 ? 14.113 54.866 2.177 1.00 41.38 894 VAL A N 1
ATOM 7405 C CA . VAL A 1 894 ? 14.303 55.100 0.731 1.00 41.38 894 VAL A CA 1
ATOM 7406 C C . VAL A 1 894 ? 15.772 55.020 0.264 1.00 41.38 894 VAL A C 1
ATOM 7408 O O . VAL A 1 894 ? 16.036 55.036 -0.940 1.00 41.38 894 VAL A O 1
ATOM 7411 N N . GLU A 1 895 ? 16.741 54.864 1.170 1.00 48.75 895 GLU A N 1
ATOM 7412 C CA . GLU A 1 895 ? 18.180 54.992 0.861 1.00 48.75 895 GLU A CA 1
ATOM 7413 C C . GLU A 1 895 ? 18.998 53.684 0.849 1.00 48.75 895 GLU A C 1
ATOM 7415 O O . GLU A 1 895 ? 20.213 53.731 0.652 1.00 48.75 895 GLU A O 1
ATOM 7420 N N . LYS A 1 896 ? 18.394 52.498 1.018 1.00 53.91 896 LYS A N 1
ATOM 7421 C CA . LYS A 1 896 ? 19.163 51.235 1.054 1.00 53.91 896 LYS A CA 1
ATOM 7422 C C . LYS A 1 896 ? 19.189 50.499 -0.293 1.00 53.91 896 LYS A C 1
ATOM 7424 O O . LYS A 1 896 ? 18.183 50.399 -0.992 1.00 53.91 896 LYS A O 1
ATOM 7429 N N . ARG A 1 897 ? 20.382 50.007 -0.649 1.00 59.19 897 ARG A N 1
ATOM 7430 C CA . ARG A 1 897 ? 20.703 49.258 -1.876 1.00 59.19 897 ARG A CA 1
ATOM 7431 C C . ARG A 1 897 ? 20.540 47.756 -1.640 1.00 59.19 897 ARG A C 1
ATOM 7433 O O . ARG A 1 897 ? 20.846 47.281 -0.547 1.00 59.19 897 ARG A O 1
ATOM 7440 N N . ILE A 1 898 ? 20.068 47.025 -2.646 1.00 56.34 898 ILE A N 1
ATOM 7441 C CA . ILE A 1 898 ? 19.741 45.597 -2.549 1.00 56.34 898 ILE A CA 1
ATOM 7442 C C . ILE A 1 898 ? 20.624 44.789 -3.513 1.00 56.34 898 ILE A C 1
ATOM 7444 O O . ILE A 1 898 ? 20.593 45.066 -4.714 1.00 56.34 898 ILE A O 1
ATOM 7448 N N . PRO A 1 899 ? 21.378 43.776 -3.046 1.00 58.03 899 PRO A N 1
ATOM 7449 C CA . PRO A 1 899 ? 22.063 42.853 -3.940 1.00 58.03 899 PRO A CA 1
ATOM 7450 C C . PRO A 1 899 ? 21.061 41.884 -4.587 1.00 58.03 899 PRO A C 1
ATOM 7452 O O . PRO A 1 899 ? 20.219 41.276 -3.929 1.00 58.03 899 PRO A O 1
ATOM 7455 N N . PHE A 1 900 ? 21.164 41.732 -5.899 1.00 61.19 900 PHE A N 1
ATOM 7456 C CA . PHE A 1 900 ? 20.404 40.806 -6.730 1.00 61.19 900 PHE A CA 1
ATOM 7457 C C . PHE A 1 900 ? 21.375 39.801 -7.343 1.00 61.19 900 PHE A C 1
ATOM 7459 O O . PHE A 1 900 ? 22.400 40.207 -7.884 1.00 61.19 900 PHE A O 1
ATOM 7466 N N . VAL A 1 901 ? 21.072 38.502 -7.276 1.00 59.47 901 VAL A N 1
ATOM 7467 C CA . VAL A 1 901 ? 21.928 37.463 -7.866 1.00 59.47 901 VAL A CA 1
ATOM 7468 C C . VAL A 1 901 ? 21.098 36.605 -8.809 1.00 59.47 901 VAL A C 1
ATOM 7470 O O . VAL A 1 901 ? 20.056 36.056 -8.451 1.00 59.47 901 VAL A O 1
ATOM 7473 N N . SER A 1 902 ? 21.581 36.479 -10.038 1.00 59.22 902 SER A N 1
ATOM 7474 C CA . SER A 1 902 ? 20.992 35.619 -11.059 1.00 59.22 902 SER A CA 1
ATOM 7475 C C . SER A 1 902 ? 22.044 34.666 -11.600 1.00 59.22 902 SER A C 1
ATOM 7477 O O . SER A 1 902 ? 23.184 35.062 -11.834 1.00 59.22 902 SER A O 1
ATOM 7479 N N . ILE A 1 903 ? 21.665 33.407 -11.793 1.00 60.03 903 ILE A N 1
ATOM 7480 C CA . ILE A 1 903 ? 22.528 32.418 -12.437 1.00 60.03 903 ILE A CA 1
ATOM 7481 C C . ILE A 1 903 ? 22.350 32.597 -13.944 1.00 60.03 903 ILE A C 1
ATOM 7483 O O . ILE A 1 903 ? 21.242 32.453 -14.455 1.00 60.03 903 ILE A O 1
ATOM 7487 N N . GLN A 1 904 ? 23.424 32.978 -14.633 1.00 52.62 904 GLN A N 1
ATOM 7488 C CA . GLN A 1 904 ? 23.407 33.275 -16.069 1.00 52.62 904 GLN A CA 1
ATOM 7489 C C . GLN A 1 904 ? 23.783 32.067 -16.923 1.00 52.62 904 GLN A C 1
ATOM 7491 O O . GLN A 1 904 ? 23.360 31.969 -18.071 1.00 52.62 904 GLN A O 1
ATOM 7496 N N . GLY A 1 905 ? 24.581 31.153 -16.376 1.00 50.62 905 GLY A N 1
ATOM 7497 C CA . GLY A 1 905 ? 25.000 29.948 -17.072 1.00 50.62 905 GLY A CA 1
ATOM 7498 C C . GLY A 1 905 ? 25.795 29.019 -16.168 1.00 50.62 905 GLY A C 1
ATOM 7499 O O . GLY A 1 905 ? 26.382 29.447 -15.173 1.00 50.62 905 GLY A O 1
ATOM 7500 N N . GLU A 1 906 ? 25.808 27.746 -16.534 1.00 55.72 906 GLU A N 1
ATOM 7501 C CA . GLU A 1 906 ? 26.566 26.699 -15.862 1.00 55.72 906 GLU A CA 1
ATOM 7502 C C . GLU A 1 906 ? 27.289 25.864 -16.921 1.00 55.72 906 GLU A C 1
ATOM 7504 O O . GLU A 1 906 ? 26.727 25.560 -17.974 1.00 55.72 906 GLU A O 1
ATOM 7509 N N . ALA A 1 907 ? 28.548 25.526 -16.659 1.00 44.31 907 ALA A N 1
ATOM 7510 C CA . ALA A 1 907 ? 29.347 24.638 -17.491 1.00 44.31 907 ALA A CA 1
ATOM 7511 C C . ALA A 1 907 ? 30.084 23.631 -16.604 1.00 44.31 907 ALA A C 1
ATOM 7513 O O . ALA A 1 907 ? 30.424 23.933 -15.463 1.00 44.31 907 ALA A O 1
ATOM 7514 N N . PHE A 1 908 ? 30.353 22.439 -17.133 1.00 45.81 908 PHE A N 1
ATOM 7515 C CA . PHE A 1 908 ? 31.078 21.388 -16.421 1.00 45.81 908 PHE A CA 1
ATOM 7516 C C . PHE A 1 908 ? 32.292 20.940 -17.227 1.00 45.81 908 PHE A C 1
ATOM 7518 O O . PHE A 1 908 ? 32.160 20.592 -18.400 1.00 45.81 908 PHE A O 1
ATOM 7525 N N . GLU A 1 909 ? 33.456 20.885 -16.580 1.00 44.41 909 GLU A N 1
ATOM 7526 C CA . GLU A 1 909 ? 34.701 20.408 -17.187 1.00 44.41 909 GLU A CA 1
ATOM 7527 C C . GLU A 1 909 ? 35.491 19.563 -16.174 1.00 44.41 909 GLU A C 1
ATOM 7529 O O . GLU A 1 909 ? 35.783 20.028 -15.076 1.00 44.41 909 GLU A O 1
ATOM 7534 N N . TYR A 1 910 ? 35.806 18.304 -16.506 1.00 44.59 910 TYR A N 1
ATOM 7535 C CA . TYR A 1 910 ? 36.635 17.398 -15.683 1.00 44.59 910 TYR A CA 1
ATOM 7536 C C . TYR A 1 910 ? 36.314 17.400 -14.169 1.00 44.59 910 TYR A C 1
ATOM 7538 O O . TYR A 1 910 ? 37.194 17.577 -13.330 1.00 44.59 910 TYR A O 1
ATOM 7546 N N . GLY A 1 911 ? 35.040 17.229 -13.798 1.00 46.28 911 GLY A N 1
ATOM 7547 C CA . GLY A 1 911 ? 34.617 17.204 -12.389 1.00 46.28 911 GLY A CA 1
ATOM 7548 C C . GLY A 1 911 ? 34.543 18.577 -11.712 1.00 46.28 911 GLY A C 1
ATOM 7549 O O . GLY A 1 911 ? 34.196 18.636 -10.536 1.00 46.28 911 GLY A O 1
ATOM 7550 N N . THR A 1 912 ? 34.820 19.658 -12.449 1.00 52.72 912 THR A N 1
ATOM 7551 C CA . THR A 1 912 ? 34.695 21.052 -12.016 1.00 52.72 912 THR A CA 1
ATOM 7552 C C . THR A 1 912 ? 33.413 21.675 -12.533 1.00 52.72 912 THR A C 1
ATOM 7554 O O . THR A 1 912 ? 33.210 21.790 -13.741 1.00 52.72 912 THR A O 1
ATOM 7557 N N . SER A 1 913 ? 32.559 22.086 -11.598 1.00 57.91 913 SER A N 1
ATOM 7558 C CA . SER A 1 913 ? 31.382 22.908 -11.849 1.00 57.91 913 SER A CA 1
ATOM 7559 C C . SER A 1 913 ? 31.818 24.356 -12.014 1.00 57.91 913 SER A C 1
ATOM 7561 O O . SER A 1 913 ? 32.516 24.887 -11.153 1.00 57.91 913 SER A O 1
ATOM 7563 N N . ILE A 1 914 ? 31.406 25.006 -13.097 1.00 62.97 914 ILE A N 1
ATOM 7564 C CA . ILE A 1 914 ? 31.624 26.430 -13.345 1.00 62.97 914 ILE A CA 1
ATOM 7565 C C . ILE A 1 914 ? 30.258 27.106 -13.358 1.00 62.97 914 ILE A C 1
ATOM 7567 O O . ILE A 1 914 ? 29.502 26.971 -14.318 1.00 62.97 914 ILE A O 1
ATOM 7571 N N . CYS A 1 915 ? 29.944 27.857 -12.309 1.00 66.75 915 CYS A N 1
ATOM 7572 C CA . CYS A 1 915 ? 28.729 28.659 -12.237 1.00 66.75 915 CYS A CA 1
ATOM 7573 C C . CYS A 1 915 ? 29.052 30.121 -12.552 1.00 66.75 915 CYS A C 1
ATOM 7575 O O . CYS A 1 915 ? 29.924 30.720 -11.921 1.00 66.75 915 CYS A O 1
ATOM 7577 N N . VAL A 1 916 ? 28.325 30.706 -13.502 1.00 66.31 916 VAL A N 1
ATOM 7578 C CA . VAL A 1 916 ? 28.419 32.126 -13.848 1.00 66.31 916 VAL A CA 1
ATOM 7579 C C . VAL A 1 916 ? 27.233 32.854 -13.228 1.00 66.31 916 VAL A C 1
ATOM 7581 O O . VAL A 1 916 ? 26.089 32.711 -13.664 1.00 66.31 916 VAL A O 1
ATOM 7584 N N . PHE A 1 917 ? 27.507 33.654 -12.205 1.00 70.69 917 PHE A N 1
ATOM 7585 C CA . PHE A 1 917 ? 26.530 34.499 -11.535 1.00 70.69 917 PHE A CA 1
ATOM 7586 C C . PHE A 1 917 ? 26.633 35.925 -12.064 1.00 70.69 917 PHE A C 1
ATOM 7588 O O . PHE A 1 917 ? 27.714 36.508 -12.086 1.00 70.69 917 PHE A O 1
ATOM 7595 N N . GLN A 1 918 ? 25.505 36.522 -12.431 1.00 70.56 918 GLN A N 1
ATOM 7596 C CA . GLN A 1 918 ? 25.398 37.969 -12.565 1.00 70.56 918 GLN A CA 1
ATOM 7597 C C . GLN A 1 918 ? 24.846 38.534 -11.264 1.00 70.56 918 GLN A C 1
ATOM 7599 O O . GLN A 1 918 ? 23.717 38.233 -10.861 1.00 70.56 918 GLN A O 1
ATOM 7604 N N . VAL A 1 919 ? 25.665 39.361 -10.628 1.00 70.31 919 VAL A N 1
ATOM 7605 C CA . VAL A 1 919 ? 25.348 40.073 -9.397 1.00 70.31 919 VAL A CA 1
ATOM 7606 C C . VAL A 1 919 ? 25.034 41.513 -9.767 1.00 70.31 919 VAL A C 1
ATOM 7608 O O . VAL A 1 919 ? 25.849 42.189 -10.386 1.00 70.31 919 VAL A O 1
ATOM 7611 N N . THR A 1 920 ? 23.856 41.999 -9.407 1.00 66.44 920 THR A N 1
ATOM 7612 C CA . THR A 1 920 ? 23.413 43.361 -9.700 1.00 66.44 920 THR A CA 1
ATOM 7613 C C . THR A 1 920 ? 23.067 44.078 -8.404 1.00 66.44 920 THR A C 1
ATOM 7615 O O . THR A 1 920 ? 22.326 43.558 -7.582 1.00 66.44 920 THR A O 1
ATOM 7618 N N . GLU A 1 921 ? 23.578 45.286 -8.202 1.00 65.38 921 GLU A N 1
ATOM 7619 C CA . GLU A 1 921 ? 23.131 46.154 -7.114 1.00 65.38 921 GLU A CA 1
ATOM 7620 C C . GLU A 1 921 ? 21.922 46.965 -7.593 1.00 65.38 921 GLU A C 1
ATOM 7622 O O . GLU A 1 921 ? 22.010 47.734 -8.556 1.00 65.38 921 GLU A O 1
ATOM 7627 N N . LEU A 1 922 ? 20.781 46.787 -6.931 1.00 58.50 922 LEU A N 1
ATOM 7628 C CA . LEU A 1 922 ? 19.541 47.498 -7.218 1.00 58.50 922 LEU A CA 1
ATOM 7629 C C . LEU A 1 922 ? 19.357 48.665 -6.242 1.00 58.50 922 LEU A C 1
ATOM 7631 O O . LEU A 1 922 ? 19.559 48.532 -5.033 1.00 58.50 922 LEU A O 1
ATOM 7635 N N . HIS A 1 923 ? 18.933 49.817 -6.760 1.00 60.12 923 HIS A N 1
ATOM 7636 C CA . HIS A 1 923 ? 18.452 50.924 -5.933 1.00 60.12 923 HIS A CA 1
ATOM 7637 C C . HIS A 1 923 ? 17.085 50.584 -5.322 1.00 60.12 923 HIS A C 1
ATOM 7639 O O . HIS A 1 923 ? 16.368 49.732 -5.844 1.00 60.12 923 HIS A O 1
ATOM 7645 N N . SER A 1 924 ? 16.655 51.337 -4.305 1.00 53.66 924 SER A N 1
ATOM 7646 C CA . SER A 1 924 ? 15.333 51.232 -3.653 1.00 53.66 924 SER A CA 1
ATOM 7647 C C . SER A 1 924 ? 14.114 51.310 -4.593 1.00 53.66 924 SER A C 1
ATOM 7649 O O . SER A 1 924 ? 12.998 51.029 -4.177 1.00 53.66 924 SER A O 1
ATOM 7651 N N . HIS A 1 925 ? 14.315 51.674 -5.865 1.00 57.88 925 HIS A N 1
ATOM 7652 C CA . HIS A 1 925 ? 13.290 51.735 -6.914 1.00 57.88 925 HIS A CA 1
ATOM 7653 C C . HIS A 1 925 ? 13.486 50.655 -8.005 1.00 57.88 925 HIS A C 1
ATOM 7655 O O . HIS A 1 925 ? 12.993 50.808 -9.118 1.00 57.88 925 HIS A O 1
ATOM 7661 N N . PHE A 1 926 ? 14.251 49.591 -7.719 1.00 55.66 926 PHE A N 1
ATOM 7662 C CA . PHE A 1 926 ? 14.600 48.488 -8.635 1.00 55.66 926 PHE A CA 1
ATOM 7663 C C . PHE A 1 926 ? 15.344 48.896 -9.924 1.00 55.66 926 PHE A C 1
ATOM 7665 O O . PHE A 1 926 ? 15.436 48.118 -10.871 1.00 55.66 926 PHE A O 1
ATOM 7672 N N . GLY A 1 927 ? 15.930 50.096 -9.960 1.00 54.09 927 GLY A N 1
ATOM 7673 C CA . GLY A 1 927 ? 16.877 50.494 -11.003 1.00 54.09 927 GLY A CA 1
ATOM 7674 C C . GLY A 1 927 ? 18.252 49.865 -10.765 1.00 54.09 927 GLY A C 1
ATOM 7675 O O . GLY A 1 927 ? 18.786 49.969 -9.661 1.00 54.09 927 GLY A O 1
ATOM 7676 N N . SER A 1 928 ? 18.822 49.222 -11.789 1.00 59.09 928 SER A N 1
ATOM 7677 C CA . SER A 1 928 ? 20.182 48.666 -11.750 1.00 59.09 928 SER A CA 1
ATOM 7678 C C . SER A 1 928 ? 21.222 49.781 -11.639 1.00 59.09 928 SER A C 1
ATOM 7680 O O . SER A 1 928 ? 21.280 50.653 -12.503 1.00 59.09 928 SER A O 1
ATOM 7682 N N . ILE A 1 929 ? 22.057 49.735 -10.600 1.00 62.06 929 ILE A N 1
ATOM 7683 C CA . ILE A 1 929 ? 23.136 50.707 -10.360 1.00 62.06 929 ILE A CA 1
ATOM 7684 C C . ILE A 1 929 ? 24.477 50.163 -10.866 1.00 62.06 929 ILE A C 1
ATOM 7686 O O . ILE A 1 929 ? 25.247 50.892 -11.487 1.00 62.06 929 ILE A O 1
ATOM 7690 N N . ALA A 1 930 ? 24.753 48.885 -10.609 1.00 62.91 930 ALA A N 1
ATOM 7691 C CA . ALA A 1 930 ? 25.987 48.209 -11.000 1.00 62.91 930 ALA A CA 1
ATOM 7692 C C . ALA A 1 930 ? 25.707 46.726 -11.255 1.00 62.91 930 ALA A C 1
ATOM 7694 O O . ALA A 1 930 ? 24.885 46.136 -10.560 1.00 62.91 930 ALA A O 1
ATOM 7695 N N . SER A 1 931 ? 26.387 46.125 -12.232 1.00 66.88 931 SER A N 1
ATOM 7696 C CA . SER A 1 931 ? 26.309 44.691 -12.506 1.00 66.88 931 SER A CA 1
ATOM 7697 C C . SER A 1 931 ? 27.711 44.125 -12.669 1.00 66.88 931 SER A C 1
ATOM 7699 O O . SER A 1 931 ? 28.514 44.672 -13.421 1.00 66.88 931 SER A O 1
ATOM 7701 N N . GLU A 1 932 ? 27.977 43.013 -12.001 1.00 72.00 932 GLU A N 1
ATOM 7702 C CA . GLU A 1 932 ? 29.247 42.296 -12.032 1.00 72.00 932 GLU A CA 1
ATOM 7703 C C . GLU A 1 932 ? 29.004 40.820 -12.342 1.00 72.00 932 GLU A C 1
ATOM 7705 O O . GLU A 1 932 ? 27.912 40.297 -12.103 1.00 72.00 932 GLU A O 1
ATOM 7710 N N . ILE A 1 933 ? 30.016 40.157 -12.900 1.00 71.06 933 ILE A N 1
ATOM 7711 C CA . ILE A 1 933 ? 29.987 38.721 -13.154 1.00 71.06 933 ILE A CA 1
ATOM 7712 C C . ILE A 1 933 ? 30.926 38.048 -12.157 1.00 71.06 933 ILE A C 1
ATOM 7714 O O . ILE A 1 933 ? 32.076 38.459 -11.977 1.00 71.06 933 ILE A O 1
ATOM 7718 N N . VAL A 1 934 ? 30.417 37.014 -11.500 1.00 72.56 934 VAL A N 1
ATOM 7719 C CA . VAL A 1 934 ? 31.183 36.151 -10.607 1.00 72.56 934 VAL A CA 1
ATOM 7720 C C . VAL A 1 934 ? 31.192 34.760 -11.205 1.00 72.56 934 VAL A C 1
ATOM 7722 O O . VAL A 1 934 ? 30.139 34.173 -11.444 1.00 72.56 934 VAL A O 1
ATOM 7725 N N . ILE A 1 935 ? 32.386 34.242 -11.454 1.00 72.62 935 ILE A N 1
ATOM 7726 C CA . ILE A 1 935 ? 32.587 32.876 -11.915 1.00 72.62 935 ILE A CA 1
ATOM 7727 C C . ILE A 1 935 ? 33.050 32.070 -10.709 1.00 72.62 935 ILE A C 1
ATOM 7729 O O . ILE A 1 935 ? 34.097 32.350 -10.131 1.00 72.62 935 ILE A O 1
ATOM 7733 N N . VAL A 1 936 ? 32.264 31.075 -10.318 1.00 71.50 936 VAL A N 1
ATOM 7734 C CA . VAL A 1 936 ? 32.620 30.149 -9.242 1.00 71.50 936 VAL A CA 1
ATOM 7735 C C . VAL A 1 936 ? 32.968 28.819 -9.881 1.00 71.50 936 VAL A C 1
ATOM 7737 O O . VAL A 1 936 ? 32.103 28.183 -10.482 1.00 71.50 936 VAL A O 1
ATOM 7740 N N . LYS A 1 937 ? 34.228 28.406 -9.756 1.00 68.94 937 LYS A N 1
ATOM 7741 C CA . LYS A 1 937 ? 34.699 27.086 -10.168 1.00 68.94 937 LYS A CA 1
ATOM 7742 C C . LYS A 1 937 ? 34.840 26.220 -8.929 1.00 68.94 937 LYS A C 1
ATOM 7744 O O . LYS A 1 937 ? 35.554 26.589 -8.002 1.00 68.94 937 LYS A O 1
ATOM 7749 N N . PHE A 1 938 ? 34.173 25.078 -8.881 1.00 64.56 938 PHE A N 1
ATOM 7750 C CA . PHE A 1 938 ? 34.282 24.191 -7.732 1.00 64.56 938 PHE A CA 1
ATOM 7751 C C . PHE A 1 938 ? 34.201 22.721 -8.128 1.00 64.56 938 PHE A C 1
ATOM 7753 O O . PHE A 1 938 ? 33.311 22.305 -8.863 1.00 64.56 938 PHE A O 1
ATOM 7760 N N . ASN A 1 939 ? 35.157 21.935 -7.641 1.00 59.97 939 ASN A N 1
ATOM 7761 C CA . ASN A 1 939 ? 35.233 20.489 -7.798 1.00 59.97 939 ASN A CA 1
ATOM 7762 C C . ASN A 1 939 ? 35.494 19.822 -6.440 1.00 59.97 939 ASN A C 1
ATOM 7764 O O . ASN A 1 939 ? 35.471 20.466 -5.390 1.00 59.97 939 ASN A O 1
ATOM 7768 N N . VAL A 1 940 ? 35.707 18.505 -6.435 1.00 51.66 940 VAL A N 1
ATOM 7769 C CA . VAL A 1 940 ? 35.997 17.762 -5.201 1.00 51.66 940 VAL A CA 1
ATOM 7770 C C . VAL A 1 940 ? 37.262 18.289 -4.503 1.00 51.66 940 VAL A C 1
ATOM 7772 O O . VAL A 1 940 ? 37.247 18.442 -3.285 1.00 51.66 940 VAL A O 1
ATOM 7775 N N . TYR A 1 941 ? 38.288 18.634 -5.272 1.00 51.69 941 TYR A N 1
ATOM 7776 C CA . TYR A 1 941 ? 39.643 19.009 -4.869 1.00 51.69 941 TYR A CA 1
ATOM 7777 C C . TYR A 1 941 ? 39.899 20.529 -4.799 1.00 51.69 941 TYR A C 1
ATOM 7779 O O . TYR A 1 941 ? 40.654 20.956 -3.931 1.00 51.69 941 TYR A O 1
ATOM 7787 N N . ASP A 1 942 ? 39.240 21.338 -5.636 1.00 60.84 942 ASP A N 1
ATOM 7788 C CA . ASP A 1 942 ? 39.512 22.769 -5.828 1.00 60.84 942 ASP A CA 1
ATOM 7789 C C . ASP A 1 942 ? 38.241 23.626 -5.709 1.00 60.84 942 ASP A C 1
ATOM 7791 O O . ASP A 1 942 ? 37.161 23.247 -6.168 1.00 60.84 942 ASP A O 1
ATOM 7795 N N . PHE A 1 943 ? 38.373 24.809 -5.106 1.00 76.06 943 PHE A N 1
ATOM 7796 C CA . PHE A 1 943 ? 37.330 25.833 -5.010 1.00 76.06 943 PHE A CA 1
ATOM 7797 C C . PHE A 1 943 ? 37.946 27.199 -5.321 1.00 76.06 943 PHE A C 1
ATOM 7799 O O . PHE A 1 943 ? 38.747 27.713 -4.541 1.00 76.06 943 PHE A O 1
ATOM 7806 N N . GLU A 1 944 ? 37.575 27.784 -6.455 1.00 73.25 944 GLU A N 1
ATOM 7807 C CA . GLU A 1 944 ? 38.078 29.070 -6.927 1.00 73.25 944 GLU A CA 1
ATOM 7808 C C . GLU A 1 944 ? 36.919 30.013 -7.245 1.00 73.25 944 GLU A C 1
ATOM 7810 O O . GLU A 1 944 ? 35.921 29.634 -7.860 1.00 73.25 944 GLU A O 1
ATOM 7815 N N . ILE A 1 945 ? 37.066 31.275 -6.850 1.00 75.12 945 ILE A N 1
ATOM 7816 C CA . ILE A 1 945 ? 36.113 32.330 -7.188 1.00 75.12 945 ILE A CA 1
ATOM 7817 C C . ILE A 1 945 ? 36.864 33.407 -7.954 1.00 75.12 945 ILE A C 1
ATOM 7819 O O . ILE A 1 945 ? 37.807 34.011 -7.440 1.00 75.12 945 ILE A O 1
ATOM 7823 N N . GLU A 1 946 ? 36.411 33.674 -9.169 1.00 75.25 946 GLU A N 1
ATOM 7824 C CA . GLU A 1 946 ? 36.933 34.730 -10.016 1.00 75.25 946 GLU A CA 1
ATOM 7825 C C . GLU A 1 946 ? 35.873 35.827 -10.165 1.00 75.25 946 GLU A C 1
ATOM 7827 O O . GLU A 1 946 ? 34.781 35.616 -10.696 1.00 75.25 946 GLU A O 1
ATOM 7832 N N . TYR A 1 947 ? 36.192 37.020 -9.669 1.00 71.31 947 TYR A N 1
ATOM 7833 C CA . TYR A 1 947 ? 35.329 38.195 -9.769 1.00 71.31 947 TYR A CA 1
ATOM 7834 C C . TYR A 1 947 ? 35.788 39.062 -10.938 1.00 71.31 947 TYR A C 1
ATOM 7836 O O . TYR A 1 947 ? 36.912 39.565 -10.920 1.00 71.31 947 TYR A O 1
ATOM 7844 N N . SER A 1 948 ? 34.908 39.337 -11.898 1.00 62.69 948 SER A N 1
ATOM 7845 C CA . SER A 1 948 ? 35.240 40.183 -13.049 1.00 62.69 948 SER A CA 1
ATOM 7846 C C . SER A 1 948 ? 35.036 41.694 -12.796 1.00 62.69 948 SER A C 1
ATOM 7848 O O . SER A 1 948 ? 35.043 42.469 -13.752 1.00 62.69 948 SER A O 1
ATOM 7850 N N . GLY A 1 949 ? 34.783 42.115 -11.545 1.00 62.12 949 GLY A N 1
ATOM 7851 C CA . GLY A 1 949 ? 34.299 43.456 -11.167 1.00 62.12 949 GLY A CA 1
ATOM 7852 C C . GLY A 1 949 ? 35.018 44.126 -9.979 1.00 62.12 949 GLY A C 1
ATOM 7853 O O . GLY A 1 949 ? 36.086 43.685 -9.554 1.00 62.12 949 GLY A O 1
ATOM 7854 N N . SER A 1 950 ? 34.449 45.231 -9.481 1.00 56.56 950 SER A N 1
ATOM 7855 C CA . SER A 1 950 ? 35.022 46.144 -8.477 1.00 56.56 950 SER A CA 1
ATOM 7856 C C . SER A 1 950 ? 34.969 45.602 -7.038 1.00 56.56 950 SER A C 1
ATOM 7858 O O . SER A 1 950 ? 34.085 44.835 -6.673 1.00 56.56 950 SER A O 1
ATOM 7860 N N . ASP A 1 951 ? 35.882 46.051 -6.166 1.00 57.78 951 ASP A N 1
ATOM 7861 C CA . ASP A 1 951 ? 36.030 45.511 -4.799 1.00 57.78 951 ASP A CA 1
ATOM 7862 C C . ASP A 1 951 ? 34.813 45.724 -3.868 1.00 57.78 951 ASP A C 1
ATOM 7864 O O . ASP A 1 951 ? 34.698 45.064 -2.841 1.00 57.78 951 ASP A O 1
ATOM 7868 N N . LYS A 1 952 ? 33.861 46.603 -4.211 1.00 58.91 952 LYS A N 1
ATOM 7869 C CA . LYS A 1 952 ? 32.772 47.015 -3.300 1.00 58.91 952 LYS A CA 1
ATOM 7870 C C . LYS A 1 952 ? 31.661 45.980 -3.097 1.00 58.91 952 LYS A C 1
ATOM 7872 O O . LYS A 1 952 ? 31.057 45.955 -2.024 1.00 58.91 952 LYS A O 1
ATOM 7877 N N . LEU A 1 953 ? 31.357 45.159 -4.104 1.00 59.59 953 LEU A N 1
ATOM 7878 C CA . LEU A 1 953 ? 30.371 44.075 -3.978 1.00 59.59 953 LEU A CA 1
ATOM 7879 C C . LEU A 1 953 ? 30.959 42.868 -3.224 1.00 59.59 953 LEU A C 1
ATOM 7881 O O . LEU A 1 953 ? 30.225 42.193 -2.502 1.00 59.59 953 LEU A O 1
ATOM 7885 N N . ARG A 1 954 ? 32.287 42.670 -3.304 1.00 60.97 954 ARG A N 1
ATOM 7886 C CA . ARG A 1 954 ? 33.038 41.600 -2.617 1.00 60.97 954 ARG A CA 1
ATOM 7887 C C . ARG A 1 954 ? 32.938 41.683 -1.090 1.00 60.97 954 ARG A C 1
ATOM 7889 O O . ARG A 1 954 ? 32.850 40.657 -0.428 1.00 60.97 954 ARG A O 1
ATOM 7896 N N . ASP A 1 955 ? 32.882 42.891 -0.528 1.00 65.38 955 ASP A N 1
ATOM 7897 C CA . ASP A 1 955 ? 32.807 43.089 0.931 1.00 65.38 955 ASP A CA 1
ATOM 7898 C C . ASP A 1 955 ? 31.448 42.689 1.541 1.00 65.38 955 ASP A C 1
ATOM 7900 O O . ASP A 1 955 ? 31.330 42.524 2.761 1.00 65.38 955 ASP A O 1
ATOM 7904 N N . ASN A 1 956 ? 30.411 42.548 0.706 1.00 66.44 956 ASN A N 1
ATOM 7905 C CA . ASN A 1 956 ? 29.031 42.299 1.135 1.00 66.44 956 ASN A CA 1
ATOM 7906 C C . ASN A 1 956 ? 28.411 41.028 0.535 1.00 66.44 956 ASN A C 1
ATOM 7908 O O . ASN A 1 956 ? 27.256 40.730 0.844 1.00 66.44 956 ASN A O 1
ATOM 7912 N N . LEU A 1 957 ? 29.151 40.280 -0.286 1.00 71.19 957 LEU A N 1
ATOM 7913 C CA . LEU A 1 957 ? 28.724 39.015 -0.876 1.00 71.19 957 LEU A CA 1
ATOM 7914 C C . LEU A 1 957 ? 29.882 38.014 -0.822 1.00 71.19 957 LEU A C 1
ATOM 7916 O O . LEU A 1 957 ? 30.971 38.307 -1.308 1.00 71.19 957 LEU A O 1
ATOM 7920 N N . THR A 1 958 ? 29.648 36.829 -0.266 1.00 73.50 958 THR A N 1
ATOM 7921 C CA . THR A 1 958 ? 30.635 35.746 -0.242 1.00 73.50 958 THR A CA 1
ATOM 7922 C C . THR A 1 958 ? 30.037 34.448 -0.754 1.00 73.50 958 THR A C 1
ATOM 7924 O O . THR A 1 958 ? 28.845 34.175 -0.610 1.00 73.50 958 THR A O 1
ATOM 7927 N N . PHE A 1 959 ? 30.897 33.643 -1.365 1.00 76.94 959 PHE A N 1
ATOM 7928 C CA . PHE A 1 959 ? 30.593 32.284 -1.781 1.00 76.94 959 PHE A CA 1
ATOM 7929 C C . PHE A 1 959 ? 31.480 31.361 -0.957 1.00 76.94 959 PHE A C 1
ATOM 7931 O O . PHE A 1 959 ? 32.691 31.564 -0.887 1.00 76.94 959 PHE A O 1
ATOM 7938 N N . GLU A 1 960 ? 30.882 30.376 -0.307 1.00 74.75 960 GLU A N 1
ATOM 7939 C CA . GLU A 1 960 ? 31.578 29.483 0.608 1.00 74.75 960 GLU A CA 1
ATOM 7940 C C . GLU A 1 960 ? 31.203 28.037 0.317 1.00 74.75 960 GLU A C 1
ATOM 7942 O O . GLU A 1 960 ? 30.035 27.704 0.114 1.00 74.75 960 GLU A O 1
ATOM 7947 N N . ARG A 1 961 ? 32.198 27.154 0.306 1.00 69.38 961 ARG A N 1
ATOM 7948 C CA . ARG A 1 961 ? 31.961 25.718 0.214 1.00 69.38 961 ARG A CA 1
ATOM 7949 C C . ARG A 1 961 ? 31.669 25.173 1.610 1.00 69.38 961 ARG A C 1
ATOM 7951 O O . ARG A 1 961 ? 32.563 25.123 2.444 1.00 69.38 961 ARG A O 1
ATOM 7958 N N . VAL A 1 962 ? 30.434 24.734 1.838 1.00 64.31 962 VAL A N 1
ATOM 7959 C CA . VAL A 1 962 ? 29.992 24.193 3.140 1.00 64.31 962 VAL A CA 1
ATOM 7960 C C . VAL A 1 962 ? 30.218 22.687 3.224 1.00 64.31 962 VAL A C 1
ATOM 7962 O O . VAL A 1 962 ? 30.456 22.139 4.294 1.00 64.31 962 VAL A O 1
ATOM 7965 N N . SER A 1 963 ? 30.143 21.989 2.090 1.00 59.62 963 SER A N 1
ATOM 7966 C CA . SER A 1 963 ? 30.477 20.567 2.000 1.00 59.62 963 SER A CA 1
ATOM 7967 C C . SER A 1 963 ? 30.911 20.199 0.584 1.00 59.62 963 SER A C 1
ATOM 7969 O O . SER A 1 963 ? 30.926 21.047 -0.316 1.00 59.62 963 SER A O 1
ATOM 7971 N N . ARG A 1 964 ? 31.251 18.918 0.368 1.00 53.56 964 ARG A N 1
ATOM 7972 C CA . ARG A 1 964 ? 31.766 18.400 -0.910 1.00 53.56 964 ARG A CA 1
ATOM 7973 C C . ARG A 1 964 ? 30.941 18.875 -2.115 1.00 53.56 964 ARG A C 1
ATOM 7975 O O . ARG A 1 964 ? 31.542 19.241 -3.121 1.00 53.56 964 ARG A O 1
ATOM 7982 N N . ASN A 1 965 ? 29.616 18.970 -1.949 1.00 52.62 965 ASN A N 1
ATOM 7983 C CA . ASN A 1 965 ? 28.641 19.353 -2.974 1.00 52.62 965 ASN A CA 1
ATOM 7984 C C . ASN A 1 965 ? 27.650 20.420 -2.459 1.00 52.62 965 ASN A C 1
ATOM 7986 O O . ASN A 1 965 ? 26.460 20.336 -2.744 1.00 52.62 965 ASN A O 1
ATOM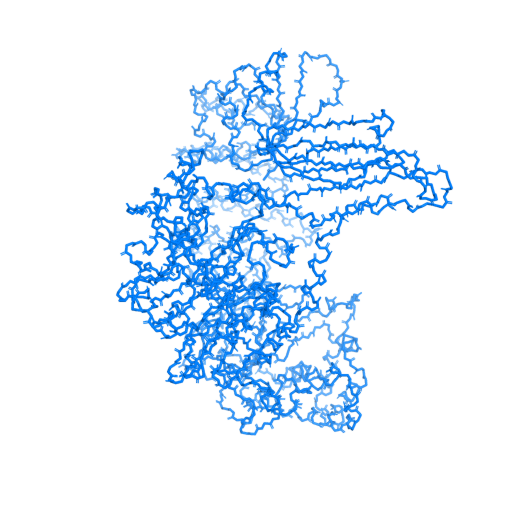 7990 N N . VAL A 1 966 ? 28.068 21.375 -1.626 1.00 58.88 966 VAL A N 1
ATOM 7991 C CA . VAL A 1 966 ? 27.182 22.478 -1.207 1.00 58.88 966 VAL A CA 1
ATOM 7992 C C . VAL A 1 966 ? 27.931 23.799 -1.295 1.00 58.88 966 VAL A C 1
ATOM 7994 O O . VAL A 1 966 ? 28.920 24.005 -0.591 1.00 58.88 966 VAL A O 1
ATOM 7997 N N . LEU A 1 967 ? 27.428 24.691 -2.148 1.00 67.19 967 LEU A N 1
ATOM 7998 C CA . LEU A 1 967 ? 27.880 26.069 -2.282 1.00 67.19 967 LEU A CA 1
ATOM 7999 C C . LEU A 1 967 ? 26.904 26.980 -1.544 1.00 67.19 967 LEU A C 1
ATOM 8001 O O . LEU A 1 967 ? 25.742 27.069 -1.917 1.00 67.19 967 LEU A O 1
ATOM 8005 N N . GLN A 1 968 ? 27.355 27.679 -0.515 1.00 73.81 968 GLN A N 1
ATOM 8006 C CA . GLN A 1 968 ? 26.565 28.696 0.159 1.00 73.81 968 GLN A CA 1
ATOM 8007 C C . GLN A 1 968 ? 26.883 30.079 -0.401 1.00 73.81 968 GLN A C 1
ATOM 8009 O O . GLN A 1 968 ? 28.041 30.462 -0.536 1.00 73.81 968 GLN A O 1
ATOM 8014 N N . ILE A 1 969 ? 25.834 30.828 -0.723 1.00 73.38 969 ILE A N 1
ATOM 8015 C CA . ILE A 1 969 ? 25.895 32.229 -1.128 1.00 73.38 969 ILE A CA 1
ATOM 8016 C C . ILE A 1 969 ? 25.438 33.057 0.065 1.00 73.38 969 ILE A C 1
ATOM 8018 O O . ILE A 1 969 ? 24.272 32.984 0.451 1.00 73.38 969 ILE A O 1
ATOM 8022 N N . ASN A 1 970 ? 26.338 33.844 0.642 1.00 70.75 970 ASN A N 1
ATOM 8023 C CA . ASN A 1 970 ? 26.050 34.717 1.771 1.00 70.75 970 ASN A CA 1
ATOM 8024 C C . ASN A 1 970 ? 26.040 36.178 1.329 1.00 70.75 970 ASN A C 1
ATOM 8026 O O . ASN A 1 970 ? 26.978 36.645 0.691 1.00 70.75 970 ASN A O 1
ATOM 8030 N N . ALA A 1 971 ? 25.014 36.922 1.728 1.00 68.00 971 ALA A N 1
ATOM 8031 C CA . ALA A 1 971 ? 24.928 38.365 1.549 1.00 68.00 971 ALA A CA 1
ATOM 8032 C C . ALA A 1 971 ? 24.832 39.067 2.910 1.00 68.00 971 ALA A C 1
ATOM 8034 O O . ALA A 1 971 ? 24.111 38.627 3.811 1.00 68.00 971 ALA A O 1
ATOM 8035 N N . LYS A 1 972 ? 25.558 40.173 3.073 1.00 61.16 972 LYS A N 1
ATOM 8036 C CA . LYS A 1 972 ? 25.592 40.951 4.314 1.00 61.16 972 LYS A CA 1
ATOM 8037 C C . LYS A 1 972 ? 24.452 41.976 4.349 1.00 61.16 972 LYS A C 1
ATOM 8039 O O . LYS A 1 972 ? 24.328 42.807 3.456 1.00 61.16 972 LYS A O 1
ATOM 8044 N N . TYR A 1 973 ? 23.649 41.961 5.413 1.00 54.00 973 TYR A N 1
ATOM 8045 C CA . TYR A 1 973 ? 22.552 42.895 5.687 1.00 54.00 973 TYR A CA 1
ATOM 8046 C C . TYR A 1 973 ? 22.668 43.466 7.109 1.00 54.00 973 TYR A C 1
ATOM 8048 O O . TYR A 1 973 ? 22.761 42.712 8.071 1.00 54.00 973 TYR A O 1
ATOM 8056 N N . ASN A 1 974 ? 22.690 44.800 7.261 1.00 53.44 974 ASN A N 1
ATOM 8057 C CA . ASN A 1 974 ? 22.869 45.503 8.552 1.00 53.44 974 ASN A CA 1
ATOM 8058 C C . ASN A 1 974 ? 24.023 44.950 9.428 1.00 53.44 974 ASN A C 1
ATOM 8060 O O . ASN A 1 974 ? 23.945 44.950 10.653 1.00 53.44 974 ASN A O 1
ATOM 8064 N N . GLY A 1 975 ? 25.106 44.466 8.810 1.00 57.00 975 GLY A N 1
ATOM 8065 C CA . GLY A 1 975 ? 26.240 43.875 9.529 1.00 57.00 975 GLY A CA 1
ATOM 8066 C C . GLY A 1 975 ? 26.123 42.374 9.825 1.00 57.00 975 GLY A C 1
ATOM 8067 O O . GLY A 1 975 ? 27.103 41.799 10.289 1.00 57.00 975 GLY A O 1
ATOM 8068 N N . GLN A 1 976 ? 24.994 41.734 9.508 1.00 49.53 976 GLN A N 1
ATOM 8069 C CA . GLN A 1 976 ? 24.750 40.297 9.671 1.00 49.53 976 GLN A CA 1
ATOM 8070 C C . GLN A 1 976 ? 24.770 39.559 8.327 1.00 49.53 976 GLN A C 1
ATOM 8072 O O . GLN A 1 976 ? 24.306 40.083 7.317 1.00 49.53 976 GLN A O 1
ATOM 8077 N N . TRP A 1 977 ? 25.300 38.339 8.298 1.00 62.09 977 TRP A N 1
ATOM 8078 C CA . TRP A 1 977 ? 25.348 37.505 7.094 1.00 62.09 977 TRP A CA 1
ATOM 8079 C C . TRP A 1 977 ? 24.082 36.656 6.962 1.00 62.09 977 TRP A C 1
ATOM 8081 O O . TRP A 1 977 ? 23.673 36.011 7.922 1.00 62.09 977 TRP A O 1
ATOM 8091 N N . ASN A 1 978 ? 23.484 36.648 5.769 1.00 54.56 978 ASN A N 1
ATOM 8092 C CA . ASN A 1 978 ? 22.312 35.842 5.427 1.00 54.56 978 ASN A CA 1
ATOM 8093 C C . ASN A 1 978 ? 22.659 34.935 4.246 1.00 54.56 978 ASN A C 1
ATOM 8095 O O . ASN A 1 978 ? 23.134 35.428 3.223 1.00 54.56 978 ASN A O 1
ATOM 8099 N N . GLY A 1 979 ? 22.441 33.629 4.398 1.00 56.28 979 GLY A N 1
ATOM 8100 C CA . GLY A 1 979 ? 22.950 32.612 3.481 1.00 56.28 979 GLY A CA 1
ATOM 8101 C C . GLY A 1 979 ? 21.877 31.807 2.762 1.00 56.28 979 GLY A C 1
ATOM 8102 O O . GLY A 1 979 ? 20.844 31.484 3.342 1.00 56.28 979 GLY A O 1
ATOM 8103 N N . TYR A 1 980 ? 22.168 31.428 1.520 1.00 57.06 980 TYR A N 1
ATOM 8104 C CA . TYR A 1 980 ? 21.419 30.450 0.734 1.00 57.06 980 TYR A CA 1
ATOM 8105 C C . TYR A 1 980 ? 22.342 29.302 0.345 1.00 57.06 980 TYR A C 1
ATOM 8107 O O . TYR A 1 980 ? 23.412 29.542 -0.204 1.00 57.06 980 TYR A O 1
ATOM 8115 N N . SER A 1 981 ? 21.934 28.059 0.587 1.00 54.75 981 SER A N 1
ATOM 8116 C CA . SER A 1 981 ? 22.706 26.882 0.182 1.00 54.75 981 SER A CA 1
ATOM 8117 C C . SER A 1 981 ? 22.229 26.362 -1.174 1.00 54.75 981 SER A C 1
ATOM 8119 O O . SER A 1 981 ? 21.075 25.974 -1.329 1.00 54.75 981 SER A O 1
ATOM 8121 N N . LEU A 1 982 ? 23.136 26.319 -2.143 1.00 53.22 982 LEU A N 1
ATOM 8122 C CA . LEU A 1 982 ? 22.986 25.639 -3.422 1.00 53.22 982 LEU A CA 1
ATOM 8123 C C . LEU A 1 982 ? 23.588 24.239 -3.310 1.00 53.22 982 LEU A C 1
ATOM 8125 O O . LEU A 1 982 ? 24.780 24.078 -3.044 1.00 53.22 982 LEU A O 1
ATOM 8129 N N . LYS A 1 983 ? 22.762 23.217 -3.526 1.00 49.44 983 LYS A N 1
ATOM 8130 C CA . LYS A 1 983 ? 23.186 21.816 -3.545 1.00 49.44 983 LYS A CA 1
ATOM 8131 C C . LYS A 1 983 ? 23.051 21.278 -4.974 1.00 49.44 983 LYS A C 1
ATOM 8133 O O . LYS A 1 983 ? 21.919 21.133 -5.437 1.00 49.44 983 LYS A O 1
ATOM 8138 N N . PRO A 1 984 ? 24.151 20.980 -5.688 1.00 45.19 984 PRO A N 1
ATOM 8139 C CA . PRO A 1 984 ? 24.093 20.259 -6.948 1.00 45.19 984 PRO A CA 1
ATOM 8140 C C . PRO A 1 984 ? 23.577 18.840 -6.689 1.00 45.19 984 PRO A C 1
ATOM 8142 O O . PRO A 1 984 ? 24.017 18.157 -5.764 1.00 45.19 984 PRO A O 1
ATOM 8145 N N . LEU A 1 985 ? 22.632 18.398 -7.511 1.00 38.66 985 LEU A N 1
ATOM 8146 C CA . LEU A 1 985 ? 21.952 17.112 -7.383 1.00 38.66 985 LEU A CA 1
ATOM 8147 C C . LEU A 1 985 ? 22.776 15.897 -7.848 1.00 38.66 985 LEU A C 1
ATOM 8149 O O . LEU A 1 985 ? 22.298 14.779 -7.691 1.00 38.66 985 LEU A O 1
ATOM 8153 N N . SER A 1 986 ? 23.993 16.050 -8.390 1.00 37.88 986 SER A N 1
ATOM 8154 C CA . SER A 1 986 ? 24.783 14.881 -8.807 1.00 37.88 986 SER A CA 1
ATOM 8155 C C . SER A 1 986 ? 26.296 15.121 -8.846 1.00 37.88 986 SER A C 1
ATOM 8157 O O . SER A 1 986 ? 26.764 16.161 -9.299 1.00 37.88 986 SER A O 1
ATOM 8159 N N . LEU A 1 987 ? 27.061 14.128 -8.384 1.00 34.44 987 LEU A N 1
ATOM 8160 C CA . LEU A 1 987 ? 28.482 13.952 -8.722 1.00 34.44 987 LEU A CA 1
ATOM 8161 C C . LEU A 1 987 ? 28.857 12.464 -8.880 1.00 34.44 987 LEU A C 1
ATOM 8163 O O . LEU A 1 987 ? 30.036 12.128 -8.939 1.00 34.44 987 LEU A O 1
ATOM 8167 N N . GLN A 1 988 ? 27.879 11.552 -8.961 1.00 33.12 988 GLN A N 1
ATOM 8168 C CA . GLN A 1 988 ? 28.152 10.118 -9.064 1.00 33.12 988 GLN A CA 1
ATOM 8169 C C . GLN A 1 988 ? 27.438 9.473 -10.261 1.00 33.12 988 GLN A C 1
ATOM 8171 O O . GLN A 1 988 ? 26.239 9.231 -10.257 1.00 33.12 988 GLN A O 1
ATOM 8176 N N . THR A 1 989 ? 28.273 9.129 -11.247 1.00 35.34 989 THR A N 1
ATOM 8177 C CA . THR A 1 989 ? 28.097 8.157 -12.342 1.00 35.34 989 THR A CA 1
ATOM 8178 C C . THR A 1 989 ? 27.253 8.551 -13.577 1.00 35.34 989 THR A C 1
ATOM 8180 O O . THR A 1 989 ? 26.103 8.955 -13.511 1.00 35.34 989 THR A O 1
ATOM 8183 N N . ARG A 1 990 ? 27.919 8.422 -14.741 1.00 34.12 990 ARG A N 1
ATOM 8184 C CA . ARG A 1 990 ? 27.511 8.475 -16.171 1.00 34.12 990 ARG A CA 1
ATOM 8185 C C . ARG A 1 990 ? 26.565 9.562 -16.724 1.00 34.12 990 ARG A C 1
ATOM 8187 O O . ARG A 1 990 ? 26.543 9.694 -17.947 1.00 34.12 990 ARG A O 1
ATOM 8194 N N . SER A 1 991 ? 25.909 10.406 -15.938 1.00 32.69 991 SER A N 1
ATOM 8195 C CA . SER A 1 991 ? 25.145 11.545 -16.473 1.00 32.69 991 SER A CA 1
ATOM 8196 C C . SER A 1 991 ? 25.535 12.857 -15.805 1.00 32.69 991 SER A C 1
ATOM 8198 O O . SER A 1 991 ? 25.216 13.079 -14.643 1.00 32.69 991 SER A O 1
ATOM 8200 N N . ASN A 1 992 ? 26.165 13.753 -16.570 1.00 36.25 992 ASN A N 1
ATOM 8201 C CA . ASN A 1 992 ? 26.152 15.188 -16.286 1.00 36.25 992 ASN A CA 1
ATOM 8202 C C . ASN A 1 992 ? 24.713 15.684 -16.499 1.00 36.25 992 ASN A C 1
ATOM 8204 O O . ASN A 1 992 ? 24.384 16.223 -17.554 1.00 36.25 992 ASN A O 1
ATOM 8208 N N . VAL A 1 993 ? 23.827 15.410 -15.542 1.00 31.59 993 VAL A N 1
ATOM 8209 C CA . VAL A 1 993 ? 22.527 16.076 -15.468 1.00 31.59 993 VAL A CA 1
ATOM 8210 C C . VAL A 1 993 ? 22.817 17.500 -15.014 1.00 31.59 993 VAL A C 1
ATOM 8212 O O . VAL A 1 993 ? 23.476 17.677 -13.990 1.00 31.59 993 VAL A O 1
ATOM 8215 N N . VAL A 1 994 ? 22.350 18.501 -15.768 1.00 31.19 994 VAL A N 1
ATOM 8216 C CA . VAL A 1 994 ? 22.277 19.885 -15.278 1.00 31.19 994 VAL A CA 1
ATOM 8217 C C . VAL A 1 994 ? 21.549 19.828 -13.934 1.00 31.19 994 VAL A C 1
ATOM 8219 O O . VAL A 1 994 ? 20.382 19.426 -13.913 1.00 31.19 994 VAL A O 1
ATOM 8222 N N . PRO A 1 995 ? 22.184 20.161 -12.800 1.00 33.41 995 PRO A N 1
ATOM 8223 C CA . PRO A 1 995 ? 21.465 20.191 -11.547 1.00 33.41 995 PRO A CA 1
ATOM 8224 C C . PRO A 1 995 ? 20.413 21.300 -11.625 1.00 33.41 995 PRO A C 1
ATOM 8226 O O . PRO A 1 995 ? 20.722 22.483 -11.522 1.00 33.41 995 PRO A O 1
ATOM 8229 N N . ILE A 1 996 ? 19.139 20.936 -11.786 1.00 35.91 996 ILE A N 1
ATOM 8230 C CA . ILE A 1 996 ? 18.050 21.867 -11.498 1.00 35.91 996 ILE A CA 1
ATOM 8231 C C . ILE A 1 996 ? 18.121 22.134 -9.994 1.00 35.91 996 ILE A C 1
ATOM 8233 O O . ILE A 1 996 ? 17.888 21.235 -9.185 1.00 35.91 996 ILE A O 1
ATOM 8237 N N . VAL A 1 997 ? 18.435 23.368 -9.601 1.00 35.22 997 VAL A N 1
ATOM 8238 C CA . VAL A 1 997 ? 18.351 23.807 -8.204 1.00 35.22 997 VAL A CA 1
ATOM 8239 C C . VAL A 1 997 ? 16.873 23.781 -7.792 1.00 35.22 997 VAL A C 1
ATOM 8241 O O . VAL A 1 997 ? 16.132 24.728 -8.010 1.00 35.22 997 VAL A O 1
ATOM 8244 N N . LYS A 1 998 ? 16.370 22.682 -7.226 1.00 32.91 998 LYS A N 1
ATOM 8245 C CA . LYS A 1 998 ? 15.048 22.666 -6.580 1.00 32.91 998 LYS A CA 1
ATOM 8246 C C . LYS A 1 998 ? 15.237 22.744 -5.071 1.00 32.91 998 LYS A C 1
ATOM 8248 O O . LYS A 1 998 ? 15.542 21.747 -4.429 1.00 32.91 998 LYS A O 1
ATOM 8253 N N . GLY A 1 999 ? 15.025 23.941 -4.527 1.00 35.28 999 GLY A N 1
ATOM 8254 C CA . GLY A 1 999 ? 14.887 24.172 -3.090 1.00 35.28 999 GLY A CA 1
ATOM 8255 C C . GLY A 1 999 ? 15.854 25.219 -2.550 1.00 35.28 999 GLY A C 1
ATOM 8256 O O . GLY A 1 999 ? 17.015 24.930 -2.287 1.00 35.28 999 GLY A O 1
ATOM 8257 N N . LEU A 1 1000 ? 15.344 26.430 -2.326 1.00 33.38 1000 LEU A N 1
ATOM 8258 C CA . LEU A 1 1000 ? 15.941 27.373 -1.385 1.00 33.38 1000 LEU A CA 1
ATOM 8259 C C . LEU A 1 1000 ? 15.524 26.904 0.015 1.00 33.38 1000 LEU A C 1
ATOM 8261 O O . LEU A 1 1000 ? 14.363 27.070 0.383 1.00 33.38 1000 LEU A O 1
ATOM 8265 N N . ASN A 1 1001 ? 16.430 26.314 0.799 1.00 34.22 1001 ASN A N 1
ATOM 8266 C CA . ASN A 1 1001 ? 16.194 26.208 2.240 1.00 34.22 1001 ASN A CA 1
ATOM 8267 C C . ASN A 1 1001 ? 16.398 27.602 2.830 1.00 34.22 1001 ASN A C 1
ATOM 8269 O O . ASN A 1 1001 ? 17.524 28.053 3.034 1.00 34.22 1001 ASN A O 1
ATOM 8273 N N . VAL A 1 1002 ? 15.293 28.317 3.018 1.00 34.66 1002 VAL A N 1
ATOM 8274 C CA . VAL A 1 1002 ? 15.307 29.658 3.585 1.00 34.66 1002 VAL A CA 1
ATOM 8275 C C . VAL A 1 1002 ? 15.441 29.533 5.099 1.00 34.66 1002 VAL A C 1
ATOM 8277 O O . VAL A 1 1002 ? 14.456 29.328 5.801 1.00 34.66 1002 VAL A O 1
ATOM 8280 N N . ASN A 1 1003 ? 16.656 29.681 5.623 1.00 31.41 1003 ASN A N 1
ATOM 8281 C CA . ASN A 1 1003 ? 16.850 29.918 7.051 1.00 31.41 1003 ASN A CA 1
ATOM 8282 C C . ASN A 1 1003 ? 16.546 31.393 7.356 1.00 31.41 1003 ASN A C 1
ATOM 8284 O O . ASN A 1 1003 ? 17.451 32.176 7.633 1.00 31.41 1003 ASN A O 1
ATOM 8288 N N . PHE A 1 1004 ? 15.271 31.795 7.313 1.00 29.06 1004 PHE A N 1
ATOM 8289 C CA . PHE A 1 1004 ? 14.865 32.969 8.083 1.00 29.06 1004 PHE A CA 1
ATOM 8290 C C . PHE A 1 1004 ? 14.835 32.549 9.552 1.00 29.06 1004 PHE A C 1
ATOM 8292 O O . PHE A 1 1004 ? 13.891 31.899 9.999 1.00 29.06 1004 PHE A O 1
ATOM 8299 N N . VAL A 1 1005 ? 15.835 32.963 10.330 1.00 25.16 1005 VAL A N 1
ATOM 8300 C CA . VAL A 1 1005 ? 15.551 33.252 11.735 1.00 25.16 1005 VAL A CA 1
ATOM 8301 C C . VAL A 1 1005 ? 14.726 34.530 11.707 1.00 25.16 1005 VAL A C 1
ATOM 8303 O O . VAL A 1 1005 ? 15.232 35.605 11.392 1.00 25.16 1005 VAL A O 1
ATOM 8306 N N . ARG A 1 1006 ? 13.424 34.391 11.951 1.00 22.72 1006 ARG A N 1
ATOM 8307 C CA . ARG A 1 1006 ? 12.547 35.519 12.249 1.00 22.72 1006 ARG A CA 1
ATOM 8308 C C . ARG A 1 1006 ? 13.120 36.182 13.509 1.00 22.72 1006 ARG A C 1
ATOM 8310 O O . ARG A 1 1006 ? 13.089 35.559 14.568 1.00 22.72 1006 ARG A O 1
ATOM 8317 N N . VAL A 1 1007 ? 13.705 37.372 13.373 1.00 26.28 1007 VAL A N 1
ATOM 8318 C CA . VAL A 1 1007 ? 13.967 38.269 14.511 1.00 26.28 1007 VAL A CA 1
ATOM 8319 C C . VAL A 1 1007 ? 12.737 39.130 14.711 1.00 26.28 1007 VAL A C 1
ATOM 8321 O O . VAL A 1 1007 ? 12.261 39.690 13.696 1.00 26.28 1007 VAL A O 1
#

pLDDT: mean 71.09, std 24.46, range [22.72, 98.88]

Foldseek 3Di:
DKFKKKKKAQDPVQVVVVVPPPPDDFKDWDDFDPDPDDDDRIGITIIIGDDDPDDVVVVLVPRDHQMEIEGADDDDDDPVRVVVPPPPDPVVVRYDYPPVAADDVVNVVVVVPPDDPVVVVVVVVVVPPHDPVRVLVSVLVVLVVCVVVVDDDDPVVVVVVLVVCLVVLLPDDDPPSVLSCLQSVLQPDLPPQDPVVVSVVVSLVSVVVVPPDDPPPPDDPSLVSVVVSVVSNLVPDDQVSLQVVLVVCQQCCVVRDDLVSNLVSVVVSVVRHDDDPPDDDDPSVVVVVVCVVLVPDPDQPPDQAFAAEEAEDCDDFDDDDAPRYAYEYALQVPDPDDDPPHHYLPDDDFDSPLCLAQPSCRVLVSCLGPHDTQKYWYHYRFKDFQLPFPDDADLVLAAEDAEDDPVVCVVRVVHRSSVCSSCPPAQKEFADWHFCCSVPPVDPQDFPQNSCVVVAPVVLVVLLLCLCVPPVVLLNVLVVCNRNDRIFGFFPTMMHGPVLSNVLCCVLVVSLVSSVVVCPPVLVVDDSVNVRRSNVVSRSSVSSSVSSCVVVPPDGRYHHTGMYGYPDRHDAAAADEFPDPPQEAEEEEFDAQVLLLLLLLQLLLQQVAADPVHAYEYEYEYAHHDPVSVCQSQVQRDDPRYHHYYDHRVCVVPVLHDDDADLQGDPRNLCVLCCLVRYPDQKHKYAYSQKGFNHHCSVVQPDDLDLFFKEFAFDLLQQLQCQQVVCVVVCVPQQCVQLVAPDSRRQGDDRIIIGRSNSCVVPDHSSQQVVVLVPDDHQVRSSSSCSSVRHPRYHHDQCLAEQEWAFAPPDPSVVSSVPRRDPVVVVSNVVSVVRHRMYGPDDQHGLLQEVRTGPSCSSLVSSVSGPCNVVSVVSNVVSPDWDWDWDDDPDPDQFDKGKTKTFPDWDDDPQKIWTKIWIFIAGSVRDTPDIWIWIWIDGQPDTDIDTPDDCPQVVFWDWDDPDSFWIWIWGDDPNDIFIWIFGFSDDDDDDPNPRPRDDGPGPPPPD

Secondary structure (DSSP, 8-state):
---EEEEEES-THHHHHHHHSTT-SSEEEPPPP----S--S-EEEEEEE--SSS-HHHHHHT--S-EEEE--S--PPPHHHHHTT-TT-TTGGGB----SSS--HHHHHHHGGG--HHHHHHHHTT-TTS-HHHHHHHHHHHHHHHHHTT-PPPHHHHHHHHHHHHHHGGG---HHHHHHHHHHHHHH-TT--SHHHHHHHHHHHHHHHH-SS----SS-HHHHHHHHHHHHHHTTS-HHHHHHHHHHHHHHHHHHS-HHHHHHHHHHHHHHS---S-----TTHHHHHHHHHHHS--PPPSS---EEEEEEESS-------TTEEEEESSGGG-SSPPTTSEETTSSS--GGGHHHHTTHHHHHHHHHH---SEEEEEETTEEE-S-TT----TTSEEEEEE--HHHHHHTT-SHHHHHHHHTT-SEEEE-EEEGGGSS---TT--HHHHHHHHS-HHHHHHHHHHHHHH-GGGHHHHHHHHH-SEEE-SS-EEEEHHHHHHHHHHHHHHHHHHHHHHGGGGGGS-TTGGGHHHHHHHHHHHHHHHHHHHH-S---EEEE-EEEEEE-PPPPPPBPPS-SSSEEEEEEE--GGGHHHHHHHHHHHHHH--TTSEEEEEEEESS--HHHHHHHHHHH-BTTEEEEEEE-HHHHHTT-----BTTB-GGGGGGGGHHHHB-SSEEEEE-TTEEE-S-HHHHHTS--TT-SEEEEE-HHHHHHHS-HHHHHHHIIIIIHHHT-SSGGGPEEEEEEEEEHHHHHHH--HHHHHHHHTTS--TTTHHHHHHHHHTT-EEE--GGGSEEPP-STT-HHHHHHHHHS-HHHHHHHHHHTTS-SEEE--SS--TTT-TT-TTHHHHHHHHTTSTTHHHHHHHHHHHTS--EEE-------TT--EEEEEEEEEEEETTEEEEEEEEEEEPTTS-EEEEEEEEEEE-SS-EEEEE-S-HHHHTTEEEEEEETTEEEEEEEETTEEEEEEE--S--SSS-----------------

InterPro domains:
  IPR002495 Glycosyl transferase, family 8 [PF01501] (586-850)
  IPR025536 Domain of unknown function DUF4422 [PF14393] (308-547)
  IPR029044 Nucleotide-diphospho-sugar transferases [G3DSA:3.90.550.10] (586-871)
  IPR029044 Nucleotide-diphospho-sugar transferases [SSF53448] (585-869)
  IPR050748 Glycosyltransferase 8 domain-containing [PTHR13778] (578-863)

Radius of gyration: 38.32 Å; chains: 1; bounding box: 95×82×99 Å

Sequence (1007 aa):
MKFTFILKYNNEKMLSDFRNARIFEGVEFLIPCAEEKRNVKNKFYEIKYVEENLSLLELLKKSTGDYTVIIDNPVRFTSDFVDEFSPSSSLLSKVLSTSKKGLSLLDTAVLWKDGGTTTYKTKIENYEELGKEEFLLAMSDFFAFSAYENKIIGKDLLKVLISEMTESIEEINDCYSFNLLLKETLLENPSFEIEFLNGVFSVIDWKKQDLLLTERLEEGRWFYDFIESLEKFFANVTDEVSSGIVNQLLWRADWAMTPKQIEKLLVFVSDEVEVNNEIPDSQNVDQLIKILPNYLKAKKPEKELDLKIYVSMHKPSFVPENKYLYPIQVGTEIAEKKFDGVLYDNTGENISEKNKRYNEMTAQYWAWKNEKADYYGFWHYRRYFVFNHDTPTTIWGVIPDTKITQKALKKYSITEEEMASMIDGFDLILPEYWNIKYGGDKVEEATVEQHWNHNLNPADLEILKKVIQEKYPAFSLALNQTLSSTKEPFFNMFIMEKELFNEYNEFAFGVLAEVEKALGDDHELYSVEWYRTLGHLGERLVAIFTHYVLENKKQLNVLNLPVVQWSDTTPEAKKIQPAFKTKNIPIVLAYGNEYTKYAAVLLNSIVKNSSVENNYDIIVFHTTITEENQRRIVNEFSQDNISIRYVNVEVNITKHGRLEGNAHISMETYYRYLIPELLMEDKAIYIDSDTVVEQDLAELYEVEIGDNFVGAVRDYDFSASVCFPEKKEIYEKEILQYLNLENDLDYFQAGVLLLNLSAIRERYTIDDFIKKTLSRDWMYNDQDVLNLFFKNKVVYLDSKWNVICLAEPNSMRREIFNKHLPHTMNKVYNDSRKNPAVVHFAGGYKPWEQLNCDMQEYFWKYAKNTSFYAELVNQVQQTTNIQKIIFSTECKDVEKRIPFVSIQGEAFEYGTSICVFQVTELHSHFGSIASEIVIVKFNVYDFEIEYSGSDKLRDNLTFERVSRNVLQINAKYNGQWNGYSLKPLSLQTRSNVVPIVKGLNVNFVRV

Organism: NCBI:txid263852